Protein 3W9A (pdb70)

Nearest PDB structures (foldseek):
  3w9a-assembly3_C  TM=1.001E+00  e=2.080E-44  Coprinopsis cinerea okayama7#130
  4le3-assembly3_C  TM=9.738E-01  e=7.979E-29  Podospora anserina
  9k7m-assembly2_B  TM=8.113E-01  e=1.550E-16  Coprinopsis cinerea okayama7#130
  9k7o-assembly2_B  TM=8.093E-01  e=6.009E-16  Coprinopsis cinerea okayama7#130
  2gn3-assembly1_A  TM=4.034E-01  e=3.355E-04  Pterocarpus angolensis

Solvent-accessible surface area: 36393 Å² total

B-factor: mean 16.2, std 5.05, range [6.06, 44.18]

Foldseek 3Di:
DAFQAFPACQVPAAQCVQVQDDPVRHDDWKHFQQWFPDRSNQAWGWDQVLALVLQPVHNIWIKGKDAQRGAHPHSDGWIWTDDPDDLQAAKKKWKKKKAFAPPLADDLCFWKWQDFPVRQWTWIANDDPCRQWTFIDHQRDTDDTDRRDHPKIKIKIWTAGNPVQWTWIWIDIRFAFTDTPGDIDHTRRDDPRGGTIRTMDTDDHHDDMHIMMMRDTTMGDDPDDRGRHPSVVD/DAFQAFPACQQPDFQCSQVCDDPVRHDDWKNFQQFFPDRSVVAKGWDQVLALVLAPVHSIWIKGKDAQRGHHPHSDGWIWTRDPGDQQAFKKKWKKKKAFAPPLADDLCFWKWQDFQVRQWTWIANDDPCRQWTFIDHQHDTDDTDGRDHPKIKIKIWTAGNPQQWIFIWIDIRFFFTDTDGDIDHTNRDDPSGGTIRGMDTDDHDDDMHIMGMDPTTMDDDPDGRGDHPSPVVD/DAFQAFPFCQQPPFQCSQVQDDPVRHDDWKHFQQFFPDDSVVAKGWDQVLALVLAPVHSIWIKGKDACRGHHPHSDGWIWTRDPTDQQAFKKKWKKKKAFAPPQADDLCFWKWQDFQVRQWTWIANDDPCRQWTFIDHQHDTDDTDGRDHPKIKIKIWGAGNPQQWIFIWIDIRFFFTDTPGDIDHTRRDDPSGGDINTMDTDDHDDDMHIMGMRPTTMGDDPDGRGDHPSPD/DAFQAFPACQVVDAQCVQVVDDPVRHDDWKAFQQFFPDRSVQAWGWDQVLALVLQPVHNIWIKGKDACRGAHPHSDGWIWTDDPDDQQAFKKKWKKKKAFAPPQADDLCFWKWQDFQVPQWTWIANDDPCNQWTFIDHQNDTPDTDRRDHPKIKIKIWGAGNVQQWIFIWIDIRQAFTDTPGDTDHTRRDDPRGGTINTMDTDDHDDDMHIMGMRDTTMGDDPDDGGRHPSVPHD

Structure (mmCIF, N/CA/C/O backbone):
data_3W9A
#
_entry.id   3W9A
#
_cell.length_a   59.200
_cell.length_b   68.421
_cell.length_c   69.168
_cell.angle_alpha   89.99
_cell.angle_beta   72.87
_cell.angle_gamma   85.81
#
_symmetry.space_group_name_H-M   'P 1'
#
loop_
_entity.id
_entity.type
_entity.pdbx_description
1 polymer 'Putative uncharacterized protein'
2 non-polymer GLYCEROL
3 water water
#
loop_
_atom_site.group_PDB
_atom_site.id
_atom_site.type_symbol
_atom_site.label_atom_id
_atom_site.label_alt_id
_atom_site.label_comp_id
_atom_site.label_asym_id
_atom_site.label_entity_id
_atom_site.label_seq_id
_atom_site.pdbx_PDB_ins_code
_atom_site.Cartn_x
_atom_site.Cartn_y
_atom_site.Cartn_z
_atom_site.occupancy
_atom_site.B_iso_or_equiv
_atom_site.auth_seq_id
_atom_site.auth_comp_id
_atom_site.auth_asym_id
_atom_site.auth_atom_id
_atom_site.pdbx_PDB_model_num
ATOM 1 N N . GLY A 1 1 ? 10.850 16.434 2.763 1.00 18.70 19 GLY A N 1
ATOM 2 C CA . GLY A 1 1 ? 10.307 17.793 2.459 1.00 18.89 19 GLY A CA 1
ATOM 3 C C . GLY A 1 1 ? 8.848 17.919 2.845 1.00 18.83 19 GLY A C 1
ATOM 4 O O . GLY A 1 1 ? 8.315 17.071 3.560 1.00 17.85 19 GLY A O 1
ATOM 5 N N . ARG A 1 2 ? 8.182 18.966 2.376 1.00 19.41 20 ARG A N 1
ATOM 6 C CA . ARG A 1 2 ? 6.824 19.207 2.862 1.00 20.88 20 ARG A CA 1
ATOM 7 C C . ARG A 1 2 ? 5.851 18.124 2.414 1.00 19.62 20 ARG A C 1
ATOM 8 O O . ARG A 1 2 ? 5.942 17.560 1.301 1.00 17.32 20 ARG A O 1
ATOM 16 N N . ILE A 1 3 ? 4.932 17.825 3.318 1.00 19.15 21 ILE A N 1
ATOM 17 C CA . ILE A 1 3 ? 4.013 16.753 3.115 1.00 18.87 21 ILE A CA 1
ATOM 18 C C . ILE A 1 3 ? 2.921 17.296 2.227 1.00 18.14 21 ILE A C 1
ATOM 19 O O . ILE A 1 3 ? 2.305 18.313 2.530 1.00 19.16 21 ILE A O 1
ATOM 24 N N . VAL A 1 4 ? 2.717 16.618 1.107 1.00 16.41 22 VAL A N 1
ATOM 25 C CA . VAL A 1 4 ? 1.722 17.026 0.138 1.00 15.58 22 VAL A CA 1
ATOM 26 C C . VAL A 1 4 ? 0.370 16.430 0.519 1.00 13.89 22 VAL A C 1
ATOM 27 O O . VAL A 1 4 ? -0.643 17.109 0.424 1.00 12.54 22 VAL A O 1
ATOM 31 N N . TRP A 1 5 ? 0.377 15.168 0.970 1.00 12.36 23 TRP A N 1
ATOM 32 C CA . TRP A 1 5 ? -0.832 14.492 1.446 1.00 11.23 23 TRP A CA 1
ATOM 33 C C . TRP A 1 5 ? -0.432 13.579 2.601 1.00 11.46 23 TRP A C 1
ATOM 34 O O . TRP A 1 5 ? 0.597 12.844 2.545 1.00 10.32 23 TRP A O 1
ATOM 45 N N . ASP A 1 6 ? -1.227 13.668 3.657 1.00 11.59 24 ASP A N 1
ATOM 46 C CA . ASP A 1 6 ? -0.970 12.938 4.891 1.00 12.32 24 ASP A CA 1
ATOM 47 C C . ASP A 1 6 ? -2.020 11.837 5.080 1.00 11.97 24 ASP A C 1
ATOM 48 O O . ASP A 1 6 ? -3.208 12.114 5.313 1.00 12.44 24 ASP A O 1
ATOM 53 N N . GLY A 1 7 ? -1.565 10.595 4.933 1.00 11.75 25 GLY A N 1
ATOM 54 C CA . GLY A 1 7 ? -2.394 9.403 5.135 1.00 11.29 25 GLY A CA 1
ATOM 55 C C . GLY A 1 7 ? -2.369 8.851 6.548 1.00 11.28 25 GLY A C 1
ATOM 56 O O . GLY A 1 7 ? -2.711 7.676 6.769 1.00 11.33 25 GLY A O 1
ATOM 57 N N . SER A 1 8 ? -1.966 9.680 7.512 1.00 11.43 26 SER A N 1
ATOM 58 C CA . SER A 1 8 ? -2.011 9.305 8.922 1.00 11.50 26 SER A CA 1
ATOM 59 C C . SER A 1 8 ? -3.373 8.712 9.227 1.00 11.26 26 SER A C 1
ATOM 60 O O . SER A 1 8 ? -4.375 9.188 8.710 1.00 11.29 26 SER A O 1
ATOM 63 N N . PHE A 1 9 ? -3.412 7.668 10.051 1.00 11.62 27 PHE A N 1
ATOM 64 C CA . PHE A 1 9 ? -4.673 7.099 10.485 1.00 11.81 27 PHE A CA 1
ATOM 65 C C . PHE A 1 9 ? -5.096 7.669 11.848 1.00 12.45 27 PHE A C 1
ATOM 66 O O . PHE A 1 9 ? -6.044 7.158 12.467 1.00 12.44 27 PHE A O 1
ATOM 74 N N . ASN A 1 10 ? -4.433 8.739 12.317 1.00 12.42 28 ASN A N 1
ATOM 75 C CA . ASN A 1 10 ? -4.733 9.236 13.672 1.00 12.69 28 ASN A CA 1
ATOM 76 C C . ASN A 1 10 ? -6.214 9.623 13.851 1.00 12.63 28 ASN A C 1
ATOM 77 O O . ASN A 1 10 ? -6.730 9.532 14.944 1.00 12.67 28 ASN A O 1
ATOM 82 N N . ASN A 1 11 ? -6.883 10.055 12.788 1.00 13.01 29 ASN A N 1
ATOM 83 C CA . ASN A 1 11 ? -8.286 10.468 12.888 1.00 13.18 29 ASN A CA 1
ATOM 84 C C . ASN A 1 11 ? -9.234 9.339 12.551 1.00 13.24 29 ASN A C 1
ATOM 85 O O . ASN A 1 11 ? -10.444 9.513 12.605 1.00 13.78 29 ASN A O 1
ATOM 90 N N . TYR A 1 12 ? -8.682 8.178 12.212 1.00 13.02 30 TYR A N 1
ATOM 91 C CA . TYR A 1 12 ? -9.506 7.027 11.871 1.00 13.26 30 TYR A CA 1
ATOM 92 C C . TYR A 1 12 ? -9.458 6.069 13.040 1.00 13.93 30 TYR A C 1
ATOM 93 O O . TYR A 1 12 ? -8.502 5.319 13.189 1.00 13.21 30 TYR A O 1
ATOM 102 N N . THR A 1 13 ? -10.506 6.114 13.863 1.00 15.56 31 THR A N 1
ATOM 103 C CA . THR A 1 13 ? -10.535 5.404 15.154 1.00 18.51 31 THR A CA 1
ATOM 104 C C . THR A 1 13 ? -11.320 4.097 15.118 1.00 19.36 31 THR A C 1
ATOM 105 O O . THR A 1 13 ? -11.024 3.195 15.891 1.00 21.29 31 THR A O 1
ATOM 109 N N . THR A 1 14 ? -12.327 4.008 14.250 1.00 19.90 32 THR A N 1
ATOM 110 C CA . THR A 1 14 ? -13.111 2.774 14.079 1.00 19.93 32 THR A CA 1
ATOM 111 C C . THR A 1 14 ? -13.408 2.578 12.604 1.00 19.60 32 THR A C 1
ATOM 112 O O . THR A 1 14 ? -13.276 3.527 11.821 1.00 20.39 32 THR A O 1
ATOM 116 N N . PRO A 1 15 ? -13.850 1.365 12.209 1.00 19.23 33 PRO A N 1
ATOM 117 C CA . PRO A 1 15 ? -14.114 1.149 10.785 1.00 18.92 33 PRO A CA 1
ATOM 118 C C . PRO A 1 15 ? -15.111 2.142 10.177 1.00 18.46 33 PRO A C 1
ATOM 119 O O . PRO A 1 15 ? -14.887 2.643 9.056 1.00 18.20 33 PRO A O 1
ATOM 123 N N . ALA A 1 16 ? -16.165 2.459 10.929 1.00 18.58 34 ALA A N 1
ATOM 124 C CA . ALA A 1 16 ? -17.176 3.412 10.481 1.00 18.19 34 ALA A CA 1
ATOM 125 C C . ALA A 1 16 ? -16.609 4.783 10.107 1.00 18.41 34 ALA A C 1
ATOM 126 O O . ALA A 1 16 ? -17.225 5.500 9.317 1.00 19.39 34 ALA A O 1
ATOM 128 N N . ASP A 1 17 ? -15.445 5.148 10.648 1.00 17.16 35 ASP A N 1
ATOM 129 C CA . ASP A 1 17 ? -14.812 6.406 10.263 1.00 16.78 35 ASP A CA 1
ATOM 130 C C . ASP A 1 17 ? -14.536 6.465 8.757 1.00 15.64 35 ASP A C 1
ATOM 131 O O . ASP A 1 17 ? -14.680 7.514 8.145 1.00 15.63 35 ASP A O 1
ATOM 136 N N . PHE A 1 18 ? -14.201 5.339 8.141 1.00 14.71 36 PHE A N 1
ATOM 137 C CA . PHE A 1 18 ? -14.002 5.316 6.691 1.00 14.08 36 PHE A CA 1
ATOM 138 C C . PHE A 1 18 ? -15.331 5.511 5.910 1.00 14.50 36 PHE A C 1
ATOM 139 O O . PHE A 1 18 ? -15.327 6.018 4.787 1.00 14.44 36 PHE A O 1
ATOM 147 N N . ASP A 1 19 ? -16.452 5.141 6.524 1.00 14.98 37 ASP A N 1
ATOM 148 C CA . ASP A 1 19 ? -17.783 5.275 5.905 1.00 15.58 37 ASP A CA 1
ATOM 149 C C . ASP A 1 19 ? -18.292 6.719 5.805 1.00 15.97 37 ASP A C 1
ATOM 150 O O . ASP A 1 19 ? -19.286 6.972 5.145 1.00 16.13 37 ASP A O 1
ATOM 155 N N . ARG A 1 20 ? -17.648 7.665 6.472 1.00 17.32 38 ARG A N 1
ATOM 156 C CA . ARG A 1 20 ? -18.073 9.067 6.361 1.00 18.22 38 ARG A CA 1
ATOM 157 C C . ARG A 1 20 ? -17.896 9.586 4.944 1.00 16.17 38 ARG A C 1
ATOM 158 O O . ARG A 1 20 ? -18.657 10.410 4.486 1.00 14.59 38 ARG A O 1
ATOM 166 N N . TRP A 1 21 ? -16.881 9.086 4.252 1.00 14.63 39 TRP A N 1
ATOM 167 C CA . TRP A 1 21 ? -16.602 9.509 2.894 1.00 13.89 39 TRP A CA 1
ATOM 168 C C . TRP A 1 21 ? -17.674 9.000 1.912 1.00 13.64 39 TRP A C 1
ATOM 169 O O . TRP A 1 21 ? -18.168 7.877 2.041 1.00 13.66 39 TRP A O 1
ATOM 180 N N . SER A 1 22 ? -17.981 9.822 0.916 1.00 12.93 40 SER A N 1
ATOM 181 C CA . SER A 1 22 ? -18.771 9.408 -0.232 1.00 13.02 40 SER A CA 1
ATOM 182 C C . SER A 1 22 ? -18.416 10.293 -1.423 1.00 13.33 40 SER A C 1
ATOM 183 O O . SER A 1 22 ? -17.724 11.307 -1.258 1.00 12.47 40 SER A O 1
ATOM 186 N N . TRP A 1 23 ? -18.899 9.919 -2.614 1.00 13.52 41 TRP A N 1
ATOM 187 C CA . TRP A 1 23 ? -18.661 10.718 -3.817 1.00 13.67 41 TRP A CA 1
ATOM 188 C C . TRP A 1 23 ? -19.292 12.093 -3.702 1.00 14.33 41 TRP A C 1
ATOM 189 O O . TRP A 1 23 ? -18.743 13.059 -4.206 1.00 13.98 41 TRP A O 1
ATOM 200 N N . ALA A 1 24 ? -20.434 12.167 -3.019 1.00 15.43 42 ALA A N 1
ATOM 201 C CA . ALA A 1 24 ? -21.114 13.443 -2.763 1.00 16.09 42 ALA A CA 1
ATOM 202 C C . ALA A 1 24 ? -20.495 14.234 -1.604 1.00 16.88 42 ALA A C 1
ATOM 203 O O . ALA A 1 24 ? -20.705 15.447 -1.500 1.00 18.39 42 ALA A O 1
ATOM 205 N N . ASN A 1 25 ? -19.750 13.551 -0.734 1.00 16.83 43 ASN A N 1
ATOM 206 C CA . ASN A 1 25 ? -19.208 14.137 0.498 1.00 16.50 43 ASN A CA 1
ATOM 207 C C . ASN A 1 25 ? -17.792 13.618 0.726 1.00 15.54 43 ASN A C 1
ATOM 208 O O . ASN A 1 25 ? -17.550 12.678 1.508 1.00 14.79 43 ASN A O 1
ATOM 213 N N . GLN A 1 26 ? -16.854 14.236 0.022 1.00 14.65 44 GLN A N 1
ATOM 214 C CA . GLN A 1 26 ? -15.525 13.679 -0.097 1.00 15.05 44 GLN A CA 1
ATOM 215 C C . GLN A 1 26 ? -14.648 14.211 1.031 1.00 14.71 44 GLN A C 1
ATOM 216 O O . GLN A 1 26 ? -13.674 14.943 0.800 1.00 14.82 44 GLN A O 1
ATOM 222 N N . VAL A 1 27 ? -14.994 13.778 2.239 1.00 13.88 45 VAL A N 1
ATOM 223 C CA . VAL A 1 27 ? -14.333 14.210 3.467 1.00 13.78 45 VAL A CA 1
ATOM 224 C C . VAL A 1 27 ? -13.161 13.306 3.826 1.00 12.92 45 VAL A C 1
ATOM 225 O O . VAL A 1 27 ? -13.036 12.186 3.322 1.00 12.37 45 VAL A O 1
ATOM 229 N N . GLY A 1 28 ? -12.302 13.829 4.688 1.00 12.28 46 GLY A N 1
ATOM 230 C CA . GLY A 1 28 ? -11.163 13.088 5.201 1.00 11.80 46 GLY A CA 1
ATOM 231 C C . GLY A 1 28 ? -10.067 12.955 4.165 1.00 11.48 46 GLY A C 1
ATOM 232 O O . GLY A 1 28 ? -10.013 13.703 3.186 1.00 10.92 46 GLY A O 1
ATOM 233 N N . THR A 1 29 ? -9.187 11.989 4.382 1.00 11.07 47 THR A N 1
ATOM 234 C CA . THR A 1 29 ? -8.022 11.829 3.525 1.00 10.94 47 THR A CA 1
ATOM 235 C C . THR A 1 29 ? -8.031 10.592 2.625 1.00 10.41 47 THR A C 1
ATOM 236 O O . THR A 1 29 ? -7.112 10.397 1.860 1.00 10.89 47 THR A O 1
ATOM 240 N N . TYR A 1 30 ? -9.054 9.764 2.726 1.00 10.25 48 TYR A N 1
ATOM 241 C CA . TYR A 1 30 ? -9.114 8.495 1.988 1.00 10.11 48 TYR A CA 1
ATOM 242 C C . TYR A 1 30 ? -10.472 8.256 1.343 1.00 10.10 48 TYR A C 1
ATOM 243 O O . TYR A 1 30 ? -11.504 8.361 2.006 1.00 10.39 48 TYR A O 1
ATOM 252 N N . GLN A 1 31 ? -10.450 7.892 0.062 1.00 9.92 49 GLN A N 1
ATOM 253 C CA . GLN A 1 31 ? -11.649 7.457 -0.653 1.00 9.68 49 GLN A CA 1
ATOM 254 C C . GLN A 1 31 ? -11.853 5.975 -0.378 1.00 9.71 49 GLN A C 1
ATOM 255 O O . GLN A 1 31 ? -10.912 5.191 -0.418 1.00 9.53 49 GLN A O 1
ATOM 261 N N . TRP A 1 32 ? -13.091 5.599 -0.112 1.00 9.47 50 TRP A N 1
ATOM 262 C CA . TRP A 1 32 ? -13.368 4.231 0.287 1.00 9.57 50 TRP A CA 1
ATOM 263 C C . TRP A 1 32 ? -14.580 3.764 -0.529 1.00 9.45 50 TRP A C 1
ATOM 264 O O . TRP A 1 32 ? -15.730 4.062 -0.188 1.00 9.26 50 TRP A O 1
ATOM 275 N N . TYR A 1 33 ? -14.281 3.128 -1.655 1.00 9.37 51 TYR A N 1
ATOM 276 C CA . TYR A 1 33 ? -15.309 2.569 -2.556 1.00 9.22 51 TYR A CA 1
ATOM 277 C C . TYR A 1 33 ? -14.897 1.247 -3.219 1.00 9.43 51 TYR A C 1
ATOM 278 O O . TYR A 1 33 ? -15.753 0.541 -3.702 1.00 9.28 51 TYR A O 1
ATOM 287 N N . ILE A 1 34 ? -13.594 0.936 -3.283 1.00 9.47 52 ILE A N 1
ATOM 288 C CA . ILE A 1 34 ? -13.137 -0.312 -3.875 1.00 9.82 52 ILE A CA 1
ATOM 289 C C . ILE A 1 34 ? -13.225 -1.384 -2.781 1.00 10.46 52 ILE A C 1
ATOM 290 O O . ILE A 1 34 ? -12.276 -1.636 -2.064 1.00 10.37 52 ILE A O 1
ATOM 295 N N . LYS A 1 35 ? -14.393 -1.996 -2.648 1.00 11.03 53 LYS A N 1
ATOM 296 C CA . LYS A 1 35 ? -14.658 -2.896 -1.547 1.00 11.88 53 LYS A CA 1
ATOM 297 C C . LYS A 1 35 ? -15.806 -3.836 -1.862 1.00 12.33 53 LYS A C 1
ATOM 298 O O . LYS A 1 35 ? -16.569 -3.593 -2.805 1.00 11.48 53 LYS A O 1
ATOM 304 N N . GLY A 1 36 ? -15.977 -4.845 -1.006 1.00 12.96 54 GLY A N 1
ATOM 305 C CA . GLY A 1 36 ? -17.098 -5.765 -1.105 1.00 13.67 54 GLY A CA 1
ATOM 306 C C . GLY A 1 36 ? -18.349 -5.162 -0.493 1.00 15.09 54 GLY A C 1
ATOM 307 O O . GLY A 1 36 ? -18.327 -4.030 0.036 1.00 14.99 54 GLY A O 1
ATOM 308 N N . SER A 1 37 ? -19.427 -5.938 -0.534 1.00 16.59 55 SER A N 1
ATOM 309 C CA . SER A 1 37 ? -20.724 -5.546 0.036 1.00 18.14 55 SER A CA 1
ATOM 310 C C . SER A 1 37 ? -20.792 -5.610 1.552 1.00 18.13 55 SER A C 1
ATOM 311 O O . SER A 1 37 ? -21.742 -5.093 2.146 1.00 18.99 55 SER A O 1
ATOM 314 N N . GLY A 1 38 ? -19.811 -6.254 2.180 1.00 17.54 56 GLY A N 1
ATOM 315 C CA . GLY A 1 38 ? -19.811 -6.415 3.618 1.00 17.29 56 GLY A CA 1
ATOM 316 C C . GLY A 1 38 ? -19.711 -5.099 4.375 1.00 16.81 56 GLY A C 1
ATOM 317 O O . GLY A 1 38 ? -19.444 -4.052 3.781 1.00 16.02 56 GLY A O 1
ATOM 318 N N . PRO A 1 39 ? -19.914 -5.149 5.701 1.00 16.42 57 PRO A N 1
ATOM 319 C CA . PRO A 1 39 ? -19.624 -3.962 6.520 1.00 16.08 57 PRO A CA 1
ATOM 320 C C . PRO A 1 39 ? -18.143 -3.620 6.431 1.00 15.50 57 PRO A C 1
ATOM 321 O O . PRO A 1 39 ? -17.320 -4.511 6.177 1.00 15.33 57 PRO A O 1
ATOM 325 N N . THR A 1 40 ? -17.805 -2.345 6.614 1.00 14.32 58 THR A N 1
ATOM 326 C CA . THR A 1 40 ? -16.419 -1.922 6.478 1.00 13.67 58 THR A CA 1
ATOM 327 C C . THR A 1 40 ? -15.496 -2.684 7.445 1.00 13.18 58 THR A C 1
ATOM 328 O O . THR A 1 40 ? -14.358 -3.052 7.094 1.00 11.61 58 THR A O 1
ATOM 332 N N . SER A 1 41 ? -16.012 -2.989 8.631 1.00 13.07 59 SER A N 1
ATOM 333 C CA . SER A 1 41 ? -15.237 -3.744 9.621 1.00 13.05 59 SER A CA 1
ATOM 334 C C . SER A 1 41 ? -14.840 -5.182 9.191 1.00 13.02 59 SER A C 1
ATOM 335 O O . SER A 1 41 ? -14.011 -5.788 9.839 1.00 12.60 59 SER A O 1
ATOM 338 N N . ARG A 1 42 ? -15.439 -5.721 8.130 1.00 13.31 60 ARG A N 1
ATOM 339 C CA . ARG A 1 42 ? -14.961 -6.976 7.533 1.00 14.16 60 ARG A CA 1
ATOM 340 C C . ARG A 1 42 ? -13.624 -6.775 6.770 1.00 13.34 60 ARG A C 1
ATOM 341 O O . ARG A 1 42 ? -12.844 -7.722 6.606 1.00 12.80 60 ARG A O 1
ATOM 349 N N . TYR A 1 43 ? -13.359 -5.541 6.330 1.00 12.02 61 TYR A N 1
ATOM 350 C CA . TYR A 1 43 ? -12.228 -5.254 5.436 1.00 11.49 61 TYR A CA 1
ATOM 351 C C . TYR A 1 43 ? -11.161 -4.311 5.998 1.00 10.80 61 TYR A C 1
ATOM 352 O O . TYR A 1 43 ? -9.982 -4.417 5.648 1.00 10.08 61 TYR A O 1
ATOM 361 N N . LEU A 1 44 ? -11.578 -3.383 6.847 1.00 10.53 62 LEU A N 1
ATOM 362 C CA . LEU A 1 44 ? -10.673 -2.380 7.401 1.00 10.69 62 LEU A CA 1
ATOM 363 C C . LEU A 1 44 ? -10.799 -2.306 8.908 1.00 10.70 62 LEU A C 1
ATOM 364 O O . LEU A 1 44 ? -11.883 -2.089 9.435 1.00 10.42 62 LEU A O 1
ATOM 369 N N . ASN A 1 45 ? -9.682 -2.506 9.600 1.00 11.04 63 ASN A N 1
ATOM 370 C CA . ASN A 1 45 ? -9.647 -2.395 11.045 1.00 11.61 63 ASN A CA 1
ATOM 371 C C . ASN A 1 45 ? -8.415 -1.644 11.512 1.00 12.49 63 ASN A C 1
ATOM 372 O O . ASN A 1 45 ? -7.365 -1.678 10.870 1.00 13.24 63 ASN A O 1
ATOM 377 N N . LEU A 1 46 ? -8.557 -0.986 12.656 1.00 13.64 64 LEU A N 1
ATOM 378 C CA . LEU A 1 46 ? -7.567 -0.065 13.188 1.00 14.36 64 LEU A CA 1
ATOM 379 C C . LEU A 1 46 ? -7.205 -0.444 14.619 1.00 15.19 64 LEU A C 1
ATOM 380 O O . LEU A 1 46 ? -8.084 -0.811 15.400 1.00 15.92 64 LEU A O 1
ATOM 385 N N . ASP A 1 47 ? -5.909 -0.358 14.959 1.00 15.32 65 ASP A N 1
ATOM 386 C CA . ASP A 1 47 ? -5.410 -0.792 16.268 1.00 15.24 65 ASP A CA 1
ATOM 387 C C . ASP A 1 47 ? -3.970 -0.331 16.477 1.00 15.61 65 ASP A C 1
ATOM 388 O O . ASP A 1 47 ? -3.181 -0.293 15.526 1.00 15.58 65 ASP A O 1
ATOM 393 N N . PRO A 1 48 ? -3.606 -0.003 17.724 1.00 15.72 66 PRO A N 1
ATOM 394 C CA . PRO A 1 48 ? -2.235 0.372 17.994 1.00 15.73 66 PRO A CA 1
ATOM 395 C C . PRO A 1 48 ? -1.216 -0.708 17.631 1.00 16.04 66 PRO A C 1
ATOM 396 O O . PRO A 1 48 ? -0.105 -0.373 17.232 1.00 15.99 66 PRO A O 1
ATOM 400 N N . SER A 1 49 ? -1.592 -1.983 17.738 1.00 15.82 67 SER A N 1
ATOM 401 C CA . SER A 1 49 ? -0.677 -3.066 17.385 1.00 15.71 67 SER A CA 1
ATOM 402 C C . SER A 1 49 ? -0.545 -3.256 15.873 1.00 15.31 67 SER A C 1
ATOM 403 O O . SER A 1 49 ? 0.247 -4.083 15.402 1.00 14.63 67 SER A O 1
ATOM 406 N N . TYR A 1 50 ? -1.320 -2.502 15.102 1.00 14.86 68 TYR A N 1
ATOM 407 C CA . TYR A 1 50 ? -1.299 -2.667 13.642 1.00 14.53 68 TYR A CA 1
ATOM 408 C C . TYR A 1 50 ? -0.267 -1.755 12.971 1.00 14.58 68 TYR A C 1
ATOM 409 O O . TYR A 1 50 ? -0.161 -1.731 11.739 1.00 13.95 68 TYR A O 1
ATOM 418 N N . LYS A 1 51 ? 0.473 -0.989 13.767 1.00 14.74 69 LYS A N 1
ATOM 419 C CA . LYS A 1 51 ? 1.436 -0.064 13.192 1.00 15.07 69 LYS A CA 1
ATOM 420 C C . LYS A 1 51 ? 2.858 -0.522 13.413 1.00 14.60 69 LYS A C 1
ATOM 421 O O . LYS A 1 51 ? 3.158 -1.378 14.260 1.00 14.33 69 LYS A O 1
ATOM 427 N N . ASN A 1 52 ? 3.740 0.053 12.615 1.00 14.16 70 ASN A N 1
ATOM 428 C CA . ASN A 1 52 ? 5.150 -0.075 12.865 1.00 13.65 70 ASN A CA 1
ATOM 429 C C . ASN A 1 52 ? 5.443 0.687 14.154 1.00 13.76 70 ASN A C 1
ATOM 430 O O . ASN A 1 52 ? 5.341 1.901 14.171 1.00 13.41 70 ASN A O 1
ATOM 435 N N . PRO A 1 53 ? 5.819 -0.026 15.235 1.00 14.55 71 PRO A N 1
ATOM 436 C CA . PRO A 1 53 ? 6.042 0.668 16.508 1.00 14.59 71 PRO A CA 1
ATOM 437 C C . PRO A 1 53 ? 7.099 1.788 16.454 1.00 14.16 71 PRO A C 1
ATOM 438 O O . PRO A 1 53 ? 7.036 2.709 17.251 1.00 13.85 71 PRO A O 1
ATOM 442 N N . ALA A 1 54 ? 8.044 1.726 15.519 1.00 13.89 72 ALA A N 1
ATOM 443 C CA . ALA A 1 54 ? 9.017 2.822 15.357 1.00 13.82 72 ALA A CA 1
ATOM 444 C C . ALA A 1 54 ? 8.419 4.137 14.829 1.00 14.00 72 ALA A C 1
ATOM 445 O O . ALA A 1 54 ? 9.094 5.163 14.864 1.00 13.45 72 ALA A O 1
ATOM 447 N N . ILE A 1 55 ? 7.185 4.104 14.311 1.00 14.51 73 ILE A N 1
ATOM 448 C CA . ILE A 1 55 ? 6.538 5.295 13.738 1.00 14.66 73 ILE A CA 1
ATOM 449 C C . ILE A 1 55 ? 5.795 5.979 14.859 1.00 15.25 73 ILE A C 1
ATOM 450 O O . ILE A 1 55 ? 4.581 5.801 15.034 1.00 15.28 73 ILE A O 1
ATOM 455 N N . THR A 1 56 ? 6.554 6.757 15.623 1.00 15.88 74 THR A N 1
ATOM 456 C CA . THR A 1 56 ? 6.079 7.306 16.881 1.00 16.25 74 THR A CA 1
ATOM 457 C C . THR A 1 56 ? 4.975 8.360 16.719 1.00 15.56 74 THR A C 1
ATOM 458 O O . THR A 1 56 ? 4.160 8.537 17.620 1.00 14.77 74 THR A O 1
ATOM 462 N N . SER A 1 57 ? 4.934 9.037 15.571 1.00 14.93 75 SER A N 1
ATOM 463 C CA . SER A 1 57 ? 3.927 10.090 15.324 1.00 14.84 75 SER A CA 1
ATOM 464 C C . SER A 1 57 ? 2.529 9.545 14.996 1.00 14.12 75 SER A C 1
ATOM 465 O O . SER A 1 57 ? 1.580 10.308 14.862 1.00 14.12 75 SER A O 1
ATOM 468 N N . GLU A 1 58 ? 2.418 8.227 14.859 1.00 13.81 76 GLU A N 1
ATOM 469 C CA . GLU A 1 58 ? 1.156 7.554 14.544 1.00 13.39 76 GLU A CA 1
ATOM 470 C C . GLU A 1 58 ? 0.569 6.815 15.762 1.00 13.17 76 GLU A C 1
ATOM 471 O O . GLU A 1 58 ? 1.278 6.115 16.463 1.00 12.84 76 GLU A O 1
ATOM 477 N N . LEU A 1 59 ? -0.730 6.962 16.002 1.00 13.17 77 LEU A N 1
ATOM 478 C CA . LEU A 1 59 ? -1.372 6.304 17.117 1.00 13.38 77 LEU A CA 1
ATOM 479 C C . LEU A 1 59 ? -1.671 4.849 16.773 1.00 13.69 77 LEU A C 1
ATOM 480 O O . LEU A 1 59 ? -1.625 3.982 17.637 1.00 13.35 77 LEU A O 1
ATOM 485 N N . ARG A 1 60 ? -2.013 4.582 15.513 1.00 13.93 78 ARG A N 1
ATOM 486 C CA . ARG A 1 60 ? -2.426 3.233 15.129 1.00 14.41 78 ARG A CA 1
ATOM 487 C C . ARG A 1 60 ? -2.030 2.868 13.702 1.00 13.75 78 ARG A C 1
ATOM 488 O O . ARG A 1 60 ? -1.522 3.701 12.962 1.00 14.79 78 ARG A O 1
ATOM 496 N N . GLY A 1 61 ? -2.214 1.598 13.350 1.00 13.30 79 GLY A N 1
ATOM 497 C CA . GLY A 1 61 ? -2.076 1.131 11.961 1.00 12.35 79 GLY A CA 1
ATOM 498 C C . GLY A 1 61 ? -3.367 0.518 11.407 1.00 11.58 79 GLY A C 1
ATOM 499 O O . GLY A 1 61 ? -4.365 0.360 12.112 1.00 11.36 79 GLY A O 1
ATOM 500 N N . LEU A 1 62 ? -3.337 0.173 10.125 1.00 10.79 80 LEU A N 1
ATOM 501 C CA . LEU A 1 62 ? -4.493 -0.367 9.437 1.00 10.35 80 LEU A CA 1
ATOM 502 C C . LEU A 1 62 ? -4.280 -1.826 9.108 1.00 10.58 80 LEU A C 1
ATOM 503 O O . LEU A 1 62 ? -3.272 -2.180 8.489 1.00 10.70 80 LEU A O 1
ATOM 508 N N . LYS A 1 63 ? -5.207 -2.674 9.539 1.00 10.94 81 LYS A N 1
ATOM 509 C CA . LYS A 1 63 ? -5.262 -4.059 9.054 1.00 11.16 81 LYS A CA 1
ATOM 510 C C . LYS A 1 63 ? -6.176 -4.094 7.851 1.00 10.90 81 LYS A C 1
ATOM 511 O O . LYS A 1 63 ? -7.353 -3.777 7.958 1.00 10.89 81 LYS A O 1
ATOM 517 N N . VAL A 1 64 ? -5.643 -4.490 6.705 1.00 11.11 82 VAL A N 1
ATOM 518 C CA . VAL A 1 64 ? -6.431 -4.579 5.476 1.00 11.19 82 VAL A CA 1
ATOM 519 C C . VAL A 1 64 ? -6.775 -6.037 5.307 1.00 11.11 82 VAL A C 1
ATOM 520 O O . VAL A 1 64 ? -5.884 -6.848 5.219 1.00 10.84 82 VAL A O 1
ATOM 524 N N . THR A 1 65 ? -8.063 -6.372 5.259 1.00 11.56 83 THR A N 1
ATOM 525 C CA . THR A 1 65 ? -8.476 -7.761 5.081 1.00 11.92 83 THR A CA 1
ATOM 526 C C . THR A 1 65 ? -9.213 -7.988 3.758 1.00 12.27 83 THR A C 1
ATOM 527 O O . THR A 1 65 ? -10.188 -7.298 3.442 1.00 12.29 83 THR A O 1
ATOM 531 N N . ILE A 1 66 ? -8.765 -8.995 3.012 1.00 12.58 84 ILE A N 1
ATOM 532 C CA . ILE A 1 66 ? -9.504 -9.501 1.863 1.00 13.27 84 ILE A CA 1
ATOM 533 C C . ILE A 1 66 ? -10.072 -10.886 2.160 1.00 13.47 84 ILE A C 1
ATOM 534 O O . ILE A 1 66 ? -9.400 -11.743 2.735 1.00 13.19 84 ILE A O 1
ATOM 539 N N . ASP A 1 67 ? -11.345 -11.082 1.844 1.00 13.67 85 ASP A N 1
ATOM 540 C CA . ASP A 1 67 ? -11.931 -12.417 1.908 1.00 13.58 85 ASP A CA 1
ATOM 541 C C . ASP A 1 67 ? -12.742 -12.635 0.653 1.00 12.84 85 ASP A C 1
ATOM 542 O O . ASP A 1 67 ? -12.709 -11.787 -0.255 1.00 12.40 85 ASP A O 1
ATOM 547 N N . THR A 1 68 ? -13.462 -13.758 0.595 1.00 12.42 86 THR A N 1
ATOM 548 C CA . THR A 1 68 ? -14.205 -14.127 -0.593 1.00 12.17 86 THR A CA 1
ATOM 549 C C . THR A 1 68 ? -15.326 -13.148 -0.922 1.00 12.03 86 THR A C 1
ATOM 550 O O . THR A 1 68 ? -15.751 -13.092 -2.057 1.00 12.11 86 THR A O 1
ATOM 554 N N . THR A 1 69 ? -15.776 -12.358 0.052 1.00 11.79 87 THR A N 1
ATOM 555 C CA . THR A 1 69 ? -16.797 -11.339 -0.214 1.00 11.87 87 THR A CA 1
ATOM 556 C C . THR A 1 69 ? -16.238 -9.985 -0.655 1.00 11.47 87 THR A C 1
ATOM 557 O O . THR A 1 69 ? -17.013 -9.060 -0.887 1.00 11.29 87 THR A O 1
ATOM 561 N N . ALA A 1 70 ? -14.915 -9.862 -0.759 1.00 10.95 88 ALA A N 1
ATOM 562 C CA . ALA A 1 70 ? -14.273 -8.573 -1.055 1.00 10.84 88 ALA A CA 1
ATOM 563 C C . ALA A 1 70 ? -14.216 -8.330 -2.557 1.00 10.87 88 ALA A C 1
ATOM 564 O O . ALA A 1 70 ? -13.150 -8.281 -3.159 1.00 11.36 88 ALA A O 1
ATOM 566 N N . THR A 1 71 ? -15.376 -8.192 -3.166 1.00 10.94 89 THR A N 1
ATOM 567 C CA . THR A 1 71 ? -15.490 -8.241 -4.600 1.00 11.13 89 THR A CA 1
ATOM 568 C C . THR A 1 71 ? -16.145 -6.937 -5.024 1.00 11.79 89 THR A C 1
ATOM 569 O O . THR A 1 71 ? -17.235 -6.618 -4.556 1.00 11.53 89 THR A O 1
ATOM 573 N N . TRP A 1 72 ? -15.470 -6.164 -5.872 1.00 11.92 90 TRP A N 1
ATOM 574 C CA . TRP A 1 72 ? -15.984 -4.848 -6.247 1.00 12.10 90 TRP A CA 1
ATOM 575 C C . TRP A 1 72 ? -16.436 -4.819 -7.707 1.00 12.66 90 TRP A C 1
ATOM 576 O O . TRP A 1 72 ? -17.650 -4.773 -8.001 1.00 12.98 90 TRP A O 1
ATOM 587 N N . ASN A 1 73 ? -15.465 -4.857 -8.612 1.00 12.72 91 ASN A N 1
ATOM 588 C CA . ASN A 1 73 ? -15.726 -4.817 -10.048 1.00 13.14 91 ASN A CA 1
ATOM 589 C C . ASN A 1 73 ? -15.511 -6.168 -10.722 1.00 13.11 91 ASN A C 1
ATOM 590 O O . ASN A 1 73 ? -15.538 -6.256 -11.945 1.00 12.87 91 ASN A O 1
ATOM 595 N N . SER A 1 74 ? -15.292 -7.206 -9.922 1.00 13.51 92 SER A N 1
ATOM 596 C CA . SER A 1 74 ? -14.985 -8.537 -10.417 1.00 13.91 92 SER A CA 1
ATOM 597 C C . SER A 1 74 ? -15.037 -9.526 -9.246 1.00 15.06 92 SER A C 1
ATOM 598 O O . SER A 1 74 ? -15.313 -9.144 -8.109 1.00 15.30 92 SER A O 1
ATOM 601 N N . GLN A 1 75 ? -14.759 -10.790 -9.527 1.00 16.31 93 GLN A N 1
ATOM 602 C CA . GLN A 1 75 ? -14.548 -11.776 -8.473 1.00 17.63 93 GLN A CA 1
ATOM 603 C C . GLN A 1 75 ? -13.179 -11.684 -7.773 1.00 16.46 93 GLN A C 1
ATOM 604 O O . GLN A 1 75 ? -12.943 -12.386 -6.785 1.00 14.73 93 GLN A O 1
ATOM 626 N N . ARG A 1 78 ? -10.412 -7.680 -3.398 1.00 12.44 96 ARG A N 1
ATOM 627 C CA . ARG A 1 78 ? -9.911 -6.299 -3.395 1.00 11.36 96 ARG A CA 1
ATOM 628 C C . ARG A 1 78 ? -10.379 -5.536 -2.172 1.00 10.96 96 ARG A C 1
ATOM 629 O O . ARG A 1 78 ? -11.581 -5.522 -1.876 1.00 11.02 96 ARG A O 1
ATOM 637 N N . THR A 1 79 ? -9.432 -4.911 -1.473 1.00 10.25 97 THR A N 1
ATOM 638 C CA . THR A 1 79 ? -9.738 -3.983 -0.381 1.00 10.38 97 THR A CA 1
ATOM 639 C C . THR A 1 79 ? -8.735 -2.876 -0.506 1.00 10.37 97 THR A C 1
ATOM 640 O O . THR A 1 79 ? -7.571 -3.079 -0.188 1.00 10.12 97 THR A O 1
ATOM 644 N N . GLU A 1 80 ? -9.164 -1.727 -1.019 1.00 10.58 98 GLU A N 1
ATOM 645 C CA . GLU A 1 80 ? -8.229 -0.668 -1.409 1.00 10.83 98 GLU A CA 1
ATOM 646 C C . GLU A 1 80 ? -8.814 0.703 -1.088 1.00 10.62 98 GLU A C 1
ATOM 647 O O . GLU A 1 80 ? -9.962 0.986 -1.417 1.00 10.83 98 GLU A O 1
ATOM 653 N N . LEU A 1 81 ? -8.021 1.541 -0.446 1.00 10.23 99 LEU A N 1
ATOM 654 C CA . LEU A 1 81 ? -8.356 2.960 -0.295 1.00 10.12 99 LEU A CA 1
ATOM 655 C C . LEU A 1 81 ? -7.570 3.757 -1.307 1.00 9.93 99 LEU A C 1
ATOM 656 O O . LEU A 1 81 ? -6.568 3.271 -1.834 1.00 9.27 99 LEU A O 1
ATOM 661 N N . ILE A 1 82 ? -8.015 4.979 -1.567 1.00 9.80 100 ILE A N 1
ATOM 662 C CA . ILE A 1 82 ? -7.337 5.889 -2.480 1.00 9.79 100 ILE A CA 1
ATOM 663 C C . ILE A 1 82 ? -7.168 7.231 -1.779 1.00 9.70 100 ILE A C 1
ATOM 664 O O . ILE A 1 82 ? -8.043 7.648 -1.028 1.00 9.29 100 ILE A O 1
ATOM 669 N N . PRO A 1 83 ? -6.023 7.888 -1.975 1.00 9.71 101 PRO A N 1
ATOM 670 C CA . PRO A 1 83 ? -5.892 9.200 -1.360 1.00 9.77 101 PRO A CA 1
ATOM 671 C C . PRO A 1 83 ? -6.975 10.151 -1.823 1.00 9.71 101 PRO A C 1
ATOM 672 O O . PRO A 1 83 ? -7.297 10.182 -3.008 1.00 9.60 101 PRO A O 1
ATOM 676 N N . GLN A 1 84 ? -7.536 10.893 -0.878 1.00 9.84 1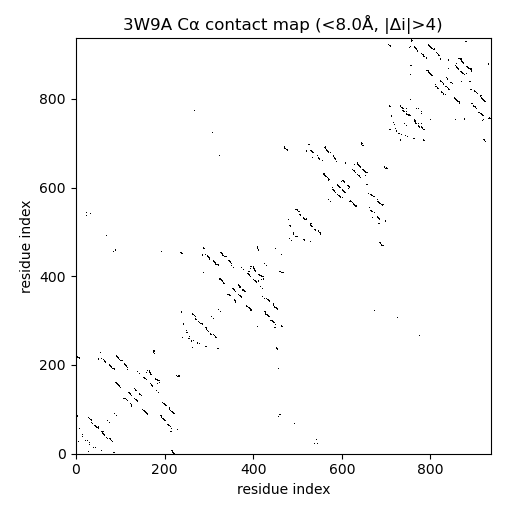02 GLN A N 1
ATOM 677 C CA . GLN A 1 84 ? -8.430 12.003 -1.174 1.00 10.00 102 GLN A CA 1
ATOM 678 C C . GLN A 1 84 ? -7.648 13.289 -0.967 1.00 10.07 102 GLN A C 1
ATOM 679 O O . GLN A 1 84 ? -7.214 13.568 0.152 1.00 10.08 102 GLN A O 1
ATOM 685 N N . THR A 1 85 ? -7.466 14.059 -2.043 1.00 10.20 103 THR A N 1
ATOM 686 C CA . THR A 1 85 ? -6.756 15.342 -1.994 1.00 10.24 103 THR A CA 1
ATOM 687 C C . THR A 1 85 ? -7.114 16.182 -3.194 1.00 10.55 103 THR A C 1
ATOM 688 O O . THR A 1 85 ? -7.499 15.644 -4.223 1.00 10.25 103 THR A O 1
ATOM 692 N N . ASN A 1 86 ? -6.979 17.503 -3.061 1.00 11.23 104 ASN A N 1
ATOM 693 C CA . ASN A 1 86 ? -7.063 18.416 -4.202 1.00 11.54 104 ASN A CA 1
ATOM 694 C C . ASN A 1 86 ? -5.701 18.745 -4.774 1.00 11.28 104 ASN A C 1
ATOM 695 O O . ASN A 1 86 ? -5.615 19.417 -5.790 1.00 11.49 104 ASN A O 1
ATOM 700 N N . ALA A 1 87 ? -4.649 18.294 -4.105 1.00 11.04 105 ALA A N 1
ATOM 701 C CA . ALA A 1 87 ? -3.274 18.534 -4.551 1.00 11.08 105 ALA A CA 1
ATOM 702 C C . ALA A 1 87 ? -2.890 17.751 -5.789 1.00 10.99 105 ALA A C 1
ATOM 703 O O . ALA A 1 87 ? -3.520 16.759 -6.134 1.00 11.34 105 ALA A O 1
ATOM 705 N N . ASN A 1 88 ? -1.788 18.146 -6.412 1.00 11.29 106 ASN A N 1
ATOM 706 C CA . ASN A 1 88 ? -1.225 17.393 -7.516 1.00 11.54 106 ASN A CA 1
ATOM 707 C C . ASN A 1 88 ? -0.227 16.380 -6.976 1.00 11.73 106 ASN A C 1
ATOM 708 O O . ASN A 1 88 ? 0.867 16.744 -6.539 1.00 11.82 106 ASN A O 1
ATOM 713 N N . LEU A 1 89 ? -0.608 15.105 -7.007 1.00 11.62 107 LEU A N 1
ATOM 714 C CA . LEU A 1 89 ? 0.272 14.041 -6.543 1.00 11.96 107 LEU A CA 1
ATOM 715 C C . LEU A 1 89 ? 1.133 13.450 -7.673 1.00 11.88 107 LEU A C 1
ATOM 716 O O . LEU A 1 89 ? 1.716 12.367 -7.518 1.00 11.43 107 LEU A O 1
ATOM 721 N N . GLY A 1 90 ? 1.208 14.161 -8.799 1.00 11.36 108 GLY A N 1
ATOM 722 C CA . GLY A 1 90 ? 1.849 13.640 -9.977 1.00 12.05 108 GLY A CA 1
ATOM 723 C C . GLY A 1 90 ? 2.658 14.656 -10.764 1.00 12.20 108 GLY A C 1
ATOM 724 O O . GLY A 1 90 ? 2.811 14.522 -11.977 1.00 11.93 108 GLY A O 1
ATOM 725 N N . GLN A 1 91 ? 3.185 15.660 -10.073 1.00 12.86 109 GLN A N 1
ATOM 726 C CA . GLN A 1 91 ? 4.176 16.560 -10.659 1.00 13.16 109 GLN A CA 1
ATOM 727 C C . GLN A 1 91 ? 5.435 16.618 -9.804 1.00 13.18 109 GLN A C 1
ATOM 728 O O . GLN A 1 91 ? 5.385 16.425 -8.589 1.00 13.31 109 GLN A O 1
ATOM 734 N N . GLY A 1 92 ? 6.561 16.914 -10.445 1.00 13.36 110 GLY A N 1
ATOM 735 C CA . GLY A 1 92 ? 7.828 17.035 -9.759 1.00 13.22 110 GLY A CA 1
ATOM 736 C C . GLY A 1 92 ? 8.332 15.697 -9.281 1.00 13.26 110 GLY A C 1
ATOM 737 O O . GLY A 1 92 ? 7.988 14.662 -9.846 1.00 13.84 110 GLY A O 1
ATOM 738 N N . ASN A 1 93 ? 9.145 15.730 -8.236 1.00 13.13 111 ASN A N 1
ATOM 739 C CA . ASN A 1 93 ? 9.682 14.533 -7.612 1.00 13.63 111 ASN A CA 1
ATOM 740 C C . ASN A 1 93 ? 9.016 14.346 -6.253 1.00 12.80 111 ASN A C 1
ATOM 741 O O . ASN A 1 93 ? 9.162 15.169 -5.361 1.00 13.37 111 ASN A O 1
ATOM 746 N N . LEU A 1 94 ? 8.244 13.274 -6.112 1.00 12.30 112 LEU A N 1
ATOM 747 C CA . LEU A 1 94 ? 7.493 13.018 -4.880 1.00 11.54 112 LEU A CA 1
ATOM 748 C C . LEU A 1 94 ? 7.819 11.647 -4.350 1.00 10.78 112 LEU A C 1
ATOM 749 O O . LEU A 1 94 ? 8.197 10.753 -5.091 1.00 10.70 112 LEU A O 1
ATOM 754 N N . PHE A 1 95 ? 7.623 11.493 -3.055 1.00 10.30 113 PHE A N 1
ATOM 755 C CA . PHE A 1 95 ? 7.999 10.281 -2.356 1.00 10.25 113 PHE A CA 1
ATOM 756 C C . PHE A 1 95 ? 6.770 9.726 -1.691 1.00 9.69 113 PHE A C 1
ATOM 757 O O . PHE A 1 95 ? 6.153 10.381 -0.844 1.00 9.01 113 PHE A O 1
ATOM 765 N N . TYR A 1 96 ? 6.402 8.524 -2.108 1.00 9.66 114 TYR A N 1
ATOM 766 C CA . TYR A 1 96 ? 5.187 7.905 -1.616 1.00 9.76 114 TYR A CA 1
ATOM 767 C C . TYR A 1 96 ? 5.603 6.923 -0.534 1.00 10.14 114 TYR A C 1
ATOM 768 O O . TYR A 1 96 ? 6.159 5.855 -0.847 1.00 10.17 114 TYR A O 1
ATOM 777 N N . HIS A 1 97 ? 5.347 7.282 0.717 1.00 10.12 115 HIS A N 1
ATOM 778 C CA . HIS A 1 97 ? 5.798 6.467 1.853 1.00 10.44 115 HIS A CA 1
ATOM 779 C C . HIS A 1 97 ? 4.718 5.529 2.356 1.00 10.58 115 HIS A C 1
ATOM 780 O O . HIS A 1 97 ? 3.522 5.880 2.396 1.00 10.72 115 HIS A O 1
ATOM 787 N N . PHE A 1 98 ? 5.147 4.354 2.782 1.00 10.46 116 PHE A N 1
ATOM 788 C CA . PHE A 1 98 ? 4.300 3.451 3.544 1.00 11.04 116 PHE A CA 1
ATOM 789 C C . PHE A 1 98 ? 5.163 2.373 4.166 1.00 11.27 116 PHE A C 1
ATOM 790 O O . PHE A 1 98 ? 6.315 2.150 3.742 1.00 10.52 116 PHE A O 1
ATOM 798 N N . SER A 1 99 ? 4.583 1.699 5.155 1.00 12.05 117 SER A N 1
ATOM 799 C CA . SER A 1 99 ? 5.164 0.520 5.782 1.00 12.66 117 SER A CA 1
ATOM 800 C C . SER A 1 99 ? 4.137 -0.589 5.783 1.00 12.71 117 SER A C 1
ATOM 801 O O . SER A 1 99 ? 2.969 -0.360 6.092 1.00 12.26 117 SER A O 1
ATOM 804 N N . ILE A 1 100 ? 4.595 -1.797 5.500 1.00 12.44 118 ILE A N 1
ATOM 805 C CA . ILE A 1 100 ? 3.726 -2.929 5.366 1.00 12.26 118 ILE A CA 1
ATOM 806 C C . ILE A 1 100 ? 4.295 -4.165 6.092 1.00 12.06 118 ILE A C 1
ATOM 807 O O . ILE A 1 100 ? 5.518 -4.335 6.240 1.00 11.12 118 ILE A O 1
ATOM 812 N N . LYS A 1 101 ? 3.398 -5.002 6.595 1.00 12.12 119 LYS A N 1
ATOM 813 C CA . LYS A 1 101 ? 3.798 -6.301 7.126 1.00 12.10 119 LYS A CA 1
ATOM 814 C C . LYS A 1 101 ? 2.677 -7.306 7.066 1.00 12.31 119 LYS A C 1
ATOM 815 O O . LYS A 1 101 ? 1.505 -6.961 6.826 1.00 11.73 119 LYS A O 1
ATOM 821 N N . ARG A 1 102 ? 3.061 -8.554 7.320 1.00 12.33 120 ARG A N 1
ATOM 822 C CA . ARG A 1 102 ? 2.117 -9.643 7.539 1.00 12.71 120 ARG A CA 1
ATOM 823 C C . ARG A 1 102 ? 2.416 -10.286 8.880 1.00 12.44 120 ARG A C 1
ATOM 824 O O . ARG A 1 102 ? 3.459 -10.017 9.477 1.00 12.56 120 ARG A O 1
ATOM 832 N N . THR A 1 103 ? 1.499 -11.121 9.357 1.00 12.46 121 THR A N 1
ATOM 833 C CA . THR A 1 103 ? 1.767 -11.980 10.518 1.00 12.10 121 THR A CA 1
ATOM 834 C C . THR A 1 103 ? 1.623 -13.425 10.079 1.00 11.86 121 THR A C 1
ATOM 835 O O . THR A 1 103 ? 1.528 -13.721 8.883 1.00 10.99 121 THR A O 1
ATOM 839 N N . ASN A 1 104 ? 1.623 -14.330 11.046 1.00 11.94 122 ASN A N 1
ATOM 840 C CA . ASN A 1 104 ? 1.308 -15.719 10.783 1.00 12.31 122 ASN A CA 1
ATOM 841 C C . ASN A 1 104 ? -0.192 -15.980 10.711 1.00 12.22 122 ASN A C 1
ATOM 842 O O . ASN A 1 104 ? -0.625 -16.979 10.142 1.00 11.85 122 ASN A O 1
ATOM 847 N N . THR A 1 105 ? -0.988 -15.074 11.274 1.00 12.47 123 THR A N 1
ATOM 848 C CA . THR A 1 105 ? -2.462 -15.177 11.197 1.00 13.06 123 THR A CA 1
ATOM 849 C C . THR A 1 105 ? -2.973 -14.622 9.872 1.00 13.09 123 THR A C 1
ATOM 850 O O . THR A 1 105 ? -2.541 -13.551 9.445 1.00 13.36 123 THR A O 1
ATOM 854 N N . ASN A 1 106 ? -3.899 -15.347 9.233 1.00 13.07 124 ASN A N 1
ATOM 855 C CA . ASN A 1 106 ? -4.437 -14.980 7.934 1.00 13.04 124 ASN A CA 1
ATOM 856 C C . ASN A 1 106 ? -3.313 -14.549 6.986 1.00 12.95 124 ASN A C 1
ATOM 857 O O . ASN A 1 106 ? -3.397 -13.513 6.334 1.00 12.76 124 ASN A O 1
ATOM 862 N N . ALA A 1 107 ? -2.256 -15.359 6.942 1.00 12.79 125 ALA A N 1
ATOM 863 C CA . ALA A 1 107 ? -1.057 -15.029 6.195 1.00 12.52 125 ALA A CA 1
ATOM 864 C C . ALA A 1 107 ? -1.390 -15.028 4.718 1.00 12.52 125 ALA A C 1
ATOM 865 O O . ALA A 1 107 ? -2.066 -15.925 4.254 1.00 13.12 125 ALA A O 1
ATOM 867 N N . PRO A 1 108 ? -0.954 -14.009 3.974 1.00 12.58 126 PRO A N 1
ATOM 868 C CA . PRO A 1 108 ? -1.174 -14.071 2.539 1.00 12.65 126 PRO A CA 1
ATOM 869 C C . PRO A 1 108 ? -0.666 -15.387 1.916 1.00 13.18 126 PRO A C 1
ATOM 870 O O . PRO A 1 108 ? 0.355 -15.915 2.348 1.00 13.12 126 PRO A O 1
ATOM 874 N N . ASP A 1 109 ? -1.387 -15.881 0.911 1.00 13.39 127 ASP A N 1
ATOM 875 C CA . ASP A 1 109 ? -1.089 -17.139 0.224 1.00 13.67 127 ASP A CA 1
ATOM 876 C C . ASP A 1 109 ? 0.025 -16.966 -0.811 1.00 14.46 127 ASP A C 1
ATOM 877 O O . ASP A 1 109 ? -0.208 -16.384 -1.872 1.00 14.13 127 ASP A O 1
ATOM 882 N N . PRO A 1 110 ? 1.227 -17.508 -0.528 1.00 15.29 128 PRO A N 1
ATOM 883 C CA . PRO A 1 110 ? 2.350 -17.351 -1.465 1.00 16.17 128 PRO A CA 1
ATOM 884 C C . PRO A 1 110 ? 2.226 -18.109 -2.796 1.00 16.95 128 PRO A C 1
ATOM 885 O O . PRO A 1 110 ? 3.088 -17.962 -3.668 1.00 19.95 128 PRO A O 1
ATOM 889 N N . THR A 1 111 ? 1.181 -18.917 -2.964 1.00 16.99 129 THR A N 1
ATOM 890 C CA . THR A 1 111 ? 0.937 -19.606 -4.235 1.00 16.21 129 THR A CA 1
ATOM 891 C C . THR A 1 111 ? 0.083 -18.771 -5.217 1.00 15.78 129 THR A C 1
ATOM 892 O O . THR A 1 111 ? -0.136 -19.196 -6.338 1.00 14.82 129 THR A O 1
ATOM 896 N N . LEU A 1 112 ? -0.392 -17.599 -4.789 1.00 14.59 130 LEU A N 1
ATOM 897 C CA . LEU A 1 112 ? -1.333 -16.793 -5.567 1.00 14.11 130 LEU A CA 1
ATOM 898 C C . LEU A 1 112 ? -0.819 -15.380 -5.781 1.00 13.90 130 LEU A C 1
ATOM 899 O O . LEU A 1 112 ? -0.160 -14.817 -4.904 1.00 13.63 130 LEU A O 1
ATOM 904 N N . GLU A 1 113 ? -1.138 -14.801 -6.942 1.00 13.93 131 GLU A N 1
ATOM 905 C CA . GLU A 1 113 ? -0.643 -13.465 -7.278 1.00 13.89 131 GLU A CA 1
ATOM 906 C C . GLU A 1 113 ? -1.401 -12.383 -6.514 1.00 13.60 131 GLU A C 1
ATOM 907 O O . GLU A 1 113 ? -2.633 -12.421 -6.465 1.00 13.58 131 GLU A O 1
ATOM 913 N N . HIS A 1 114 ? -0.646 -11.427 -5.949 1.00 13.44 132 HIS A N 1
ATOM 914 C CA . HIS A 1 114 ? -1.164 -10.238 -5.260 1.00 13.12 132 HIS A CA 1
ATOM 915 C C . HIS A 1 114 ? -0.522 -9.013 -5.841 1.00 13.01 132 HIS A C 1
ATOM 916 O O . HIS A 1 114 ? 0.658 -9.040 -6.177 1.00 12.98 132 HIS A O 1
ATOM 923 N N . GLN A 1 115 ? -1.287 -7.935 -5.918 1.00 12.57 133 GLN A N 1
ATOM 924 C CA . GLN A 1 115 ? -0.756 -6.622 -6.264 1.00 12.69 133 GLN A CA 1
ATOM 925 C C . GLN A 1 115 ? -1.102 -5.694 -5.115 1.00 13.09 133 GLN A C 1
ATOM 926 O O . GLN A 1 115 ? -2.261 -5.629 -4.673 1.00 12.62 133 GLN A O 1
ATOM 932 N N . VAL A 1 116 ? -0.096 -5.004 -4.605 1.00 13.36 134 VAL A N 1
ATOM 933 C CA . VAL A 1 116 ? -0.250 -4.239 -3.389 1.00 14.15 134 VAL A CA 1
ATOM 934 C C . VAL A 1 116 ? 0.407 -2.891 -3.542 1.00 14.30 134 VAL A C 1
ATOM 935 O O . VAL A 1 116 ? 1.475 -2.791 -4.135 1.00 14.12 134 VAL A O 1
ATOM 947 N N . PHE A 1 118 ? -0.378 -0.184 -5.326 1.00 13.67 136 PHE A N 1
ATOM 948 C CA . PHE A 1 118 ? -0.206 -0.039 -6.767 1.00 12.97 136 PHE A CA 1
ATOM 949 C C . PHE A 1 118 ? -0.951 1.157 -7.317 1.00 12.96 136 PHE A C 1
ATOM 950 O O . PHE A 1 118 ? -2.041 1.491 -6.845 1.00 12.45 136 PHE A O 1
ATOM 958 N N . PHE A 1 119 ? -0.362 1.778 -8.335 1.00 12.54 137 PHE A N 1
ATOM 959 C CA . PHE A 1 119 ? -1.091 2.732 -9.157 1.00 12.72 137 PHE A CA 1
ATOM 960 C C . PHE A 1 119 ? -1.981 1.962 -10.108 1.00 12.83 137 PHE A C 1
ATOM 961 O O . PHE A 1 119 ? -1.679 0.813 -10.437 1.00 12.46 137 PHE A O 1
ATOM 969 N N . GLU A 1 120 ? -3.060 2.605 -10.568 1.00 13.16 138 GLU A N 1
ATOM 970 C CA . GLU A 1 120 ? -4.009 1.989 -11.515 1.00 13.60 138 GLU A CA 1
ATOM 971 C C . GLU A 1 120 ? -3.301 1.359 -12.718 1.00 14.22 138 GLU A C 1
ATOM 972 O O . GLU A 1 120 ? -3.619 0.227 -13.116 1.00 14.93 138 GLU A O 1
ATOM 978 N N . SER A 1 121 ? -2.327 2.078 -13.268 1.00 14.12 139 SER A N 1
ATOM 979 C CA . SER A 1 121 ? -1.574 1.621 -14.442 1.00 14.34 139 SER A CA 1
ATOM 980 C C . SER A 1 121 ? -0.480 0.594 -14.112 1.00 13.92 139 SER A C 1
ATOM 981 O O . SER A 1 121 ? 0.191 0.083 -15.007 1.00 13.57 139 SER A O 1
ATOM 984 N N . HIS A 1 122 ? -0.282 0.330 -12.823 1.00 13.86 140 HIS A N 1
ATOM 985 C CA . HIS A 1 122 ? 0.742 -0.593 -12.331 1.00 13.24 140 HIS A CA 1
ATOM 986 C C . HIS A 1 122 ? 2.152 -0.185 -12.749 1.00 13.07 140 HIS A C 1
ATOM 987 O O . HIS A 1 122 ? 3.044 -1.035 -12.851 1.00 12.30 140 HIS A O 1
ATOM 994 N N . PHE A 1 123 ? 2.369 1.115 -12.959 1.00 12.34 141 PHE A N 1
ATOM 995 C CA . PHE A 1 123 ? 3.683 1.563 -13.386 1.00 12.01 141 PHE A CA 1
ATOM 996 C C . PHE A 1 123 ? 4.688 1.319 -12.258 1.00 12.06 141 PHE A C 1
ATOM 997 O O . PHE A 1 123 ? 5.877 1.165 -12.517 1.00 12.24 141 PHE A O 1
ATOM 1005 N N . THR A 1 124 ? 4.208 1.304 -11.014 1.00 12.06 142 THR A N 1
ATOM 1006 C CA . THR A 1 124 ? 4.976 0.753 -9.891 1.00 11.80 142 THR A CA 1
ATOM 1007 C C . THR A 1 124 ? 4.013 0.145 -8.893 1.00 12.38 142 THR A C 1
ATOM 1008 O O . THR A 1 124 ? 2.867 0.591 -8.772 1.00 11.72 142 THR A O 1
ATOM 1012 N N . GLU A 1 125 ? 4.493 -0.877 -8.186 1.00 12.49 143 GLU A N 1
ATOM 1013 C CA . GLU A 1 125 ? 3.700 -1.623 -7.233 1.00 12.93 143 GLU A CA 1
ATOM 1014 C C . GLU A 1 125 ? 4.558 -2.677 -6.565 1.00 12.98 143 GLU A C 1
ATOM 1015 O O . GLU A 1 125 ? 5.702 -2.945 -6.974 1.00 12.14 143 GLU A O 1
ATOM 1021 N N . LEU A 1 126 ? 3.977 -3.298 -5.554 1.00 12.81 144 LEU A N 1
ATOM 1022 C CA . LEU A 1 126 ? 4.570 -4.456 -4.934 1.00 12.96 144 LEU A CA 1
ATOM 1023 C C . LEU A 1 126 ? 3.725 -5.628 -5.349 1.00 13.01 144 LEU A C 1
ATOM 1024 O O . LEU A 1 126 ? 2.505 -5.488 -5.527 1.00 13.19 144 LEU A O 1
ATOM 1029 N N . LYS A 1 127 ? 4.354 -6.774 -5.520 1.00 13.26 145 LYS A N 1
ATOM 1030 C CA . LYS A 1 127 ? 3.607 -8.032 -5.647 1.00 13.95 145 LYS A CA 1
ATOM 1031 C C . LYS A 1 127 ? 4.091 -9.096 -4.678 1.00 13.84 145 LYS A C 1
ATOM 1032 O O . LYS A 1 127 ? 5.158 -8.965 -4.082 1.00 13.27 145 LYS A O 1
ATOM 1038 N N . TYR A 1 128 ? 3.272 -10.134 -4.536 1.00 14.22 146 TYR A N 1
ATOM 1039 C CA . TYR A 1 128 ? 3.581 -11.302 -3.741 1.00 15.20 146 TYR A CA 1
ATOM 1040 C C . TYR A 1 128 ? 2.936 -12.525 -4.399 1.00 16.20 146 TYR A C 1
ATOM 1041 O O . TYR A 1 128 ? 1.855 -12.424 -5.013 1.00 16.01 146 TYR A O 1
ATOM 1050 N N . GLY A 1 129 ? 3.606 -13.666 -4.267 1.00 17.37 147 GLY A N 1
ATOM 1051 C CA . GLY A 1 129 ? 3.097 -14.968 -4.705 1.00 18.56 147 GLY A CA 1
ATOM 1052 C C . GLY A 1 129 ? 3.337 -15.281 -6.166 1.00 20.33 147 GLY A C 1
ATOM 1053 O O . GLY A 1 129 ? 2.618 -16.086 -6.741 1.00 21.43 147 GLY A O 1
ATOM 1054 N N . VAL A 1 130 ? 4.376 -14.681 -6.750 1.00 22.03 148 VAL A N 1
ATOM 1055 C CA . VAL A 1 130 ? 4.617 -14.724 -8.202 1.00 23.92 148 VAL A CA 1
ATOM 1056 C C . VAL A 1 130 ? 6.123 -14.779 -8.479 1.00 24.85 148 VAL A C 1
ATOM 1057 O O . VAL A 1 130 ? 6.932 -14.426 -7.623 1.00 23.44 148 VAL A O 1
ATOM 1061 N N . GLY A 1 131 ? 6.480 -15.248 -9.671 1.00 26.52 149 GLY A N 1
ATOM 1062 C CA . GLY A 1 131 ? 7.863 -15.254 -10.123 1.00 28.53 149 GLY A CA 1
ATOM 1063 C C . GLY A 1 131 ? 8.699 -16.388 -9.548 1.00 30.47 149 GLY A C 1
ATOM 1064 O O . GLY A 1 131 ? 8.178 -17.384 -9.025 1.00 29.70 149 GLY A O 1
ATOM 1065 N N . SER A 1 132 ? 10.008 -16.217 -9.669 1.00 33.75 150 SER A N 1
ATOM 1066 C CA . SER A 1 132 ? 11.003 -17.161 -9.159 1.00 36.46 150 SER A CA 1
ATOM 1067 C C . SER A 1 132 ? 10.849 -17.454 -7.658 1.00 33.98 150 SER A C 1
ATOM 1068 O O . SER A 1 132 ? 10.905 -18.614 -7.224 1.00 33.99 150 SER A O 1
ATOM 1071 N N . ASN A 1 133 ? 10.653 -16.387 -6.883 1.00 30.98 151 ASN A N 1
ATOM 1072 C CA . ASN A 1 133 ? 10.578 -16.445 -5.423 1.00 28.69 151 ASN A CA 1
ATOM 1073 C C . ASN A 1 133 ? 9.188 -15.993 -4.962 1.00 25.95 151 ASN A C 1
ATOM 1074 O O . ASN A 1 133 ? 8.990 -14.844 -4.580 1.00 24.27 151 ASN A O 1
ATOM 1079 N N . PRO A 1 134 ? 8.211 -16.894 -5.014 1.00 23.96 152 PRO A N 1
ATOM 1080 C CA . PRO A 1 134 ? 6.862 -16.421 -4.722 1.00 23.39 152 PRO A CA 1
ATOM 1081 C C . PRO A 1 134 ? 6.637 -16.010 -3.255 1.00 21.54 152 PRO A C 1
ATOM 1082 O O . PRO A 1 134 ? 5.714 -15.243 -2.985 1.00 19.52 152 PRO A O 1
ATOM 1086 N N . SER A 1 135 ? 7.484 -16.484 -2.335 1.00 19.88 153 SER A N 1
ATOM 1087 C CA . SER A 1 135 ? 7.414 -16.063 -0.926 1.00 19.20 153 SER A CA 1
ATOM 1088 C C . SER A 1 135 ? 8.155 -14.760 -0.654 1.00 17.63 153 SER A C 1
ATOM 1089 O O . SER A 1 135 ? 8.258 -14.332 0.497 1.00 17.12 153 SER A O 1
ATOM 1092 N N . ASN A 1 136 ? 8.691 -14.144 -1.702 1.00 17.32 154 ASN A N 1
ATOM 1093 C CA . ASN A 1 136 ? 9.254 -12.814 -1.583 1.00 17.00 154 ASN A CA 1
ATOM 1094 C C . ASN A 1 136 ? 8.233 -11.737 -1.879 1.00 16.79 154 ASN A C 1
ATOM 1095 O O . ASN A 1 136 ? 7.345 -11.888 -2.716 1.00 16.86 154 ASN A O 1
ATOM 1100 N N . LEU A 1 137 ? 8.396 -10.630 -1.182 1.00 16.82 155 LEU A N 1
ATOM 1101 C CA . LEU A 1 137 ? 7.724 -9.397 -1.503 1.00 16.44 155 LEU A CA 1
ATOM 1102 C C . LEU A 1 137 ? 8.596 -8.698 -2.554 1.00 15.72 155 LEU A C 1
ATOM 1103 O O . LEU A 1 137 ? 9.690 -8.257 -2.241 1.00 15.70 155 LEU A O 1
ATOM 1108 N N . GLY A 1 138 ? 8.119 -8.622 -3.794 1.00 14.86 156 GLY A N 1
ATOM 1109 C CA . GLY A 1 138 ? 8.838 -7.934 -4.858 1.00 14.33 156 GLY A CA 1
ATOM 1110 C C . GLY A 1 138 ? 8.285 -6.564 -5.190 1.00 13.95 156 GLY A C 1
ATOM 1111 O O . GLY A 1 138 ? 7.072 -6.362 -5.183 1.00 14.09 156 GLY A O 1
ATOM 1112 N N . TRP A 1 139 ? 9.186 -5.631 -5.491 1.00 13.90 157 TRP A N 1
ATOM 1113 C CA . TRP A 1 139 ? 8.838 -4.312 -6.028 1.00 13.91 157 TRP A CA 1
ATOM 1114 C C . TRP A 1 139 ? 9.069 -4.297 -7.508 1.00 14.09 157 TRP A C 1
ATOM 1115 O O . TRP A 1 139 ? 10.107 -4.783 -7.995 1.00 14.33 157 TRP A O 1
ATOM 1126 N N . TYR A 1 140 ? 8.107 -3.722 -8.220 1.00 13.57 158 TYR A N 1
ATOM 1127 C CA . TYR A 1 140 ? 8.140 -3.635 -9.660 1.00 13.73 158 TYR A CA 1
ATOM 1128 C C . TYR A 1 140 ? 8.131 -2.185 -10.126 1.00 14.22 158 TYR A C 1
ATOM 1129 O O . TYR A 1 140 ? 7.549 -1.300 -9.478 1.00 13.90 158 TYR A O 1
ATOM 1138 N N . ALA A 1 141 ? 8.761 -1.954 -11.270 1.00 14.76 159 ALA A N 1
ATOM 1139 C CA . ALA A 1 141 ? 8.703 -0.654 -11.939 1.00 15.90 159 ALA A CA 1
ATOM 1140 C C . ALA A 1 141 ? 8.682 -0.874 -13.447 1.00 17.43 159 ALA A C 1
ATOM 1141 O O . ALA A 1 141 ? 9.544 -1.579 -13.991 1.00 17.62 159 ALA A O 1
ATOM 1143 N N . GLY A 1 142 ? 7.681 -0.302 -14.119 1.00 18.35 160 GLY A N 1
ATOM 1144 C CA . GLY A 1 142 ? 7.557 -0.445 -15.571 1.00 19.35 160 GLY A CA 1
ATOM 1145 C C . GLY A 1 142 ? 7.190 -1.846 -16.037 1.00 19.76 160 GLY A C 1
ATOM 1146 O O . GLY A 1 142 ? 7.295 -2.142 -17.210 1.00 20.77 160 GLY A O 1
ATOM 1147 N N . GLY A 1 143 ? 6.728 -2.696 -15.128 1.00 20.71 161 GLY A N 1
ATOM 1148 C CA . GLY A 1 143 ? 6.338 -4.070 -15.452 1.00 21.54 161 GLY A CA 1
ATOM 1149 C C . GLY A 1 143 ? 7.372 -5.123 -15.063 1.00 21.87 161 GLY A C 1
ATOM 1150 O O . GLY A 1 143 ? 7.132 -6.314 -15.238 1.00 22.47 161 GLY A O 1
ATOM 1151 N N . THR A 1 144 ? 8.512 -4.684 -14.526 1.00 22.32 162 THR A N 1
ATOM 1152 C CA . THR A 1 144 ? 9.650 -5.554 -14.255 1.00 22.49 162 THR A CA 1
ATOM 1153 C C . THR A 1 144 ? 10.048 -5.498 -12.778 1.00 21.20 162 THR A C 1
ATOM 1154 O O . THR A 1 144 ? 10.266 -4.402 -12.232 1.00 18.81 162 THR A O 1
ATOM 1158 N N . GLU A 1 145 ? 10.178 -6.671 -12.148 1.00 20.24 163 GLU A N 1
ATOM 1159 C CA . GLU A 1 145 ? 10.696 -6.755 -10.773 1.00 20.28 163 GLU A CA 1
ATOM 1160 C C . GLU A 1 145 ? 12.106 -6.196 -10.703 1.00 19.78 163 GLU A C 1
ATOM 1161 O O . GLU A 1 145 ? 12.974 -6.616 -11.470 1.00 20.96 163 GLU A O 1
ATOM 1167 N N . ARG A 1 146 ? 12.334 -5.263 -9.788 1.00 18.98 164 ARG A N 1
ATOM 1168 C CA . ARG A 1 146 ? 13.656 -4.680 -9.581 1.00 19.25 164 ARG A CA 1
ATOM 1169 C C . ARG A 1 146 ? 14.250 -5.042 -8.223 1.00 18.87 164 ARG A C 1
ATOM 1170 O O . ARG A 1 146 ? 15.430 -4.812 -7.980 1.00 17.93 164 ARG A O 1
ATOM 1178 N N . TRP A 1 147 ? 13.443 -5.602 -7.330 1.00 18.30 165 TRP A N 1
ATOM 1179 C CA . TRP A 1 147 ? 13.871 -5.797 -5.955 1.00 17.71 165 TRP A CA 1
ATOM 1180 C C . TRP A 1 147 ? 12.905 -6.744 -5.277 1.00 17.63 165 TRP A C 1
ATOM 1181 O O . TRP A 1 147 ? 11.717 -6.757 -5.599 1.00 16.95 165 TRP A O 1
ATOM 1192 N N . SER A 1 148 ? 13.399 -7.530 -4.331 1.00 17.42 166 SER A N 1
ATOM 1193 C CA . SER A 1 148 ? 12.533 -8.421 -3.588 1.00 17.37 166 SER A CA 1
ATOM 1194 C C . SER A 1 148 ? 13.224 -8.868 -2.327 1.00 17.50 166 SER A C 1
ATOM 1195 O O . SER A 1 148 ? 14.445 -8.743 -2.190 1.00 18.00 166 SER A O 1
ATOM 1198 N N . THR A 1 149 ? 12.439 -9.352 -1.382 1.00 16.90 167 THR A N 1
ATOM 1199 C CA . THR A 1 149 ? 12.970 -9.733 -0.091 1.00 17.13 167 THR A CA 1
ATOM 1200 C C . THR A 1 149 ? 12.012 -10.754 0.500 1.00 17.60 167 THR A C 1
ATOM 1201 O O . THR A 1 149 ? 10.794 -10.657 0.289 1.00 17.75 167 THR A O 1
ATOM 1205 N N . PRO A 1 150 ? 12.549 -11.781 1.182 1.00 17.33 168 PRO A N 1
ATOM 1206 C CA . PRO A 1 150 ? 11.639 -12.692 1.847 1.00 16.74 168 PRO A CA 1
ATOM 1207 C C . PRO A 1 150 ? 10.609 -11.956 2.708 1.00 15.95 168 PRO A C 1
ATOM 1208 O O . PRO A 1 150 ? 10.969 -11.111 3.510 1.00 14.92 168 PRO A O 1
ATOM 1212 N N . PHE A 1 151 ? 9.329 -12.261 2.517 1.00 16.30 169 PHE A N 1
ATOM 1213 C CA . PHE A 1 151 ? 8.269 -11.569 3.256 1.00 16.09 169 PHE A CA 1
ATOM 1214 C C . PHE A 1 151 ? 8.135 -12.208 4.656 1.00 17.04 169 PHE A C 1
ATOM 1215 O O . PHE A 1 151 ? 7.201 -12.960 4.940 1.00 18.53 169 PHE A O 1
ATOM 1223 N N . THR A 1 152 ? 9.093 -11.886 5.525 1.00 17.63 170 THR A N 1
ATOM 1224 C CA . THR A 1 152 ? 9.180 -12.454 6.859 1.00 17.77 170 THR A CA 1
ATOM 1225 C C . THR A 1 152 ? 8.013 -11.992 7.725 1.00 17.80 170 THR A C 1
ATOM 1226 O O . THR A 1 152 ? 7.720 -10.793 7.782 1.00 16.92 170 THR A O 1
ATOM 1230 N N . ALA A 1 153 ? 7.373 -12.941 8.411 1.00 16.29 171 ALA A N 1
ATOM 1231 C CA . ALA A 1 153 ? 6.290 -12.634 9.329 1.00 16.08 171 ALA A CA 1
ATOM 1232 C C . ALA A 1 153 ? 6.761 -11.675 10.419 1.00 16.04 171 ALA A C 1
ATOM 1233 O O . ALA A 1 153 ? 7.864 -11.802 10.943 1.00 15.79 171 ALA A O 1
ATOM 1235 N N . ASP A 1 154 ? 5.917 -10.690 10.715 1.00 16.07 172 ASP A N 1
ATOM 1236 C CA . ASP A 1 154 ? 6.152 -9.679 11.759 1.00 16.71 172 ASP A CA 1
ATOM 1237 C C . ASP A 1 154 ? 7.270 -8.662 11.545 1.00 15.70 172 ASP A C 1
ATOM 1238 O O . ASP A 1 154 ? 7.468 -7.785 12.369 1.00 16.01 172 ASP A O 1
ATOM 1243 N N . THR A 1 155 ? 7.964 -8.744 10.425 1.00 15.00 173 THR A N 1
ATOM 1244 C CA . THR A 1 155 ? 8.930 -7.729 10.066 1.00 14.77 173 THR A CA 1
ATOM 1245 C C . THR A 1 155 ? 8.219 -6.558 9.382 1.00 13.67 173 THR A C 1
ATOM 1246 O O . THR A 1 155 ? 7.358 -6.763 8.530 1.00 13.88 173 THR A O 1
ATOM 1250 N N . TRP A 1 156 ? 8.542 -5.331 9.778 1.00 12.94 174 TRP A N 1
ATOM 1251 C CA . TRP A 1 156 ? 7.884 -4.165 9.188 1.00 12.47 174 TRP A CA 1
ATOM 1252 C C . TRP A 1 156 ? 8.755 -3.704 8.052 1.00 12.80 174 TRP A C 1
ATOM 1253 O O . TRP A 1 156 ? 9.904 -3.375 8.258 1.00 13.79 174 TRP A O 1
ATOM 1264 N N . PHE A 1 157 ? 8.203 -3.732 6.846 1.00 13.13 175 PHE A N 1
ATOM 1265 C CA . PHE A 1 157 ? 8.908 -3.332 5.649 1.00 12.88 175 PHE A CA 1
ATOM 1266 C C . PHE A 1 157 ? 8.512 -1.923 5.274 1.00 12.81 175 PHE A C 1
ATOM 1267 O O . PHE A 1 157 ? 7.336 -1.638 4.974 1.00 13.46 175 PHE A O 1
ATOM 1275 N N . ASN A 1 158 ? 9.502 -1.044 5.341 1.00 12.36 176 ASN A N 1
ATOM 1276 C CA . ASN A 1 158 ? 9.330 0.371 5.057 1.00 12.34 176 ASN A CA 1
ATOM 1277 C C . ASN A 1 158 ? 9.682 0.598 3.627 1.00 11.66 176 ASN A C 1
ATOM 1278 O O . ASN A 1 158 ? 10.685 0.068 3.149 1.00 11.79 176 ASN A O 1
ATOM 1283 N N . PHE A 1 159 ? 8.877 1.397 2.942 1.00 11.31 177 PHE A N 1
ATOM 1284 C CA . PHE A 1 159 ? 9.161 1.773 1.568 1.00 10.97 177 PHE A CA 1
ATOM 1285 C C . PHE A 1 159 ? 8.886 3.227 1.308 1.00 11.09 177 PHE A C 1
ATOM 1286 O O . PHE A 1 159 ? 8.021 3.856 1.955 1.00 11.09 177 PHE A O 1
ATOM 1294 N N . ALA A 1 160 ? 9.614 3.752 0.334 1.00 10.72 178 ALA A N 1
ATOM 1295 C CA . ALA A 1 160 ? 9.163 4.918 -0.393 1.00 10.79 178 ALA A CA 1
ATOM 1296 C C . ALA A 1 160 ? 9.431 4.761 -1.891 1.00 11.20 178 ALA A C 1
ATOM 1297 O O . ALA A 1 160 ? 10.532 4.361 -2.327 1.00 10.71 178 ALA A O 1
ATOM 1299 N N . TYR A 1 161 ? 8.393 5.044 -2.683 1.00 11.54 179 TYR A N 1
ATOM 1300 C CA . TYR A 1 161 ? 8.529 5.178 -4.112 1.00 11.54 179 TYR A CA 1
ATOM 1301 C C . TYR A 1 161 ? 9.040 6.598 -4.398 1.00 11.94 179 TYR A C 1
ATOM 1302 O O . TYR A 1 161 ? 8.411 7.585 -4.053 1.00 12.19 179 TYR A O 1
ATOM 1311 N N . ASP A 1 162 ? 10.207 6.677 -5.016 1.00 12.43 180 ASP A N 1
ATOM 1312 C CA . ASP A 1 162 ? 10.856 7.929 -5.374 1.00 13.02 180 ASP A CA 1
ATOM 1313 C C . ASP A 1 162 ? 10.458 8.167 -6.811 1.00 12.98 180 ASP A C 1
ATOM 1314 O O . ASP A 1 162 ? 11.071 7.595 -7.717 1.00 12.77 180 ASP A O 1
ATOM 1319 N N . ILE A 1 163 ? 9.404 8.960 -7.020 1.00 13.06 181 ILE A N 1
ATOM 1320 C CA . ILE A 1 163 ? 8.812 9.114 -8.344 1.00 13.31 181 ILE A CA 1
ATOM 1321 C C . ILE A 1 163 ? 9.179 10.487 -8.905 1.00 13.73 181 ILE A C 1
ATOM 1322 O O . ILE A 1 163 ? 8.917 11.520 -8.275 1.00 13.68 181 ILE A O 1
ATOM 1327 N N . ASP A 1 164 ? 9.843 10.476 -10.059 1.00 14.03 182 ASP A N 1
ATOM 1328 C CA . ASP A 1 164 ? 10.138 11.698 -10.812 1.00 14.33 182 ASP A CA 1
ATOM 1329 C C . ASP A 1 164 ? 9.111 11.762 -11.927 1.00 13.87 182 ASP A C 1
ATOM 1330 O O . ASP A 1 164 ? 9.223 11.051 -12.929 1.00 13.72 182 ASP A O 1
ATOM 1335 N N . PHE A 1 165 ? 8.086 12.591 -11.734 1.00 13.61 183 PHE A N 1
ATOM 1336 C CA . PHE A 1 165 ? 6.981 12.687 -12.681 1.00 13.36 183 PHE A CA 1
ATOM 1337 C C . PHE A 1 165 ? 7.359 13.482 -13.950 1.00 13.52 183 PHE A C 1
ATOM 1338 O O . PHE A 1 165 ? 6.673 13.401 -14.945 1.00 12.81 183 PHE A O 1
ATOM 1346 N N . THR A 1 166 ? 8.458 14.229 -13.898 1.00 14.57 184 THR A N 1
ATOM 1347 C CA . THR A 1 166 ? 8.941 15.012 -15.037 1.00 15.51 184 THR A CA 1
ATOM 1348 C C . THR A 1 166 ? 9.780 14.126 -15.985 1.00 16.06 184 THR A C 1
ATOM 1349 O O . THR A 1 166 ? 9.496 14.028 -17.174 1.00 16.69 184 THR A O 1
ATOM 1353 N N . ALA A 1 167 ? 10.794 13.464 -15.451 1.00 16.24 185 ALA A N 1
ATOM 1354 C CA . ALA A 1 167 ? 11.606 12.539 -16.246 1.00 16.54 185 ALA A CA 1
ATOM 1355 C C . ALA A 1 167 ? 10.883 11.223 -16.521 1.00 17.41 185 ALA A C 1
ATOM 1356 O O . ALA A 1 167 ? 11.300 10.445 -17.375 1.00 17.23 185 ALA A O 1
ATOM 1358 N N . LYS A 1 168 ? 9.789 10.970 -15.805 1.00 18.93 186 LYS A N 1
ATOM 1359 C CA . LYS A 1 168 ? 9.015 9.726 -15.948 1.00 18.87 186 LYS A CA 1
ATOM 1360 C C . LYS A 1 168 ? 9.840 8.511 -15.519 1.00 17.21 186 LYS A C 1
ATOM 1361 O O . LYS A 1 168 ? 9.964 7.518 -16.235 1.00 16.84 186 LYS A O 1
ATOM 1367 N N . THR A 1 169 ? 10.405 8.612 -14.320 1.00 16.61 187 THR A N 1
ATOM 1368 C CA . THR A 1 169 ? 11.132 7.511 -13.701 1.00 15.92 187 THR A CA 1
ATOM 1369 C C . THR A 1 169 ? 10.706 7.293 -12.246 1.00 15.22 187 THR A C 1
ATOM 1370 O O . THR A 1 169 ? 10.208 8.204 -11.575 1.00 13.82 187 THR A O 1
ATOM 1374 N N . VAL A 1 170 ? 10.964 6.079 -11.771 1.00 15.10 188 VAL A N 1
ATOM 1375 C CA . VAL A 1 170 ? 10.702 5.689 -10.390 1.00 15.23 188 VAL A CA 1
ATOM 1376 C C . VAL A 1 170 ? 11.845 4.823 -9.801 1.00 15.11 188 VAL A C 1
ATOM 1377 O O . VAL A 1 170 ? 12.325 3.873 -10.426 1.00 15.12 188 VAL A O 1
ATOM 1381 N N . GLY A 1 171 ? 12.291 5.196 -8.611 1.00 15.14 189 GLY A N 1
ATOM 1382 C CA . GLY A 1 171 ? 13.223 4.399 -7.826 1.00 15.18 189 GLY A CA 1
ATOM 1383 C C . GLY A 1 171 ? 12.562 3.928 -6.553 1.00 15.26 189 GLY A C 1
ATOM 1384 O O . GLY A 1 171 ? 11.368 4.200 -6.313 1.00 15.36 189 GLY A O 1
ATOM 1385 N N . LEU A 1 172 ? 13.327 3.222 -5.723 1.00 14.78 190 LEU A N 1
ATOM 1386 C CA . LEU A 1 172 ? 12.794 2.647 -4.497 1.00 14.30 190 LEU A CA 1
ATOM 1387 C C . LEU A 1 172 ? 13.718 2.893 -3.298 1.00 14.21 190 LEU A C 1
ATOM 1388 O O . LEU A 1 172 ? 14.941 2.640 -3.371 1.00 13.94 190 LEU A O 1
ATOM 1393 N N . TRP A 1 173 ? 13.138 3.398 -2.210 1.00 13.31 191 TRP A N 1
ATOM 1394 C CA . TRP A 1 173 ? 13.820 3.450 -0.921 1.00 13.43 191 TRP A CA 1
ATOM 1395 C C . TRP A 1 173 ? 13.220 2.342 -0.040 1.00 13.41 191 TRP A C 1
ATOM 1396 O O . TRP A 1 173 ? 12.017 2.084 -0.089 1.00 13.21 191 TRP A O 1
ATOM 1407 N N . ALA A 1 174 ? 14.049 1.681 0.752 1.00 13.34 192 ALA A N 1
ATOM 1408 C CA . ALA A 1 174 ? 13.582 0.582 1.601 1.00 13.85 192 ALA A CA 1
ATOM 1409 C C . ALA A 1 174 ? 14.425 0.402 2.860 1.00 14.11 192 ALA A C 1
ATOM 1410 O O . ALA A 1 174 ? 15.594 0.795 2.922 1.00 14.08 192 ALA A O 1
ATOM 1412 N N . SER A 1 175 ? 13.780 -0.146 3.878 1.00 14.24 193 SER A N 1
ATOM 1413 C CA . SER A 1 175 ? 14.425 -0.577 5.107 1.00 14.40 193 SER A CA 1
ATOM 1414 C C . SER A 1 175 ? 13.412 -1.414 5.878 1.00 14.73 193 SER A C 1
ATOM 1415 O O . SER A 1 175 ? 12.242 -1.512 5.460 1.00 14.32 193 SER A O 1
ATOM 1418 N N . THR A 1 176 ? 13.855 -2.012 6.988 1.00 14.94 194 THR A N 1
ATOM 1419 C CA . THR A 1 176 ? 12.956 -2.727 7.897 1.00 15.61 194 THR A CA 1
ATOM 1420 C C . THR A 1 176 ? 12.843 -2.029 9.261 1.00 15.93 194 THR A C 1
ATOM 1421 O O . THR A 1 176 ? 13.723 -1.279 9.681 1.00 16.28 194 THR A O 1
ATOM 1425 N N . ASN A 1 177 ? 11.727 -2.283 9.923 1.00 16.49 195 ASN A N 1
ATOM 1426 C CA . ASN A 1 177 ? 11.468 -1.842 11.289 1.00 16.99 195 ASN A CA 1
ATOM 1427 C C . ASN A 1 177 ? 11.805 -0.377 11.525 1.00 16.41 195 ASN A C 1
ATOM 1428 O O . ASN A 1 177 ? 11.189 0.466 10.890 1.00 15.94 195 ASN A O 1
ATOM 1433 N N . GLY A 1 178 ? 12.740 -0.070 12.431 1.00 16.27 196 GLY A N 1
ATOM 1434 C CA . GLY A 1 178 ? 13.090 1.319 12.766 1.00 15.65 196 GLY A CA 1
ATOM 1435 C C . GLY A 1 178 ? 14.304 1.879 12.038 1.00 15.95 196 GLY A C 1
ATOM 1436 O O . GLY A 1 178 ? 14.748 2.988 12.340 1.00 15.53 196 GLY A O 1
ATOM 1437 N N . ASN A 1 179 ? 14.849 1.133 11.074 1.00 16.43 197 ASN A N 1
ATOM 1438 C CA . ASN A 1 179 ? 16.059 1.560 10.363 1.00 16.82 197 ASN A CA 1
ATOM 1439 C C . ASN A 1 179 ? 15.712 2.576 9.289 1.00 16.34 197 ASN A C 1
ATOM 1440 O O . ASN A 1 179 ? 14.631 2.512 8.709 1.00 15.97 197 ASN A O 1
ATOM 1445 N N . PRO A 1 180 ? 16.624 3.521 9.017 1.00 16.44 198 PRO A N 1
ATOM 1446 C CA . PRO A 1 180 ? 16.265 4.556 8.040 1.00 16.25 198 PRO A CA 1
ATOM 1447 C C . PRO A 1 180 ? 16.229 4.027 6.618 1.00 16.02 198 PRO A C 1
ATOM 1448 O O . PRO A 1 180 ? 16.959 3.084 6.283 1.00 15.69 198 PRO A O 1
ATOM 1452 N N . LEU A 1 181 ? 15.391 4.637 5.786 1.00 15.24 199 LEU A N 1
ATOM 1453 C CA . LEU A 1 181 ? 15.307 4.280 4.386 1.00 15.09 199 LEU A CA 1
ATOM 1454 C C . LEU A 1 181 ? 16.646 4.504 3.671 1.00 15.16 199 LEU A C 1
ATOM 1455 O O . LEU A 1 181 ? 17.318 5.517 3.875 1.00 14.51 199 LEU A O 1
ATOM 1460 N N . VAL A 1 182 ? 17.011 3.530 2.847 1.00 15.95 200 VAL A N 1
ATOM 1461 C CA . VAL A 1 182 ? 18.156 3.627 1.954 1.00 16.76 200 VAL A CA 1
ATOM 1462 C C . VAL A 1 182 ? 17.597 3.414 0.557 1.00 16.99 200 VAL A C 1
ATOM 1463 O O . VAL A 1 182 ? 16.628 2.651 0.383 1.00 16.97 200 VAL A O 1
ATOM 1467 N N . LYS A 1 183 ? 18.177 4.100 -0.428 1.00 16.91 201 LYS A N 1
ATOM 1468 C CA . LYS A 1 183 ? 17.768 3.940 -1.819 1.00 17.12 201 LYS A CA 1
ATOM 1469 C C . LYS A 1 183 ? 18.351 2.639 -2.396 1.00 17.76 201 LYS A C 1
ATOM 1470 O O . LYS A 1 183 ? 19.542 2.548 -2.676 1.00 17.89 201 LYS A O 1
ATOM 1476 N N . VAL A 1 184 ? 17.497 1.637 -2.567 1.00 17.68 202 VAL A N 1
ATOM 1477 C CA . VAL A 1 184 ? 17.927 0.290 -2.984 1.00 17.87 202 VAL A CA 1
ATOM 1478 C C . VAL A 1 184 ? 17.775 0.067 -4.486 1.00 18.02 202 VAL A C 1
ATOM 1479 O O . VAL A 1 184 ? 18.426 -0.809 -5.068 1.00 18.90 202 VAL A O 1
ATOM 1483 N N . VAL A 1 185 ? 16.923 0.857 -5.130 1.00 17.84 203 VAL A N 1
ATOM 1484 C CA . VAL A 1 185 ? 16.826 0.822 -6.585 1.00 17.72 203 VAL A CA 1
ATOM 1485 C C . VAL A 1 185 ? 16.855 2.245 -7.146 1.00 18.11 203 VAL A C 1
ATOM 1486 O O . VAL A 1 185 ? 15.983 3.069 -6.849 1.00 16.77 203 VAL A O 1
ATOM 1490 N N . GLN A 1 186 ? 17.872 2.508 -7.966 1.00 18.35 204 GLN A N 1
ATOM 1491 C CA . GLN A 1 186 ? 17.988 3.764 -8.691 1.00 18.95 204 GLN A CA 1
ATOM 1492 C C . GLN A 1 186 ? 16.840 3.863 -9.655 1.00 19.00 204 GLN A C 1
ATOM 1493 O O . GLN A 1 186 ? 16.300 2.842 -10.078 1.00 17.98 204 GLN A O 1
ATOM 1499 N N . ASN A 1 187 ? 16.497 5.090 -10.038 1.00 19.55 205 ASN A N 1
ATOM 1500 C CA . ASN A 1 187 ? 15.289 5.329 -10.839 1.00 19.37 205 ASN A CA 1
ATOM 1501 C C . ASN A 1 187 ? 15.369 4.654 -12.201 1.00 19.52 205 ASN A C 1
ATOM 1502 O O . ASN A 1 187 ? 16.420 4.659 -12.837 1.00 19.87 205 ASN A O 1
ATOM 1507 N N . VAL A 1 188 ? 14.256 4.055 -12.620 1.00 19.66 206 VAL A N 1
ATOM 1508 C CA . VAL A 1 188 ? 14.150 3.354 -13.903 1.00 19.69 206 VAL A CA 1
ATOM 1509 C C . VAL A 1 188 ? 12.945 3.902 -14.662 1.00 19.75 206 VAL A C 1
ATOM 1510 O O . VAL A 1 188 ? 12.000 4.390 -14.036 1.00 19.47 206 VAL A O 1
ATOM 1514 N N . PRO A 1 189 ? 12.965 3.831 -16.004 1.00 20.14 207 PRO A N 1
ATOM 1515 C CA . PRO A 1 189 ? 11.833 4.398 -16.739 1.00 20.10 207 PRO A CA 1
ATOM 1516 C C . PRO A 1 189 ? 10.499 3.704 -16.490 1.00 19.30 207 PRO A C 1
ATOM 1517 O O . PRO A 1 189 ? 10.434 2.487 -16.367 1.00 18.85 207 PRO A O 1
ATOM 1521 N N . ALA A 1 190 ? 9.442 4.501 -16.401 1.00 19.32 208 ALA A N 1
ATOM 1522 C CA . ALA A 1 190 ? 8.089 3.974 -16.348 1.00 18.56 208 ALA A CA 1
ATOM 1523 C C . ALA A 1 190 ? 7.134 5.069 -16.744 1.00 18.36 208 ALA A C 1
ATOM 1524 O O . ALA A 1 190 ? 7.465 6.256 -16.650 1.00 18.22 208 ALA A O 1
ATOM 1526 N N . ASN A 1 191 ? 5.938 4.678 -17.170 1.00 18.42 209 ASN A N 1
ATOM 1527 C CA . ASN A 1 191 ? 4.898 5.652 -17.462 1.00 18.19 209 ASN A CA 1
ATOM 1528 C C . ASN A 1 191 ? 4.250 6.080 -16.143 1.00 16.57 209 ASN A C 1
ATOM 1529 O O . ASN A 1 191 ? 3.336 5.431 -15.644 1.00 15.14 209 ASN A O 1
ATOM 1534 N N . THR A 1 192 ? 4.755 7.177 -15.585 1.00 15.73 210 THR A N 1
ATOM 1535 C CA . THR A 1 192 ? 4.416 7.598 -14.228 1.00 15.27 210 THR A CA 1
ATOM 1536 C C . THR A 1 192 ? 3.144 8.435 -14.121 1.00 14.78 210 THR A C 1
ATOM 1537 O O . THR A 1 192 ? 2.931 9.090 -13.103 1.00 14.24 210 THR A O 1
ATOM 1541 N N . PHE A 1 193 ? 2.301 8.432 -15.151 1.00 14.34 211 PHE A N 1
ATOM 1542 C CA . PHE A 1 193 ? 1.116 9.249 -15.101 1.00 14.03 211 PHE A CA 1
ATOM 1543 C C . PHE A 1 193 ? 0.228 8.812 -13.946 1.00 13.29 211 PHE A C 1
ATOM 1544 O O . PHE A 1 193 ? -0.084 7.634 -13.790 1.00 12.70 211 PHE A O 1
ATOM 1552 N N . THR A 1 194 ? -0.165 9.781 -13.135 1.00 12.89 212 THR A N 1
ATOM 1553 C CA . THR A 1 194 ? -1.239 9.577 -12.177 1.00 12.79 212 THR A CA 1
ATOM 1554 C C . THR A 1 194 ? -2.223 10.732 -12.272 1.00 12.31 212 THR A C 1
ATOM 1555 O O . THR A 1 194 ? -1.822 11.867 -12.540 1.00 12.65 212 THR A O 1
ATOM 1559 N N . ASP A 1 195 ? -3.499 10.442 -12.045 1.00 12.30 213 ASP A N 1
ATOM 1560 C CA . ASP A 1 195 ? -4.542 11.475 -11.996 1.00 11.71 213 ASP A CA 1
ATOM 1561 C C . ASP A 1 195 ? -4.790 11.972 -10.563 1.00 11.72 213 ASP A C 1
ATOM 1562 O O . ASP A 1 195 ? -5.780 12.648 -10.286 1.00 11.95 213 ASP A O 1
ATOM 1567 N N . SER A 1 196 ? -3.892 11.594 -9.653 1.00 11.59 214 SER A N 1
ATOM 1568 C CA . SER A 1 196 ? -3.961 11.929 -8.232 1.00 11.88 214 SER A CA 1
ATOM 1569 C C . SER A 1 196 ? -5.170 11.348 -7.467 1.00 11.95 214 SER A C 1
ATOM 1570 O O . SER A 1 196 ? -5.369 11.689 -6.317 1.00 11.59 214 SER A O 1
ATOM 1573 N N . ARG A 1 197 ? -5.926 10.446 -8.089 1.00 12.24 215 ARG A N 1
ATOM 1574 C CA . ARG A 1 197 ? -6.924 9.655 -7.381 1.00 13.36 215 ARG A CA 1
ATOM 1575 C C . ARG A 1 197 ? -6.893 8.218 -7.878 1.00 12.45 215 ARG A C 1
ATOM 1576 O O . ARG A 1 197 ? -7.937 7.585 -8.086 1.00 11.92 215 ARG A O 1
ATOM 1584 N N . ASP A 1 198 ? -5.678 7.705 -8.067 1.00 11.85 216 ASP A N 1
ATOM 1585 C CA . ASP A 1 198 ? -5.492 6.364 -8.617 1.00 11.59 216 ASP A CA 1
ATOM 1586 C C . ASP A 1 198 ? -4.337 5.571 -7.970 1.00 11.12 216 ASP A C 1
ATOM 1587 O O . ASP A 1 198 ? -3.860 4.607 -8.547 1.00 10.54 216 ASP A O 1
ATOM 1592 N N . PHE A 1 199 ? -3.926 5.963 -6.766 1.00 10.78 217 PHE A N 1
ATOM 1593 C CA . PHE A 1 199 ? -2.998 5.172 -5.999 1.00 10.83 217 PHE A CA 1
ATOM 1594 C C . PHE A 1 199 ? -3.749 4.318 -4.969 1.00 10.95 217 PHE A C 1
ATOM 1595 O O . PHE A 1 199 ? -4.506 4.838 -4.134 1.00 11.48 217 PHE A O 1
ATOM 1603 N N . HIS A 1 200 ? -3.535 3.010 -5.031 1.00 11.01 218 HIS A N 1
ATOM 1604 C CA . HIS A 1 200 ? -4.351 2.049 -4.301 1.00 10.94 218 HIS A CA 1
ATOM 1605 C C . HIS A 1 200 ? -3.653 1.618 -3.039 1.00 11.30 218 HIS A C 1
ATOM 1606 O O . HIS A 1 200 ? -2.726 0.809 -3.075 1.00 10.99 218 HIS A O 1
ATOM 1613 N N . VAL A 1 201 ? -4.090 2.195 -1.923 1.00 11.06 219 VAL A N 1
ATOM 1614 C CA . VAL A 1 201 ? -3.548 1.834 -0.633 1.00 11.27 219 VAL A CA 1
ATOM 1615 C C . VAL A 1 201 ? -4.308 0.595 -0.163 1.00 11.00 219 VAL A C 1
ATOM 1616 O O . VAL A 1 201 ? -5.374 0.697 0.431 1.00 10.98 219 VAL A O 1
ATOM 1620 N N . GLY A 1 202 ? -3.753 -0.570 -0.443 1.00 10.97 220 GLY A N 1
ATOM 1621 C CA . GLY A 1 202 ? -4.430 -1.826 -0.155 1.00 10.87 220 GLY A CA 1
ATOM 1622 C C . GLY A 1 202 ? -3.964 -2.984 -1.010 1.00 11.00 220 GLY A C 1
ATOM 1623 O O . GLY A 1 202 ? -2.826 -2.995 -1.493 1.00 11.02 220 GLY A O 1
ATOM 1624 N N . VAL A 1 203 ? -4.858 -3.957 -1.194 1.00 10.99 221 VAL A N 1
ATOM 1625 C CA . VAL A 1 203 ? -4.482 -5.269 -1.725 1.00 11.30 221 VAL A CA 1
ATOM 1626 C C . VAL A 1 203 ? -5.492 -5.788 -2.705 1.00 10.95 221 VAL A C 1
ATOM 1627 O O . VAL A 1 203 ? -6.697 -5.750 -2.437 1.00 11.03 221 VAL A O 1
ATOM 1631 N N . LEU A 1 204 ? -4.981 -6.277 -3.830 1.00 11.17 222 LEU A N 1
ATOM 1632 C CA . LEU A 1 204 ? -5.748 -7.029 -4.791 1.00 11.27 222 LEU A CA 1
ATOM 1633 C C . LEU A 1 204 ? -5.147 -8.405 -4.856 1.00 11.61 222 LEU A C 1
ATOM 1634 O O . LEU A 1 204 ? -3.913 -8.543 -4.946 1.00 11.57 222 LEU A O 1
ATOM 1639 N N . ARG A 1 205 ? -6.004 -9.422 -4.789 1.00 11.60 223 ARG A N 1
ATOM 1640 C CA . ARG A 1 205 ? -5.613 -10.792 -5.163 1.00 12.06 223 ARG A CA 1
ATOM 1641 C C . ARG A 1 205 ? -6.521 -11.314 -6.284 1.00 12.11 223 ARG A C 1
ATOM 1642 O O . ARG A 1 205 ? -7.752 -11.206 -6.194 1.00 11.61 223 ARG A O 1
ATOM 1650 N N . ILE A 1 206 ? -5.921 -11.903 -7.316 1.00 12.36 224 ILE A N 1
ATOM 1651 C CA . ILE A 1 206 ? -6.687 -12.330 -8.490 1.00 12.90 224 ILE A CA 1
ATOM 1652 C C . ILE A 1 206 ? -7.596 -13.513 -8.158 1.00 12.84 224 ILE A C 1
ATOM 1653 O O . ILE A 1 206 ? -8.790 -13.446 -8.419 1.00 12.34 224 ILE A O 1
ATOM 1658 N N . VAL A 1 207 ? -7.043 -14.577 -7.587 1.00 13.05 225 VAL A N 1
ATOM 1659 C CA . VAL A 1 207 ? -7.826 -15.792 -7.294 1.00 13.07 225 VAL A CA 1
ATOM 1660 C C . VAL A 1 207 ? -8.659 -15.621 -6.028 1.00 13.45 225 VAL A C 1
ATOM 1661 O O . VAL A 1 207 ? -8.128 -15.274 -4.980 1.00 13.69 225 VAL A O 1
ATOM 1665 N N . ASN A 1 208 ? -9.965 -15.869 -6.134 1.00 13.04 226 ASN A N 1
ATOM 1666 C CA . ASN A 1 208 ? -10.885 -15.704 -5.020 1.00 13.00 226 ASN A CA 1
ATOM 1667 C C . ASN A 1 208 ? -11.149 -17.032 -4.306 1.00 13.12 226 ASN A C 1
ATOM 1668 O O . ASN A 1 208 ? -11.716 -17.971 -4.888 1.00 13.24 226 ASN A O 1
ATOM 1673 N N . ARG A 1 209 ? -10.725 -17.110 -3.057 1.00 13.24 227 ARG A N 1
ATOM 1674 C CA . ARG A 1 209 ? -11.131 -18.201 -2.170 1.00 13.64 227 ARG A CA 1
ATOM 1675 C C . ARG A 1 209 ? -10.726 -17.923 -0.729 1.00 14.24 227 ARG A C 1
ATOM 1676 O O . ARG A 1 209 ? -9.909 -17.035 -0.454 1.00 15.01 227 ARG A O 1
ATOM 1684 N N . ASN A 1 210 ? -11.348 -18.669 0.179 1.00 14.66 228 ASN A N 1
ATOM 1685 C CA . ASN A 1 210 ? -10.935 -18.725 1.565 1.00 14.99 228 ASN A CA 1
ATOM 1686 C C . ASN A 1 210 ? -9.617 -19.454 1.706 1.00 14.42 228 ASN A C 1
ATOM 1687 O O . ASN A 1 210 ? -9.234 -20.230 0.821 1.00 14.23 228 ASN A O 1
ATOM 1692 N N . PRO A 1 211 ? -8.923 -19.237 2.832 1.00 13.84 229 PRO A N 1
ATOM 1693 C CA . PRO A 1 211 ? -9.263 -18.378 3.952 1.00 13.40 229 PRO A CA 1
ATOM 1694 C C . PRO A 1 211 ? -8.878 -16.924 3.704 1.00 12.84 229 PRO A C 1
ATOM 1695 O O . PRO A 1 211 ? -8.246 -16.626 2.672 1.00 12.66 229 PRO A O 1
ATOM 1699 N N . PRO A 1 212 ? -9.219 -16.023 4.644 1.00 12.86 230 PRO A N 1
ATOM 1700 C CA . PRO A 1 212 ? -8.915 -14.605 4.426 1.00 12.57 230 PRO A CA 1
ATOM 1701 C C . PRO A 1 212 ? -7.441 -14.292 4.572 1.00 12.54 230 PRO A C 1
ATOM 1702 O O . PRO A 1 212 ? -6.688 -15.093 5.126 1.00 12.48 230 PRO A O 1
ATOM 1706 N N . GLU A 1 213 ? -7.034 -13.135 4.045 1.00 12.73 231 GLU A N 1
ATOM 1707 C CA . GLU A 1 213 ? -5.694 -12.595 4.229 1.00 12.48 231 GLU A CA 1
ATOM 1708 C C . GLU A 1 213 ? -5.739 -11.274 4.997 1.00 12.26 231 GLU A C 1
ATOM 1709 O O . GLU A 1 213 ? -6.626 -10.452 4.760 1.00 12.28 231 GLU A O 1
ATOM 1715 N N . ASP A 1 214 ? -4.785 -11.075 5.909 1.00 12.05 232 ASP A N 1
ATOM 1716 C CA . ASP A 1 214 ? -4.569 -9.780 6.554 1.00 11.71 232 ASP A CA 1
ATOM 1717 C C . ASP A 1 214 ? -3.244 -9.214 6.077 1.00 11.79 232 ASP A C 1
ATOM 1718 O O . ASP A 1 214 ? -2.230 -9.918 6.022 1.00 11.78 232 ASP A O 1
ATOM 1723 N N . TRP A 1 215 ? -3.266 -7.937 5.724 1.00 11.30 233 TRP A N 1
ATOM 1724 C CA . TRP A 1 215 ? -2.068 -7.162 5.468 1.00 11.26 233 TRP A CA 1
ATOM 1725 C C . TRP A 1 215 ? -2.142 -5.981 6.425 1.00 11.47 233 TRP A C 1
ATOM 1726 O O . TRP A 1 215 ? -3.240 -5.486 6.711 1.00 11.50 233 TRP A O 1
ATOM 1737 N N . TYR A 1 216 ? -1.003 -5.548 6.949 1.00 11.65 234 TYR A N 1
ATOM 1738 C CA . TYR A 1 216 ? -0.971 -4.391 7.830 1.00 11.85 234 TYR A CA 1
ATOM 1739 C C . TYR A 1 216 ? -0.213 -3.251 7.177 1.00 11.96 234 TYR A C 1
ATOM 1740 O O . TYR A 1 216 ? 0.837 -3.450 6.554 1.00 10.81 234 TYR A O 1
ATOM 1749 N N . VAL A 1 217 ? -0.759 -2.050 7.310 1.00 12.28 235 VAL A N 1
ATOM 1750 C CA . VAL A 1 217 ? -0.215 -0.870 6.625 1.00 12.91 235 VAL A CA 1
ATOM 1751 C C . VAL A 1 217 ? -0.125 0.263 7.628 1.00 12.96 235 VAL A C 1
ATOM 1752 O O . VAL A 1 217 ? -1.082 0.499 8.366 1.00 13.56 235 VAL A O 1
ATOM 1756 N N . SER A 1 218 ? 1.005 0.962 7.678 1.00 12.98 236 SER A N 1
ATOM 1757 C CA . SER A 1 218 ? 1.098 2.161 8.512 1.00 12.58 236 SER A CA 1
ATOM 1758 C C . SER A 1 218 ? 2.068 3.185 7.945 1.00 12.16 236 SER A C 1
ATOM 1759 O O . SER A 1 218 ? 2.839 2.891 7.036 1.00 12.21 236 SER A O 1
ATOM 1762 N N . GLY A 1 219 ? 2.008 4.395 8.491 1.00 11.33 237 GLY A N 1
ATOM 1763 C CA . GLY A 1 219 ? 2.927 5.459 8.106 1.00 10.76 237 GLY A CA 1
ATOM 1764 C C . GLY A 1 219 ? 2.822 5.842 6.638 1.00 10.17 237 GLY A C 1
ATOM 1765 O O . GLY A 1 219 ? 3.832 5.927 5.932 1.00 9.28 237 GLY A O 1
ATOM 1766 N N . VAL A 1 220 ? 1.591 6.071 6.184 1.00 9.69 238 VAL A N 1
ATOM 1767 C CA . VAL A 1 220 ? 1.341 6.369 4.780 1.00 9.57 238 VAL A CA 1
ATOM 1768 C C . VAL A 1 220 ? 1.310 7.876 4.565 1.00 9.61 238 VAL A C 1
ATOM 1769 O O . VAL A 1 220 ? 0.541 8.573 5.222 1.00 9.38 238 VAL A O 1
ATOM 1773 N N . TYR A 1 221 ? 2.139 8.370 3.648 1.00 9.99 239 TYR A N 1
ATOM 1774 C CA . TYR A 1 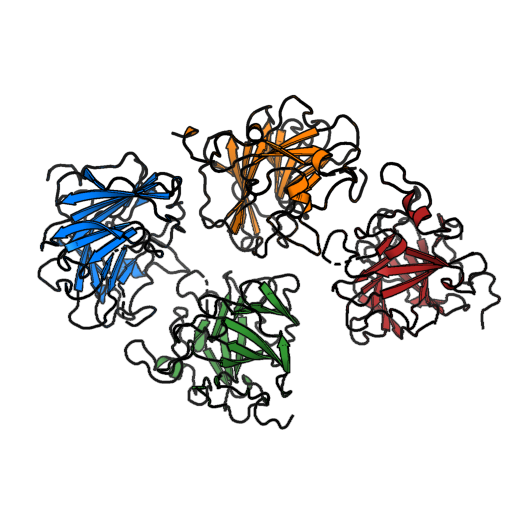221 ? 2.109 9.794 3.250 1.00 10.36 239 TYR A CA 1
ATOM 1775 C C . TYR A 1 221 ? 2.898 10.033 1.971 1.00 10.70 239 TYR A C 1
ATOM 1776 O O . TYR A 1 221 ? 3.615 9.144 1.488 1.00 10.93 239 TYR A O 1
ATOM 1785 N N . ILE A 1 222 ? 2.773 11.244 1.444 1.00 10.59 240 ILE A N 1
ATOM 1786 C CA . ILE A 1 222 ? 3.428 11.647 0.213 1.00 10.80 240 ILE A CA 1
ATOM 1787 C C . ILE A 1 222 ? 4.064 13.002 0.472 1.00 10.64 240 ILE A C 1
ATOM 1788 O O . ILE A 1 222 ? 3.396 13.933 0.916 1.00 10.08 240 ILE A O 1
ATOM 1793 N N . GLU A 1 223 ? 5.366 13.091 0.253 1.00 10.57 241 GLU A N 1
ATOM 1794 C CA . GLU A 1 223 ? 6.096 14.314 0.540 1.00 10.73 241 GLU A CA 1
ATOM 1795 C C . GLU A 1 223 ? 6.891 14.760 -0.681 1.00 11.07 241 GLU A C 1
ATOM 1796 O O . GLU A 1 223 ? 7.180 13.984 -1.581 1.00 10.98 241 GLU A O 1
ATOM 1802 N N . GLU A 1 224 ? 7.259 16.027 -0.697 1.00 12.02 242 GLU A N 1
ATOM 1803 C CA . GLU A 1 224 ? 8.263 16.491 -1.635 1.00 12.73 242 GLU A CA 1
ATOM 1804 C C . GLU A 1 224 ? 9.634 16.088 -1.115 1.00 12.72 242 GLU A C 1
ATOM 1805 O O . GLU A 1 224 ? 9.782 15.599 0.003 1.00 12.01 242 GLU A O 1
ATOM 1811 N N . GLY A 1 225 ? 10.647 16.284 -1.949 1.00 14.27 243 GLY A N 1
ATOM 1812 C CA . GLY A 1 225 ? 12.026 16.101 -1.520 1.00 14.59 243 GLY A CA 1
ATOM 1813 C C . GLY A 1 225 ? 12.493 17.260 -0.645 1.00 15.70 243 GLY A C 1
ATOM 1814 O O . GLY A 1 225 ? 11.822 18.293 -0.571 1.00 16.27 243 GLY A O 1
ATOM 1815 N N . PRO A 1 226 ? 13.644 17.094 0.033 1.00 16.04 244 PRO A N 1
ATOM 1816 C CA . PRO A 1 226 ? 14.376 15.843 0.012 1.00 16.14 244 PRO A CA 1
ATOM 1817 C C . PRO A 1 226 ? 13.705 14.790 0.912 1.00 15.43 244 PRO A C 1
ATOM 1818 O O . PRO A 1 226 ? 13.009 15.124 1.870 1.00 13.18 244 PRO A O 1
ATOM 1822 N N . ILE A 1 227 ? 13.909 13.527 0.569 1.00 15.96 245 ILE A N 1
ATOM 1823 C CA . ILE A 1 227 ? 13.234 12.424 1.265 1.00 16.20 245 ILE A CA 1
ATOM 1824 C C . ILE A 1 227 ? 13.522 12.436 2.771 1.00 16.23 245 ILE A C 1
ATOM 1825 O O . ILE A 1 227 ? 14.633 12.731 3.202 1.00 16.52 245 ILE A O 1
ATOM 1830 N N . THR A 1 228 ? 12.501 12.136 3.567 1.00 16.17 246 THR A N 1
ATOM 1831 C CA . THR A 1 228 ? 12.673 11.860 4.984 1.00 16.37 246 THR A CA 1
ATOM 1832 C C . THR A 1 228 ? 13.050 10.384 5.113 1.00 16.59 246 THR A C 1
ATOM 1833 O O . THR A 1 228 ? 12.264 9.508 4.762 1.00 15.54 246 THR A O 1
ATOM 1837 N N . THR A 1 229 ? 14.267 10.105 5.570 1.00 16.93 247 THR A N 1
ATOM 1838 C CA . THR A 1 229 ? 14.756 8.724 5.604 1.00 16.91 247 THR A CA 1
ATOM 1839 C C . THR A 1 229 ? 14.482 8.106 6.968 1.00 17.08 247 THR A C 1
ATOM 1840 O O . THR A 1 229 ? 14.359 6.888 7.088 1.00 16.03 247 THR A O 1
ATOM 1844 N N . GLN A 1 230 ? 14.378 8.965 7.986 1.00 18.00 248 GLN A N 1
ATOM 1845 C CA . GLN A 1 230 ? 14.245 8.528 9.372 1.00 18.56 248 GLN A CA 1
ATOM 1846 C C . GLN A 1 230 ? 12.832 8.019 9.628 1.00 18.90 248 GLN A C 1
ATOM 1847 O O . GLN A 1 230 ? 11.850 8.691 9.266 1.00 18.53 248 GLN A O 1
ATOM 1853 N N . ILE A 1 231 ? 12.756 6.846 10.250 1.00 18.57 249 ILE A N 1
ATOM 1854 C CA . ILE A 1 231 ? 11.490 6.262 10.667 1.00 19.72 249 ILE A CA 1
ATOM 1855 C C . ILE A 1 231 ? 11.159 6.770 12.052 1.00 19.85 249 ILE A C 1
ATOM 1856 O O . ILE A 1 231 ? 11.952 6.608 12.971 1.00 20.66 249 ILE A O 1
ATOM 1861 N N . GLY A 1 232 ? 9.981 7.372 12.191 1.00 21.01 250 GLY A N 1
ATOM 1862 C CA . GLY A 1 232 ? 9.515 7.912 13.461 1.00 21.45 250 GLY A CA 1
ATOM 1863 C C . GLY A 1 232 ? 10.460 8.957 14.013 1.00 22.46 250 GLY A C 1
ATOM 1864 O O . GLY A 1 232 ? 10.978 9.794 13.263 1.00 22.73 250 GLY A O 1
ATOM 1865 N N . ASP A 1 233 ? 10.700 8.900 15.324 1.00 22.88 251 ASP A N 1
ATOM 1866 C CA . ASP A 1 233 ? 11.659 9.798 15.981 1.00 22.95 251 ASP A CA 1
ATOM 1867 C C . ASP A 1 233 ? 13.111 9.290 15.932 1.00 23.68 251 ASP A C 1
ATOM 1868 O O . ASP A 1 233 ? 13.991 9.896 16.539 1.00 24.69 251 ASP A O 1
ATOM 1873 N N . GLY A 1 234 ? 13.356 8.185 15.220 1.00 23.24 252 GLY A N 1
ATOM 1874 C CA . GLY A 1 234 ? 14.713 7.651 15.024 1.00 23.36 252 GLY A CA 1
ATOM 1875 C C . GLY A 1 234 ? 15.192 6.711 16.120 1.00 24.28 252 GLY A C 1
ATOM 1876 O O . GLY A 1 234 ? 16.246 6.083 15.976 1.00 24.57 252 GLY A O 1
ATOM 1877 N N . ALA A 1 235 ? 14.409 6.590 17.196 1.00 24.32 253 ALA A N 1
ATOM 1878 C CA . ALA A 1 235 ? 14.808 5.847 18.398 1.00 25.38 253 ALA A CA 1
ATOM 1879 C C . ALA A 1 235 ? 15.030 4.347 18.152 1.00 25.86 253 ALA A C 1
ATOM 1880 O O . ALA A 1 235 ? 15.932 3.758 18.740 1.00 27.03 253 ALA A O 1
ATOM 1882 N N . ALA A 1 236 ? 14.212 3.732 17.299 1.00 25.69 254 ALA A N 1
ATOM 1883 C CA . ALA A 1 236 ? 14.326 2.287 17.028 1.00 26.00 254 ALA A CA 1
ATOM 1884 C C . ALA A 1 236 ? 15.479 1.913 16.084 1.00 26.04 254 ALA A C 1
ATOM 1885 O O . ALA A 1 236 ? 15.760 0.723 15.901 1.00 26.49 254 ALA A O 1
ATOM 1887 N N . ALA A 1 237 ? 16.123 2.912 15.477 1.00 26.04 255 ALA A N 1
ATOM 1888 C CA . ALA A 1 237 ? 17.290 2.688 14.611 1.00 26.71 255 ALA A CA 1
ATOM 1889 C C . ALA A 1 237 ? 18.508 2.364 15.458 1.00 27.00 255 ALA A C 1
ATOM 1890 O O . ALA A 1 237 ? 18.716 1.213 15.805 1.00 29.17 255 ALA A O 1
ATOM 1892 N N . GLY B 1 1 ? -3.340 17.400 -14.291 1.00 16.23 19 GLY B N 1
ATOM 1893 C CA . GLY B 1 1 ? -3.884 16.043 -14.569 1.00 16.70 19 GLY B CA 1
ATOM 1894 C C . GLY B 1 1 ? -3.682 15.662 -16.026 1.00 16.96 19 GLY B C 1
ATOM 1895 O O . GLY B 1 1 ? -2.761 16.163 -16.687 1.00 17.74 19 GLY B O 1
ATOM 1896 N N . ARG B 1 2 ? -4.540 14.778 -16.524 1.00 16.98 20 ARG B N 1
ATOM 1897 C CA . ARG B 1 2 ? -4.446 14.306 -17.904 1.00 18.10 20 ARG B CA 1
ATOM 1898 C C . ARG B 1 2 ? -4.434 15.494 -18.880 1.00 16.89 20 ARG B C 1
ATOM 1899 O O . ARG B 1 2 ? -5.233 16.423 -18.740 1.00 15.59 20 ARG B O 1
ATOM 1907 N N . ILE B 1 3 ? -3.516 15.465 -19.837 1.00 16.37 21 ILE B N 1
ATOM 1908 C CA . ILE B 1 3 ? -3.513 16.454 -20.911 1.00 16.23 21 ILE B CA 1
ATOM 1909 C C . ILE B 1 3 ? -4.550 15.984 -21.923 1.00 16.37 21 ILE B C 1
ATOM 1910 O O . ILE B 1 3 ? -4.470 14.869 -22.436 1.00 15.93 21 ILE B O 1
ATOM 1915 N N . VAL B 1 4 ? -5.541 16.842 -22.154 1.00 15.53 22 VAL B N 1
ATOM 1916 C CA . VAL B 1 4 ? -6.652 16.588 -23.056 1.00 15.33 22 VAL B CA 1
ATOM 1917 C C . VAL B 1 4 ? -6.249 16.982 -24.499 1.00 14.74 22 VAL B C 1
ATOM 1918 O O . VAL B 1 4 ? -6.582 16.300 -25.465 1.00 14.90 22 VAL B O 1
ATOM 1922 N N . TRP B 1 5 ? -5.506 18.075 -24.629 1.00 13.66 23 TRP B N 1
ATOM 1923 C CA . TRP B 1 5 ? -4.982 18.506 -25.911 1.00 13.20 23 TRP B CA 1
ATOM 1924 C C . TRP B 1 5 ? -3.639 19.202 -25.671 1.00 13.35 23 TRP B C 1
ATOM 1925 O O . TRP B 1 5 ? -3.530 20.048 -24.788 1.00 11.99 23 TRP B O 1
ATOM 1936 N N . ASP B 1 6 ? -2.632 18.815 -26.452 1.00 13.01 24 ASP B N 1
ATOM 1937 C CA . ASP B 1 6 ? -1.308 19.386 -26.359 1.00 13.52 24 ASP B CA 1
ATOM 1938 C C . ASP B 1 6 ? -1.058 20.326 -27.543 1.00 13.22 24 ASP B C 1
ATOM 1939 O O . ASP B 1 6 ? -1.215 19.920 -28.681 1.00 13.16 24 ASP B O 1
ATOM 1944 N N . GLY B 1 7 ? -0.663 21.561 -27.256 1.00 12.97 25 GLY B N 1
ATOM 1945 C CA . GLY B 1 7 ? -0.340 22.571 -28.276 1.00 13.52 25 GLY B CA 1
ATOM 1946 C C . GLY B 1 7 ? 1.152 22.772 -28.453 1.00 13.58 25 GLY B C 1
ATOM 1947 O O . GLY B 1 7 ? 1.604 23.824 -28.928 1.00 14.39 25 GLY B O 1
ATOM 1948 N N . SER B 1 8 ? 1.910 21.761 -28.065 1.00 13.83 26 SER B N 1
ATOM 1949 C CA . SER B 1 8 ? 3.352 21.661 -28.367 1.00 15.26 26 SER B CA 1
ATOM 1950 C C . SER B 1 8 ? 3.654 21.884 -29.843 1.00 15.38 26 SER B C 1
ATOM 1951 O O . SER B 1 8 ? 2.954 21.386 -30.707 1.00 16.32 26 SER B O 1
ATOM 1954 N N . PHE B 1 9 ? 4.709 22.631 -30.132 1.00 16.70 27 PHE B N 1
ATOM 1955 C CA . PHE B 1 9 ? 5.163 22.813 -31.509 1.00 17.06 27 PHE B CA 1
ATOM 1956 C C . PHE B 1 9 ? 6.220 21.788 -31.965 1.00 18.45 27 PHE B C 1
ATOM 1957 O O . PHE B 1 9 ? 6.823 21.963 -33.026 1.00 19.07 27 PHE B O 1
ATOM 1965 N N . ASN B 1 10 ? 6.407 20.708 -31.202 1.00 19.07 28 ASN B N 1
ATOM 1966 C CA . ASN B 1 10 ? 7.388 19.668 -31.565 1.00 21.02 28 ASN B CA 1
ATOM 1967 C C . ASN B 1 10 ? 7.170 19.030 -32.935 1.00 21.61 28 ASN B C 1
ATOM 1968 O O . ASN B 1 10 ? 8.139 18.700 -33.604 1.00 22.18 28 ASN B O 1
ATOM 1973 N N . ASN B 1 11 ? 5.913 18.839 -33.337 1.00 22.75 29 ASN B N 1
ATOM 1974 C CA . ASN B 1 11 ? 5.586 18.293 -34.664 1.00 22.37 29 ASN B CA 1
ATOM 1975 C C . ASN B 1 11 ? 5.625 19.336 -35.784 1.00 22.51 29 ASN B C 1
ATOM 1976 O O . ASN B 1 11 ? 5.535 18.986 -36.962 1.00 22.85 29 ASN B O 1
ATOM 1981 N N . TYR B 1 12 ? 5.725 20.610 -35.430 1.00 21.01 30 TYR B N 1
ATOM 1982 C CA . TYR B 1 12 ? 5.805 21.669 -36.419 1.00 20.96 30 TYR B CA 1
ATOM 1983 C C . TYR B 1 12 ? 7.244 22.169 -36.462 1.00 21.58 30 TYR B C 1
ATOM 1984 O O . TYR B 1 12 ? 7.673 22.916 -35.589 1.00 21.41 30 TYR B O 1
ATOM 1993 N N . THR B 1 13 ? 7.982 21.708 -37.472 1.00 22.52 31 THR B N 1
ATOM 1994 C CA . THR B 1 13 ? 9.410 22.007 -37.614 1.00 24.64 31 THR B CA 1
ATOM 1995 C C . THR B 1 13 ? 9.660 23.293 -38.397 1.00 25.49 31 THR B C 1
ATOM 1996 O O . THR B 1 13 ? 10.577 24.043 -38.059 1.00 27.08 31 THR B O 1
ATOM 2000 N N . THR B 1 14 ? 8.862 23.529 -39.444 1.00 25.80 32 THR B N 1
ATOM 2001 C CA . THR B 1 14 ? 8.970 24.740 -40.275 1.00 25.34 32 THR B CA 1
ATOM 2002 C C . THR B 1 14 ? 7.570 25.302 -40.550 1.00 24.16 32 THR B C 1
ATOM 2003 O O . THR B 1 14 ? 6.575 24.602 -40.354 1.00 22.92 32 THR B O 1
ATOM 2007 N N . PRO B 1 15 ? 7.483 26.569 -40.995 1.00 23.71 33 PRO B N 1
ATOM 2008 C CA . PRO B 1 15 ? 6.177 27.203 -41.257 1.00 23.38 33 PRO B CA 1
ATOM 2009 C C . PRO B 1 15 ? 5.243 26.399 -42.161 1.00 22.42 33 PRO B C 1
ATOM 2010 O O . PRO B 1 15 ? 4.015 26.437 -41.982 1.00 21.34 33 PRO B O 1
ATOM 2014 N N . ALA B 1 16 ? 5.830 25.686 -43.120 1.00 20.98 34 ALA B N 1
ATOM 2015 C CA . ALA B 1 16 ? 5.079 24.872 -44.063 1.00 20.47 34 ALA B CA 1
ATOM 2016 C C . ALA B 1 16 ? 4.401 23.695 -43.369 1.00 19.82 34 ALA B C 1
ATOM 2017 O O . ALA B 1 16 ? 3.425 23.156 -43.870 1.00 19.81 34 ALA B O 1
ATOM 2019 N N . ASP B 1 17 ? 4.906 23.291 -42.206 1.00 19.49 35 ASP B N 1
ATOM 2020 C CA . ASP B 1 17 ? 4.235 22.243 -41.457 1.00 19.42 35 ASP B CA 1
ATOM 2021 C C . ASP B 1 17 ? 2.824 22.657 -41.050 1.00 19.06 35 ASP B C 1
ATOM 2022 O O . ASP B 1 17 ? 1.958 21.801 -40.904 1.00 18.26 35 ASP B O 1
ATOM 2027 N N . PHE B 1 18 ? 2.585 23.960 -40.895 1.00 18.82 36 PHE B N 1
ATOM 2028 C CA . PHE B 1 18 ? 1.232 24.440 -40.558 1.00 18.60 36 PHE B CA 1
ATOM 2029 C C . PHE B 1 18 ? 0.263 24.338 -41.751 1.00 18.92 36 PHE B C 1
ATOM 2030 O O . PHE B 1 18 ? -0.962 24.333 -41.567 1.00 18.89 36 PHE B O 1
ATOM 2038 N N . ASP B 1 19 ? 0.819 24.236 -42.958 1.00 18.55 37 ASP B N 1
ATOM 2039 C CA . ASP B 1 19 ? 0.036 24.207 -44.195 1.00 19.05 37 ASP B CA 1
ATOM 2040 C C . ASP B 1 19 ? -0.487 22.805 -44.549 1.00 19.54 37 ASP B C 1
ATOM 2041 O O . ASP B 1 19 ? -1.323 22.673 -45.448 1.00 19.69 37 ASP B O 1
ATOM 2046 N N . ARG B 1 20 ? -0.017 21.759 -43.863 1.00 19.40 38 ARG B N 1
ATOM 2047 C CA . ARG B 1 20 ? -0.587 20.420 -44.099 1.00 20.43 38 ARG B CA 1
ATOM 2048 C C . ARG B 1 20 ? -2.070 20.352 -43.708 1.00 18.19 38 ARG B C 1
ATOM 2049 O O . ARG B 1 20 ? -2.858 19.697 -44.367 1.00 18.20 38 ARG B O 1
ATOM 2057 N N . TRP B 1 21 ? -2.450 21.062 -42.659 1.00 16.99 39 TRP B N 1
ATOM 2058 C CA . TRP B 1 21 ? -3.864 21.132 -42.258 1.00 16.13 39 TRP B CA 1
ATOM 2059 C C . TRP B 1 21 ? -4.714 21.866 -43.299 1.00 16.34 39 TRP B C 1
ATOM 2060 O O . TRP B 1 21 ? -4.276 22.848 -43.903 1.00 17.17 39 TRP B O 1
ATOM 2071 N N . SER B 1 22 ? -5.932 21.379 -43.498 1.00 16.83 40 SER B N 1
ATOM 2072 C CA . SER B 1 22 ? -6.961 22.082 -44.275 1.00 16.50 40 SER B CA 1
ATOM 2073 C C . SER B 1 22 ? -8.292 21.642 -43.705 1.00 16.19 40 SER B C 1
ATOM 2074 O O . SER B 1 22 ? -8.333 20.690 -42.925 1.00 16.13 40 SER B O 1
ATOM 2077 N N . TRP B 1 23 ? -9.378 22.279 -44.122 1.00 15.55 41 TRP B N 1
ATOM 2078 C CA . TRP B 1 23 ? -10.706 21.862 -43.658 1.00 16.44 41 TRP B CA 1
ATOM 2079 C C . TRP B 1 23 ? -11.095 20.443 -44.118 1.00 17.38 41 TRP B C 1
ATOM 2080 O O . TRP B 1 23 ? -11.843 19.761 -43.439 1.00 18.64 41 TRP B O 1
ATOM 2091 N N . ALA B 1 24 ? -10.571 20.002 -45.254 1.00 18.87 42 ALA B N 1
ATOM 2092 C CA . ALA B 1 24 ? -10.824 18.640 -45.743 1.00 20.12 42 ALA B CA 1
ATOM 2093 C C . ALA B 1 24 ? -9.770 17.652 -45.226 1.00 20.73 42 ALA B C 1
ATOM 2094 O O . ALA B 1 24 ? -9.939 16.436 -45.325 1.00 21.28 42 ALA B O 1
ATOM 2096 N N . ASN B 1 25 ? -8.685 18.182 -44.669 1.00 20.87 43 ASN B N 1
ATOM 2097 C CA . ASN B 1 25 ? -7.597 17.368 -44.160 1.00 20.77 43 ASN B CA 1
ATOM 2098 C C . ASN B 1 25 ? -7.159 17.869 -42.777 1.00 19.20 43 ASN B C 1
ATOM 2099 O O . ASN B 1 25 ? -6.133 18.544 -42.631 1.00 17.76 43 ASN B O 1
ATOM 2104 N N . GLN B 1 26 ? -7.947 17.529 -41.761 1.00 17.81 44 GLN B N 1
ATOM 2105 C CA . GLN B 1 26 ? -7.801 18.145 -40.442 1.00 17.70 44 GLN B CA 1
ATOM 2106 C C . GLN B 1 26 ? -6.752 17.447 -39.603 1.00 17.53 44 GLN B C 1
ATOM 2107 O O . GLN B 1 26 ? -7.016 16.980 -38.509 1.00 18.78 44 GLN B O 1
ATOM 2113 N N . VAL B 1 27 ? -5.539 17.400 -40.136 1.00 18.07 45 VAL B N 1
ATOM 2114 C CA . VAL B 1 27 ? -4.451 16.683 -39.511 1.00 18.80 45 VAL B CA 1
ATOM 2115 C C . VAL B 1 27 ? -3.828 17.553 -38.442 1.00 18.99 45 VAL B C 1
ATOM 2116 O O . VAL B 1 27 ? -3.963 18.797 -38.475 1.00 18.81 45 VAL B O 1
ATOM 2120 N N . GLY B 1 28 ? -3.162 16.889 -37.499 1.00 17.38 46 GLY B N 1
ATOM 2121 C CA . GLY B 1 28 ? -2.341 17.547 -36.490 1.00 16.82 46 GLY B CA 1
ATOM 2122 C C . GLY B 1 28 ? -3.145 18.150 -35.362 1.00 15.73 46 GLY B C 1
ATOM 2123 O O . GLY B 1 28 ? -4.292 17.764 -35.122 1.00 15.73 46 GLY B O 1
ATOM 2124 N N . THR B 1 29 ? -2.547 19.133 -34.700 1.00 14.68 47 THR B N 1
ATOM 2125 C CA . THR B 1 29 ? -3.082 19.677 -33.451 1.00 13.88 47 THR B CA 1
ATOM 2126 C C . THR B 1 29 ? -3.474 21.162 -33.530 1.00 13.45 47 THR B C 1
ATOM 2127 O O . THR B 1 29 ? -4.008 21.709 -32.566 1.00 12.43 47 THR B O 1
ATOM 2131 N N . TYR B 1 30 ? -3.230 21.809 -34.676 1.00 12.53 48 TYR B N 1
ATOM 2132 C CA . TYR B 1 30 ? -3.692 23.176 -34.872 1.00 11.94 48 TYR B CA 1
ATOM 2133 C C . TYR B 1 30 ? -4.399 23.412 -36.208 1.00 12.14 48 TYR B C 1
ATOM 2134 O O . TYR B 1 30 ? -3.896 23.022 -37.267 1.00 11.92 48 TYR B O 1
ATOM 2143 N N . GLN B 1 31 ? -5.539 24.101 -36.149 1.00 12.08 49 GLN B N 1
ATOM 2144 C CA . GLN B 1 31 ? -6.216 24.587 -37.336 1.00 12.33 49 GLN B CA 1
ATOM 2145 C C . GLN B 1 31 ? -5.580 25.915 -37.737 1.00 12.71 49 GLN B C 1
ATOM 2146 O O . GLN B 1 31 ? -5.357 26.749 -36.866 1.00 13.27 49 GLN B O 1
ATOM 2152 N N . TRP B 1 32 ? -5.294 26.104 -39.032 1.00 12.90 50 TRP B N 1
ATOM 2153 C CA . TRP B 1 32 ? -4.594 27.303 -39.535 1.00 13.19 50 TRP B CA 1
ATOM 2154 C C . TRP B 1 32 ? -5.355 27.926 -40.688 1.00 12.77 50 TRP B C 1
ATOM 2155 O O . TRP B 1 32 ? -5.214 27.533 -41.853 1.00 12.67 50 TRP B O 1
ATOM 2166 N N . TYR B 1 33 ? -6.208 28.880 -40.343 1.00 13.12 51 TYR B N 1
ATOM 2167 C CA . TYR B 1 33 ? -7.026 29.581 -41.331 1.00 12.61 51 TYR B CA 1
ATOM 2168 C C . TYR B 1 33 ? -7.264 31.073 -41.058 1.00 12.80 51 TYR B C 1
ATOM 2169 O O . TYR B 1 33 ? -7.584 31.811 -41.993 1.00 13.01 51 TYR B O 1
ATOM 2178 N N . ILE B 1 34 ? -7.100 31.517 -39.809 1.00 12.39 52 ILE B N 1
ATOM 2179 C CA . ILE B 1 34 ? -7.329 32.919 -39.469 1.00 12.46 52 ILE B CA 1
ATOM 2180 C C . ILE B 1 34 ? -6.043 33.669 -39.747 1.00 12.12 52 ILE B C 1
ATOM 2181 O O . ILE B 1 34 ? -5.171 33.815 -38.867 1.00 11.13 52 ILE B O 1
ATOM 2186 N N . LYS B 1 35 ? -5.936 34.139 -40.983 1.00 11.98 53 LYS B N 1
ATOM 2187 C CA . LYS B 1 35 ? -4.687 34.714 -41.468 1.00 12.49 53 LYS B CA 1
ATOM 2188 C C . LYS B 1 35 ? -4.878 35.588 -42.696 1.00 12.48 53 LYS B C 1
ATOM 2189 O O . LYS B 1 35 ? -5.944 35.582 -43.332 1.00 12.24 53 LYS B O 1
ATOM 2195 N N . GLY B 1 36 ? -3.824 36.325 -43.026 1.00 12.86 54 GLY B N 1
ATOM 2196 C CA . GLY B 1 36 ? -3.764 37.123 -44.236 1.00 13.56 54 GLY B CA 1
ATOM 2197 C C . GLY B 1 36 ? -3.515 36.257 -45.453 1.00 14.48 54 GLY B C 1
ATOM 2198 O O . GLY B 1 36 ? -3.497 35.019 -45.356 1.00 14.15 54 GLY B O 1
ATOM 2199 N N . SER B 1 37 ? -3.311 36.912 -46.594 1.00 14.97 55 SER B N 1
ATOM 2200 C CA . SER B 1 37 ? -3.019 36.222 -47.849 1.00 16.57 55 SER B CA 1
ATOM 2201 C C . SER B 1 37 ? -1.552 35.872 -48.064 1.00 15.73 55 SER B C 1
ATOM 2202 O O . SER B 1 37 ? -1.236 35.162 -48.995 1.00 17.30 55 SER B O 1
ATOM 2205 N N . GLY B 1 38 ? -0.655 36.357 -47.228 1.00 15.25 56 GLY B N 1
ATOM 2206 C CA . GLY B 1 38 ? 0.767 36.093 -47.432 1.00 15.33 56 GLY B CA 1
ATOM 2207 C C . GLY B 1 38 ? 1.131 34.635 -47.197 1.00 15.65 56 GLY B C 1
ATOM 2208 O O . GLY B 1 38 ? 0.284 33.842 -46.761 1.00 14.53 56 GLY B O 1
ATOM 2209 N N . PRO B 1 39 ? 2.401 34.266 -47.466 1.00 15.57 57 PRO B N 1
ATOM 2210 C CA . PRO B 1 39 ? 2.834 32.914 -47.103 1.00 15.56 57 PRO B CA 1
ATOM 2211 C C . PRO B 1 39 ? 2.771 32.707 -45.604 1.00 14.89 57 PRO B C 1
ATOM 2212 O O . PRO B 1 39 ? 2.884 33.661 -44.854 1.00 14.92 57 PRO B O 1
ATOM 2216 N N . THR B 1 40 ? 2.637 31.461 -45.173 1.00 14.72 58 THR B N 1
ATOM 2217 C CA . THR B 1 40 ? 2.567 31.144 -43.755 1.00 14.63 58 THR B CA 1
ATOM 2218 C C . THR B 1 40 ? 3.772 31.687 -42.990 1.00 15.09 58 THR B C 1
ATOM 2219 O O . THR B 1 40 ? 3.637 32.186 -41.873 1.00 15.60 58 THR B O 1
ATOM 2223 N N . SER B 1 41 ? 4.946 31.619 -43.600 1.00 15.63 59 SER B N 1
ATOM 2224 C CA . SER B 1 41 ? 6.164 32.124 -42.973 1.00 16.00 59 SER B CA 1
ATOM 2225 C C . SER B 1 41 ? 6.144 33.64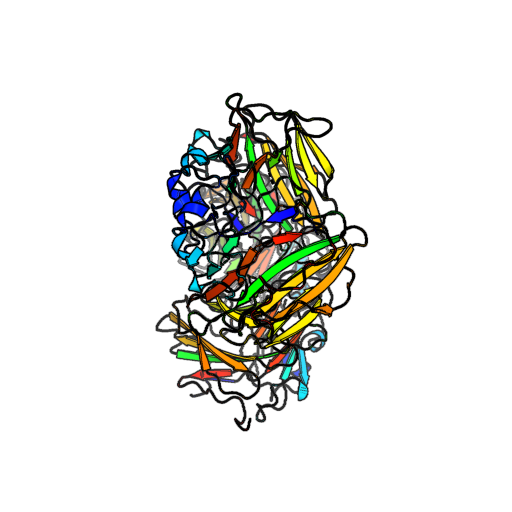2 -42.755 1.00 15.98 59 SER B C 1
ATOM 2226 O O . SER B 1 41 ? 6.978 34.167 -42.046 1.00 15.22 59 SER B O 1
ATOM 2229 N N . ARG B 1 42 ? 5.207 34.356 -43.365 1.00 16.90 60 ARG B N 1
ATOM 2230 C CA . ARG B 1 42 ? 5.055 35.772 -43.018 1.00 17.35 60 ARG B CA 1
ATOM 2231 C C . ARG B 1 42 ? 4.531 35.925 -41.597 1.00 16.53 60 ARG B C 1
ATOM 2232 O O . ARG B 1 42 ? 4.782 36.930 -40.933 1.00 15.29 60 ARG B O 1
ATOM 2240 N N . TYR B 1 43 ? 3.789 34.932 -41.133 1.00 15.50 61 TYR B N 1
ATOM 2241 C CA . TYR B 1 43 ? 3.009 35.100 -39.909 1.00 15.55 61 TYR B CA 1
ATOM 2242 C C . TYR B 1 43 ? 3.471 34.201 -38.778 1.00 15.04 61 TYR B C 1
ATOM 2243 O O . TYR B 1 43 ? 3.392 34.598 -37.621 1.00 14.70 61 TYR B O 1
ATOM 2252 N N . LEU B 1 44 ? 3.913 32.991 -39.109 1.00 14.55 62 LEU B N 1
ATOM 2253 C CA . LEU B 1 44 ? 4.274 31.987 -38.094 1.00 14.64 62 LEU B CA 1
ATOM 2254 C C . LEU B 1 44 ? 5.702 31.509 -38.340 1.00 15.37 62 LEU B C 1
ATOM 2255 O O . LEU B 1 44 ? 6.004 31.039 -39.433 1.00 15.28 62 LEU B O 1
ATOM 2260 N N . ASN B 1 45 ? 6.550 31.589 -37.317 1.00 16.62 63 ASN B N 1
ATOM 2261 C CA . ASN B 1 45 ? 7.955 31.173 -37.423 1.00 17.78 63 ASN B CA 1
ATOM 2262 C C . ASN B 1 45 ? 8.388 30.451 -36.180 1.00 18.87 63 ASN B C 1
ATOM 2263 O O . ASN B 1 45 ? 7.871 30.717 -35.097 1.00 18.64 63 ASN B O 1
ATOM 2268 N N . LEU B 1 46 ? 9.351 29.549 -36.338 1.00 20.04 64 LEU B N 1
ATOM 2269 C CA . LEU B 1 46 ? 9.640 28.535 -35.315 1.00 21.07 64 LEU B CA 1
ATOM 2270 C C . LEU B 1 46 ? 11.129 28.422 -35.049 1.00 21.97 64 LEU B C 1
ATOM 2271 O O . LEU B 1 46 ? 11.908 28.327 -35.977 1.00 22.30 64 LEU B O 1
ATOM 2276 N N . ASP B 1 47 ? 11.511 28.402 -33.780 1.00 22.44 65 ASP B N 1
ATOM 2277 C CA . ASP B 1 47 ? 12.915 28.367 -33.398 1.00 22.12 65 ASP B CA 1
ATOM 2278 C C . ASP B 1 47 ? 13.030 27.915 -31.937 1.00 22.60 65 ASP B C 1
ATOM 2279 O O . ASP B 1 47 ? 12.171 28.263 -31.124 1.00 21.55 65 ASP B O 1
ATOM 2284 N N . PRO B 1 48 ? 14.105 27.178 -31.586 1.00 23.37 66 PRO B N 1
ATOM 2285 C CA . PRO B 1 48 ? 14.345 26.858 -30.174 1.00 23.56 66 PRO B CA 1
ATOM 2286 C C . PRO B 1 48 ? 14.398 28.076 -29.253 1.00 22.76 66 PRO B C 1
ATOM 2287 O O . PRO B 1 48 ? 14.045 27.977 -28.086 1.00 23.05 66 PRO B O 1
ATOM 2291 N N . SER B 1 49 ? 14.831 29.220 -29.769 1.00 22.68 67 SER B N 1
ATOM 2292 C CA . SER B 1 49 ? 14.942 30.418 -28.945 1.00 22.69 67 SER B CA 1
ATOM 2293 C C . SER B 1 49 ? 13.598 31.104 -28.717 1.00 22.10 67 SER B C 1
ATOM 2294 O O . SER B 1 49 ? 13.524 32.057 -27.954 1.00 23.27 67 SER B O 1
ATOM 2297 N N . TYR B 1 50 ? 12.541 30.640 -29.375 1.00 21.36 68 TYR B N 1
ATOM 2298 C CA . TYR B 1 50 ? 11.245 31.289 -29.249 1.00 20.96 68 TYR B CA 1
ATOM 2299 C C . TYR B 1 50 ? 10.407 30.681 -28.116 1.00 20.77 68 TYR B C 1
ATOM 2300 O O . TYR B 1 50 ? 9.254 31.069 -27.942 1.00 21.04 68 TYR B O 1
ATOM 2309 N N . LYS B 1 51 ? 10.960 29.728 -27.368 1.00 19.80 69 LYS B N 1
ATOM 2310 C CA . LYS B 1 51 ? 10.207 29.082 -26.283 1.00 20.14 69 LYS B CA 1
ATOM 2311 C C . LYS B 1 51 ? 10.715 29.496 -24.915 1.00 19.12 69 LYS B C 1
ATOM 2312 O O . LYS B 1 51 ? 11.849 29.939 -24.760 1.00 18.73 69 LYS B O 1
ATOM 2318 N N . ASN B 1 52 ? 9.854 29.363 -23.920 1.00 18.31 70 ASN B N 1
ATOM 2319 C CA . ASN B 1 52 ? 10.271 29.502 -22.547 1.00 17.59 70 ASN B CA 1
ATOM 2320 C C . ASN B 1 52 ? 11.376 28.470 -22.317 1.00 17.11 70 ASN B C 1
ATOM 2321 O O . ASN B 1 52 ? 11.119 27.266 -22.448 1.00 15.73 70 ASN B O 1
ATOM 2326 N N . PRO B 1 53 ? 12.613 28.933 -22.011 1.00 17.13 71 PRO B N 1
ATOM 2327 C CA . PRO B 1 53 ? 13.733 27.976 -21.944 1.00 17.52 71 PRO B CA 1
ATOM 2328 C C . PRO B 1 53 ? 13.619 26.916 -20.819 1.00 17.41 71 PRO B C 1
ATOM 2329 O O . PRO B 1 53 ? 14.254 25.875 -20.885 1.00 17.71 71 PRO B O 1
ATOM 2333 N N . ALA B 1 54 ? 12.803 27.170 -19.812 1.00 17.93 72 ALA B N 1
ATOM 2334 C CA . ALA B 1 54 ? 12.471 26.153 -18.801 1.00 17.93 72 ALA B CA 1
ATOM 2335 C C . ALA B 1 54 ? 11.789 24.908 -19.377 1.00 18.86 72 ALA B C 1
ATOM 2336 O O . ALA B 1 54 ? 11.876 23.821 -18.788 1.00 19.02 72 ALA B O 1
ATOM 2338 N N . ILE B 1 55 ? 11.068 25.079 -20.492 1.00 18.96 73 ILE B N 1
ATOM 2339 C CA . ILE B 1 55 ? 10.305 23.992 -21.097 1.00 19.43 73 ILE B CA 1
ATOM 2340 C C . ILE B 1 55 ? 11.197 23.200 -22.054 1.00 20.58 73 ILE B C 1
ATOM 2341 O O . ILE B 1 55 ? 11.116 23.324 -23.272 1.00 20.48 73 ILE B O 1
ATOM 2346 N N . THR B 1 56 ? 12.052 22.376 -21.466 1.00 21.32 74 THR B N 1
ATOM 2347 C CA . THR B 1 56 ? 13.012 21.569 -22.214 1.00 22.92 74 THR B CA 1
ATOM 2348 C C . THR B 1 56 ? 12.352 20.443 -23.023 1.00 23.36 74 THR B C 1
ATOM 2349 O O . THR B 1 56 ? 12.946 19.956 -23.977 1.00 25.66 74 THR B O 1
ATOM 2353 N N . SER B 1 57 ? 11.139 20.027 -22.652 1.00 23.03 75 SER B N 1
ATOM 2354 C CA . SER B 1 57 ? 10.378 19.069 -23.464 1.00 22.92 75 SER B CA 1
ATOM 2355 C C . SER B 1 57 ? 9.918 19.634 -24.827 1.00 22.65 75 SER B C 1
ATOM 2356 O O . SER B 1 57 ? 9.619 18.869 -25.739 1.00 21.71 75 SER B O 1
ATOM 2359 N N . GLU B 1 58 ? 9.844 20.956 -24.946 1.00 22.73 76 GLU B N 1
ATOM 2360 C CA . GLU B 1 58 ? 9.485 21.629 -26.200 1.00 24.99 76 GLU B CA 1
ATOM 2361 C C . GLU B 1 58 ? 10.727 21.900 -27.037 1.00 24.49 76 GLU B C 1
ATOM 2362 O O . GLU B 1 58 ? 11.629 22.586 -26.577 1.00 24.78 76 GLU B O 1
ATOM 2368 N N . LEU B 1 59 ? 10.773 21.402 -28.266 1.00 24.46 77 LEU B N 1
ATOM 2369 C CA . LEU B 1 59 ? 11.925 21.663 -29.139 1.00 25.25 77 LEU B CA 1
ATOM 2370 C C . LEU B 1 59 ? 12.018 23.142 -29.538 1.00 24.34 77 LEU B C 1
ATOM 2371 O O . LEU B 1 59 ? 13.108 23.699 -29.659 1.00 23.72 77 LEU B O 1
ATOM 2376 N N . ARG B 1 60 ? 10.871 23.781 -29.729 1.00 23.22 78 ARG B N 1
ATOM 2377 C CA . ARG B 1 60 ? 10.843 25.158 -30.200 1.00 22.88 78 ARG B CA 1
ATOM 2378 C C . ARG B 1 60 ? 9.554 25.874 -29.802 1.00 22.31 78 ARG B C 1
ATOM 2379 O O . ARG B 1 60 ? 8.565 25.250 -29.394 1.00 21.60 78 ARG B O 1
ATOM 2387 N N . GLY B 1 61 ? 9.582 27.194 -29.914 1.00 20.21 79 GLY B N 1
ATOM 2388 C CA . GLY B 1 61 ? 8.409 27.999 -29.661 1.00 18.60 79 GLY B CA 1
ATOM 2389 C C . GLY B 1 61 ? 8.021 28.659 -30.963 1.00 17.13 79 GLY B C 1
ATOM 2390 O O . GLY B 1 61 ? 8.682 28.475 -31.985 1.00 16.75 79 GLY B O 1
ATOM 2391 N N . LEU B 1 62 ? 6.977 29.465 -30.886 1.00 15.18 80 LEU B N 1
ATOM 2392 C CA . LEU B 1 62 ? 6.343 30.055 -32.020 1.00 15.38 80 LEU B CA 1
ATOM 2393 C C . LEU B 1 62 ? 6.433 31.571 -31.977 1.00 15.13 80 LEU B C 1
ATOM 2394 O O . LEU B 1 62 ? 6.022 32.183 -30.998 1.00 16.21 80 LEU B O 1
ATOM 2399 N N . LYS B 1 63 ? 6.945 32.173 -33.041 1.00 14.67 81 LYS B N 1
ATOM 2400 C CA . LYS B 1 63 ? 6.810 33.612 -33.253 1.00 14.38 81 LYS B CA 1
ATOM 2401 C C . LYS B 1 63 ? 5.541 33.862 -34.065 1.00 13.73 81 LYS B C 1
ATOM 2402 O O . LYS B 1 63 ? 5.383 33.320 -35.160 1.00 13.70 81 LYS B O 1
ATOM 2408 N N . VAL B 1 64 ? 4.642 34.666 -33.513 1.00 13.28 82 VAL B N 1
ATOM 2409 C CA . VAL B 1 64 ? 3.414 35.077 -34.201 1.00 12.95 82 VAL B CA 1
ATOM 2410 C C . VAL B 1 64 ? 3.597 36.521 -34.676 1.00 12.72 82 VAL B C 1
ATOM 2411 O O . VAL B 1 64 ? 3.700 37.432 -33.853 1.00 12.84 82 VAL B O 1
ATOM 2415 N N . THR B 1 65 ? 3.642 36.742 -35.985 1.00 12.20 83 THR B N 1
ATOM 2416 C CA . THR B 1 65 ? 3.715 38.116 -36.497 1.00 11.61 83 THR B CA 1
ATOM 2417 C C . THR B 1 65 ? 2.373 38.596 -37.060 1.00 11.73 83 THR B C 1
ATOM 2418 O O . THR B 1 65 ? 1.722 37.877 -37.807 1.00 11.31 83 THR B O 1
ATOM 2422 N N . ILE B 1 66 ? 1.950 39.799 -36.665 1.00 12.00 84 ILE B N 1
ATOM 2423 C CA . ILE B 1 66 ? 0.890 40.498 -37.380 1.00 12.80 84 ILE B CA 1
ATOM 2424 C C . ILE B 1 66 ? 1.504 41.718 -38.095 1.00 13.38 84 ILE B C 1
ATOM 2425 O O . ILE B 1 66 ? 2.311 42.444 -37.528 1.00 13.53 84 ILE B O 1
ATOM 2430 N N . ASP B 1 67 ? 1.134 41.898 -39.352 1.00 14.22 85 ASP B N 1
ATOM 2431 C CA . ASP B 1 67 ? 1.436 43.115 -40.090 1.00 14.63 85 ASP B CA 1
ATOM 2432 C C . ASP B 1 67 ? 0.174 43.540 -40.854 1.00 14.50 85 ASP B C 1
ATOM 2433 O O . ASP B 1 67 ? -0.890 42.930 -40.682 1.00 14.40 85 ASP B O 1
ATOM 2438 N N . THR B 1 68 ? 0.277 44.573 -41.691 1.00 14.32 86 THR B N 1
ATOM 2439 C CA . THR B 1 68 ? -0.903 45.165 -42.327 1.00 14.27 86 THR B CA 1
ATOM 2440 C C . THR B 1 68 ? -1.648 44.210 -43.263 1.00 13.47 86 THR B C 1
ATOM 2441 O O . THR B 1 68 ? -2.834 44.426 -43.539 1.00 13.65 86 THR B O 1
ATOM 2445 N N . THR B 1 69 ? -0.954 43.161 -43.709 1.00 13.28 87 THR B N 1
ATOM 2446 C CA . THR B 1 69 ? -1.481 42.119 -44.606 1.00 13.06 87 THR B CA 1
ATOM 2447 C C . THR B 1 69 ? -2.132 40.929 -43.849 1.00 13.60 87 THR B C 1
ATOM 2448 O O . THR B 1 69 ? -2.690 40.033 -44.469 1.00 13.11 87 THR B O 1
ATOM 2452 N N . ALA B 1 70 ? -2.064 40.924 -42.517 1.00 14.06 88 ALA B N 1
ATOM 2453 C CA . ALA B 1 70 ? -2.708 39.871 -41.702 1.00 14.04 88 ALA B CA 1
ATOM 2454 C C . ALA B 1 70 ? -4.210 40.147 -41.545 1.00 13.88 88 ALA B C 1
ATOM 2455 O O . ALA B 1 70 ? -4.729 40.309 -40.434 1.00 14.11 88 ALA B O 1
ATOM 2457 N N . THR B 1 71 ? -4.902 40.198 -42.677 1.00 13.76 89 THR B N 1
ATOM 2458 C CA . THR B 1 71 ? -6.326 40.536 -42.731 1.00 13.19 89 THR B CA 1
ATOM 2459 C C . THR B 1 71 ? -7.107 39.338 -43.235 1.00 12.95 89 THR B C 1
ATOM 2460 O O . THR B 1 71 ? -6.910 38.896 -44.360 1.00 13.09 89 THR B O 1
ATOM 2464 N N . TRP B 1 72 ? -7.995 38.805 -42.400 1.00 12.76 90 TRP B N 1
ATOM 2465 C CA . TRP B 1 72 ? -8.751 37.601 -42.736 1.00 12.69 90 TRP B CA 1
ATOM 2466 C C . TRP B 1 72 ? -10.229 37.922 -43.000 1.00 12.67 90 TRP B C 1
ATOM 2467 O O . TRP B 1 72 ? -10.718 37.805 -44.126 1.00 12.55 90 TRP B O 1
ATOM 2478 N N . ASN B 1 73 ? -10.931 38.367 -41.973 1.00 13.12 91 ASN B N 1
ATOM 2479 C CA . ASN B 1 73 ? -12.373 38.649 -42.098 1.00 13.89 91 ASN B CA 1
ATOM 2480 C C . ASN B 1 73 ? -12.693 40.139 -42.035 1.00 13.68 91 ASN B C 1
ATOM 2481 O O . ASN B 1 73 ? -13.863 40.533 -42.016 1.00 13.91 91 ASN B O 1
ATOM 2486 N N . SER B 1 74 ? -11.654 40.952 -41.985 1.00 13.58 92 SER B N 1
ATOM 2487 C CA . SER B 1 74 ? -11.768 42.393 -41.743 1.00 13.76 92 SER B CA 1
ATOM 2488 C C . SER B 1 74 ? -10.394 43.024 -41.948 1.00 14.23 92 SER B C 1
ATOM 2489 O O . SER B 1 74 ? -9.456 42.320 -42.302 1.00 13.30 92 SER B O 1
ATOM 2492 N N . GLN B 1 75 ? -10.268 44.331 -41.711 1.00 15.95 93 GLN B N 1
ATOM 2493 C CA . GLN B 1 75 ? -8.958 45.002 -41.778 1.00 17.50 93 GLN B CA 1
ATOM 2494 C C . GLN B 1 75 ? -8.155 44.819 -40.500 1.00 17.66 93 GLN B C 1
ATOM 2495 O O . GLN B 1 75 ? -6.959 45.125 -40.468 1.00 17.31 93 GLN B O 1
ATOM 2517 N N . ARG B 1 78 ? -4.740 40.014 -37.706 1.00 14.78 96 ARG B N 1
ATOM 2518 C CA . ARG B 1 78 ? -5.043 38.768 -37.036 1.00 13.63 96 ARG B CA 1
ATOM 2519 C C . ARG B 1 78 ? -4.087 37.682 -37.504 1.00 13.22 96 ARG B C 1
ATOM 2520 O O . ARG B 1 78 ? -3.916 37.455 -38.708 1.00 13.07 96 ARG B O 1
ATOM 2528 N N . THR B 1 79 ? -3.468 37.019 -36.540 1.00 12.49 97 THR B N 1
ATOM 2529 C CA . THR B 1 79 ? -2.764 35.788 -36.776 1.00 12.06 97 THR B CA 1
ATOM 2530 C C . THR B 1 79 ? -3.088 34.857 -35.634 1.00 11.37 97 THR B C 1
ATOM 2531 O O . THR B 1 79 ? -2.545 35.010 -34.542 1.00 11.23 97 THR B O 1
ATOM 2535 N N . GLU B 1 80 ? -3.979 33.905 -35.877 1.00 11.12 98 GLU B N 1
ATOM 2536 C CA . GLU B 1 80 ? -4.482 33.047 -34.813 1.00 11.18 98 GLU B CA 1
ATOM 2537 C C . GLU B 1 80 ? -4.537 31.592 -35.265 1.00 11.07 98 GLU B C 1
ATOM 2538 O O . GLU B 1 80 ? -4.944 31.294 -36.377 1.00 11.67 98 GLU B O 1
ATOM 2544 N N . LEU B 1 81 ? -4.099 30.699 -34.386 1.00 11.40 99 LEU B N 1
ATOM 2545 C CA . LEU B 1 81 ? -4.305 29.249 -34.527 1.00 11.18 99 LEU B CA 1
ATOM 2546 C C . LEU B 1 81 ? -5.448 28.847 -33.622 1.00 10.79 99 LEU B C 1
ATOM 2547 O O . LEU B 1 81 ? -5.771 29.571 -32.697 1.00 10.81 99 LEU B O 1
ATOM 2552 N N . ILE B 1 82 ? -6.041 27.690 -33.894 1.00 10.88 100 ILE B N 1
ATOM 2553 C CA . ILE B 1 82 ? -7.140 27.145 -33.092 1.00 11.09 100 ILE B CA 1
ATOM 2554 C C . ILE B 1 82 ? -6.815 25.687 -32.840 1.00 10.88 100 ILE B C 1
ATOM 2555 O O . ILE B 1 82 ? -6.370 25.012 -33.768 1.00 11.06 100 ILE B O 1
ATOM 2560 N N . PRO B 1 83 ? -7.026 25.186 -31.603 1.00 11.02 101 PRO B N 1
ATOM 2561 C CA . PRO B 1 83 ? -6.815 23.752 -31.392 1.00 11.28 101 PRO B CA 1
ATOM 2562 C C . PRO B 1 83 ? -7.551 22.877 -32.386 1.00 11.59 101 PRO B C 1
ATOM 2563 O O . PRO B 1 83 ? -8.731 23.129 -32.667 1.00 11.30 101 PRO B O 1
ATOM 2567 N N . GLN B 1 84 ? -6.836 21.879 -32.920 1.00 12.21 102 GLN B N 1
ATOM 2568 C CA . GLN B 1 84 ? -7.420 20.816 -33.720 1.00 12.88 102 GLN B CA 1
ATOM 2569 C C . GLN B 1 84 ? -7.466 19.570 -32.853 1.00 13.57 102 GLN B C 1
ATOM 2570 O O . GLN B 1 84 ? -6.433 19.000 -32.536 1.00 13.01 102 GLN B O 1
ATOM 2576 N N . THR B 1 85 ? -8.666 19.149 -32.491 1.00 14.19 103 THR B N 1
ATOM 2577 C CA . THR B 1 85 ? -8.848 17.995 -31.610 1.00 16.27 103 THR B CA 1
ATOM 2578 C C . THR B 1 85 ? -10.276 17.478 -31.711 1.00 16.43 103 THR B C 1
ATOM 2579 O O . THR B 1 85 ? -11.153 18.203 -32.135 1.00 15.44 103 THR B O 1
ATOM 2583 N N . ASN B 1 86 ? -10.481 16.219 -31.322 1.00 18.78 104 ASN B N 1
ATOM 2584 C CA . ASN B 1 86 ? -11.821 15.632 -31.147 1.00 19.99 104 ASN B CA 1
ATOM 2585 C C . ASN B 1 86 ? -12.244 15.656 -29.703 1.00 20.46 104 ASN B C 1
ATOM 2586 O O . ASN B 1 86 ? -13.377 15.284 -29.376 1.00 20.74 104 ASN B O 1
ATOM 2591 N N . ALA B 1 87 ? -11.337 16.065 -28.823 1.00 19.99 105 ALA B N 1
ATOM 2592 C CA . ALA B 1 87 ? -11.628 16.014 -27.404 1.00 20.05 105 ALA B CA 1
ATOM 2593 C C . ALA B 1 87 ? -12.640 17.089 -27.064 1.00 18.90 105 ALA B C 1
ATOM 2594 O O . ALA B 1 87 ? -12.833 18.062 -27.810 1.00 19.12 105 ALA B O 1
ATOM 2596 N N . ASN B 1 88 ? -13.289 16.902 -25.936 1.00 18.07 106 ASN B N 1
ATOM 2597 C CA . ASN B 1 88 ? -14.203 17.885 -25.412 1.00 17.10 106 ASN B CA 1
ATOM 2598 C C . ASN B 1 88 ? -13.470 18.924 -24.525 1.00 15.74 106 ASN B C 1
ATOM 2599 O O . ASN B 1 88 ? -13.069 18.622 -23.406 1.00 15.59 106 ASN B O 1
ATOM 2604 N N . LEU B 1 89 ? -13.307 20.149 -25.031 1.00 14.28 107 LEU B N 1
ATOM 2605 C CA . LEU B 1 89 ? -12.550 21.191 -24.334 1.00 13.68 107 LEU B CA 1
ATOM 2606 C C . LEU B 1 89 ? -13.427 22.145 -23.527 1.00 13.51 107 LEU B C 1
ATOM 2607 O O . LEU B 1 89 ? -12.951 23.168 -23.027 1.00 13.44 107 LEU B O 1
ATOM 2612 N N . GLY B 1 90 ? -14.692 21.794 -23.367 1.00 13.71 108 GLY B N 1
ATOM 2613 C CA . GLY B 1 90 ? -15.674 22.676 -22.741 1.00 13.97 108 GLY B CA 1
ATOM 2614 C C . GLY B 1 90 ? -16.447 22.006 -21.630 1.00 14.38 108 GLY B C 1
ATOM 2615 O O . GLY B 1 90 ? -17.512 22.455 -21.280 1.00 15.94 108 GLY B O 1
ATOM 2616 N N . GLN B 1 91 ? -15.934 20.923 -21.070 1.00 15.13 109 GLN B N 1
ATOM 2617 C CA . GLN B 1 91 ? -16.617 20.259 -19.934 1.00 15.05 109 GLN B CA 1
ATOM 2618 C C . GLN B 1 91 ? -15.756 20.223 -18.661 1.00 15.03 109 GLN B C 1
ATOM 2619 O O . GLN B 1 91 ? -14.516 19.992 -18.700 1.00 13.99 109 GLN B O 1
ATOM 2625 N N . GLY B 1 92 ? -16.420 20.434 -17.535 1.00 14.86 110 GLY B N 1
ATOM 2626 C CA . GLY B 1 92 ? -15.787 20.263 -16.222 1.00 15.39 110 GLY B CA 1
ATOM 2627 C C . GLY B 1 92 ? -14.758 21.335 -15.933 1.00 14.50 110 GLY B C 1
ATOM 2628 O O . GLY B 1 92 ? -14.854 22.454 -16.436 1.00 15.08 110 GLY B O 1
ATOM 2629 N N . ASN B 1 93 ? -13.761 20.974 -15.137 1.00 13.67 111 ASN B N 1
ATOM 2630 C CA . ASN B 1 93 ? -12.692 21.877 -14.783 1.00 13.32 111 ASN B CA 1
ATOM 2631 C C . ASN B 1 93 ? -11.499 21.611 -15.693 1.00 13.04 111 ASN B C 1
ATOM 2632 O O . ASN B 1 93 ? -10.894 20.544 -15.655 1.00 12.74 111 ASN B O 1
ATOM 2637 N N . LEU B 1 94 ? -11.181 22.583 -16.532 1.00 13.16 112 LEU B N 1
ATOM 2638 C CA . LEU B 1 94 ? -10.018 22.478 -17.417 1.00 12.83 112 LEU B CA 1
ATOM 2639 C C . LEU B 1 94 ? -9.116 23.677 -17.275 1.00 12.42 112 LEU B C 1
ATOM 2640 O O . LEU B 1 94 ? -9.567 24.778 -16.964 1.00 11.85 112 LEU B O 1
ATOM 2645 N N . PHE B 1 95 ? -7.832 23.442 -17.515 1.00 12.30 113 PHE B N 1
ATOM 2646 C CA . PHE B 1 95 ? -6.825 24.461 -17.374 1.00 12.60 113 PHE B CA 1
ATOM 2647 C C . PHE B 1 95 ? -6.155 24.669 -18.716 1.00 12.38 113 PHE B C 1
ATOM 2648 O O . PHE B 1 95 ? -5.568 23.738 -19.277 1.00 12.21 113 PHE B O 1
ATOM 2656 N N . TYR B 1 96 ? -6.268 25.891 -19.223 1.00 12.28 114 TYR B N 1
ATOM 2657 C CA . TYR B 1 96 ? -5.717 26.257 -20.509 1.00 11.99 114 TYR B CA 1
ATOM 2658 C C . TYR B 1 96 ? -4.418 26.961 -20.235 1.00 11.88 114 TYR B C 1
ATOM 2659 O O . TYR B 1 96 ? -4.412 28.078 -19.728 1.00 11.67 114 TYR B O 1
ATOM 2668 N N . HIS B 1 97 ? -3.321 26.275 -20.537 1.00 11.93 115 HIS B N 1
ATOM 2669 C CA . HIS B 1 97 ? -1.987 26.774 -20.294 1.00 12.04 115 HIS B CA 1
ATOM 2670 C C . HIS B 1 97 ? -1.385 27.415 -21.552 1.00 12.03 115 HIS B C 1
ATOM 2671 O O . HIS B 1 97 ? -1.606 26.932 -22.667 1.00 11.22 115 HIS B O 1
ATOM 2678 N N . PHE B 1 98 ? -0.608 28.473 -21.335 1.00 12.04 116 PHE B N 1
ATOM 2679 C CA . PHE B 1 98 ? 0.241 29.064 -22.361 1.00 12.57 116 PHE B CA 1
ATOM 2680 C C . PHE B 1 98 ? 1.230 30.014 -21.711 1.00 13.33 116 PHE B C 1
ATOM 2681 O O . PHE B 1 98 ? 0.958 30.574 -20.662 1.00 13.41 116 PHE B O 1
ATOM 2689 N N . SER B 1 99 ? 2.404 30.137 -22.327 1.00 14.80 117 SER B N 1
ATOM 2690 C CA . SER B 1 99 ? 3.397 31.117 -21.928 1.00 15.61 117 SER B CA 1
ATOM 2691 C C . SER B 1 99 ? 3.597 32.093 -23.097 1.00 15.77 117 SER B C 1
ATOM 2692 O O . SER B 1 99 ? 3.568 31.689 -24.264 1.00 16.32 117 SER B O 1
ATOM 2695 N N . ILE B 1 100 ? 3.759 33.377 -22.785 1.00 16.09 118 ILE B N 1
ATOM 2696 C CA . ILE B 1 100 ? 3.995 34.379 -23.812 1.00 16.11 118 ILE B CA 1
ATOM 2697 C C . ILE B 1 100 ? 5.069 35.385 -23.438 1.00 15.83 118 ILE B C 1
ATOM 2698 O O . ILE B 1 100 ? 5.351 35.631 -22.263 1.00 15.59 118 ILE B O 1
ATOM 2703 N N . LYS B 1 101 ? 5.645 35.982 -24.464 1.00 15.74 119 LYS B N 1
ATOM 2704 C CA . LYS B 1 101 ? 6.758 36.913 -24.307 1.00 16.88 119 LYS B CA 1
ATOM 2705 C C . LYS B 1 101 ? 6.744 37.880 -25.472 1.00 16.59 119 LYS B C 1
ATOM 2706 O O . LYS B 1 101 ? 6.184 37.580 -26.526 1.00 15.84 119 LYS B O 1
ATOM 2712 N N . ARG B 1 102 ? 7.327 39.047 -25.246 1.00 17.38 120 ARG B N 1
ATOM 2713 C CA . ARG B 1 102 ? 7.687 39.973 -26.317 1.00 17.93 120 ARG B CA 1
ATOM 2714 C C . ARG B 1 102 ? 9.150 40.325 -26.148 1.00 18.56 120 ARG B C 1
ATOM 2715 O O . ARG B 1 102 ? 9.696 40.129 -25.085 1.00 18.21 120 ARG B O 1
ATOM 2723 N N . THR B 1 103 ? 9.770 40.867 -27.190 1.00 20.58 121 THR B N 1
ATOM 2724 C CA . THR B 1 103 ? 11.103 41.477 -27.075 1.00 21.38 121 THR B CA 1
ATOM 2725 C C . THR B 1 103 ? 10.991 42.989 -27.342 1.00 21.77 121 THR B C 1
ATOM 2726 O O . THR B 1 103 ? 9.886 43.534 -27.376 1.00 22.04 121 THR B O 1
ATOM 2730 N N . ASN B 1 104 ? 12.129 43.664 -27.504 1.00 22.56 122 ASN B N 1
ATOM 2731 C CA . ASN B 1 104 ? 12.139 45.074 -27.914 1.00 23.43 122 ASN B CA 1
ATOM 2732 C C . ASN B 1 104 ? 12.163 45.253 -29.426 1.00 22.04 122 ASN B C 1
ATOM 2733 O O . ASN B 1 104 ? 12.151 46.377 -29.910 1.00 23.41 122 ASN B O 1
ATOM 2738 N N . THR B 1 105 ? 12.176 44.144 -30.162 1.00 20.15 123 THR B N 1
ATOM 2739 C CA . THR B 1 105 ? 12.064 44.168 -31.605 1.00 19.99 123 THR B CA 1
ATOM 2740 C C . THR B 1 105 ? 10.608 43.940 -32.010 1.00 19.32 123 THR B C 1
ATOM 2741 O O . THR B 1 105 ? 9.969 43.001 -31.534 1.00 18.33 123 THR B O 1
ATOM 2745 N N . ASN B 1 106 ? 10.086 44.799 -32.886 1.00 18.15 124 ASN B N 1
ATOM 2746 C CA . ASN B 1 106 ? 8.675 44.712 -33.286 1.00 18.49 124 ASN B CA 1
ATOM 2747 C C . ASN B 1 106 ? 7.780 44.498 -32.056 1.00 17.90 124 ASN B C 1
ATOM 2748 O O . ASN B 1 106 ? 6.879 43.645 -32.057 1.00 17.44 124 ASN B O 1
ATOM 2753 N N . ALA B 1 107 ? 8.073 45.259 -31.002 1.00 17.34 125 ALA B N 1
ATOM 2754 C CA . ALA B 1 107 ? 7.287 45.229 -29.773 1.00 17.68 125 ALA B CA 1
ATOM 2755 C C . ALA B 1 107 ? 5.856 45.637 -30.074 1.00 17.00 125 ALA B C 1
ATOM 2756 O O . ALA B 1 107 ? 5.622 46.578 -30.826 1.00 16.69 125 ALA B O 1
ATOM 2758 N N . PRO B 1 108 ? 4.889 44.935 -29.478 1.00 17.28 126 PRO B N 1
ATOM 2759 C CA . PRO B 1 108 ? 3.502 45.342 -29.683 1.00 16.92 126 PRO B CA 1
ATOM 2760 C C . PRO B 1 108 ? 3.237 46.764 -29.240 1.00 16.64 126 PRO B C 1
ATOM 2761 O O . PRO B 1 108 ? 3.742 47.196 -28.217 1.00 16.89 126 PRO B O 1
ATOM 2765 N N . ASP B 1 109 ? 2.412 47.471 -29.989 1.00 16.96 127 ASP B N 1
ATOM 2766 C CA . ASP B 1 109 ? 2.131 48.873 -29.716 1.00 17.09 127 ASP B CA 1
ATOM 2767 C C . ASP B 1 109 ? 1.197 49.001 -28.509 1.00 17.23 127 ASP B C 1
ATOM 2768 O O . ASP B 1 109 ? 0.045 48.604 -28.593 1.00 17.31 127 ASP B O 1
ATOM 2773 N N . PRO B 1 110 ? 1.680 49.586 -27.396 1.00 17.58 128 PRO B N 1
ATOM 2774 C CA . PRO B 1 110 ? 0.839 49.722 -26.220 1.00 17.49 128 PRO B CA 1
ATOM 2775 C C . PRO B 1 110 ? -0.183 50.872 -26.261 1.00 18.08 128 PRO B C 1
ATOM 2776 O O . PRO B 1 110 ? -0.836 51.139 -25.252 1.00 17.78 128 PRO B O 1
ATOM 2780 N N . THR B 1 111 ? -0.330 51.556 -27.393 1.00 17.78 129 THR B N 1
ATOM 2781 C CA . THR B 1 111 ? -1.413 52.540 -27.545 1.00 17.70 129 THR B CA 1
ATOM 2782 C C . THR B 1 111 ? -2.616 51.928 -28.264 1.00 17.27 129 THR B C 1
ATOM 2783 O O . THR B 1 111 ? -3.643 52.565 -28.397 1.00 18.43 129 THR B O 1
ATOM 2787 N N . LEU B 1 112 ? -2.480 50.690 -28.730 1.00 16.83 130 LEU B N 1
ATOM 2788 C CA . LEU B 1 112 ? -3.492 50.050 -29.547 1.00 16.02 130 LEU B CA 1
ATOM 2789 C C . LEU B 1 112 ? -4.000 48.783 -28.875 1.00 15.39 130 LEU B C 1
ATOM 2790 O O . LEU B 1 112 ? -3.227 47.999 -28.324 1.00 15.01 130 LEU B O 1
ATOM 2795 N N . GLU B 1 113 ? -5.307 48.598 -28.920 1.00 15.00 131 GLU B N 1
ATOM 2796 C CA . GLU B 1 113 ? -5.930 47.448 -28.312 1.00 15.56 131 GLU B CA 1
ATOM 2797 C C . GLU B 1 113 ? -5.549 46.164 -29.024 1.00 14.73 131 GLU B C 1
ATOM 2798 O O . GLU B 1 113 ? -5.647 46.082 -30.247 1.00 13.47 131 GLU B O 1
ATOM 2804 N N . HIS B 1 114 ? -5.143 45.169 -28.239 1.00 14.37 132 HIS B N 1
ATOM 2805 C CA . HIS B 1 114 ? -5.014 43.796 -28.719 1.00 13.85 132 HIS B CA 1
ATOM 2806 C C . HIS B 1 114 ? -5.857 42.853 -27.874 1.00 13.78 132 HIS B C 1
ATOM 2807 O O . HIS B 1 114 ? -6.083 43.099 -26.688 1.00 12.87 132 HIS B O 1
ATOM 2814 N N . GLN B 1 115 ? -6.245 41.744 -28.487 1.00 13.70 133 GLN B N 1
ATOM 2815 C CA . GLN B 1 115 ? -6.855 40.615 -27.782 1.00 14.18 133 GLN B CA 1
ATOM 2816 C C . GLN B 1 115 ? -6.006 39.412 -28.088 1.00 14.42 133 GLN B C 1
ATOM 2817 O O . GLN B 1 115 ? -5.659 39.186 -29.246 1.00 14.31 133 GLN B O 1
ATOM 2823 N N . VAL B 1 116 ? -5.664 38.658 -27.045 1.00 14.79 134 VAL B N 1
ATOM 2824 C CA . VAL B 1 116 ? -4.679 37.597 -27.129 1.00 15.61 134 VAL B CA 1
ATOM 2825 C C . VAL B 1 116 ? -5.185 36.391 -26.333 1.00 15.84 134 VAL B C 1
ATOM 2826 O O . VAL B 1 116 ? -5.827 36.567 -25.310 1.00 15.58 134 VAL B O 1
ATOM 2838 N N . PHE B 1 118 ? -7.669 34.236 -26.631 1.00 14.52 136 PHE B N 1
ATOM 2839 C CA . PHE B 1 118 ? -9.059 34.567 -26.343 1.00 13.59 136 PHE B CA 1
ATOM 2840 C C . PHE B 1 118 ? -10.031 33.544 -26.892 1.00 13.06 136 PHE B C 1
ATOM 2841 O O . PHE B 1 118 ? -9.774 32.914 -27.922 1.00 12.84 136 PHE B O 1
ATOM 2849 N N . PHE B 1 119 ? -11.134 33.350 -26.178 1.00 12.46 137 PHE B N 1
ATOM 2850 C CA . PHE B 1 119 ? -12.216 32.548 -26.706 1.00 12.81 137 PHE B CA 1
ATOM 2851 C C . PHE B 1 119 ? -13.034 33.433 -27.615 1.00 13.70 137 PHE B C 1
ATOM 2852 O O . PHE B 1 119 ? -13.102 34.660 -27.400 1.00 14.40 137 PHE B O 1
ATOM 2860 N N . GLU B 1 120 ? -13.676 32.807 -28.601 1.00 14.08 138 GLU B N 1
ATOM 2861 C CA . GLU B 1 120 ? -14.521 33.510 -29.550 1.00 14.85 138 GLU B CA 1
ATOM 2862 C C . GLU B 1 120 ? -15.519 34.432 -28.854 1.00 14.62 138 GLU B C 1
ATOM 2863 O O . GLU B 1 120 ? -15.721 35.556 -29.283 1.00 14.31 138 GLU B O 1
ATOM 2869 N N . SER B 1 121 ? -16.119 33.955 -27.775 1.00 14.20 139 SER B N 1
ATOM 2870 C CA . SER B 1 121 ? -17.099 34.739 -27.018 1.00 14.37 139 SER B CA 1
ATOM 2871 C C . SER B 1 121 ? -16.448 35.777 -26.080 1.00 14.54 139 SER B C 1
ATOM 2872 O O . SER B 1 121 ? -17.138 36.578 -25.440 1.00 14.48 139 SER B O 1
ATOM 2875 N N . HIS B 1 122 ? -15.122 35.736 -25.980 1.00 14.12 140 HIS B N 1
ATOM 2876 C CA . HIS B 1 122 ? -14.358 36.618 -25.121 1.00 14.59 140 HIS B CA 1
ATOM 2877 C C . HIS B 1 122 ? -14.733 36.517 -23.633 1.00 14.69 140 HIS B C 1
ATOM 2878 O O . HIS B 1 122 ? -14.497 37.464 -22.872 1.00 14.42 140 HIS B O 1
ATOM 2885 N N . PHE B 1 123 ? -15.260 35.366 -23.200 1.00 14.26 141 PHE B N 1
ATOM 2886 C CA . PHE B 1 123 ? -15.634 35.213 -21.783 1.00 13.97 141 PHE B CA 1
ATOM 2887 C C . PHE B 1 123 ? -14.401 35.325 -20.905 1.00 13.67 141 PHE B C 1
ATOM 2888 O O . PHE B 1 123 ? -14.490 35.780 -19.776 1.00 13.97 141 PHE B O 1
ATOM 2896 N N . THR B 1 124 ? -13.255 34.945 -21.453 1.00 13.12 142 THR B N 1
ATOM 2897 C CA . THR B 1 124 ? -11.975 35.234 -20.854 1.00 13.38 142 THR B CA 1
ATOM 2898 C C . THR B 1 124 ? -10.923 35.409 -21.956 1.00 13.92 142 THR B C 1
ATOM 2899 O O . THR B 1 124 ? -11.033 34.804 -23.032 1.00 14.20 142 THR B O 1
ATOM 2903 N N . GLU B 1 125 ? -9.915 36.234 -21.680 1.00 14.36 143 GLU B N 1
ATOM 2904 C CA . GLU B 1 125 ? -8.880 36.572 -22.663 1.00 15.16 143 GLU B CA 1
ATOM 2905 C C . GLU B 1 125 ? -7.767 37.422 -22.053 1.00 15.05 143 GLU B C 1
ATOM 2906 O O . GLU B 1 125 ? -7.898 37.922 -20.940 1.00 14.92 143 GLU B O 1
ATOM 2912 N N . LEU B 1 126 ? -6.659 37.572 -22.772 1.00 15.70 144 LEU B N 1
ATOM 2913 C CA . LEU B 1 126 ? -5.698 38.605 -22.424 1.00 15.61 144 LEU B CA 1
ATOM 2914 C C . LEU B 1 126 ? -5.856 39.784 -23.366 1.00 15.61 144 LEU B C 1
ATOM 2915 O O . LEU B 1 126 ? -6.253 39.625 -24.516 1.00 14.99 144 LEU B O 1
ATOM 2920 N N . LYS B 1 127 ? -5.570 40.975 -22.851 1.00 15.70 145 LYS B N 1
ATOM 2921 C CA . LYS B 1 127 ? -5.436 42.150 -23.694 1.00 15.41 145 LYS B CA 1
ATOM 2922 C C . LYS B 1 127 ? -4.160 42.900 -23.423 1.00 15.33 145 LYS B C 1
ATOM 2923 O O . LYS B 1 127 ? -3.454 42.674 -22.424 1.00 14.67 145 LYS B O 1
ATOM 2929 N N . TYR B 1 128 ? -3.896 43.827 -24.330 1.00 15.31 146 TYR B N 1
ATOM 2930 C CA . TYR B 1 128 ? -2.767 44.704 -24.236 1.00 16.00 146 TYR B CA 1
ATOM 2931 C C . TYR B 1 128 ? -3.091 45.975 -24.989 1.00 15.80 146 TYR B C 1
ATOM 2932 O O . TYR B 1 128 ? -3.832 45.947 -25.983 1.00 15.69 146 TYR B O 1
ATOM 2941 N N . GLY B 1 129 ? -2.564 47.078 -24.472 1.00 15.91 147 GLY B N 1
ATOM 2942 C CA . GLY B 1 129 ? -2.682 48.373 -25.104 1.00 16.57 147 GLY B CA 1
ATOM 2943 C C . GLY B 1 129 ? -3.957 49.087 -24.721 1.00 17.30 147 GLY B C 1
ATOM 2944 O O . GLY B 1 129 ? -4.302 50.081 -25.352 1.00 18.26 147 GLY B O 1
ATOM 2945 N N . VAL B 1 130 ? -4.632 48.611 -23.672 1.00 17.88 148 VAL B N 1
ATOM 2946 C CA . VAL B 1 130 ? -5.901 49.180 -23.237 1.00 18.37 148 VAL B CA 1
ATOM 2947 C C . VAL B 1 130 ? -6.003 49.393 -21.738 1.00 19.46 148 VAL B C 1
ATOM 2948 O O . VAL B 1 130 ? -5.185 48.894 -20.963 1.00 19.36 148 VAL B O 1
ATOM 2952 N N . GLY B 1 131 ? -7.055 50.113 -21.345 1.00 19.33 149 GLY B N 1
ATOM 2953 C CA . GLY B 1 131 ? -7.410 50.272 -19.950 1.00 19.68 149 GLY B CA 1
ATOM 2954 C C . GLY B 1 131 ? -6.532 51.244 -19.176 1.00 20.17 149 GLY B C 1
ATOM 2955 O O . GLY B 1 131 ? -5.845 52.115 -19.740 1.00 18.47 149 GLY B O 1
ATOM 2956 N N . SER B 1 132 ? -6.562 51.082 -17.861 1.00 20.87 150 SER B N 1
ATOM 2957 C CA . SER B 1 132 ? -5.838 51.963 -16.972 1.00 22.21 150 SER B CA 1
ATOM 2958 C C . SER B 1 132 ? -4.339 51.757 -17.074 1.00 21.57 150 SER B C 1
ATOM 2959 O O . SER B 1 132 ? -3.591 52.685 -16.821 1.00 22.82 150 SER B O 1
ATOM 2962 N N . ASN B 1 133 ? -3.901 50.554 -17.458 1.00 20.72 151 ASN B N 1
ATOM 2963 C CA . ASN B 1 133 ? -2.473 50.274 -17.624 1.00 19.73 151 ASN B CA 1
ATOM 2964 C C . ASN B 1 133 ? -2.194 49.667 -19.002 1.00 18.01 151 ASN B C 1
ATOM 2965 O O . ASN B 1 133 ? -2.040 48.455 -19.130 1.00 16.79 151 ASN B O 1
ATOM 2970 N N . PRO B 1 134 ? -2.148 50.519 -20.043 1.00 16.82 152 PRO B N 1
ATOM 2971 C CA . PRO B 1 134 ? -2.056 50.034 -21.410 1.00 15.90 152 PRO B CA 1
ATOM 2972 C C . PRO B 1 134 ? -0.743 49.295 -21.685 1.00 15.16 152 PRO B C 1
ATOM 2973 O O . PRO B 1 134 ? -0.685 48.487 -22.603 1.00 14.58 152 PRO B O 1
ATOM 2977 N N . SER B 1 135 ? 0.286 49.559 -20.887 1.00 14.94 153 SER B N 1
ATOM 2978 C CA . SER B 1 135 ? 1.556 48.859 -21.031 1.00 15.20 153 SER B CA 1
ATOM 2979 C C . SER B 1 135 ? 1.596 47.573 -20.230 1.00 14.52 153 SER B C 1
ATOM 2980 O O . SER B 1 135 ? 2.640 46.934 -20.165 1.00 14.60 153 SER B O 1
ATOM 2983 N N . ASN B 1 136 ? 0.479 47.209 -19.597 1.00 14.26 154 ASN B N 1
ATOM 2984 C CA . ASN B 1 136 ? 0.371 45.914 -18.907 1.00 14.11 154 ASN B CA 1
ATOM 2985 C C . ASN B 1 136 ? -0.393 44.892 -19.733 1.00 13.73 154 ASN B C 1
ATOM 2986 O O . ASN B 1 136 ? -1.346 45.211 -20.456 1.00 13.53 154 ASN B O 1
ATOM 2991 N N . LEU B 1 137 ? 0.035 43.650 -19.595 1.00 13.62 155 LEU B N 1
ATOM 2992 C CA . LEU B 1 137 ? -0.733 42.516 -20.026 1.00 14.11 155 LEU B CA 1
ATOM 2993 C C . LEU B 1 137 ? -1.906 42.411 -19.059 1.00 13.68 155 LEU B C 1
ATOM 2994 O O . LEU B 1 137 ? -1.690 42.271 -17.856 1.00 14.28 155 LEU B O 1
ATOM 2999 N N . GLY B 1 138 ? -3.126 42.541 -19.561 1.00 13.17 156 GLY B N 1
ATOM 3000 C CA . GLY B 1 138 ? -4.335 42.497 -18.717 1.00 12.48 156 GLY B CA 1
ATOM 3001 C C . GLY B 1 138 ? -5.178 41.244 -18.944 1.00 12.38 156 GLY B C 1
ATOM 3002 O O . GLY B 1 138 ? -5.417 40.851 -20.091 1.00 12.38 156 GLY B O 1
ATOM 3003 N N . TRP B 1 139 ? -5.618 40.612 -17.846 1.00 11.44 157 TRP B N 1
ATOM 3004 C CA . TRP B 1 139 ? -6.454 39.430 -17.916 1.00 10.93 157 TRP B CA 1
ATOM 3005 C C . TRP B 1 139 ? -7.906 39.788 -17.604 1.00 10.64 157 TRP B C 1
ATOM 3006 O O . TRP B 1 139 ? -8.167 40.432 -16.603 1.00 11.39 157 TRP B O 1
ATOM 3017 N N . TYR B 1 140 ? -8.829 39.319 -18.434 1.00 10.42 158 TYR B N 1
ATOM 3018 C CA . TYR B 1 140 ? -10.241 39.682 -18.380 1.00 10.52 158 TYR B CA 1
ATOM 3019 C C . TYR B 1 140 ? -11.094 38.447 -18.158 1.00 11.00 158 TYR B C 1
ATOM 3020 O O . TYR B 1 140 ? -10.800 37.377 -18.691 1.00 10.75 158 TYR B O 1
ATOM 3029 N N . ALA B 1 141 ? -12.177 38.614 -17.399 1.00 12.09 159 ALA B N 1
ATOM 3030 C CA . ALA B 1 141 ? -13.202 37.602 -17.279 1.00 13.10 159 ALA B CA 1
ATOM 3031 C C . ALA B 1 141 ? -14.563 38.299 -17.232 1.00 14.17 159 ALA B C 1
ATOM 3032 O O . ALA B 1 141 ? -14.737 39.297 -16.532 1.00 14.32 159 ALA B O 1
ATOM 3034 N N . GLY B 1 142 ? -15.503 37.815 -18.024 1.00 15.23 160 GLY B N 1
ATOM 3035 C CA . GLY B 1 142 ? -16.839 38.401 -18.055 1.00 17.13 160 GLY B CA 1
ATOM 3036 C C . GLY B 1 142 ? -16.829 39.841 -18.523 1.00 18.50 160 GLY B C 1
ATOM 3037 O O . GLY B 1 142 ? -17.717 40.598 -18.168 1.00 19.62 160 GLY B O 1
ATOM 3038 N N . GLY B 1 143 ? -15.819 40.208 -19.316 1.00 19.14 161 GLY B N 1
ATOM 3039 C CA . GLY B 1 143 ? -15.720 41.538 -19.918 1.00 19.69 161 GLY B CA 1
ATOM 3040 C C . GLY B 1 143 ? -14.882 42.568 -19.178 1.00 19.38 161 GLY B C 1
ATOM 3041 O O . GLY B 1 143 ? -14.650 43.662 -19.699 1.00 19.65 161 GLY B O 1
ATOM 3042 N N . THR B 1 144 ? -14.416 42.238 -17.971 1.00 18.89 162 THR B N 1
ATOM 3043 C CA . THR B 1 144 ? -13.708 43.206 -17.129 1.00 17.82 162 THR B CA 1
ATOM 3044 C C . THR B 1 144 ? -12.326 42.704 -16.687 1.00 16.96 162 THR B C 1
ATOM 3045 O O . THR B 1 144 ? -12.145 41.518 -16.353 1.00 15.74 162 THR B O 1
ATOM 3049 N N . GLU B 1 145 ? -11.363 43.623 -16.691 1.00 16.02 163 GLU B N 1
ATOM 3050 C CA . GLU B 1 145 ? -9.983 43.331 -16.291 1.00 16.47 163 GLU B CA 1
ATOM 3051 C C . GLU B 1 145 ? -9.915 43.023 -14.803 1.00 16.24 163 GLU B C 1
ATOM 3052 O O . GLU B 1 145 ? -10.325 43.847 -14.003 1.00 16.91 163 GLU B O 1
ATOM 3058 N N . ARG B 1 146 ? -9.433 41.831 -14.447 1.00 15.67 164 ARG B N 1
ATOM 3059 C CA . ARG B 1 146 ? -9.333 41.381 -13.045 1.00 15.08 164 ARG B CA 1
ATOM 3060 C C . ARG B 1 146 ? -7.904 41.389 -12.520 1.00 14.95 164 ARG B C 1
ATOM 3061 O O . ARG B 1 146 ? -7.686 41.232 -11.328 1.00 16.28 164 ARG B O 1
ATOM 3069 N N . TRP B 1 147 ? -6.934 41.541 -13.403 1.00 14.40 165 TRP B N 1
ATOM 3070 C CA . TRP B 1 147 ? -5.540 41.393 -13.052 1.00 14.16 165 TRP B CA 1
ATOM 3071 C C . TRP B 1 147 ? -4.705 41.981 -14.173 1.00 14.26 165 TRP B C 1
ATOM 3072 O O . TRP B 1 147 ? -5.111 41.933 -15.333 1.00 14.03 165 TRP B O 1
ATOM 3083 N N . SER B 1 148 ? -3.537 42.530 -13.855 1.00 14.37 166 SER B N 1
ATOM 3084 C CA . SER B 1 148 ? -2.597 42.922 -14.911 1.00 14.44 166 SER B CA 1
ATOM 3085 C C . SER B 1 148 ? -1.175 42.959 -14.395 1.00 15.16 166 SER B C 1
ATOM 3086 O O . SER B 1 148 ? -0.947 43.006 -13.193 1.00 15.36 166 SER B O 1
ATOM 3089 N N . THR B 1 149 ? -0.210 42.913 -15.303 1.00 16.47 167 THR B N 1
ATOM 3090 C CA . THR B 1 149 ? 1.190 43.055 -14.928 1.00 16.75 167 THR B CA 1
ATOM 3091 C C . THR B 1 149 ? 1.953 43.743 -16.097 1.00 17.22 167 THR B C 1
ATOM 3092 O O . THR B 1 149 ? 1.612 43.524 -17.250 1.00 17.98 167 THR B O 1
ATOM 3096 N N . PRO B 1 150 ? 2.981 44.559 -15.806 1.00 17.29 168 PRO B N 1
ATOM 3097 C CA . PRO B 1 150 ? 3.749 45.166 -16.905 1.00 17.51 168 PRO B CA 1
ATOM 3098 C C . PRO B 1 150 ? 4.355 44.143 -17.879 1.00 17.44 168 PRO B C 1
ATOM 3099 O O . PRO B 1 150 ? 4.823 43.080 -17.464 1.00 16.90 168 PRO B O 1
ATOM 3103 N N . PHE B 1 151 ? 4.299 44.455 -19.168 1.00 17.38 169 PHE B N 1
ATOM 3104 C CA . PHE B 1 151 ? 4.648 43.489 -20.183 1.00 17.58 169 PHE B CA 1
ATOM 3105 C C . PHE B 1 151 ? 6.120 43.713 -20.509 1.00 17.49 169 PHE B C 1
ATOM 3106 O O . PHE B 1 151 ? 6.481 44.260 -21.554 1.00 16.91 169 PHE B O 1
ATOM 3114 N N . THR B 1 152 ? 6.943 43.284 -19.571 1.00 17.25 170 THR B N 1
ATOM 3115 C CA . THR B 1 152 ? 8.387 43.473 -19.613 1.00 18.07 170 THR B CA 1
ATOM 3116 C C . THR B 1 152 ? 9.018 42.659 -20.735 1.00 17.84 170 THR B C 1
ATOM 3117 O O . THR B 1 152 ? 8.789 41.456 -20.843 1.00 17.62 170 THR B O 1
ATOM 3121 N N . ALA B 1 153 ? 9.781 43.328 -21.598 1.00 18.17 171 ALA B N 1
ATOM 3122 C CA . ALA B 1 153 ? 10.529 42.647 -22.652 1.00 18.68 171 ALA B CA 1
ATOM 3123 C C . ALA B 1 153 ? 11.317 41.472 -22.115 1.00 18.79 171 ALA B C 1
ATOM 3124 O O . ALA B 1 153 ? 11.836 41.527 -21.026 1.00 18.17 171 ALA B O 1
ATOM 3126 N N . ASP B 1 154 ? 11.395 40.417 -22.915 1.00 20.74 172 ASP B N 1
ATOM 3127 C CA . ASP B 1 154 ? 12.267 39.251 -22.684 1.00 21.98 172 ASP B CA 1
ATOM 3128 C C . ASP B 1 154 ? 11.939 38.357 -21.489 1.00 21.77 172 ASP B C 1
ATOM 3129 O O . ASP B 1 154 ? 12.657 37.394 -21.237 1.00 23.07 172 ASP B O 1
ATOM 3134 N N . THR B 1 155 ? 10.842 38.656 -20.794 1.00 20.57 173 THR B N 1
ATOM 3135 C CA . THR B 1 155 ? 10.344 37.849 -19.696 1.00 19.22 173 THR B CA 1
ATOM 3136 C C . THR B 1 155 ? 9.232 36.937 -20.206 1.00 18.37 173 THR B C 1
ATOM 3137 O O . THR B 1 155 ? 8.261 37.413 -20.786 1.00 18.52 173 THR B O 1
ATOM 3141 N N . TRP B 1 156 ? 9.347 35.632 -19.973 1.00 17.40 174 TRP B N 1
ATOM 3142 C CA . TRP B 1 156 ? 8.256 34.717 -20.292 1.00 15.81 174 TRP B CA 1
ATOM 3143 C C . TRP B 1 156 ? 7.178 34.836 -19.237 1.00 14.84 174 TRP B C 1
ATOM 3144 O O . TRP B 1 156 ? 7.460 34.718 -18.042 1.00 14.55 174 TRP B O 1
ATOM 3155 N N . PHE B 1 157 ? 5.951 35.095 -19.682 1.00 14.10 175 PHE B N 1
ATOM 3156 C CA . PHE B 1 157 ? 4.789 35.184 -18.787 1.00 13.63 175 PHE B CA 1
ATOM 3157 C C . PHE B 1 157 ? 3.934 33.940 -18.916 1.00 13.55 175 PHE B C 1
ATOM 3158 O O . PHE B 1 157 ? 3.276 33.751 -19.923 1.00 14.36 175 PHE B O 1
ATOM 3166 N N . ASN B 1 158 ? 3.945 33.114 -17.880 1.00 13.03 176 ASN B N 1
ATOM 3167 C CA . ASN B 1 158 ? 3.218 31.849 -17.851 1.00 12.39 176 ASN B CA 1
ATOM 3168 C C . ASN B 1 158 ? 1.806 32.044 -17.316 1.00 12.05 176 ASN B C 1
ATOM 3169 O O . ASN B 1 158 ? 1.597 32.731 -16.315 1.00 12.02 176 ASN B O 1
ATOM 3174 N N . PHE B 1 159 ? 0.842 31.435 -17.980 1.00 11.41 177 PHE B N 1
ATOM 3175 C CA . PHE B 1 159 ? -0.558 31.529 -17.553 1.00 11.36 177 PHE B CA 1
ATOM 3176 C C . PHE B 1 159 ? -1.256 30.184 -17.617 1.00 11.66 177 PHE B C 1
ATOM 3177 O O . PHE B 1 159 ? -0.834 29.286 -18.337 1.00 11.92 177 PHE B O 1
ATOM 3185 N N . ALA B 1 160 ? -2.337 30.057 -16.853 1.00 11.80 178 ALA B N 1
ATOM 3186 C CA . ALA B 1 160 ? -3.322 29.039 -17.084 1.00 11.71 178 ALA B CA 1
ATOM 3187 C C . ALA B 1 160 ? -4.675 29.606 -16.688 1.00 11.34 178 ALA B C 1
ATOM 3188 O O . ALA B 1 160 ? -4.815 30.140 -15.596 1.00 11.77 178 ALA B O 1
ATOM 3190 N N . TYR B 1 161 ? -5.652 29.516 -17.581 1.00 11.05 179 TYR B N 1
ATOM 3191 C CA . TYR B 1 161 ? -7.015 29.826 -17.235 1.00 10.99 179 TYR B CA 1
ATOM 3192 C C . TYR B 1 161 ? -7.575 28.596 -16.513 1.00 11.32 179 TYR B C 1
ATOM 3193 O O . TYR B 1 161 ? -7.495 27.483 -17.015 1.00 11.26 179 TYR B O 1
ATOM 3202 N N . ASP B 1 162 ? -8.123 28.817 -15.331 1.00 12.04 180 ASP B N 1
ATOM 3203 C CA . ASP B 1 162 ? -8.658 27.771 -14.481 1.00 12.30 180 ASP B CA 1
ATOM 3204 C C . ASP B 1 162 ? -10.143 27.867 -14.696 1.00 12.59 180 ASP B C 1
ATOM 3205 O O . ASP B 1 162 ? -10.792 28.732 -14.114 1.00 11.68 180 ASP B O 1
ATOM 3210 N N . ILE B 1 163 ? -10.669 27.026 -15.587 1.00 12.42 181 ILE B N 1
ATOM 3211 C CA . ILE B 1 163 ? -12.047 27.196 -16.029 1.00 12.78 181 ILE B CA 1
ATOM 3212 C C . ILE B 1 163 ? -12.932 26.078 -15.534 1.00 12.63 181 ILE B C 1
ATOM 3213 O O . ILE B 1 163 ? -12.629 24.915 -15.745 1.00 12.57 181 ILE B O 1
ATOM 3218 N N . ASP B 1 164 ? -14.055 26.445 -14.931 1.00 13.27 182 ASP B N 1
ATOM 3219 C CA . ASP B 1 164 ? -15.037 25.470 -14.483 1.00 13.77 182 ASP B CA 1
ATOM 3220 C C . ASP B 1 164 ? -16.322 25.649 -15.265 1.00 13.61 182 ASP B C 1
ATOM 3221 O O . ASP B 1 164 ? -17.110 26.538 -14.968 1.00 13.73 182 ASP B O 1
ATOM 3226 N N . PHE B 1 165 ? -16.524 24.773 -16.249 1.00 13.50 183 PHE B N 1
ATOM 3227 C CA . PHE B 1 165 ? -17.621 24.890 -17.190 1.00 13.73 183 PHE B CA 1
ATOM 3228 C C . PHE B 1 165 ? -18.932 24.409 -16.564 1.00 14.39 183 PHE B C 1
ATOM 3229 O O . PHE B 1 165 ? -19.986 24.703 -17.089 1.00 14.32 183 PHE B O 1
ATOM 3237 N N . THR B 1 166 ? -18.844 23.651 -15.471 1.00 14.74 184 THR B N 1
ATOM 3238 C CA . THR B 1 166 ? -20.013 23.239 -14.709 1.00 15.44 184 THR B CA 1
ATOM 3239 C C . THR B 1 166 ? -20.418 24.384 -13.789 1.00 15.16 184 THR B C 1
ATOM 3240 O O . THR B 1 166 ? -21.549 24.802 -13.809 1.00 14.67 184 THR B O 1
ATOM 3244 N N . ALA B 1 167 ? -19.485 24.906 -13.004 1.00 15.38 185 ALA B N 1
ATOM 3245 C CA . ALA B 1 167 ? -19.784 26.033 -12.147 1.00 15.91 185 ALA B CA 1
ATOM 3246 C C . ALA B 1 167 ? -19.866 27.370 -12.910 1.00 16.37 185 ALA B C 1
ATOM 3247 O O . ALA B 1 167 ? -20.311 28.379 -12.354 1.00 16.30 185 ALA B O 1
ATOM 3249 N N . LYS B 1 168 ? -19.448 27.389 -14.171 1.00 16.85 186 LYS B N 1
ATOM 3250 C CA . LYS B 1 168 ? -19.424 28.629 -14.959 1.00 17.34 186 LYS B CA 1
ATOM 3251 C C . LYS B 1 168 ? -18.637 29.723 -14.249 1.00 16.52 186 LYS B C 1
ATOM 3252 O O . LYS B 1 168 ? -19.153 30.792 -13.924 1.00 15.87 186 LYS B O 1
ATOM 3258 N N . THR B 1 169 ? -17.368 29.404 -13.994 1.00 16.30 187 THR B N 1
ATOM 3259 C CA . THR B 1 169 ? -16.430 30.310 -13.349 1.00 15.75 187 THR B CA 1
ATOM 3260 C C . THR B 1 169 ? -15.063 30.202 -14.008 1.00 14.67 187 THR B C 1
ATOM 3261 O O . THR B 1 169 ? -14.698 29.175 -14.611 1.00 13.98 187 THR B O 1
ATOM 3265 N N . VAL B 1 170 ? -14.296 31.265 -13.884 1.00 13.71 188 VAL B N 1
ATOM 3266 C CA . VAL B 1 170 ? -12.954 31.248 -14.419 1.00 13.88 188 VAL B CA 1
ATOM 3267 C C . VAL B 1 170 ? -12.047 32.059 -13.505 1.00 13.48 188 VAL B C 1
ATOM 3268 O O . VAL B 1 170 ? -12.441 33.128 -13.011 1.00 14.45 188 VAL B O 1
ATOM 3272 N N . GLY B 1 171 ? -10.864 31.527 -13.231 1.00 12.57 189 GLY B N 1
ATOM 3273 C CA . GLY B 1 171 ? -9.859 32.217 -12.446 1.00 12.04 189 GLY B CA 1
ATOM 3274 C C . GLY B 1 171 ? -8.532 32.131 -13.179 1.00 11.83 189 GLY B C 1
ATOM 3275 O O . GLY B 1 171 ? -8.461 31.570 -14.273 1.00 12.44 189 GLY B O 1
ATOM 3276 N N . LEU B 1 172 ? -7.470 32.638 -12.573 1.00 11.28 190 LEU B N 1
ATOM 3277 C CA . LEU B 1 172 ? -6.193 32.705 -13.257 1.00 11.04 190 LEU B CA 1
ATOM 3278 C C . LEU B 1 172 ? -5.034 32.308 -12.389 1.00 10.92 190 LEU B C 1
ATOM 3279 O O . LEU B 1 172 ? -4.920 32.741 -11.247 1.00 11.09 190 LEU B O 1
ATOM 3284 N N . TRP B 1 173 ? -4.143 31.529 -12.973 1.00 11.05 191 TRP B N 1
ATOM 3285 C CA . TRP B 1 173 ? -2.856 31.235 -12.400 1.00 11.09 191 TRP B CA 1
ATOM 3286 C C . TRP B 1 173 ? -1.802 31.913 -13.260 1.00 11.04 191 TRP B C 1
ATOM 3287 O O . TRP B 1 173 ? -1.997 32.079 -14.469 1.00 10.58 191 TRP B O 1
ATOM 3298 N N . ALA B 1 174 ? -0.697 32.312 -12.627 1.00 11.45 192 ALA B N 1
ATOM 3299 C CA . ALA B 1 174 ? 0.393 32.983 -13.332 1.00 11.65 192 ALA B CA 1
ATOM 3300 C C . ALA B 1 174 ? 1.757 32.790 -12.662 1.00 12.20 192 ALA B C 1
ATOM 3301 O O . ALA B 1 174 ? 1.866 32.443 -11.485 1.00 12.12 192 ALA B O 1
ATOM 3303 N N . SER B 1 175 ? 2.796 32.996 -13.453 1.00 12.78 193 SER B N 1
ATOM 3304 C CA . SER B 1 175 ? 4.153 33.156 -12.934 1.00 13.27 193 SER B CA 1
ATOM 3305 C C . SER B 1 175 ? 5.039 33.609 -14.096 1.00 13.46 193 SER B C 1
ATOM 3306 O O . SER B 1 175 ? 4.566 33.747 -15.227 1.00 12.50 193 SER B O 1
ATOM 3309 N N . THR B 1 176 ? 6.317 33.853 -13.817 1.00 14.16 194 THR B N 1
ATOM 3310 C CA . THR B 1 176 ? 7.233 34.218 -14.873 1.00 14.77 194 THR B CA 1
ATOM 3311 C C . THR B 1 176 ? 8.318 33.170 -14.979 1.00 15.67 194 THR B C 1
ATOM 3312 O O . THR B 1 176 ? 8.560 32.407 -14.030 1.00 16.30 194 THR B O 1
ATOM 3316 N N . ASN B 1 177 ? 8.923 33.125 -16.159 1.00 15.59 195 ASN B N 1
ATOM 3317 C CA . ASN B 1 177 ? 10.103 32.338 -16.438 1.00 16.64 195 ASN B CA 1
ATOM 3318 C C . ASN B 1 177 ? 9.978 30.879 -15.964 1.00 16.46 195 ASN B C 1
ATOM 3319 O O . ASN B 1 177 ? 9.112 30.164 -16.470 1.00 16.12 195 ASN B O 1
ATOM 3324 N N . GLY B 1 178 ? 10.786 30.453 -15.004 1.00 16.58 196 GLY B N 1
ATOM 3325 C CA . GLY B 1 178 ? 10.786 29.055 -14.548 1.00 17.20 196 GLY B CA 1
ATOM 3326 C C . GLY B 1 178 ? 9.955 28.806 -13.296 1.00 17.09 196 GLY B C 1
ATOM 3327 O O . GLY B 1 178 ? 9.855 27.674 -12.837 1.00 17.62 196 GLY B O 1
ATOM 3328 N N . ASN B 1 179 ? 9.356 29.867 -12.759 1.00 16.77 197 ASN B N 1
ATOM 3329 C CA . ASN B 1 179 ? 8.648 29.813 -11.500 1.00 16.74 197 ASN B CA 1
ATOM 3330 C C . ASN B 1 179 ? 7.328 29.093 -11.643 1.00 16.31 197 ASN B C 1
ATOM 3331 O O . ASN B 1 179 ? 6.631 29.280 -12.650 1.00 15.67 197 ASN B O 1
ATOM 3336 N N . PRO B 1 180 ? 6.942 28.317 -10.611 1.00 16.77 198 PRO B N 1
ATOM 3337 C CA . PRO B 1 180 ? 5.690 27.574 -10.715 1.00 16.05 198 PRO B CA 1
ATOM 3338 C C . PRO B 1 180 ? 4.468 28.481 -10.703 1.00 15.43 198 PRO B C 1
ATOM 3339 O O . PRO B 1 180 ? 4.482 29.556 -10.134 1.00 14.78 198 PRO B O 1
ATOM 3343 N N . LEU B 1 181 ? 3.422 28.034 -11.370 1.00 14.84 199 LEU B N 1
ATOM 3344 C CA . LEU B 1 181 ? 2.187 28.790 -11.425 1.00 14.36 199 LEU B CA 1
ATOM 3345 C C . LEU B 1 181 ? 1.615 28.957 -10.054 1.00 14.33 199 LEU B C 1
ATOM 3346 O O . LEU B 1 181 ? 1.591 28.008 -9.272 1.00 14.77 199 LEU B O 1
ATOM 3351 N N . VAL B 1 182 ? 1.166 30.170 -9.757 1.00 13.98 200 VAL B N 1
ATOM 3352 C CA . VAL B 1 182 ? 0.465 30.430 -8.511 1.00 14.53 200 VAL B CA 1
ATOM 3353 C C . VAL B 1 182 ? -0.858 31.078 -8.885 1.00 14.43 200 VAL B C 1
ATOM 3354 O O . VAL B 1 182 ? -0.939 31.827 -9.876 1.00 14.71 200 VAL B O 1
ATOM 3358 N N . LYS B 1 183 ? -1.890 30.809 -8.105 1.00 13.97 201 LYS B N 1
ATOM 3359 C CA . LYS B 1 183 ? -3.194 31.381 -8.410 1.00 14.53 201 LYS B CA 1
ATOM 3360 C C . LYS B 1 183 ? -3.183 32.867 -8.090 1.00 14.21 201 LYS B C 1
ATOM 3361 O O . LYS B 1 183 ? -2.956 33.235 -6.934 1.00 14.77 201 LYS B O 1
ATOM 3367 N N . VAL B 1 184 ? -3.417 33.712 -9.093 1.00 13.19 202 VAL B N 1
ATOM 3368 C CA . VAL B 1 184 ? -3.454 35.166 -8.856 1.00 12.83 202 VAL B CA 1
ATOM 3369 C C . VAL B 1 184 ? -4.846 35.786 -8.871 1.00 12.63 202 VAL B C 1
ATOM 3370 O O . VAL B 1 184 ? -5.004 36.902 -8.384 1.00 12.31 202 VAL B O 1
ATOM 3374 N N . VAL B 1 185 ? -5.845 35.084 -9.406 1.00 12.44 203 VAL B N 1
ATOM 3375 C CA . VAL B 1 185 ? -7.247 35.534 -9.330 1.00 12.99 203 VAL B CA 1
ATOM 3376 C C . VAL B 1 185 ? -8.131 34.338 -9.008 1.00 13.75 203 VAL B C 1
ATOM 3377 O O . VAL B 1 185 ? -8.191 33.385 -9.775 1.00 13.55 203 VAL B O 1
ATOM 3381 N N . GLN B 1 186 ? -8.804 34.378 -7.863 1.00 14.74 204 GLN B N 1
ATOM 3382 C CA . GLN B 1 186 ? -9.768 33.343 -7.530 1.00 15.03 204 GLN B CA 1
ATOM 3383 C C . GLN B 1 186 ? -10.908 33.373 -8.558 1.00 15.06 204 GLN B C 1
ATOM 3384 O O . GLN B 1 186 ? -11.277 34.442 -9.065 1.00 14.21 204 GLN B O 1
ATOM 3390 N N . ASN B 1 187 ? -11.438 32.187 -8.865 1.00 14.31 205 ASN B N 1
ATOM 3391 C CA . ASN B 1 187 ? -12.450 32.009 -9.893 1.00 14.57 205 ASN B CA 1
ATOM 3392 C C . ASN B 1 187 ? -13.604 32.970 -9.674 1.00 14.20 205 ASN B C 1
ATOM 3393 O O . ASN B 1 187 ? -14.039 33.141 -8.562 1.00 14.71 205 ASN B O 1
ATOM 3398 N N . VAL B 1 188 ? -14.053 33.610 -10.752 1.00 13.86 206 VAL B N 1
ATOM 3399 C CA . VAL B 1 188 ? -15.189 34.518 -10.732 1.00 14.07 206 VAL B CA 1
ATOM 3400 C C . VAL B 1 188 ? -16.213 34.030 -11.744 1.00 14.07 206 VAL B C 1
ATOM 3401 O O . VAL B 1 188 ? -15.831 33.351 -12.689 1.00 13.47 206 VAL B O 1
ATOM 3405 N N . PRO B 1 189 ? -17.506 34.400 -11.580 1.00 14.75 207 PRO B N 1
ATOM 3406 C CA . PRO B 1 189 ? -18.531 34.011 -12.555 1.00 14.78 207 PRO B CA 1
ATOM 3407 C C . PRO B 1 189 ? -18.275 34.563 -13.946 1.00 15.34 207 PRO B C 1
ATOM 3408 O O . PRO B 1 189 ? -17.912 35.734 -14.090 1.00 14.85 207 PRO B O 1
ATOM 3412 N N . ALA B 1 190 ? -18.449 33.715 -14.961 1.00 15.74 208 ALA B N 1
ATOM 3413 C CA . ALA B 1 190 ? -18.464 34.161 -16.340 1.00 16.28 208 ALA B CA 1
ATOM 3414 C C . ALA B 1 190 ? -19.360 33.244 -17.139 1.00 17.24 208 ALA B C 1
ATOM 3415 O O . ALA B 1 190 ? -19.648 32.109 -16.722 1.00 17.85 208 ALA B O 1
ATOM 3417 N N . ASN B 1 191 ? -19.774 33.711 -18.306 1.00 17.68 209 ASN B N 1
ATOM 3418 C CA . ASN B 1 191 ? -20.445 32.830 -19.251 1.00 19.16 209 ASN B CA 1
ATOM 3419 C C . ASN B 1 191 ? -19.459 31.909 -19.977 1.00 18.94 209 ASN B C 1
ATOM 3420 O O . ASN B 1 191 ? -19.139 32.139 -21.140 1.00 18.80 209 ASN B O 1
ATOM 3425 N N . THR B 1 192 ? -18.982 30.872 -19.289 1.00 19.41 210 THR B N 1
ATOM 3426 C CA . THR B 1 192 ? -17.990 29.949 -19.852 1.00 19.93 210 THR B CA 1
ATOM 3427 C C . THR B 1 192 ? -18.609 29.086 -20.957 1.00 20.66 210 THR B C 1
ATOM 3428 O O . THR B 1 192 ? -19.492 28.279 -20.700 1.00 21.75 210 THR B O 1
ATOM 3432 N N . PHE B 1 193 ? -18.148 29.272 -22.185 1.00 21.39 211 PHE B N 1
ATOM 3433 C CA . PHE B 1 193 ? -18.631 28.491 -23.319 1.00 21.11 211 PHE B CA 1
ATOM 3434 C C . PHE B 1 193 ? -17.556 28.354 -24.387 1.00 19.16 211 PHE B C 1
ATOM 3435 O O . PHE B 1 193 ? -16.877 29.313 -24.731 1.00 18.72 211 PHE B O 1
ATOM 3443 N N . THR B 1 194 ? -17.430 27.147 -24.915 1.00 17.63 212 THR B N 1
ATOM 3444 C CA . THR B 1 194 ? -16.553 26.873 -26.046 1.00 16.08 212 THR B CA 1
ATOM 3445 C C . THR B 1 194 ? -17.126 25.686 -26.791 1.00 15.40 212 THR B C 1
ATOM 3446 O O . THR B 1 194 ? -17.714 24.781 -26.166 1.00 15.27 212 THR B O 1
ATOM 3450 N N . ASP B 1 195 ? -16.949 25.697 -28.111 1.00 14.24 213 ASP B N 1
ATOM 3451 C CA . ASP B 1 195 ? -17.328 24.578 -28.971 1.00 13.82 213 ASP B CA 1
ATOM 3452 C C . ASP B 1 195 ? -16.111 23.692 -29.290 1.00 13.54 213 ASP B C 1
ATOM 3453 O O . ASP B 1 195 ? -16.198 22.808 -30.141 1.00 13.10 213 ASP B O 1
ATOM 3458 N N . SER B 1 196 ? -15.000 23.931 -28.578 1.00 12.75 214 SER B N 1
ATOM 3459 C CA . SER B 1 196 ? -13.752 23.196 -28.737 1.00 12.90 214 SER B CA 1
ATOM 3460 C C . SER B 1 196 ? -13.012 23.526 -30.023 1.00 13.42 214 SER B C 1
ATOM 3461 O O . SER B 1 196 ? -11.994 22.909 -30.320 1.00 13.30 214 SER B O 1
ATOM 3464 N N . ARG B 1 197 ? -13.522 24.511 -30.765 1.00 14.43 215 ARG B N 1
ATOM 3465 C CA . ARG B 1 197 ? -12.965 24.931 -32.047 1.00 15.56 215 ARG B CA 1
ATOM 3466 C C . ARG B 1 197 ? -12.969 26.463 -32.113 1.00 14.32 215 ARG B C 1
ATOM 3467 O O . ARG B 1 197 ? -13.196 27.037 -33.174 1.00 14.04 215 ARG B O 1
ATOM 3475 N N . ASP B 1 198 ? -12.740 27.114 -30.973 1.00 13.57 216 ASP B N 1
ATOM 3476 C CA . ASP B 1 198 ? -12.923 28.569 -30.870 1.00 13.23 216 ASP B CA 1
ATOM 3477 C C . ASP B 1 198 ? -12.019 29.259 -29.846 1.00 12.63 216 ASP B C 1
ATOM 3478 O O . ASP B 1 198 ? -12.328 30.366 -29.406 1.00 12.82 216 ASP B O 1
ATOM 3483 N N . PHE B 1 199 ? -10.930 28.594 -29.458 1.00 12.27 217 PHE B N 1
ATOM 3484 C CA . PHE B 1 199 ? -9.918 29.177 -28.600 1.00 12.09 217 PHE B CA 1
ATOM 3485 C C . PHE B 1 199 ? -8.813 29.664 -29.513 1.00 12.17 217 PHE B C 1
ATOM 3486 O O . PHE B 1 199 ? -8.188 28.857 -30.217 1.00 12.44 217 PHE B O 1
ATOM 3494 N N . HIS B 1 200 ? -8.568 30.970 -29.502 1.00 11.90 218 HIS B N 1
ATOM 3495 C CA . HIS B 1 200 ? -7.623 31.586 -30.425 1.00 11.91 218 HIS B CA 1
ATOM 3496 C C . HIS B 1 200 ? -6.227 31.706 -29.845 1.00 11.33 218 HIS B C 1
ATOM 3497 O O . HIS B 1 200 ? -5.953 32.581 -29.031 1.00 11.54 218 HIS B O 1
ATOM 3504 N N . VAL B 1 201 ? -5.359 30.807 -30.291 1.00 11.07 219 VAL B N 1
ATOM 3505 C CA . VAL B 1 201 ? -3.965 30.770 -29.908 1.00 10.74 219 VAL B CA 1
ATOM 3506 C C . VAL B 1 201 ? -3.219 31.735 -30.831 1.00 10.95 219 VAL B C 1
ATOM 3507 O O . VAL B 1 201 ? -2.711 31.343 -31.892 1.00 11.06 219 VAL B O 1
ATOM 3511 N N . GLY B 1 202 ? -3.181 33.000 -30.438 1.00 10.96 220 GLY B N 1
ATOM 3512 C CA . GLY B 1 202 ? -2.535 34.012 -31.241 1.00 11.13 220 GLY B CA 1
ATOM 3513 C C . GLY B 1 202 ? -2.974 35.400 -30.845 1.00 11.41 220 GLY B C 1
ATOM 3514 O O . GLY B 1 202 ? -3.365 35.618 -29.694 1.00 10.92 220 GLY B O 1
ATOM 3515 N N . VAL B 1 203 ? -2.912 36.318 -31.816 1.00 11.61 221 VAL B N 1
ATOM 3516 C CA . VAL B 1 203 ? -3.124 37.747 -31.587 1.00 11.95 221 VAL B CA 1
ATOM 3517 C C . VAL B 1 203 ? -4.082 38.380 -32.589 1.00 12.12 221 VAL B C 1
ATOM 3518 O O . VAL B 1 203 ? -3.945 38.195 -33.806 1.00 12.26 221 VAL B O 1
ATOM 3522 N N . LEU B 1 204 ? -4.988 39.188 -32.058 1.00 12.49 222 LEU B N 1
ATOM 3523 C CA . LEU B 1 204 ? -5.813 40.099 -32.833 1.00 12.60 222 LEU B CA 1
ATOM 3524 C C . LEU B 1 204 ? -5.494 41.538 -32.400 1.00 12.93 222 LEU B C 1
ATOM 3525 O O . LEU B 1 204 ? -5.402 41.809 -31.202 1.00 12.95 222 LEU B O 1
ATOM 3530 N N . ARG B 1 205 ? -5.304 42.437 -33.372 1.00 12.88 223 ARG B N 1
ATOM 3531 C CA . ARG B 1 205 ? -5.174 43.876 -33.106 1.00 12.78 223 ARG B CA 1
ATOM 3532 C C . ARG B 1 205 ? -6.140 44.648 -33.982 1.00 12.88 223 ARG B C 1
ATOM 3533 O O . ARG B 1 205 ? -6.117 44.535 -35.186 1.00 13.00 223 ARG B O 1
ATOM 3541 N N . ILE B 1 206 ? -6.975 45.459 -33.368 1.00 13.02 224 ILE B N 1
ATOM 3542 C CA . ILE B 1 206 ? -8.065 46.094 -34.064 1.00 13.29 224 ILE B CA 1
ATOM 3543 C C . ILE B 1 206 ? -7.602 47.068 -35.161 1.00 13.22 224 ILE B C 1
ATOM 3544 O O . ILE B 1 206 ? -8.071 47.003 -36.291 1.00 13.37 224 ILE B O 1
ATOM 3549 N N . VAL B 1 207 ? -6.685 47.963 -34.824 1.00 13.39 225 VAL B N 1
ATOM 3550 C CA . VAL B 1 207 ? -6.242 48.992 -35.763 1.00 13.94 225 VAL B CA 1
ATOM 3551 C C . VAL B 1 207 ? -5.100 48.476 -36.655 1.00 14.28 225 VAL B C 1
ATOM 3552 O O . VAL B 1 207 ? -4.098 47.964 -36.158 1.00 14.13 225 VAL B O 1
ATOM 3556 N N . ASN B 1 208 ? -5.262 48.669 -37.961 1.00 15.03 226 ASN B N 1
ATOM 3557 C CA . ASN B 1 208 ? -4.302 48.237 -38.979 1.00 15.53 226 ASN B CA 1
ATOM 3558 C C . ASN B 1 208 ? -3.311 49.341 -39.423 1.00 15.76 226 ASN B C 1
ATOM 3559 O O . ASN B 1 208 ? -3.692 50.283 -40.108 1.00 14.57 226 ASN B O 1
ATOM 3564 N N . ARG B 1 209 ? -2.040 49.178 -39.058 1.00 15.82 227 ARG B N 1
ATOM 3565 C CA . ARG B 1 209 ? -0.957 50.068 -39.494 1.00 16.42 227 ARG B CA 1
ATOM 3566 C C . ARG B 1 209 ? 0.392 49.471 -39.131 1.00 16.54 227 ARG B C 1
ATOM 3567 O O . ARG B 1 209 ? 0.491 48.554 -38.303 1.00 15.67 227 ARG B O 1
ATOM 3575 N N . ASN B 1 210 ? 1.431 50.020 -39.744 1.00 16.95 228 ASN B N 1
ATOM 3576 C CA . ASN B 1 210 ? 2.807 49.610 -39.484 1.00 17.25 228 ASN B CA 1
ATOM 3577 C C . ASN B 1 210 ? 3.309 50.227 -38.194 1.00 16.72 228 ASN B C 1
ATOM 3578 O O . ASN B 1 210 ? 2.700 51.175 -37.693 1.00 16.37 228 ASN B O 1
ATOM 3583 N N . PRO B 1 211 ? 4.412 49.695 -37.640 1.00 16.10 229 PRO B N 1
ATOM 3584 C CA . PRO B 1 211 ? 5.168 48.502 -38.042 1.00 15.97 229 PRO B CA 1
ATOM 3585 C C . PRO B 1 211 ? 4.546 47.185 -37.556 1.00 16.05 229 PRO B C 1
ATOM 3586 O O . PRO B 1 211 ? 3.569 47.189 -36.777 1.00 14.51 229 PRO B O 1
ATOM 3590 N N . PRO B 1 212 ? 5.069 46.051 -38.048 1.00 16.16 230 PRO B N 1
ATOM 3591 C CA . PRO B 1 212 ? 4.589 44.742 -37.590 1.00 16.13 230 PRO B CA 1
ATOM 3592 C C . PRO B 1 212 ? 4.778 44.567 -36.094 1.00 15.99 230 PRO B C 1
ATOM 3593 O O . PRO B 1 212 ? 5.506 45.343 -35.482 1.00 16.26 230 PRO B O 1
ATOM 3597 N N . GLU B 1 213 ? 4.151 43.539 -35.523 1.00 15.96 231 GLU B N 1
ATOM 3598 C CA . GLU B 1 213 ? 4.445 43.098 -34.156 1.00 15.87 231 GLU B CA 1
ATOM 3599 C C . GLU B 1 213 ? 4.855 41.648 -34.175 1.00 16.04 231 GLU B C 1
ATOM 3600 O O . GLU B 1 213 ? 4.277 40.866 -34.944 1.00 15.40 231 GLU B O 1
ATOM 3606 N N . ASP B 1 214 ? 5.811 41.288 -33.315 1.00 16.06 232 ASP B N 1
ATOM 3607 C CA . ASP B 1 214 ? 6.120 39.885 -33.022 1.00 16.45 232 ASP B CA 1
ATOM 3608 C C . ASP B 1 214 ? 5.704 39.568 -31.602 1.00 15.60 232 ASP B C 1
ATOM 3609 O O . ASP B 1 214 ? 6.055 40.302 -30.678 1.00 15.20 232 ASP B O 1
ATOM 3614 N N . TRP B 1 215 ? 4.982 38.466 -31.433 1.00 14.74 233 TRP B N 1
ATOM 3615 C CA . TRP B 1 215 ? 4.691 37.913 -30.122 1.00 14.97 233 TRP B CA 1
ATOM 3616 C C . TRP B 1 215 ? 5.271 36.514 -30.098 1.00 15.33 233 TRP B C 1
ATOM 3617 O O . TRP B 1 215 ? 5.343 35.867 -31.138 1.00 16.21 233 TRP B O 1
ATOM 3628 N N . TYR B 1 216 ? 5.638 36.034 -28.919 1.00 15.76 234 TYR B N 1
ATOM 3629 C CA . TYR B 1 216 ? 6.225 34.696 -28.766 1.00 16.12 234 TYR B CA 1
ATOM 3630 C C . TYR B 1 216 ? 5.344 33.811 -27.866 1.00 15.76 234 TYR B C 1
ATOM 3631 O O . TYR B 1 216 ? 4.841 34.265 -26.845 1.00 15.07 234 TYR B O 1
ATOM 3640 N N . VAL B 1 217 ? 5.151 32.558 -28.286 1.00 15.97 235 VAL B N 1
ATOM 3641 C CA . VAL B 1 217 ? 4.242 31.620 -27.636 1.00 15.98 235 VAL B CA 1
ATOM 3642 C C . VAL B 1 217 ? 4.890 30.257 -27.450 1.00 15.42 235 VAL B C 1
ATOM 3643 O O . VAL B 1 217 ? 5.483 29.715 -28.374 1.00 15.50 235 VAL B O 1
ATOM 3647 N N . SER B 1 218 ? 4.775 29.714 -26.247 1.00 15.66 236 SER B N 1
ATOM 3648 C CA . SER B 1 218 ? 5.174 28.335 -25.993 1.00 15.36 236 SER B CA 1
ATOM 3649 C C . SER B 1 218 ? 4.420 27.734 -24.804 1.00 14.51 236 SER B C 1
ATOM 3650 O O . SER B 1 218 ? 3.631 28.414 -24.135 1.00 14.21 236 SER B O 1
ATOM 3653 N N . GLY B 1 219 ? 4.667 26.447 -24.568 1.00 13.66 237 GLY B N 1
ATOM 3654 C CA . GLY B 1 219 ? 4.058 25.717 -23.464 1.00 13.22 237 GLY B CA 1
ATOM 3655 C C . GLY B 1 219 ? 2.546 25.764 -23.461 1.00 12.80 237 GLY B C 1
ATOM 3656 O O . GLY B 1 219 ? 1.929 25.916 -22.412 1.00 13.34 237 GLY B O 1
ATOM 3657 N N . VAL B 1 220 ? 1.942 25.630 -24.637 1.00 12.26 238 VAL B N 1
ATOM 3658 C CA . VAL B 1 220 ? 0.486 25.689 -24.769 1.00 11.50 238 VAL B CA 1
ATOM 3659 C C . VAL B 1 220 ? -0.135 24.286 -24.639 1.00 11.22 238 VAL B C 1
ATOM 3660 O O . VAL B 1 220 ? 0.231 23.365 -25.383 1.00 10.38 238 VAL B O 1
ATOM 3664 N N . TYR B 1 221 ? -1.074 24.126 -23.711 1.00 11.02 239 TYR B N 1
ATOM 3665 C CA . TYR B 1 221 ? -1.775 22.851 -23.557 1.00 10.98 239 TYR B CA 1
ATOM 3666 C C . TYR B 1 221 ? -3.055 22.981 -22.716 1.00 10.43 239 TYR B C 1
ATOM 3667 O O . TYR B 1 221 ? -3.272 23.989 -22.042 1.00 9.95 239 TYR B O 1
ATOM 3676 N N . ILE B 1 222 ? -3.921 21.982 -22.812 1.00 10.04 240 ILE B N 1
ATOM 3677 C CA . ILE B 1 222 ? -5.137 21.967 -22.008 1.00 9.90 240 ILE B CA 1
ATOM 3678 C C . ILE B 1 222 ? -5.148 20.687 -21.182 1.00 10.31 240 ILE B C 1
ATOM 3679 O O . ILE B 1 222 ? -4.907 19.597 -21.705 1.00 10.15 240 ILE B O 1
ATOM 3684 N N . GLU B 1 223 ? -5.395 20.822 -19.882 1.00 10.63 241 GLU B N 1
ATOM 3685 C CA . GLU B 1 223 ? -5.400 19.655 -19.006 1.00 10.77 241 GLU B CA 1
ATOM 3686 C C . GLU B 1 223 ? -6.565 19.659 -18.050 1.00 10.83 241 GLU B C 1
ATOM 3687 O O . GLU B 1 223 ? -7.137 20.704 -17.733 1.00 10.38 241 GLU B O 1
ATOM 3693 N N . GLU B 1 224 ? -6.888 18.460 -17.585 1.00 11.60 242 GLU B N 1
ATOM 3694 C CA . GLU B 1 224 ? -7.757 18.259 -16.438 1.00 12.28 242 GLU B CA 1
ATOM 3695 C C . GLU B 1 224 ? -7.005 18.648 -15.165 1.00 12.33 242 GLU B C 1
ATOM 3696 O O . GLU B 1 224 ? -5.765 18.733 -15.159 1.00 11.68 242 GLU B O 1
ATOM 3702 N N . GLY B 1 225 ? -7.760 18.864 -14.092 1.00 12.16 243 GLY B N 1
ATOM 3703 C CA . GLY B 1 225 ? -7.194 19.034 -12.771 1.00 12.08 243 GLY B CA 1
ATOM 3704 C C . GLY B 1 225 ? -6.619 17.720 -12.239 1.00 11.81 243 GLY B C 1
ATOM 3705 O O . GLY B 1 225 ? -6.943 16.651 -12.750 1.00 12.28 243 GLY B O 1
ATOM 3706 N N . PRO B 1 226 ? -5.769 17.783 -11.206 1.00 11.10 244 PRO B N 1
ATOM 3707 C CA . PRO B 1 226 ? -5.305 18.981 -10.559 1.00 10.60 244 PRO B CA 1
ATOM 3708 C C . PRO B 1 226 ? -4.285 19.700 -11.417 1.00 10.14 244 PRO B C 1
ATOM 3709 O O . PRO B 1 226 ? -3.510 19.069 -12.150 1.00 9.37 244 PRO B O 1
ATOM 3713 N N . ILE B 1 227 ? -4.287 21.017 -11.315 1.00 9.84 245 ILE B N 1
ATOM 3714 C CA . ILE B 1 227 ? -3.450 21.801 -12.180 1.00 10.24 245 ILE B CA 1
ATOM 3715 C C . ILE B 1 227 ? -1.973 21.382 -12.014 1.00 10.40 245 ILE B C 1
ATOM 3716 O O . ILE B 1 227 ? -1.532 21.007 -10.937 1.00 11.00 245 ILE B O 1
ATOM 3721 N N . THR B 1 228 ? -1.258 21.362 -13.120 1.00 10.63 246 THR B N 1
ATOM 3722 C CA . THR B 1 228 ? 0.193 21.295 -13.108 1.00 10.70 246 THR B CA 1
ATOM 3723 C C . THR B 1 228 ? 0.686 22.727 -12.890 1.00 10.65 246 THR B C 1
ATOM 3724 O O . THR B 1 228 ? 0.467 23.592 -13.744 1.00 10.67 246 THR B O 1
ATOM 3728 N N . THR B 1 229 ? 1.266 22.992 -11.724 1.00 10.36 247 THR B N 1
ATOM 3729 C CA . THR B 1 229 ? 1.897 24.280 -11.457 1.00 10.76 247 THR B CA 1
ATOM 3730 C C . THR B 1 229 ? 3.306 24.376 -12.048 1.00 11.18 247 THR B C 1
ATOM 3731 O O . THR B 1 229 ? 3.759 25.460 -12.405 1.00 11.64 247 THR B O 1
ATOM 3735 N N . GLN B 1 230 ? 3.973 23.245 -12.173 1.00 11.38 248 GLN B N 1
ATOM 3736 C CA . GLN B 1 230 ? 5.359 23.223 -12.618 1.00 12.08 248 GLN B CA 1
ATOM 3737 C C . GLN B 1 230 ? 5.447 23.711 -14.063 1.00 12.64 248 GLN B C 1
ATOM 3738 O O . GLN B 1 230 ? 4.640 23.301 -14.918 1.00 12.34 248 GLN B O 1
ATOM 3744 N N . ILE B 1 231 ? 6.387 24.620 -14.328 1.00 13.15 249 ILE B N 1
ATOM 3745 C CA . ILE B 1 231 ? 6.644 25.076 -15.692 1.00 13.87 249 ILE B CA 1
ATOM 3746 C C . ILE B 1 231 ? 7.829 24.293 -16.213 1.00 15.09 249 ILE B C 1
ATOM 3747 O O . ILE B 1 231 ? 8.912 24.303 -15.606 1.00 14.70 249 ILE B O 1
ATOM 3752 N N . GLY B 1 232 ? 7.637 23.605 -17.327 1.00 15.91 250 GLY B N 1
ATOM 3753 C CA . GLY B 1 232 ? 8.749 22.892 -17.937 1.00 17.72 250 GLY B CA 1
ATOM 3754 C C . GLY B 1 232 ? 9.317 21.852 -16.999 1.00 18.52 250 GLY B C 1
ATOM 3755 O O . GLY B 1 232 ? 8.580 21.165 -16.322 1.00 17.52 250 GLY B O 1
ATOM 3756 N N . ASP B 1 233 ? 10.637 21.749 -16.936 1.00 21.04 251 ASP B N 1
ATOM 3757 C CA . ASP B 1 233 ? 11.249 20.685 -16.167 1.00 22.47 251 ASP B CA 1
ATOM 3758 C C . ASP B 1 233 ? 11.383 21.044 -14.688 1.00 23.25 251 ASP B C 1
ATOM 3759 O O . ASP B 1 233 ? 11.896 20.250 -13.909 1.00 24.29 251 ASP B O 1
ATOM 3764 N N . GLY B 1 234 ? 10.951 22.243 -14.308 1.00 23.72 252 GLY B N 1
ATOM 3765 C CA . GLY B 1 234 ? 10.959 22.657 -12.910 1.00 24.08 252 GLY B CA 1
ATOM 3766 C C . GLY B 1 234 ? 12.318 23.015 -12.316 1.00 25.47 252 GLY B C 1
ATOM 3767 O O . GLY B 1 234 ? 12.382 23.501 -11.197 1.00 24.96 252 GLY B O 1
ATOM 3768 N N . ALA B 1 235 ? 13.403 22.795 -13.057 1.00 28.01 253 ALA B N 1
ATOM 3769 C CA . ALA B 1 235 ? 14.763 22.945 -12.513 1.00 30.08 253 ALA B CA 1
ATOM 3770 C C . ALA B 1 235 ? 15.051 24.351 -11.966 1.00 31.34 253 ALA B C 1
ATOM 3771 O O . ALA B 1 235 ? 15.718 24.500 -10.937 1.00 32.28 253 ALA B O 1
ATOM 3773 N N . ALA B 1 236 ? 14.529 25.370 -12.644 1.00 32.80 254 ALA B N 1
ATOM 3774 C CA . ALA B 1 236 ? 14.715 26.761 -12.222 1.00 34.07 254 ALA B CA 1
ATOM 3775 C C . ALA B 1 236 ? 14.093 27.064 -10.851 1.00 35.90 254 ALA B C 1
ATOM 3776 O O . ALA B 1 236 ? 14.612 27.899 -10.104 1.00 36.55 254 ALA B O 1
ATOM 3778 N N . ALA B 1 237 ? 12.986 26.399 -10.522 1.00 36.44 255 ALA B N 1
ATOM 3779 C CA . ALA B 1 237 ? 12.330 26.607 -9.230 1.00 38.38 255 ALA B CA 1
ATOM 3780 C C . ALA B 1 237 ? 12.997 25.832 -8.081 1.00 40.32 255 ALA B C 1
ATOM 3781 O O . ALA B 1 237 ? 12.595 25.992 -6.926 1.00 40.38 255 ALA B O 1
ATOM 3783 N N . LEU B 1 238 ? 13.983 24.984 -8.399 1.00 41.21 256 LEU B N 1
ATOM 3784 C CA . LEU B 1 238 ? 14.789 24.297 -7.384 1.00 42.23 256 LEU B CA 1
ATOM 3785 C C . LEU B 1 238 ? 16.012 25.137 -7.037 1.00 42.36 256 LEU B C 1
ATOM 3786 O O . LEU B 1 238 ? 16.046 25.789 -5.996 1.00 43.21 256 LEU B O 1
ATOM 3791 N N . GLY C 1 1 ? -28.373 -14.966 -37.132 1.00 16.43 19 GLY C N 1
ATOM 3792 C CA . GLY C 1 1 ? -27.891 -16.339 -36.854 1.00 16.82 19 GLY C CA 1
ATOM 3793 C C . GLY C 1 1 ? -28.173 -16.765 -35.430 1.00 17.22 19 GLY C C 1
ATOM 3794 O O . GLY C 1 1 ? -29.087 -16.250 -34.767 1.00 16.96 19 GLY C O 1
ATOM 3795 N N . ARG C 1 2 ? -27.390 -17.723 -34.957 1.00 17.74 20 ARG C N 1
ATOM 3796 C CA . ARG C 1 2 ? -27.589 -18.250 -33.616 1.00 19.12 20 ARG C CA 1
ATOM 3797 C C . ARG C 1 2 ? -27.348 -17.121 -32.627 1.00 17.99 20 ARG C C 1
ATOM 3798 O O . ARG C 1 2 ? -26.323 -16.408 -32.719 1.00 16.88 20 ARG C O 1
ATOM 3806 N N . ILE C 1 3 ? -28.302 -16.967 -31.709 1.00 16.15 21 ILE C N 1
ATOM 3807 C CA . ILE C 1 3 ? -28.191 -16.015 -30.634 1.00 15.95 21 ILE C CA 1
ATOM 3808 C C . ILE C 1 3 ? -27.249 -16.617 -29.597 1.00 15.39 21 ILE C C 1
ATOM 3809 O O . ILE C 1 3 ? -27.505 -17.694 -29.047 1.00 13.72 21 ILE C O 1
ATOM 3814 N N . VAL C 1 4 ? -26.153 -15.897 -29.378 1.00 14.77 22 VAL C N 1
ATOM 3815 C CA . VAL C 1 4 ? -25.079 -16.311 -28.504 1.00 14.65 22 VAL C CA 1
ATOM 3816 C C . VAL C 1 4 ? -25.353 -15.879 -27.052 1.00 13.84 22 VAL C C 1
ATOM 3817 O O . VAL C 1 4 ? -25.070 -16.619 -26.112 1.00 13.35 22 VAL C O 1
ATOM 3821 N N . TRP C 1 5 ? -25.896 -14.684 -26.879 1.00 12.76 23 TRP C N 1
ATOM 3822 C CA . TRP C 1 5 ? -26.343 -14.226 -25.571 1.00 12.11 23 TRP C CA 1
ATOM 3823 C C . TRP C 1 5 ? -27.582 -13.365 -25.791 1.00 11.89 23 TRP C C 1
ATOM 3824 O O . TRP C 1 5 ? -27.622 -12.552 -26.724 1.00 11.12 23 TRP C O 1
ATOM 3835 N N . ASP C 1 6 ? -28.591 -13.557 -24.945 1.00 12.01 24 ASP C N 1
ATOM 3836 C CA . ASP C 1 6 ? -29.851 -12.844 -25.081 1.00 12.24 24 ASP C CA 1
ATOM 3837 C C . ASP C 1 6 ? -30.076 -11.845 -23.926 1.00 12.13 24 ASP C C 1
ATOM 3838 O O . ASP C 1 6 ? -30.145 -12.230 -22.762 1.00 11.93 24 ASP C O 1
ATOM 3843 N N . GLY C 1 7 ? -30.201 -10.566 -24.268 1.00 11.61 25 GLY C N 1
ATOM 3844 C CA . GLY C 1 7 ? -30.381 -9.513 -23.286 1.00 11.94 25 GLY C CA 1
ATOM 3845 C C . GLY C 1 7 ? -31.830 -9.135 -23.090 1.00 11.80 25 GLY C C 1
ATOM 3846 O O . GLY C 1 7 ? -32.124 -8.061 -22.590 1.00 11.76 25 GLY C O 1
ATOM 3847 N N . SER C 1 8 ? -32.728 -10.018 -23.493 1.00 12.20 26 SER C N 1
ATOM 3848 C CA . SER C 1 8 ? -34.159 -9.871 -23.187 1.00 13.45 26 SER C CA 1
ATOM 3849 C C . SER C 1 8 ? -34.406 -9.619 -21.704 1.00 14.11 26 SER C C 1
ATOM 3850 O O . SER C 1 8 ? -33.742 -10.198 -20.846 1.00 14.25 26 SER C O 1
ATOM 3853 N N . PHE C 1 9 ? -35.388 -8.776 -21.403 1.00 15.54 27 PHE C N 1
ATOM 3854 C CA . PHE C 1 9 ? -35.766 -8.522 -20.015 1.00 16.54 27 PHE C CA 1
ATOM 3855 C C . PHE C 1 9 ? -36.964 -9.358 -19.585 1.00 17.94 27 PHE C C 1
ATOM 3856 O O . PHE C 1 9 ? -37.602 -9.055 -18.575 1.00 17.93 27 PHE C O 1
ATOM 3864 N N . ASN C 1 10 ? -37.256 -10.423 -20.333 1.00 19.03 28 ASN C N 1
ATOM 3865 C CA . ASN C 1 10 ? -38.373 -11.306 -20.003 1.00 20.09 28 ASN C CA 1
ATOM 3866 C C . ASN C 1 10 ? -38.226 -11.977 -18.650 1.00 20.79 28 ASN C C 1
ATOM 3867 O O . ASN C 1 10 ? -39.217 -12.235 -17.985 1.00 21.34 28 ASN C O 1
ATOM 3872 N N . ASN C 1 11 ? -37.001 -12.287 -18.246 1.00 21.40 29 ASN C N 1
ATOM 3873 C CA . ASN C 1 11 ? -36.788 -12.883 -16.923 1.00 22.82 29 ASN C CA 1
ATOM 3874 C C . ASN C 1 11 ? -36.627 -11.881 -15.781 1.00 22.26 29 ASN C C 1
ATOM 3875 O O . ASN C 1 11 ? -36.490 -12.287 -14.628 1.00 23.48 29 ASN C O 1
ATOM 3880 N N . TYR C 1 12 ? -36.650 -10.588 -16.096 1.00 21.08 30 TYR C N 1
ATOM 3881 C CA . TYR C 1 12 ? -36.581 -9.540 -15.086 1.00 20.50 30 TYR C CA 1
ATOM 3882 C C . TYR C 1 12 ? -37.925 -8.850 -15.070 1.00 20.46 30 TYR C C 1
ATOM 3883 O O . TYR C 1 12 ? -38.228 -8.054 -15.942 1.00 20.38 30 TYR C O 1
ATOM 3892 N N . THR C 1 13 ? -38.733 -9.200 -14.080 1.00 20.69 31 THR C N 1
ATOM 3893 C CA . THR C 1 13 ? -40.093 -8.697 -13.978 1.00 22.08 31 THR C CA 1
ATOM 3894 C C . THR C 1 13 ? -40.099 -7.370 -13.242 1.00 22.14 31 THR C C 1
ATOM 3895 O O . THR C 1 13 ? -40.781 -6.442 -13.652 1.00 22.32 31 THR C O 1
ATOM 3899 N N . THR C 1 14 ? -39.339 -7.293 -12.152 1.00 21.82 32 THR C N 1
ATOM 3900 C CA . THR C 1 14 ? -39.282 -6.082 -11.331 1.00 21.99 32 THR C CA 1
ATOM 3901 C C . THR C 1 14 ? -37.823 -5.745 -11.067 1.00 21.08 32 THR C C 1
ATOM 3902 O O . THR C 1 14 ? -36.957 -6.602 -11.235 1.00 21.24 32 THR C O 1
ATOM 3906 N N . PRO C 1 15 ? -37.539 -4.496 -10.663 1.00 20.21 33 PRO C N 1
ATOM 3907 C CA . PRO C 1 15 ? -36.144 -4.086 -10.458 1.00 19.39 33 PRO C CA 1
ATOM 3908 C C . PRO C 1 15 ? -35.357 -4.965 -9.481 1.00 19.84 33 PRO C C 1
ATOM 3909 O O . PRO C 1 15 ? -34.134 -5.149 -9.660 1.00 19.17 33 PRO C O 1
ATOM 3913 N N . ALA C 1 16 ? -36.053 -5.513 -8.482 1.00 18.89 34 ALA C N 1
ATOM 3914 C CA . ALA C 1 16 ? -35.444 -6.413 -7.512 1.00 18.42 34 ALA C CA 1
ATOM 3915 C C . ALA C 1 16 ? -34.859 -7.678 -8.151 1.00 17.16 34 ALA C C 1
ATOM 3916 O O . ALA C 1 16 ? -33.941 -8.281 -7.616 1.00 17.05 34 ALA C O 1
ATOM 3918 N N . ASP C 1 17 ? -35.385 -8.081 -9.300 1.00 16.92 35 ASP C N 1
ATOM 3919 C CA . ASP C 1 17 ? -34.827 -9.228 -10.013 1.00 16.53 35 ASP C CA 1
ATOM 3920 C C . ASP C 1 17 ? -33.361 -9.031 -10.470 1.00 15.61 35 ASP C C 1
ATOM 3921 O O . ASP C 1 17 ? -32.623 -10.008 -10.629 1.00 14.60 35 ASP C O 1
ATOM 3926 N N . PHE C 1 18 ? -32.940 -7.779 -10.644 1.00 15.20 36 PHE C N 1
ATOM 3927 C CA . PHE C 1 18 ? -31.531 -7.472 -10.959 1.00 15.31 36 PHE C CA 1
ATOM 3928 C C . PHE C 1 18 ? -30.620 -7.671 -9.745 1.00 16.16 36 PHE C C 1
ATOM 3929 O O . PHE C 1 18 ? -29.399 -7.816 -9.881 1.00 16.39 36 PHE C O 1
ATOM 3937 N N . ASP C 1 19 ? -31.233 -7.663 -8.560 1.00 17.42 37 ASP C N 1
ATOM 3938 C CA . ASP C 1 19 ? -30.535 -7.799 -7.282 1.00 17.81 37 ASP C CA 1
ATOM 3939 C C . ASP C 1 19 ? -30.237 -9.241 -6.919 1.00 18.41 37 ASP C C 1
ATOM 3940 O O . ASP C 1 19 ? -29.531 -9.498 -5.945 1.00 18.97 37 ASP C O 1
ATOM 3945 N N . ARG C 1 20 ? -30.749 -10.182 -7.697 1.00 18.65 38 ARG C N 1
ATOM 3946 C CA . ARG C 1 20 ? -30.446 -11.585 -7.438 1.00 19.54 38 ARG C CA 1
ATOM 3947 C C . ARG C 1 20 ? -29.005 -11.920 -7.819 1.00 17.51 38 ARG C C 1
ATOM 3948 O O . ARG C 1 20 ? -28.384 -12.773 -7.206 1.00 17.60 38 ARG C O 1
ATOM 3956 N N . TRP C 1 21 ? -28.468 -11.212 -8.809 1.00 16.28 39 TRP C N 1
ATOM 3957 C CA . TRP C 1 21 ? -27.078 -11.395 -9.231 1.00 14.98 39 TRP C CA 1
ATOM 3958 C C . TRP C 1 21 ? -26.074 -10.826 -8.210 1.00 14.68 39 TRP C C 1
ATOM 3959 O O . TRP C 1 21 ? -26.329 -9.807 -7.566 1.00 13.87 39 TRP C O 1
ATOM 3970 N N . SER C 1 22 ? -24.925 -11.486 -8.090 1.00 14.37 40 SER C N 1
ATOM 3971 C CA . SER C 1 22 ? -23.810 -10.969 -7.316 1.00 14.41 40 SER C CA 1
ATOM 3972 C C . SER C 1 22 ? -22.539 -11.614 -7.835 1.00 14.51 40 SER C C 1
ATOM 3973 O O . SER C 1 22 ? -22.596 -12.532 -8.652 1.00 14.97 40 SER C O 1
ATOM 3976 N N . TRP C 1 23 ? -21.391 -11.155 -7.365 1.00 14.22 41 TRP C N 1
ATOM 3977 C CA . TRP C 1 23 ? -20.136 -11.731 -7.823 1.00 15.01 41 TRP C CA 1
ATOM 3978 C C . TRP C 1 23 ? -19.989 -13.184 -7.363 1.00 16.08 41 TRP C C 1
ATOM 3979 O O . TRP C 1 23 ? -19.300 -13.974 -8.013 1.00 17.85 41 TRP C O 1
ATOM 3990 N N . ALA C 1 24 ? -20.669 -13.521 -6.273 1.00 17.13 42 ALA C N 1
ATOM 3991 C CA . ALA C 1 24 ? -20.662 -14.875 -5.702 1.00 18.69 42 ALA C CA 1
ATOM 3992 C C . ALA C 1 24 ? -21.838 -15.728 -6.209 1.00 19.39 42 ALA C C 1
ATOM 3993 O O . ALA C 1 24 ? -21.845 -16.948 -6.046 1.00 20.11 42 ALA C O 1
ATOM 3995 N N . ASN C 1 25 ? -22.847 -15.083 -6.790 1.00 18.26 43 ASN C N 1
ATOM 3996 C CA . ASN C 1 25 ? -23.968 -15.804 -7.356 1.00 17.96 43 ASN C CA 1
ATOM 3997 C C . ASN C 1 25 ? -24.349 -15.216 -8.719 1.00 17.01 43 ASN C C 1
ATOM 3998 O O . ASN C 1 25 ? -25.322 -14.471 -8.855 1.00 15.20 43 ASN C O 1
ATOM 4003 N N . GLN C 1 26 ? -23.555 -15.562 -9.728 1.00 16.66 44 GLN C N 1
ATOM 4004 C CA . GLN C 1 26 ? -23.639 -14.913 -11.044 1.00 16.80 44 GLN C CA 1
ATOM 4005 C C . GLN C 1 26 ? -24.719 -15.531 -11.917 1.00 17.06 44 GLN C C 1
ATOM 4006 O O . GLN C 1 26 ? -24.429 -16.136 -12.946 1.00 17.69 44 GLN C O 1
ATOM 4012 N N . VAL C 1 27 ? -25.968 -15.338 -11.498 1.00 17.34 45 VAL C N 1
ATOM 4013 C CA . VAL C 1 27 ? -27.129 -15.918 -12.162 1.00 17.78 45 VAL C CA 1
ATOM 4014 C C . VAL C 1 27 ? -27.693 -14.962 -13.200 1.00 17.73 45 VAL C C 1
ATOM 4015 O O . VAL C 1 27 ? -27.406 -13.755 -13.180 1.00 17.70 45 VAL C O 1
ATOM 4019 N N . GLY C 1 28 ? -28.508 -15.510 -14.095 1.00 16.24 46 GLY C N 1
ATOM 4020 C CA . GLY C 1 28 ? -29.215 -14.703 -15.071 1.00 15.51 46 GLY C CA 1
ATOM 4021 C C . GLY C 1 28 ? -28.302 -14.243 -16.186 1.00 14.43 46 GLY C C 1
ATOM 4022 O O . GLY C 1 28 ? -27.247 -14.844 -16.439 1.00 14.80 46 GLY C O 1
ATOM 4023 N N . THR C 1 29 ? -28.698 -13.159 -16.834 1.00 12.92 47 THR C N 1
ATOM 4024 C CA . THR C 1 29 ? -28.091 -12.749 -18.090 1.00 12.40 47 THR C CA 1
ATOM 4025 C C . THR C 1 29 ? -27.484 -11.345 -17.992 1.00 12.26 47 THR C C 1
ATOM 4026 O O . THR C 1 29 ? -26.979 -10.814 -18.968 1.00 12.09 47 THR C O 1
ATOM 4030 N N . TYR C 1 30 ? -27.538 -10.733 -16.813 1.00 11.87 48 TYR C N 1
ATOM 4031 C CA . TYR C 1 30 ? -26.953 -9.407 -16.645 1.00 11.65 48 TYR C CA 1
ATOM 4032 C C . TYR C 1 30 ? -26.229 -9.277 -15.334 1.00 11.48 48 TYR C C 1
ATOM 4033 O O . TYR C 1 30 ? -26.759 -9.654 -14.302 1.00 11.67 48 TYR C O 1
ATOM 4042 N N . GLN C 1 31 ? -25.027 -8.715 -15.374 1.00 11.01 49 GLN C N 1
ATOM 4043 C CA . GLN C 1 31 ? -24.332 -8.338 -14.163 1.00 10.81 49 GLN C CA 1
ATOM 4044 C C . GLN C 1 31 ? -24.825 -6.943 -13.765 1.00 10.87 49 GLN C C 1
ATOM 4045 O O . GLN C 1 31 ? -25.053 -6.089 -14.632 1.00 10.91 49 GLN C O 1
ATOM 4051 N N . TRP C 1 32 ? -25.004 -6.722 -12.470 1.00 10.57 50 TRP C N 1
ATOM 4052 C CA . TRP C 1 32 ? -25.539 -5.455 -11.960 1.00 10.52 50 TRP C CA 1
ATOM 4053 C C . TRP C 1 32 ? -24.669 -4.954 -10.814 1.00 10.72 50 TRP C C 1
ATOM 4054 O O . TRP C 1 32 ? -24.840 -5.355 -9.664 1.00 11.44 50 TRP C O 1
ATOM 4065 N N . TYR C 1 33 ? -23.687 -4.117 -11.151 1.00 10.75 51 TYR C N 1
ATOM 4066 C CA . TYR C 1 33 ? -22.772 -3.552 -10.149 1.00 10.56 51 TYR C CA 1
ATOM 4067 C C . TYR C 1 33 ? -22.300 -2.128 -10.423 1.00 10.39 51 TYR C C 1
ATOM 4068 O O . TYR C 1 33 ? -21.833 -1.484 -9.501 1.00 10.10 51 TYR C O 1
ATOM 4077 N N . ILE C 1 34 ? -22.415 -1.641 -11.666 1.00 10.59 52 ILE C N 1
ATOM 4078 C CA . ILE C 1 34 ? -21.990 -0.284 -12.016 1.00 10.87 52 ILE C CA 1
ATOM 4079 C C . ILE C 1 34 ? -23.161 0.681 -11.753 1.00 11.59 52 ILE C C 1
ATOM 4080 O O . ILE C 1 34 ? -24.005 0.934 -12.624 1.00 11.28 52 ILE C O 1
ATOM 4085 N N . LYS C 1 35 ? -23.198 1.196 -10.531 1.00 12.48 53 LYS C N 1
ATOM 4086 C CA . LYS C 1 35 ? -24.376 1.881 -10.018 1.00 13.32 53 LYS C CA 1
ATOM 4087 C C . LYS C 1 35 ? -24.058 2.706 -8.783 1.00 13.86 53 LYS C C 1
ATOM 4088 O O . LYS C 1 35 ? -23.021 2.509 -8.133 1.00 13.52 53 LYS C O 1
ATOM 4094 N N . GLY C 1 36 ? -24.994 3.583 -8.432 1.00 14.48 54 GLY C N 1
ATOM 4095 C CA . GLY C 1 36 ? -24.910 4.364 -7.214 1.00 14.96 54 GLY C CA 1
ATOM 4096 C C . GLY C 1 36 ? -25.349 3.565 -6.008 1.00 15.71 54 GLY C C 1
ATOM 4097 O O . GLY C 1 36 ? -25.629 2.356 -6.105 1.00 15.50 54 GLY C O 1
ATOM 4098 N N . SER C 1 37 ? -25.398 4.250 -4.870 1.00 16.79 55 SER C N 1
ATOM 4099 C CA . SER C 1 37 ? -25.738 3.645 -3.576 1.00 17.70 55 SER C CA 1
ATOM 4100 C C . SER C 1 37 ? -27.230 3.418 -3.401 1.00 16.93 55 SER C C 1
ATOM 4101 O O . SER C 1 37 ? -27.646 2.634 -2.552 1.00 17.63 55 SER C O 1
ATOM 4104 N N . GLY C 1 38 ? -28.038 4.113 -4.184 1.00 15.94 56 GLY C N 1
ATOM 4105 C CA . GLY C 1 38 ? -29.476 4.019 -4.048 1.00 15.07 56 GLY C CA 1
ATOM 4106 C C . GLY C 1 38 ? -30.014 2.630 -4.331 1.00 15.13 56 GLY C C 1
ATOM 4107 O O . GLY C 1 38 ? -29.302 1.790 -4.915 1.00 14.27 56 GLY C O 1
ATOM 4108 N N . PRO C 1 39 ? -31.292 2.384 -3.951 1.00 14.30 57 PRO C N 1
ATOM 4109 C CA . PRO C 1 39 ? -31.951 1.132 -4.315 1.00 14.09 57 PRO C CA 1
ATOM 4110 C C . PRO C 1 39 ? -31.973 0.946 -5.830 1.00 13.16 57 PRO C C 1
ATOM 4111 O O . PRO C 1 39 ? -31.969 1.909 -6.571 1.00 13.00 57 PRO C O 1
ATOM 4115 N N . THR C 1 40 ? -32.018 -0.294 -6.280 1.00 13.03 58 THR C N 1
ATOM 4116 C CA . THR C 1 40 ? -31.948 -0.585 -7.707 1.00 12.91 58 THR C CA 1
ATOM 4117 C C . THR C 1 40 ? -33.031 0.162 -8.494 1.00 13.49 58 THR C C 1
ATOM 4118 O O . THR C 1 40 ? -32.764 0.713 -9.576 1.00 13.35 58 THR C O 1
ATOM 4122 N N . SER C 1 41 ? -34.214 0.249 -7.900 1.00 13.38 59 SER C N 1
ATOM 4123 C CA . SER C 1 41 ? -35.347 0.924 -8.501 1.00 13.59 59 SER C CA 1
ATOM 4124 C C . SER C 1 41 ? -35.164 2.424 -8.717 1.00 13.84 59 SER C C 1
ATOM 4125 O O . SER C 1 41 ? -35.928 3.018 -9.430 1.00 13.90 59 SER C O 1
ATOM 4128 N N . ARG C 1 42 ? -34.160 3.042 -8.111 1.00 14.43 60 ARG C N 1
ATOM 4129 C CA . ARG C 1 42 ? -33.804 4.405 -8.487 1.00 14.72 60 ARG C CA 1
ATOM 4130 C C . ARG C 1 42 ? -33.259 4.468 -9.920 1.00 14.44 60 ARG C C 1
ATOM 4131 O O . ARG C 1 42 ? -33.366 5.503 -10.600 1.00 14.57 60 ARG C O 1
ATOM 4139 N N . TYR C 1 43 ? -32.641 3.378 -10.373 1.00 13.39 61 TYR C N 1
ATOM 4140 C CA . TYR C 1 43 ? -31.828 3.403 -11.585 1.00 12.61 61 TYR C CA 1
ATOM 4141 C C . TYR C 1 43 ? -32.408 2.560 -12.734 1.00 12.62 61 TYR C C 1
ATOM 4142 O O . TYR C 1 43 ? -32.302 2.953 -13.900 1.00 11.60 61 TYR C O 1
ATOM 4151 N N . LEU C 1 44 ? -33.009 1.412 -12.393 1.00 12.30 62 LEU C N 1
ATOM 4152 C CA . LEU C 1 44 ? -33.565 0.490 -13.376 1.00 12.69 62 LEU C CA 1
ATOM 4153 C C . LEU C 1 44 ? -35.057 0.239 -13.127 1.00 13.48 62 LEU C C 1
ATOM 4154 O O . LEU C 1 44 ? -35.439 -0.166 -12.037 1.00 14.33 62 LEU C O 1
ATOM 4159 N N . ASN C 1 45 ? -35.878 0.446 -14.143 1.00 14.15 63 ASN C N 1
ATOM 4160 C CA . ASN C 1 45 ? -37.306 0.149 -14.050 1.00 14.86 63 ASN C CA 1
ATOM 4161 C C . ASN C 1 45 ? -37.812 -0.490 -15.336 1.00 14.71 63 ASN C C 1
ATOM 4162 O O . ASN C 1 45 ? -37.209 -0.313 -16.411 1.00 13.62 63 ASN C O 1
ATOM 4167 N N . LEU C 1 46 ? -38.886 -1.269 -15.192 1.00 14.52 64 LEU C N 1
ATOM 4168 C CA . LEU C 1 46 ? -39.371 -2.185 -16.228 1.00 15.25 64 LEU C CA 1
ATOM 4169 C C . LEU C 1 46 ? -40.869 -2.047 -16.481 1.00 16.24 64 LEU C C 1
ATOM 4170 O O . LEU C 1 46 ? -41.641 -1.927 -15.549 1.00 16.01 64 LEU C O 1
ATOM 4175 N N . ASP C 1 47 ? -41.260 -2.070 -17.752 1.00 17.48 65 ASP C N 1
ATOM 4176 C CA . ASP C 1 47 ? -42.654 -1.881 -18.141 1.00 17.58 65 ASP C CA 1
ATOM 4177 C C . ASP C 1 47 ? -42.879 -2.269 -19.606 1.00 18.75 65 ASP C C 1
ATOM 4178 O O . ASP C 1 47 ? -42.018 -2.001 -20.458 1.00 18.96 65 ASP C O 1
ATOM 4183 N N . PRO C 1 48 ? -44.055 -2.860 -19.922 1.00 19.62 66 PRO C N 1
ATOM 4184 C CA . PRO C 1 48 ? -44.375 -3.126 -21.321 1.00 19.59 66 PRO C CA 1
ATOM 4185 C C . PRO C 1 48 ? -44.165 -1.932 -22.227 1.00 18.89 66 PRO C C 1
ATOM 4186 O O . PRO C 1 48 ? -43.763 -2.093 -23.360 1.00 20.31 66 PRO C O 1
ATOM 4190 N N . SER C 1 49 ? -44.419 -0.735 -21.719 1.00 19.53 67 SER C N 1
ATOM 4191 C CA . SER C 1 49 ? -44.354 0.476 -22.522 1.00 19.28 67 SER C CA 1
ATOM 4192 C C . SER C 1 49 ? -42.934 0.983 -22.765 1.00 18.58 67 SER C C 1
ATOM 4193 O O . SER C 1 49 ? -42.755 1.890 -23.573 1.00 18.34 67 SER C O 1
ATOM 4196 N N . TYR C 1 50 ? -41.937 0.415 -22.081 1.00 18.22 68 TYR C N 1
ATOM 4197 C CA . TYR C 1 50 ? -40.533 0.837 -22.245 1.00 18.00 68 TYR C CA 1
ATOM 4198 C C . TYR C 1 50 ? -39.756 0.086 -23.352 1.00 17.99 68 TYR C C 1
ATOM 4199 O O . TYR C 1 50 ? -38.547 0.330 -23.518 1.00 17.69 68 TYR C O 1
ATOM 4208 N N . LYS C 1 51 ? -40.418 -0.819 -24.084 1.00 17.17 69 LYS C N 1
ATOM 4209 C CA . LYS C 1 51 ? -39.782 -1.567 -25.178 1.00 17.12 69 LYS C CA 1
ATOM 4210 C C . LYS C 1 51 ? -40.223 -1.061 -26.540 1.00 17.04 69 LYS C C 1
ATOM 4211 O O . LYS C 1 51 ? -41.274 -0.432 -26.686 1.00 16.53 69 LYS C O 1
ATOM 4217 N N . ASN C 1 52 ? -39.413 -1.333 -27.556 1.00 16.44 70 ASN C N 1
ATOM 4218 C CA . ASN C 1 52 ? -39.856 -1.120 -28.917 1.00 15.92 70 ASN C CA 1
ATOM 4219 C C . ASN C 1 52 ? -41.116 -1.980 -29.170 1.00 15.54 70 ASN C C 1
ATOM 4220 O O . ASN C 1 52 ? -41.048 -3.214 -29.107 1.00 15.00 70 ASN C O 1
ATOM 4225 N N . PRO C 1 53 ? -42.274 -1.332 -29.443 1.00 15.72 71 PRO C N 1
ATOM 4226 C CA . PRO C 1 53 ? -43.530 -2.105 -29.555 1.00 15.68 71 PRO C CA 1
ATOM 4227 C C . PRO C 1 53 ? -43.526 -3.155 -30.682 1.00 15.43 71 PRO C C 1
ATOM 4228 O O . PRO C 1 53 ? -44.245 -4.133 -30.614 1.00 14.85 71 PRO C O 1
ATOM 4232 N N . ALA C 1 54 ? -42.688 -2.977 -31.690 1.00 15.85 72 ALA C N 1
ATOM 4233 C CA . ALA C 1 54 ? -42.480 -4.024 -32.699 1.00 15.93 72 ALA C CA 1
ATOM 4234 C C . ALA C 1 54 ? -42.052 -5.376 -32.104 1.00 15.97 72 ALA C C 1
ATOM 4235 O O . ALA C 1 54 ? -42.340 -6.432 -32.679 1.00 15.10 72 ALA C O 1
ATOM 4237 N N . ILE C 1 55 ? -41.361 -5.347 -30.962 1.00 16.15 73 ILE C N 1
ATOM 4238 C CA . ILE C 1 55 ? -40.779 -6.559 -30.387 1.00 16.13 73 ILE C CA 1
ATOM 4239 C C . ILE C 1 55 ? -41.778 -7.223 -29.447 1.00 17.46 73 ILE C C 1
ATOM 4240 O O . ILE C 1 55 ? -41.732 -7.049 -28.223 1.00 17.87 73 ILE C O 1
ATOM 4245 N N . THR C 1 56 ? -42.684 -7.990 -30.038 1.00 18.00 74 THR C N 1
ATOM 4246 C CA . THR C 1 56 ? -43.738 -8.639 -29.287 1.00 19.56 74 THR C CA 1
ATOM 4247 C C . THR C 1 56 ? -43.213 -9.818 -28.494 1.00 19.40 74 THR C C 1
ATOM 4248 O O . THR C 1 56 ? -43.828 -10.208 -27.511 1.00 20.22 74 THR C O 1
ATOM 4252 N N . SER C 1 57 ? -42.078 -10.383 -28.890 1.00 19.24 75 SER C N 1
ATOM 4253 C CA . SER C 1 57 ? -41.515 -11.477 -28.110 1.00 19.72 75 SER C CA 1
ATOM 4254 C C . SER C 1 57 ? -41.000 -11.004 -26.732 1.00 19.58 75 SER C C 1
ATOM 4255 O O . SER C 1 57 ? -40.835 -11.813 -25.818 1.00 19.35 75 SER C O 1
ATOM 4258 N N . GLU C 1 58 ? -40.758 -9.706 -26.576 1.00 19.33 76 GLU C N 1
ATOM 4259 C CA . GLU C 1 58 ? -40.296 -9.160 -25.296 1.00 20.04 76 GLU C CA 1
ATOM 4260 C C . GLU C 1 58 ? -41.464 -8.603 -24.492 1.00 19.72 76 GLU C C 1
ATOM 4261 O O . GLU C 1 58 ? -42.154 -7.720 -24.965 1.00 19.49 76 GLU C O 1
ATOM 4267 N N . LEU C 1 59 ? -41.658 -9.108 -23.275 1.00 19.56 77 LEU C N 1
ATOM 4268 C CA . LEU C 1 59 ? -42.751 -8.670 -22.397 1.00 19.43 77 LEU C CA 1
ATOM 4269 C C . LEU C 1 59 ? -42.588 -7.220 -21.952 1.00 19.53 77 LEU C C 1
ATOM 4270 O O . LEU C 1 59 ? -43.583 -6.522 -21.730 1.00 18.67 77 LEU C O 1
ATOM 4275 N N . ARG C 1 60 ? -41.341 -6.752 -21.828 1.00 18.81 78 ARG C N 1
ATOM 4276 C CA . ARG C 1 60 ? -41.097 -5.395 -21.340 1.00 18.50 78 ARG C CA 1
ATOM 4277 C C . ARG C 1 60 ? -39.755 -4.791 -21.781 1.00 17.83 78 ARG C C 1
ATOM 4278 O O . ARG C 1 60 ? -38.926 -5.446 -22.396 1.00 17.18 78 ARG C O 1
ATOM 4286 N N . GLY C 1 61 ? -39.564 -3.521 -21.467 1.00 16.96 79 GLY C N 1
ATOM 4287 C CA . GLY C 1 61 ? -38.328 -2.829 -21.780 1.00 16.32 79 GLY C CA 1
ATOM 4288 C C . GLY C 1 61 ? -37.780 -2.232 -20.503 1.00 15.96 79 GLY C C 1
ATOM 4289 O O . GLY C 1 61 ? -38.433 -2.288 -19.455 1.00 15.60 79 GLY C O 1
ATOM 4290 N N . LEU C 1 62 ? -36.601 -1.635 -20.609 1.00 14.78 80 LEU C N 1
ATOM 4291 C CA . LEU C 1 62 ? -35.832 -1.182 -19.469 1.00 14.51 80 LEU C CA 1
ATOM 4292 C C . LEU C 1 62 ? -35.730 0.306 -19.542 1.00 14.25 80 LEU C C 1
ATOM 4293 O O . LEU C 1 62 ? -35.289 0.831 -20.560 1.00 13.50 80 LEU C O 1
ATOM 4298 N N . LYS C 1 63 ? -36.144 0.970 -18.462 1.00 14.10 81 LYS C N 1
ATOM 4299 C CA . LYS C 1 63 ? -35.859 2.381 -18.258 1.00 14.08 81 LYS C CA 1
ATOM 4300 C C . LYS C 1 63 ? -34.592 2.512 -17.423 1.00 13.59 81 LYS C C 1
ATOM 4301 O O . LYS C 1 63 ? -34.554 2.102 -16.261 1.00 13.70 81 LYS C O 1
ATOM 4307 N N . VAL C 1 64 ? -33.576 3.109 -18.023 1.00 12.86 82 VAL C N 1
ATOM 4308 C CA . VAL C 1 64 ? -32.302 3.380 -17.358 1.00 12.64 82 VAL C CA 1
ATOM 4309 C C . VAL C 1 64 ? -32.293 4.820 -16.850 1.00 12.18 82 VAL C C 1
ATOM 4310 O O . VAL C 1 64 ? -32.399 5.745 -17.650 1.00 12.09 82 VAL C O 1
ATOM 4314 N N . THR C 1 65 ? -32.167 5.021 -15.547 1.00 11.88 83 THR C N 1
ATOM 4315 C CA . THR C 1 65 ? -32.060 6.386 -15.029 1.00 12.17 83 THR C CA 1
ATOM 4316 C C . THR C 1 65 ? -30.714 6.699 -14.406 1.00 12.48 83 THR C C 1
ATOM 4317 O O . THR C 1 65 ? -30.238 5.965 -13.548 1.00 12.20 83 THR C O 1
ATOM 4321 N N . ILE C 1 66 ? -30.130 7.825 -14.823 1.00 12.94 84 ILE C N 1
ATOM 4322 C CA . ILE C 1 66 ? -29.009 8.400 -14.104 1.00 13.84 84 ILE C CA 1
ATOM 4323 C C . ILE C 1 66 ? -29.452 9.667 -13.370 1.00 13.71 84 ILE C C 1
ATOM 4324 O O . ILE C 1 66 ? -30.216 10.488 -13.904 1.00 13.48 84 ILE C O 1
ATOM 4329 N N . ASP C 1 67 ? -29.009 9.784 -12.126 1.00 13.91 85 ASP C N 1
ATOM 4330 C CA . ASP C 1 67 ? -29.137 11.025 -11.366 1.00 14.11 85 ASP C CA 1
ATOM 4331 C C . ASP C 1 67 ? -27.827 11.325 -10.623 1.00 13.72 85 ASP C C 1
ATOM 4332 O O . ASP C 1 67 ? -26.796 10.686 -10.897 1.00 13.58 85 ASP C O 1
ATOM 4337 N N . THR C 1 68 ? -27.844 12.305 -9.721 1.00 13.56 86 THR C N 1
ATOM 4338 C CA . THR C 1 68 ? -26.595 12.799 -9.118 1.00 13.36 86 THR C CA 1
ATOM 4339 C C . THR C 1 68 ? -25.993 11.762 -8.188 1.00 12.55 86 THR C C 1
ATOM 4340 O O . THR C 1 68 ? -24.792 11.822 -7.900 1.00 12.22 86 THR C O 1
ATOM 4344 N N . THR C 1 69 ? -26.832 10.812 -7.770 1.00 11.99 87 THR C N 1
ATOM 4345 C CA . THR C 1 69 ? -26.457 9.709 -6.886 1.00 11.90 87 THR C CA 1
ATOM 4346 C C . THR C 1 69 ? -25.966 8.451 -7.625 1.00 12.06 87 THR C C 1
ATOM 4347 O O . THR C 1 69 ? -25.696 7.450 -6.987 1.00 11.76 87 THR C O 1
ATOM 4351 N N . ALA C 1 70 ? -25.899 8.492 -8.961 1.00 12.18 88 ALA C N 1
ATOM 4352 C CA . ALA C 1 70 ? -25.512 7.327 -9.777 1.00 12.09 88 ALA C CA 1
ATOM 4353 C C . ALA C 1 70 ? -24.008 7.338 -9.932 1.00 11.91 88 ALA C C 1
ATOM 4354 O O . ALA C 1 70 ? -23.498 7.445 -11.042 1.00 11.78 88 ALA C O 1
ATOM 4356 N N . THR C 1 71 ? -23.310 7.241 -8.798 1.00 12.19 89 THR C N 1
ATOM 4357 C CA . THR C 1 71 ? -21.858 7.351 -8.745 1.00 12.28 89 THR C CA 1
ATOM 4358 C C . THR C 1 71 ? -21.233 6.045 -8.255 1.00 12.29 89 THR C C 1
ATOM 4359 O O . THR C 1 71 ? -21.504 5.572 -7.140 1.00 12.45 89 THR C O 1
ATOM 4363 N N . TRP C 1 72 ? -20.390 5.455 -9.089 1.00 12.41 90 TRP C N 1
ATOM 4364 C CA . TRP C 1 72 ? -19.863 4.142 -8.797 1.00 12.44 90 TRP C CA 1
ATOM 4365 C C . TRP C 1 72 ? -18.394 4.239 -8.462 1.00 12.53 90 TRP C C 1
ATOM 4366 O O . TRP C 1 72 ? -17.986 4.040 -7.326 1.00 12.85 90 TRP C O 1
ATOM 4377 N N . ASN C 1 73 ? -17.607 4.606 -9.455 1.00 13.32 91 ASN C N 1
ATOM 4378 C CA . ASN C 1 73 ? -16.162 4.625 -9.321 1.00 13.77 91 ASN C CA 1
ATOM 4379 C C . ASN C 1 73 ? -15.647 6.049 -9.448 1.00 13.52 91 ASN C C 1
ATOM 4380 O O . ASN C 1 73 ? -14.442 6.274 -9.597 1.00 12.90 91 ASN C O 1
ATOM 4385 N N . SER C 1 74 ? -16.573 6.999 -9.435 1.00 13.53 92 SER C N 1
ATOM 4386 C CA . SER C 1 74 ? -16.262 8.399 -9.642 1.00 13.47 92 SER C CA 1
ATOM 4387 C C . SER C 1 74 ? -17.529 9.210 -9.483 1.00 14.20 92 SER C C 1
ATOM 4388 O O . SER C 1 74 ? -18.586 8.655 -9.200 1.00 13.30 92 SER C O 1
ATOM 4391 N N . GLN C 1 75 ? -17.419 10.516 -9.725 1.00 15.54 93 GLN C N 1
ATOM 4392 C CA . GLN C 1 75 ? -18.578 11.398 -9.732 1.00 16.73 93 GLN C CA 1
ATOM 4393 C C . GLN C 1 75 ? -19.411 11.305 -11.002 1.00 15.90 93 GLN C C 1
ATOM 4394 O O . GLN C 1 75 ? -20.537 11.791 -11.044 1.00 14.08 93 GLN C O 1
ATOM 4416 N N . ARG C 1 78 ? -23.330 7.103 -13.808 1.00 12.53 96 ARG C N 1
ATOM 4417 C CA . ARG C 1 78 ? -23.324 5.815 -14.458 1.00 11.45 96 ARG C CA 1
ATOM 4418 C C . ARG C 1 78 ? -24.442 4.893 -13.962 1.00 11.28 96 ARG C C 1
ATOM 4419 O O . ARG C 1 78 ? -24.590 4.659 -12.750 1.00 11.32 96 ARG C O 1
ATOM 4427 N N . THR C 1 79 ? -25.207 4.360 -14.913 1.00 10.47 97 THR C N 1
ATOM 4428 C CA . THR C 1 79 ? -26.073 3.232 -14.691 1.00 10.17 97 THR C CA 1
ATOM 4429 C C . THR C 1 79 ? -25.885 2.251 -15.847 1.00 9.94 97 THR C C 1
ATOM 4430 O O . THR C 1 79 ? -26.328 2.508 -16.965 1.00 10.01 97 THR C O 1
ATOM 4434 N N . GLU C 1 80 ? -25.217 1.134 -15.573 1.00 9.97 98 GLU C N 1
ATOM 4435 C CA . GLU C 1 80 ? -24.785 0.205 -16.616 1.00 9.85 98 GLU C CA 1
ATOM 4436 C C . GLU C 1 80 ? -24.906 -1.240 -16.169 1.00 9.44 98 GLU C C 1
ATOM 4437 O O . GLU C 1 80 ? -24.475 -1.581 -15.064 1.00 9.14 98 GLU C O 1
ATOM 4443 N N . LEU C 1 81 ? -25.495 -2.053 -17.053 1.00 9.46 99 LEU C N 1
ATOM 4444 C CA . LEU C 1 81 ? -25.530 -3.515 -16.957 1.00 9.37 99 LEU C CA 1
ATOM 4445 C C . LEU C 1 81 ? -24.461 -4.077 -17.881 1.00 9.12 99 LEU C C 1
ATOM 4446 O O . LEU C 1 81 ? -24.049 -3.409 -18.835 1.00 9.01 99 LEU C O 1
ATOM 4451 N N . ILE C 1 82 ? -24.020 -5.298 -17.589 1.00 9.03 100 ILE C N 1
ATOM 4452 C CA . ILE C 1 82 ? -22.979 -5.987 -18.356 1.00 9.19 100 ILE C CA 1
ATOM 4453 C C . ILE C 1 82 ? -23.466 -7.414 -18.600 1.00 9.34 100 ILE C C 1
ATOM 4454 O O . ILE C 1 82 ? -23.991 -8.032 -17.663 1.00 9.12 100 ILE C O 1
ATOM 4459 N N . PRO C 1 83 ? -23.321 -7.941 -19.837 1.00 9.70 101 PRO C N 1
ATOM 4460 C CA . PRO C 1 83 ? -23.794 -9.314 -20.064 1.00 10.24 101 PRO C CA 1
ATOM 4461 C C . PRO C 1 83 ? -23.219 -10.295 -19.068 1.00 10.62 101 PRO C C 1
ATOM 4462 O O . PRO C 1 83 ? -22.035 -10.178 -18.734 1.00 10.68 101 PRO C O 1
ATOM 4466 N N . GLN C 1 84 ? -24.063 -11.201 -18.573 1.00 11.34 102 GLN C N 1
ATOM 4467 C CA . GLN C 1 84 ? -23.618 -12.349 -17.768 1.00 12.12 102 GLN C CA 1
ATOM 4468 C C . GLN C 1 84 ? -23.720 -13.606 -18.614 1.00 12.51 102 GLN C C 1
ATOM 4469 O O . GLN C 1 84 ? -24.812 -14.015 -18.954 1.00 12.03 102 GLN C O 1
ATOM 4475 N N . THR C 1 85 ? -22.580 -14.216 -18.933 1.00 13.21 103 THR C N 1
ATOM 4476 C CA . THR C 1 85 ? -22.516 -15.363 -19.840 1.00 14.28 103 THR C CA 1
ATOM 4477 C C . THR C 1 85 ? -21.173 -16.082 -19.760 1.00 14.84 103 THR C C 1
ATOM 4478 O O . THR C 1 85 ? -20.188 -15.481 -19.388 1.00 15.06 103 THR C O 1
ATOM 4482 N N . ASN C 1 86 ? -21.167 -17.369 -20.109 1.00 16.22 104 ASN C N 1
ATOM 4483 C CA . ASN C 1 86 ? -19.944 -18.166 -20.358 1.00 17.22 104 ASN C CA 1
ATOM 4484 C C . ASN C 1 86 ? -19.556 -18.183 -21.812 1.00 16.72 104 ASN C C 1
ATOM 4485 O O . ASN C 1 86 ? -18.507 -18.724 -22.173 1.00 16.45 104 ASN C O 1
ATOM 4490 N N . ALA C 1 87 ? -20.409 -17.622 -22.656 1.00 16.47 105 ALA C N 1
ATOM 4491 C CA . ALA C 1 87 ? -20.169 -17.655 -24.096 1.00 17.07 105 ALA C CA 1
ATOM 4492 C C . ALA C 1 87 ? -19.012 -16.738 -24.460 1.00 16.02 105 ALA C C 1
ATOM 4493 O O . ALA C 1 87 ? -18.652 -15.835 -23.709 1.00 16.24 105 ALA C O 1
ATOM 4495 N N . ASN C 1 88 ? -18.446 -16.970 -25.624 1.00 15.75 106 ASN C N 1
ATOM 4496 C CA . ASN C 1 88 ? -17.345 -16.159 -26.103 1.00 15.94 106 ASN C CA 1
ATOM 4497 C C . ASN C 1 88 ? -17.880 -14.998 -26.971 1.00 14.87 106 ASN C C 1
ATOM 4498 O O . ASN C 1 88 ? -18.292 -15.210 -28.093 1.00 15.34 106 ASN C O 1
ATOM 4503 N N . LEU C 1 89 ? -17.878 -13.773 -26.454 1.00 13.79 107 LEU C N 1
ATOM 4504 C CA . LEU C 1 89 ? -18.477 -12.656 -27.175 1.00 13.57 107 LEU C CA 1
ATOM 4505 C C . LEU C 1 89 ? -17.493 -11.829 -27.973 1.00 13.72 107 LEU C C 1
ATOM 4506 O O . LEU C 1 89 ? -17.831 -10.737 -28.453 1.00 13.51 107 LEU C O 1
ATOM 4511 N N . GLY C 1 90 ? -16.287 -12.355 -28.141 1.00 14.05 108 GLY C N 1
ATOM 4512 C CA . GLY C 1 90 ? -15.217 -11.649 -28.808 1.00 14.46 108 GLY C CA 1
ATOM 4513 C C . GLY C 1 90 ? -14.546 -12.474 -29.884 1.00 15.19 108 GLY C C 1
ATOM 4514 O O . GLY C 1 90 ? -13.380 -12.252 -30.181 1.00 16.06 108 GLY C O 1
ATOM 4515 N N . GLN C 1 91 ? -15.272 -13.419 -30.476 1.00 16.01 109 GLN C N 1
ATOM 4516 C CA . GLN C 1 91 ? -14.722 -14.253 -31.567 1.00 16.07 109 GLN C CA 1
ATOM 4517 C C . GLN C 1 91 ? -15.565 -14.177 -32.844 1.00 15.57 109 GLN C C 1
ATOM 4518 O O . GLN C 1 91 ? -16.813 -14.060 -32.811 1.00 14.89 109 GLN C O 1
ATOM 4524 N N . GLY C 1 92 ? -14.881 -14.254 -33.976 1.00 15.74 110 GLY C N 1
ATOM 4525 C CA . GLY C 1 92 ? -15.552 -14.275 -35.278 1.00 15.42 110 GLY C CA 1
ATOM 4526 C C . GLY C 1 92 ? -16.301 -12.988 -35.561 1.00 15.13 110 GLY C C 1
ATOM 4527 O O . GLY C 1 92 ? -15.905 -11.903 -35.113 1.00 16.69 110 GLY C O 1
ATOM 4528 N N . ASN C 1 93 ? -17.403 -13.121 -36.284 1.00 14.44 111 ASN C N 1
ATOM 4529 C CA . ASN C 1 93 ? -18.241 -12.010 -36.665 1.00 14.59 111 ASN C CA 1
ATOM 4530 C C . ASN C 1 93 ? -19.521 -12.114 -35.844 1.00 14.12 111 ASN C C 1
ATOM 4531 O O . ASN C 1 93 ? -20.317 -13.028 -36.034 1.00 13.94 111 ASN C O 1
ATOM 4536 N N . LEU C 1 94 ? -19.683 -11.192 -34.907 1.00 13.57 112 LEU C N 1
ATOM 4537 C CA . LEU C 1 94 ? -20.857 -11.150 -34.038 1.00 13.08 112 LEU C CA 1
ATOM 4538 C C . LEU C 1 94 ? -21.601 -9.847 -34.204 1.00 12.97 112 LEU C C 1
ATOM 4539 O O . LEU C 1 94 ? -21.009 -8.816 -34.491 1.00 12.61 112 LEU C O 1
ATOM 4544 N N . PHE C 1 95 ? -22.917 -9.906 -34.021 1.00 13.32 113 PHE C N 1
ATOM 4545 C CA . PHE C 1 95 ? -23.742 -8.728 -34.127 1.00 13.59 113 PHE C CA 1
ATOM 4546 C C . PHE C 1 95 ? -24.321 -8.393 -32.760 1.00 13.36 113 PHE C C 1
ATOM 4547 O O . PHE C 1 95 ? -24.967 -9.226 -32.134 1.00 13.71 113 PHE C O 1
ATOM 4555 N N . TYR C 1 96 ? -24.086 -7.159 -32.319 1.00 13.38 114 TYR C N 1
ATOM 4556 C CA . TYR C 1 96 ? -24.544 -6.664 -31.028 1.00 13.14 114 TYR C CA 1
ATOM 4557 C C . TYR C 1 96 ? -25.722 -5.751 -31.281 1.00 13.15 114 TYR C C 1
ATOM 4558 O O . TYR C 1 96 ? -25.546 -4.604 -31.750 1.00 13.53 114 TYR C O 1
ATOM 4567 N N . HIS C 1 97 ? -26.904 -6.270 -30.990 1.00 12.98 115 HIS C N 1
ATOM 4568 C CA . HIS C 1 97 ? -28.162 -5.589 -31.211 1.00 13.04 115 HIS C CA 1
ATOM 4569 C C . HIS C 1 97 ? -28.648 -4.900 -29.946 1.00 13.11 115 HIS C C 1
ATOM 4570 O O . HIS C 1 97 ? -28.574 -5.470 -28.855 1.00 12.45 115 HIS C O 1
ATOM 4577 N N . PHE C 1 98 ? -29.175 -3.696 -30.129 1.00 12.77 116 PHE C N 1
ATOM 4578 C CA . PHE C 1 98 ? -29.965 -3.019 -29.121 1.00 13.14 116 PHE C CA 1
ATOM 4579 C C . PHE C 1 98 ? -30.842 -1.961 -29.782 1.00 13.42 116 PHE C C 1
ATOM 4580 O O . PHE C 1 98 ? -30.574 -1.528 -30.901 1.00 13.40 116 PHE C O 1
ATOM 4588 N N . SER C 1 99 ? -31.914 -1.581 -29.089 1.00 14.29 117 SER C N 1
ATOM 4589 C CA . SER C 1 99 ? -32.778 -0.490 -29.520 1.00 14.84 117 SER C CA 1
ATOM 4590 C C . SER C 1 99 ? -32.901 0.481 -28.368 1.00 14.36 117 SER C C 1
ATOM 4591 O O . SER C 1 99 ? -32.970 0.066 -27.216 1.00 13.55 117 SER C O 1
ATOM 4594 N N . ILE C 1 100 ? -32.882 1.772 -28.678 1.00 14.89 118 ILE C N 1
ATOM 4595 C CA . ILE C 1 100 ? -32.972 2.798 -27.642 1.00 15.54 118 ILE C CA 1
ATOM 4596 C C . ILE C 1 100 ? -33.895 3.946 -28.014 1.00 15.55 118 ILE C C 1
ATOM 4597 O O . ILE C 1 100 ? -34.054 4.280 -29.199 1.00 15.31 118 ILE C O 1
ATOM 4602 N N . LYS C 1 101 ? -34.506 4.548 -26.998 1.00 15.82 119 LYS C N 1
ATOM 4603 C CA . LYS C 1 101 ? -35.223 5.813 -27.181 1.00 16.49 119 LYS C CA 1
ATOM 4604 C C . LYS C 1 101 ? -35.146 6.710 -25.954 1.00 16.31 119 LYS C C 1
ATOM 4605 O O . LYS C 1 101 ? -34.738 6.281 -24.871 1.00 15.23 119 LYS C O 1
ATOM 4611 N N . ARG C 1 102 ? -35.537 7.961 -26.165 1.00 16.55 120 ARG C N 1
ATOM 4612 C CA . ARG C 1 102 ? -35.827 8.904 -25.090 1.00 17.08 120 ARG C CA 1
ATOM 4613 C C . ARG C 1 102 ? -37.252 9.409 -25.252 1.00 18.15 120 ARG C C 1
ATOM 4614 O O . ARG C 1 102 ? -37.885 9.192 -26.284 1.00 17.76 120 ARG C O 1
ATOM 4622 N N . THR C 1 103 ? -37.749 10.110 -24.242 1.00 19.57 121 THR C N 1
ATOM 4623 C CA . THR C 1 103 ? -39.008 10.840 -24.373 1.00 20.69 121 THR C CA 1
ATOM 4624 C C . THR C 1 103 ? -38.698 12.320 -24.122 1.00 20.60 121 THR C C 1
ATOM 4625 O O . THR C 1 103 ? -37.528 12.718 -24.098 1.00 19.61 121 THR C O 1
ATOM 4629 N N . ASN C 1 104 ? -39.738 13.127 -23.946 1.00 21.36 122 ASN C N 1
ATOM 4630 C CA . ASN C 1 104 ? -39.559 14.525 -23.551 1.00 21.82 122 ASN C CA 1
ATOM 4631 C C . ASN C 1 104 ? -39.522 14.712 -22.035 1.00 20.56 122 ASN C C 1
ATOM 4632 O O . ASN C 1 104 ? -39.377 15.822 -21.556 1.00 21.86 122 ASN C O 1
ATOM 4637 N N . THR C 1 105 ? -39.630 13.622 -21.289 1.00 19.21 123 THR C N 1
ATOM 4638 C CA . THR C 1 105 ? -39.502 13.649 -19.848 1.00 19.65 123 THR C CA 1
ATOM 4639 C C . THR C 1 105 ? -38.115 13.160 -19.427 1.00 19.48 123 THR C C 1
ATOM 4640 O O . THR C 1 105 ? -37.662 12.095 -19.864 1.00 18.26 123 THR C O 1
ATOM 4644 N N . ASN C 1 106 ? -37.443 13.956 -18.597 1.00 18.51 124 ASN C N 1
ATOM 4645 C CA . ASN C 1 106 ? -36.062 13.679 -18.197 1.00 18.56 124 ASN C CA 1
ATOM 4646 C C . ASN C 1 106 ? -35.215 13.340 -19.410 1.00 18.19 124 ASN C C 1
ATOM 4647 O O . ASN C 1 106 ? -34.473 12.354 -19.416 1.00 17.85 124 ASN C O 1
ATOM 4652 N N . ALA C 1 107 ? -35.364 14.164 -20.447 1.00 17.95 125 ALA C N 1
ATOM 4653 C CA . ALA C 1 107 ? -34.605 14.016 -21.680 1.00 17.59 125 ALA C CA 1
ATOM 4654 C C . ALA C 1 107 ? -33.133 14.195 -21.379 1.00 17.01 125 ALA C C 1
ATOM 4655 O O . ALA C 1 107 ? -32.768 15.079 -20.602 1.00 16.91 125 ALA C O 1
ATOM 4657 N N . PRO C 1 108 ? -32.281 13.357 -21.983 1.00 16.96 126 PRO C N 1
ATOM 4658 C CA . PRO C 1 108 ? -30.832 13.539 -21.838 1.00 16.65 126 PRO C CA 1
ATOM 4659 C C . PRO C 1 108 ? -30.373 14.919 -22.257 1.00 17.07 126 PRO C C 1
ATOM 4660 O O . PRO C 1 108 ? -30.879 15.464 -23.241 1.00 17.70 126 PRO C O 1
ATOM 4664 N N . ASP C 1 109 ? -29.406 15.472 -21.532 1.00 17.92 127 ASP C N 1
ATOM 4665 C CA . ASP C 1 109 ? -28.938 16.841 -21.776 1.00 18.45 127 ASP C CA 1
ATOM 4666 C C . ASP C 1 109 ? -28.025 16.882 -22.990 1.00 18.76 127 ASP C C 1
ATOM 4667 O O . ASP C 1 109 ? -26.877 16.427 -22.924 1.00 19.04 127 ASP C O 1
ATOM 4672 N N . PRO C 1 110 ? -28.494 17.501 -24.084 1.00 18.96 128 PRO C N 1
ATOM 4673 C CA . PRO C 1 110 ? -27.690 17.533 -25.294 1.00 18.72 128 PRO C CA 1
ATOM 4674 C C . PRO C 1 110 ? -26.491 18.488 -25.258 1.00 19.19 128 PRO C C 1
ATOM 4675 O O . PRO C 1 110 ? -25.863 18.704 -26.292 1.00 19.78 128 PRO C O 1
ATOM 4679 N N . THR C 1 111 ? -26.172 19.067 -24.101 1.00 18.20 129 THR C N 1
ATOM 4680 C CA . THR C 1 111 ? -24.980 19.897 -23.978 1.00 17.15 129 THR C CA 1
ATOM 4681 C C . THR C 1 111 ? -23.921 19.172 -23.156 1.00 16.95 129 THR C C 1
ATOM 4682 O O . THR C 1 111 ? -22.864 19.726 -22.904 1.00 15.93 129 THR C O 1
ATOM 4686 N N . LEU C 1 112 ? -24.214 17.939 -22.735 1.00 16.05 130 LEU C N 1
ATOM 4687 C CA . LEU C 1 112 ? -23.274 17.172 -21.936 1.00 15.65 130 LEU C CA 1
ATOM 4688 C C . LEU C 1 112 ? -22.930 15.865 -22.632 1.00 14.83 130 LEU C C 1
ATOM 4689 O O . LEU C 1 112 ? -23.799 15.221 -23.204 1.00 14.67 130 LEU C O 1
ATOM 4694 N N . GLU C 1 113 ? -21.658 15.494 -22.587 1.00 14.31 131 GLU C N 1
ATOM 4695 C CA . GLU C 1 113 ? -21.220 14.276 -23.215 1.00 14.78 131 GLU C CA 1
ATOM 4696 C C . GLU C 1 113 ? -21.791 13.062 -22.491 1.00 14.58 131 GLU C C 1
ATOM 4697 O O . GLU C 1 113 ? -21.748 12.982 -21.238 1.00 13.68 131 GLU C O 1
ATOM 4703 N N . HIS C 1 114 ? -22.310 12.125 -23.280 1.00 14.26 132 HIS C N 1
ATOM 4704 C CA . HIS C 1 114 ? -22.665 10.810 -22.774 1.00 14.15 132 HIS C CA 1
ATOM 4705 C C . HIS C 1 114 ? -21.949 9.734 -23.591 1.00 14.40 132 HIS C C 1
ATOM 4706 O O . HIS C 1 114 ? -21.630 9.935 -24.771 1.00 14.27 132 HIS C O 1
ATOM 4713 N N . GLN C 1 115 ? -21.748 8.575 -22.963 1.00 14.15 133 GLN C N 1
ATOM 4714 C CA . GLN C 1 115 ? -21.294 7.378 -23.663 1.00 14.18 133 GLN C CA 1
ATOM 4715 C C . GLN C 1 115 ? -22.277 6.259 -23.374 1.00 14.55 133 GLN C C 1
ATOM 4716 O O . GLN C 1 115 ? -22.641 6.020 -22.215 1.00 14.35 133 GLN C O 1
ATOM 4722 N N . VAL C 1 116 ? -22.704 5.593 -24.439 1.00 14.44 134 VAL C N 1
ATOM 4723 C CA . VAL C 1 116 ? -23.823 4.704 -24.398 1.00 15.19 134 VAL C CA 1
ATOM 4724 C C . VAL C 1 116 ? -23.547 3.430 -25.198 1.00 14.99 134 VAL C C 1
ATOM 4725 O O . VAL C 1 116 ? -23.028 3.483 -26.308 1.00 14.57 134 VAL C O 1
ATOM 4737 N N . PHE C 1 118 ? -21.393 1.020 -24.826 1.00 12.95 136 PHE C N 1
ATOM 4738 C CA . PHE C 1 118 ? -19.963 1.105 -25.136 1.00 12.23 136 PHE C CA 1
ATOM 4739 C C . PHE C 1 118 ? -19.185 -0.074 -24.612 1.00 11.85 136 PHE C C 1
ATOM 4740 O O . PHE C 1 118 ? -19.524 -0.639 -23.581 1.00 11.60 136 PHE C O 1
ATOM 4748 N N . PHE C 1 119 ? -18.120 -0.426 -25.328 1.00 12.11 137 PHE C N 1
ATOM 4749 C CA . PHE C 1 119 ? -17.148 -1.364 -24.808 1.00 12.47 137 PHE C CA 1
ATOM 4750 C C . PHE C 1 119 ? -16.200 -0.632 -23.874 1.00 13.04 137 PHE C C 1
ATOM 4751 O O . PHE C 1 119 ? -15.922 0.555 -24.057 1.00 13.19 137 PHE C O 1
ATOM 4759 N N . GLU C 1 120 ? -15.691 -1.341 -22.878 1.00 13.57 138 GLU C N 1
ATOM 4760 C CA . GLU C 1 120 ? -14.765 -0.754 -21.930 1.00 14.67 138 GLU C CA 1
ATOM 4761 C C . GLU C 1 120 ? -13.646 0.021 -22.619 1.00 14.82 138 GLU C C 1
ATOM 4762 O O . GLU C 1 120 ? -13.252 1.078 -22.155 1.00 13.98 138 GLU C O 1
ATOM 4768 N N . SER C 1 121 ? -13.143 -0.514 -23.722 1.00 14.78 139 SER C N 1
ATOM 4769 C CA . SER C 1 121 ? -12.075 0.137 -24.469 1.00 15.18 139 SER C CA 1
ATOM 4770 C C . SER C 1 121 ? -12.596 1.227 -25.418 1.00 15.27 139 SER C C 1
ATOM 4771 O O . SER C 1 121 ? -11.813 1.907 -26.070 1.00 15.71 139 SER C O 1
ATOM 4774 N N . HIS C 1 122 ? -13.916 1.392 -25.508 1.00 15.37 140 HIS C N 1
ATOM 4775 C CA . HIS C 1 122 ? -14.519 2.355 -26.420 1.00 15.60 140 HIS C CA 1
ATOM 4776 C C . HIS C 1 122 ? -14.129 2.174 -27.913 1.00 15.60 140 HIS C C 1
ATOM 4777 O O . HIS C 1 122 ? -14.205 3.135 -28.682 1.00 15.42 140 HIS C O 1
ATOM 4784 N N . PHE C 1 123 ? -13.737 0.966 -28.340 1.00 15.61 141 PHE C N 1
ATOM 4785 C CA . PHE C 1 123 ? -13.404 0.772 -29.768 1.00 15.06 141 PHE C CA 1
ATOM 4786 C C . PHE C 1 123 ? -14.631 1.006 -30.629 1.00 14.78 141 PHE C C 1
ATOM 4787 O O . PHE C 1 123 ? -14.511 1.351 -31.797 1.00 15.32 141 PHE C O 1
ATOM 4795 N N . THR C 1 124 ? -15.807 0.840 -30.035 1.00 13.86 142 THR C N 1
ATOM 4796 C CA . THR C 1 124 ? -17.034 1.284 -30.648 1.00 13.99 142 THR C CA 1
ATOM 4797 C C . THR C 1 124 ? -18.037 1.650 -29.564 1.00 14.27 142 THR C C 1
ATOM 4798 O O . THR C 1 124 ? -18.025 1.074 -28.457 1.00 14.32 142 THR C O 1
ATOM 4802 N N . GLU C 1 125 ? -18.906 2.604 -29.877 1.00 14.57 143 GLU C N 1
ATOM 4803 C CA . GLU C 1 125 ? -19.897 3.068 -28.910 1.00 14.57 143 GLU C CA 1
ATOM 4804 C C . GLU C 1 125 ? -20.821 4.071 -29.540 1.00 14.99 143 GLU C C 1
ATOM 4805 O O . GLU C 1 125 ? -20.580 4.525 -30.664 1.00 15.43 143 GLU C O 1
ATOM 4811 N N . LEU C 1 126 ? -21.874 4.421 -28.809 1.00 15.13 144 LEU C N 1
ATOM 4812 C CA . LEU C 1 126 ? -22.682 5.575 -29.141 1.00 15.64 144 LEU C CA 1
ATOM 4813 C C . LEU C 1 126 ? -22.352 6.725 -28.195 1.00 15.52 144 LEU C C 1
ATOM 4814 O O . LEU C 1 126 ? -21.943 6.501 -27.053 1.00 14.88 144 LEU C O 1
ATOM 4819 N N . LYS C 1 127 ? -22.495 7.951 -28.695 1.00 15.81 145 LYS C N 1
ATOM 4820 C CA . LYS C 1 127 ? -22.501 9.137 -27.832 1.00 15.99 145 LYS C CA 1
ATOM 4821 C C . LYS C 1 127 ? -23.651 10.090 -28.108 1.00 16.05 145 LYS C C 1
ATOM 4822 O O . LYS C 1 127 ? -24.328 10.014 -29.148 1.00 15.70 145 LYS C O 1
ATOM 4828 N N . TYR C 1 128 ? -23.845 10.999 -27.159 1.00 15.95 146 TYR C N 1
ATOM 4829 C CA . TYR C 1 128 ? -24.830 12.062 -27.274 1.00 16.95 146 TYR C CA 1
ATOM 4830 C C . TYR C 1 128 ? -24.291 13.287 -26.576 1.00 17.03 146 TYR C C 1
ATOM 4831 O O . TYR C 1 128 ? -23.479 13.173 -25.657 1.00 17.69 146 TYR C O 1
ATOM 4840 N N . GLY C 1 129 ? -24.723 14.452 -27.049 1.00 17.77 147 GLY C N 1
ATOM 4841 C CA . GLY C 1 129 ? -24.362 15.725 -26.436 1.00 18.18 147 GLY C CA 1
ATOM 4842 C C . GLY C 1 129 ? -22.958 16.186 -26.752 1.00 18.78 147 GLY C C 1
ATOM 4843 O O . GLY C 1 129 ? -22.413 17.054 -26.049 1.00 19.62 147 GLY C O 1
ATOM 4844 N N . VAL C 1 130 ? -22.380 15.652 -27.820 1.00 19.30 148 VAL C N 1
ATOM 4845 C CA . VAL C 1 130 ? -21.022 15.988 -28.173 1.00 20.66 148 VAL C CA 1
ATOM 4846 C C . VAL C 1 130 ? -20.877 16.126 -29.689 1.00 21.97 148 VAL C C 1
ATOM 4847 O O . VAL C 1 130 ? -21.789 15.758 -30.432 1.00 22.25 148 VAL C O 1
ATOM 4851 N N . GLY C 1 131 ? -19.739 16.677 -30.132 1.00 21.94 149 GLY C N 1
ATOM 4852 C CA . GLY C 1 131 ? -19.412 16.801 -31.553 1.00 22.02 149 GLY C CA 1
ATOM 4853 C C . GLY C 1 131 ? -20.151 17.897 -32.321 1.00 22.19 149 GLY C C 1
ATOM 4854 O O . GLY C 1 131 ? -20.734 18.821 -31.746 1.00 21.79 149 GLY C O 1
ATOM 4855 N N . SER C 1 132 ? -20.111 17.776 -33.644 1.00 22.21 150 SER C N 1
ATOM 4856 C CA . SER C 1 132 ? -20.700 18.754 -34.542 1.00 22.70 150 SER C CA 1
ATOM 4857 C C . SER C 1 132 ? -22.218 18.775 -34.433 1.00 22.64 150 SER C C 1
ATOM 4858 O O . SER C 1 132 ? -22.837 19.790 -34.732 1.00 23.27 150 SER C O 1
ATOM 4861 N N . ASN C 1 133 ? -22.810 17.663 -33.996 1.00 21.53 151 ASN C N 1
ATOM 4862 C CA . ASN C 1 133 ? -24.266 17.569 -33.831 1.00 21.17 151 ASN C CA 1
ATOM 4863 C C . ASN C 1 133 ? -24.624 17.004 -32.444 1.00 20.48 151 ASN C C 1
ATOM 4864 O O . ASN C 1 133 ? -24.850 15.795 -32.300 1.00 19.83 151 ASN C O 1
ATOM 4869 N N . PRO C 1 134 ? -24.632 17.876 -31.410 1.00 20.44 152 PRO C N 1
ATOM 4870 C CA . PRO C 1 134 ? -24.803 17.382 -30.040 1.00 19.84 152 PRO C CA 1
ATOM 4871 C C . PRO C 1 134 ? -26.202 16.849 -29.760 1.00 18.93 152 PRO C C 1
ATOM 4872 O O . PRO C 1 134 ? -26.363 15.998 -28.881 1.00 18.19 152 PRO C O 1
ATOM 4876 N N . SER C 1 135 ? -27.195 17.314 -30.514 1.00 18.40 153 SER C N 1
ATOM 4877 C CA . SER C 1 135 ? -28.562 16.781 -30.385 1.00 18.67 153 SER C CA 1
ATOM 4878 C C . SER C 1 135 ? -28.786 15.510 -31.207 1.00 17.15 153 SER C C 1
ATOM 4879 O O . SER C 1 135 ? -29.913 15.001 -31.283 1.00 16.38 153 SER C O 1
ATOM 4882 N N . ASN C 1 136 ? -27.714 15.007 -31.823 1.00 16.76 154 ASN C N 1
ATOM 4883 C CA . ASN C 1 136 ? -27.750 13.741 -32.569 1.00 16.35 154 ASN C CA 1
ATOM 4884 C C . ASN C 1 136 ? -27.145 12.618 -31.767 1.00 16.10 154 ASN C C 1
ATOM 4885 O O . ASN C 1 136 ? -26.178 12.804 -31.011 1.00 14.93 154 ASN C O 1
ATOM 4890 N N . LEU C 1 137 ? -27.675 11.433 -32.020 1.00 15.93 155 LEU C N 1
ATOM 4891 C CA . LEU C 1 137 ? -27.112 10.210 -31.525 1.00 15.98 155 LEU C CA 1
ATOM 4892 C C . LEU C 1 137 ? -25.960 9.882 -32.463 1.00 15.43 155 LEU C C 1
ATOM 4893 O O . LEU C 1 137 ? -26.182 9.699 -33.664 1.00 15.35 155 LEU C O 1
ATOM 4898 N N . GLY C 1 138 ? -24.739 9.839 -31.939 1.00 14.07 156 GLY C N 1
ATOM 4899 C CA . GLY C 1 138 ? -23.541 9.615 -32.770 1.00 13.57 156 GLY C CA 1
ATOM 4900 C C . GLY C 1 138 ? -22.877 8.255 -32.564 1.00 13.46 156 GLY C C 1
ATOM 4901 O O . GLY C 1 138 ? -22.663 7.822 -31.432 1.00 12.76 156 GLY C O 1
ATOM 4902 N N . TRP C 1 139 ? -22.544 7.577 -33.661 1.00 12.86 157 TRP C N 1
ATOM 4903 C CA . TRP C 1 139 ? -21.910 6.275 -33.566 1.00 13.00 157 TRP C CA 1
ATOM 4904 C C . TRP C 1 139 ? -20.427 6.402 -33.897 1.00 13.02 157 TRP C C 1
ATOM 4905 O O . TRP C 1 139 ? -20.068 7.026 -34.888 1.00 13.90 157 TRP C O 1
ATOM 4916 N N . TYR C 1 140 ? -19.588 5.785 -33.071 1.00 13.09 158 TYR C N 1
ATOM 4917 C CA . TYR C 1 140 ? -18.136 5.932 -33.120 1.00 13.04 158 TYR C CA 1
ATOM 4918 C C . TYR C 1 140 ? -17.486 4.583 -33.315 1.00 13.74 158 TYR C C 1
ATOM 4919 O O . TYR C 1 140 ? -17.897 3.592 -32.715 1.00 13.26 158 TYR C O 1
ATOM 4928 N N . ALA C 1 141 ? -16.453 4.570 -34.144 1.00 15.14 159 ALA C N 1
ATOM 4929 C CA . ALA C 1 141 ? -15.547 3.451 -34.271 1.00 16.71 159 ALA C CA 1
ATOM 4930 C C . ALA C 1 141 ? -14.119 3.986 -34.234 1.00 18.02 159 ALA C C 1
ATOM 4931 O O . ALA C 1 141 ? -13.781 4.958 -34.923 1.00 18.17 159 ALA C O 1
ATOM 4933 N N . GLY C 1 142 ? -13.288 3.364 -33.415 1.00 19.67 160 GLY C N 1
ATOM 4934 C CA . GLY C 1 142 ? -11.887 3.725 -33.319 1.00 20.86 160 GLY C CA 1
ATOM 4935 C C . GLY C 1 142 ? -11.656 5.161 -32.910 1.00 22.28 160 GLY C C 1
ATOM 4936 O O . GLY C 1 142 ? -10.680 5.770 -33.345 1.00 23.55 160 GLY C O 1
ATOM 4937 N N . GLY C 1 143 ? -12.553 5.699 -32.082 1.00 22.40 161 GLY C N 1
ATOM 4938 C CA . GLY C 1 143 ? -12.431 7.054 -31.563 1.00 22.94 161 GLY C CA 1
ATOM 4939 C C . GLY C 1 143 ? -13.103 8.173 -32.354 1.00 23.24 161 GLY C C 1
ATOM 4940 O O . GLY C 1 143 ? -13.236 9.291 -31.838 1.00 23.06 161 GLY C O 1
ATOM 4941 N N . THR C 1 144 ? -13.541 7.910 -33.588 1.00 22.53 162 THR C N 1
ATOM 4942 C CA . THR C 1 144 ? -14.142 8.975 -34.404 1.00 21.72 162 THR C CA 1
ATOM 4943 C C . THR C 1 144 ? -15.576 8.678 -34.833 1.00 19.99 162 THR C C 1
ATOM 4944 O O . THR C 1 144 ? -15.907 7.538 -35.167 1.00 19.11 162 THR C O 1
ATOM 4948 N N . GLU C 1 145 ? -16.417 9.713 -34.789 1.00 18.38 163 GLU C N 1
ATOM 4949 C CA . GLU C 1 145 ? -17.822 9.616 -35.181 1.00 18.26 163 GLU C CA 1
ATOM 4950 C C . GLU C 1 145 ? -17.914 9.276 -36.672 1.00 17.42 163 GLU C C 1
ATOM 4951 O O . GLU C 1 145 ? -17.343 9.994 -37.493 1.00 17.12 163 GLU C O 1
ATOM 4957 N N . ARG C 1 146 ? -18.592 8.173 -37.004 1.00 16.11 164 ARG C N 1
ATOM 4958 C CA . ARG C 1 146 ? -18.779 7.751 -38.394 1.00 15.20 164 ARG C CA 1
ATOM 4959 C C . ARG C 1 146 ? -20.186 8.004 -38.901 1.00 14.74 164 ARG C C 1
ATOM 4960 O O . ARG C 1 146 ? -20.408 7.981 -40.097 1.00 15.98 164 ARG C O 1
ATOM 4968 N N . TRP C 1 147 ? -21.138 8.232 -38.011 1.00 13.67 165 TRP C N 1
ATOM 4969 C CA . TRP C 1 147 ? -22.533 8.334 -38.398 1.00 13.51 165 TRP C CA 1
ATOM 4970 C C . TRP C 1 147 ? -23.279 9.035 -37.274 1.00 13.52 165 TRP C C 1
ATOM 4971 O O . TRP C 1 147 ? -22.877 8.941 -36.131 1.00 13.37 165 TRP C O 1
ATOM 4982 N N . SER C 1 148 ? -24.364 9.740 -37.579 1.00 13.43 166 SER C N 1
ATOM 4983 C CA . SER C 1 148 ? -25.203 10.289 -36.529 1.00 13.71 166 SER C CA 1
ATOM 4984 C C . SER C 1 148 ? -26.588 10.547 -37.073 1.00 14.20 166 SER C C 1
ATOM 4985 O O . SER C 1 148 ? -26.788 10.556 -38.285 1.00 14.28 166 SER C O 1
ATOM 4988 N N . THR C 1 149 ? -27.539 10.754 -36.176 1.00 14.80 167 THR C N 1
ATOM 4989 C CA . THR C 1 149 ? -28.917 11.055 -36.560 1.00 15.23 167 THR C CA 1
ATOM 4990 C C . THR C 1 149 ? -29.599 11.816 -35.393 1.00 15.79 167 THR C C 1
ATOM 4991 O O . THR C 1 149 ? -29.330 11.529 -34.227 1.00 16.02 167 THR C O 1
ATOM 4995 N N . PRO C 1 150 ? -30.465 12.796 -35.695 1.00 16.67 168 PRO C N 1
ATOM 4996 C CA . PRO C 1 150 ? -31.171 13.497 -34.604 1.00 16.98 168 PRO C CA 1
ATOM 4997 C C . PRO C 1 150 ? -31.890 12.567 -33.632 1.00 16.88 168 PRO C C 1
ATOM 4998 O O . PRO C 1 150 ? -32.554 11.613 -34.040 1.00 16.17 168 PRO C O 1
ATOM 5002 N N . PHE C 1 151 ? -31.753 12.851 -32.345 1.00 17.09 169 PHE C N 1
ATOM 5003 C CA . PHE C 1 151 ? -32.283 11.965 -31.337 1.00 17.72 169 PHE C CA 1
ATOM 5004 C C . PHE C 1 151 ? -33.714 12.403 -31.012 1.00 18.10 169 PHE C C 1
ATOM 5005 O O . PHE C 1 151 ? -33.984 13.021 -29.981 1.00 18.09 169 PHE C O 1
ATOM 5013 N N . THR C 1 152 ? -34.616 12.059 -31.925 1.00 18.22 170 THR C N 1
ATOM 5014 C CA . THR C 1 152 ? -36.026 12.457 -31.863 1.00 18.54 170 THR C CA 1
ATOM 5015 C C . THR C 1 152 ? -36.731 11.763 -30.708 1.00 18.45 170 THR C C 1
ATOM 5016 O O . THR C 1 152 ? -36.670 10.544 -30.571 1.00 18.19 170 THR C O 1
ATOM 5020 N N . ALA C 1 153 ? -37.405 12.543 -29.876 1.00 18.75 171 ALA C N 1
ATOM 5021 C CA . ALA C 1 153 ? -38.239 11.986 -28.827 1.00 19.58 171 ALA C CA 1
ATOM 5022 C C . ALA C 1 153 ? -39.186 10.875 -29.341 1.00 19.39 171 ALA C C 1
ATOM 5023 O O . ALA C 1 153 ? -39.684 10.939 -30.459 1.00 17.92 171 ALA C O 1
ATOM 5025 N N . ASP C 1 154 ? -39.376 9.843 -28.523 1.00 20.66 172 ASP C N 1
ATOM 5026 C CA . ASP C 1 154 ? -40.402 8.795 -28.726 1.00 22.03 172 ASP C CA 1
ATOM 5027 C C . ASP C 1 154 ? -40.192 7.865 -29.919 1.00 21.72 172 ASP C C 1
ATOM 5028 O O . ASP C 1 154 ? -41.007 6.977 -30.158 1.00 23.20 172 ASP C O 1
ATOM 5033 N N . THR C 1 155 ? -39.103 8.063 -30.651 1.00 20.42 173 THR C N 1
ATOM 5034 C CA . THR C 1 155 ? -38.743 7.216 -31.761 1.00 19.78 173 THR C CA 1
ATOM 5035 C C . THR C 1 155 ? -37.815 6.123 -31.262 1.00 18.05 173 THR C C 1
ATOM 5036 O O . THR C 1 155 ? -36.824 6.426 -30.631 1.00 18.08 173 THR C O 1
ATOM 5040 N N . TRP C 1 156 ? -38.101 4.858 -31.561 1.00 16.53 174 TRP C N 1
ATOM 5041 C CA . TRP C 1 156 ? -37.156 3.798 -31.237 1.00 14.91 174 TRP C CA 1
ATOM 5042 C C . TRP C 1 156 ? -36.060 3.781 -32.304 1.00 14.76 174 TRP C C 1
ATOM 5043 O O . TRP C 1 156 ? -36.353 3.782 -33.506 1.00 14.43 174 TRP C O 1
ATOM 5054 N N . PHE C 1 157 ? -34.809 3.815 -31.849 1.00 13.67 175 PHE C N 1
ATOM 5055 C CA . PHE C 1 157 ? -33.635 3.722 -32.734 1.00 13.84 175 PHE C CA 1
ATOM 5056 C C . PHE C 1 157 ? -32.971 2.359 -32.547 1.00 12.92 175 PHE C C 1
ATOM 5057 O O . PHE C 1 157 ? -32.445 2.084 -31.493 1.00 12.97 175 PHE C O 1
ATOM 5065 N N . ASN C 1 158 ? -33.029 1.528 -33.583 1.00 12.20 176 ASN C N 1
ATOM 5066 C CA . ASN C 1 158 ? -32.509 0.167 -33.578 1.00 11.73 176 ASN C CA 1
ATOM 5067 C C . ASN C 1 158 ? -31.102 0.185 -34.120 1.00 11.46 176 ASN C C 1
ATOM 5068 O O . ASN C 1 158 ? -30.829 0.867 -35.095 1.00 11.45 176 ASN C O 1
ATOM 5073 N N . PHE C 1 159 ? -30.234 -0.605 -33.527 1.00 10.87 177 PHE C N 1
ATOM 5074 C CA . PHE C 1 159 ? -28.840 -0.686 -33.960 1.00 10.67 177 PHE C CA 1
ATOM 5075 C C . PHE C 1 159 ? -28.369 -2.129 -33.927 1.00 10.73 177 PHE C C 1
ATOM 5076 O O . PHE C 1 159 ? -28.897 -2.946 -33.177 1.00 10.22 177 PHE C O 1
ATOM 5084 N N . ALA C 1 160 ? -27.343 -2.427 -34.723 1.00 11.07 178 ALA C N 1
ATOM 5085 C CA . ALA C 1 160 ? -26.477 -3.547 -34.445 1.00 11.20 178 ALA C CA 1
ATOM 5086 C C . ALA C 1 160 ? -25.055 -3.191 -34.834 1.00 11.15 178 ALA C C 1
ATOM 5087 O O . ALA C 1 160 ? -24.818 -2.672 -35.916 1.00 11.78 178 ALA C O 1
ATOM 5089 N N . TYR C 1 161 ? -24.119 -3.447 -33.938 1.00 11.04 179 TYR C N 1
ATOM 5090 C CA . TYR C 1 161 ? -22.719 -3.334 -34.249 1.00 11.12 179 TYR C CA 1
ATOM 5091 C C . TYR C 1 161 ? -22.332 -4.629 -35.009 1.00 11.19 179 TYR C C 1
ATOM 5092 O O . TYR C 1 161 ? -22.565 -5.736 -34.540 1.00 10.65 179 TYR C O 1
ATOM 5101 N N . ASP C 1 162 ? -21.801 -4.459 -36.206 1.00 11.90 180 ASP C N 1
ATOM 5102 C CA . ASP C 1 162 ? -21.377 -5.557 -37.072 1.00 12.32 180 ASP C CA 1
ATOM 5103 C C . ASP C 1 162 ? -19.902 -5.717 -36.785 1.00 12.23 180 ASP C C 1
ATOM 5104 O O . ASP C 1 162 ? -19.095 -4.998 -37.341 1.00 12.46 180 ASP C O 1
ATOM 5109 N N . ILE C 1 163 ? -19.545 -6.601 -35.867 1.00 12.05 181 ILE C N 1
ATOM 5110 C CA . ILE C 1 163 ? -18.151 -6.639 -35.434 1.00 12.41 181 ILE C CA 1
ATOM 5111 C C . ILE C 1 163 ? -17.466 -7.881 -35.923 1.00 12.80 181 ILE C C 1
ATOM 5112 O O . ILE C 1 163 ? -17.974 -8.981 -35.733 1.00 13.49 181 ILE C O 1
ATOM 5117 N N . ASP C 1 164 ? -16.286 -7.711 -36.496 1.00 13.42 182 ASP C N 1
ATOM 5118 C CA . ASP C 1 164 ? -15.494 -8.844 -36.956 1.00 13.80 182 ASP C CA 1
ATOM 5119 C C . ASP C 1 164 ? -14.199 -8.851 -36.173 1.00 13.51 182 ASP C C 1
ATOM 5120 O O . ASP C 1 164 ? -13.311 -8.044 -36.452 1.00 13.38 182 ASP C O 1
ATOM 5125 N N . PHE C 1 165 ? -14.116 -9.748 -35.182 1.00 13.30 183 PHE C N 1
ATOM 5126 C CA . PHE C 1 165 ? -13.010 -9.791 -34.245 1.00 13.61 183 PHE C CA 1
ATOM 5127 C C . PHE C 1 165 ? -11.789 -10.444 -34.911 1.00 14.76 183 PHE C C 1
ATOM 5128 O O . PHE C 1 165 ? -10.692 -10.290 -34.433 1.00 15.07 183 PHE C O 1
ATOM 5136 N N . THR C 1 166 ? -11.994 -11.189 -35.994 1.00 15.58 184 THR C N 1
ATOM 5137 C CA . THR C 1 166 ? -10.883 -11.760 -36.746 1.00 16.60 184 THR C CA 1
ATOM 5138 C C . THR C 1 166 ? -10.316 -10.703 -37.709 1.00 16.35 184 THR C C 1
ATOM 5139 O O . THR C 1 166 ? -9.142 -10.455 -37.704 1.00 16.51 184 THR C O 1
ATOM 5143 N N . ALA C 1 167 ? -11.153 -10.054 -38.505 1.00 16.72 185 ALA C N 1
ATOM 5144 C CA . ALA C 1 167 ? -10.677 -9.001 -39.398 1.00 17.38 185 ALA C CA 1
ATOM 5145 C C . ALA C 1 167 ? -10.368 -7.697 -38.656 1.00 18.13 185 ALA C C 1
ATOM 5146 O O . ALA C 1 167 ? -9.737 -6.800 -39.217 1.00 17.68 185 ALA C O 1
ATOM 5148 N N . LYS C 1 168 ? -10.825 -7.600 -37.404 1.00 19.17 186 LYS C N 1
ATOM 5149 C CA . LYS C 1 168 ? -10.685 -6.396 -36.572 1.00 19.33 186 LYS C CA 1
ATOM 5150 C C . LYS C 1 168 ? -11.270 -5.179 -37.274 1.00 18.66 186 LYS C C 1
ATOM 5151 O O . LYS C 1 168 ? -10.588 -4.181 -37.537 1.00 17.73 186 LYS C O 1
ATOM 5157 N N . THR C 1 169 ? -12.560 -5.298 -37.595 1.00 17.36 187 THR C N 1
ATOM 5158 C CA . THR C 1 169 ? -13.330 -4.215 -38.170 1.00 16.63 187 THR C CA 1
ATOM 5159 C C . THR C 1 169 ? -14.699 -4.129 -37.486 1.00 15.79 187 THR C C 1
ATOM 5160 O O . THR C 1 169 ? -15.175 -5.089 -36.858 1.00 15.11 187 THR C O 1
ATOM 5164 N N . VAL C 1 170 ? -15.347 -2.988 -37.626 1.00 14.50 188 VAL C N 1
ATOM 5165 C CA . VAL C 1 170 ? -16.698 -2.849 -37.098 1.00 14.29 188 VAL C CA 1
ATOM 5166 C C . VAL C 1 170 ? -17.512 -1.941 -37.990 1.00 13.74 188 VAL C C 1
ATOM 5167 O O . VAL C 1 170 ? -17.013 -0.902 -38.420 1.00 14.57 188 VAL C O 1
ATOM 5171 N N . GLY C 1 171 ? -18.751 -2.336 -38.280 1.00 12.24 189 GLY C N 1
ATOM 5172 C CA . GLY C 1 171 ? -19.661 -1.518 -39.063 1.00 11.24 189 GLY C CA 1
ATOM 5173 C C . GLY C 1 171 ? -20.940 -1.288 -38.278 1.00 10.63 189 GLY C C 1
ATOM 5174 O O . GLY C 1 171 ? -21.071 -1.749 -37.146 1.00 10.59 189 GLY C O 1
ATOM 5175 N N . LEU C 1 172 ? -21.901 -0.621 -38.893 1.00 9.96 190 LEU C N 1
ATOM 5176 C CA . LEU C 1 172 ? -23.156 -0.316 -38.221 1.00 9.75 190 LEU C CA 1
ATOM 5177 C C . LEU C 1 172 ? -24.332 -0.589 -39.110 1.00 9.61 190 LEU C C 1
ATOM 5178 O O . LEU C 1 172 ? -24.338 -0.205 -40.294 1.00 10.10 190 LEU C O 1
ATOM 5183 N N . TRP C 1 173 ? -25.349 -1.202 -38.521 1.00 9.25 191 TRP C N 1
ATOM 5184 C CA . TRP C 1 173 ? -26.647 -1.310 -39.125 1.00 9.20 191 TRP C CA 1
ATOM 5185 C C . TRP C 1 173 ? -27.591 -0.517 -38.255 1.00 9.45 191 TRP C C 1
ATOM 5186 O O . TRP C 1 173 ? -27.344 -0.361 -37.076 1.00 9.61 191 TRP C O 1
ATOM 5197 N N . ALA C 1 174 ? -28.695 -0.039 -38.826 1.00 10.25 192 ALA C N 1
ATOM 5198 C CA . ALA C 1 174 ? -29.614 0.820 -38.092 1.00 10.44 192 ALA C CA 1
ATOM 5199 C C . ALA C 1 174 ? -30.977 0.879 -38.762 1.00 11.05 192 ALA C C 1
ATOM 5200 O O . ALA C 1 174 ? -31.115 0.647 -39.966 1.00 11.79 192 ALA C O 1
ATOM 5202 N N . SER C 1 175 ? -31.982 1.208 -37.967 1.00 11.17 193 SER C N 1
ATOM 5203 C CA . SER C 1 175 ? -33.271 1.605 -38.499 1.00 11.32 193 SER C CA 1
ATOM 5204 C C . SER C 1 175 ? -34.066 2.229 -37.358 1.00 11.48 193 SER C C 1
ATOM 5205 O O . SER C 1 175 ? -33.578 2.346 -36.241 1.00 10.89 193 SER C O 1
ATOM 5208 N N . THR C 1 176 ? -35.289 2.639 -37.642 1.00 12.30 194 THR C N 1
ATOM 5209 C CA . THR C 1 176 ? -36.154 3.165 -36.605 1.00 13.04 194 THR C CA 1
ATOM 5210 C C . THR C 1 176 ? -37.409 2.317 -36.481 1.00 13.80 194 THR C C 1
ATOM 5211 O O . THR C 1 176 ? -37.845 1.680 -37.444 1.00 13.26 194 THR C O 1
ATOM 5215 N N . ASN C 1 177 ? -37.982 2.335 -35.284 1.00 14.78 195 ASN C N 1
ATOM 5216 C CA . ASN C 1 177 ? -39.263 1.718 -35.010 1.00 15.85 195 ASN C CA 1
ATOM 5217 C C . ASN C 1 177 ? -39.317 0.260 -35.492 1.00 16.09 195 ASN C C 1
ATOM 5218 O O . ASN C 1 177 ? -38.525 -0.548 -35.008 1.00 16.90 195 ASN C O 1
ATOM 5223 N N . GLY C 1 178 ? -40.185 -0.073 -36.448 1.00 16.44 196 GLY C N 1
ATOM 5224 C CA . GLY C 1 178 ? -40.363 -1.467 -36.904 1.00 16.33 196 GLY C CA 1
ATOM 5225 C C . GLY C 1 178 ? -39.655 -1.837 -38.193 1.00 16.05 196 GLY C C 1
ATOM 5226 O O . GLY C 1 178 ? -39.757 -2.976 -38.650 1.00 15.72 196 GLY C O 1
ATOM 5227 N N . ASN C 1 179 ? -38.914 -0.885 -38.761 1.00 16.24 197 ASN C N 1
ATOM 5228 C CA . ASN C 1 179 ? -38.278 -1.059 -40.059 1.00 16.50 197 ASN C CA 1
ATOM 5229 C C . ASN C 1 179 ? -37.065 -1.945 -39.892 1.00 15.67 197 ASN C C 1
ATOM 5230 O O . ASN C 1 179 ? -36.434 -1.910 -38.837 1.00 15.07 197 ASN C O 1
ATOM 5235 N N . PRO C 1 180 ? -36.731 -2.740 -40.922 1.00 15.61 198 PRO C N 1
ATOM 5236 C CA . PRO C 1 180 ? -35.583 -3.630 -40.814 1.00 15.21 198 PRO C CA 1
ATOM 5237 C C . PRO C 1 180 ? -34.261 -2.886 -40.768 1.00 14.83 198 PRO C C 1
ATOM 5238 O O . PRO C 1 180 ? -34.135 -1.795 -41.296 1.00 13.93 198 PRO C O 1
ATOM 5242 N N . LEU C 1 181 ? -33.274 -3.503 -40.141 1.00 14.84 199 LEU C N 1
ATOM 5243 C CA . LEU C 1 181 ? -31.953 -2.923 -40.082 1.00 14.56 199 LEU C CA 1
ATOM 5244 C C . LEU C 1 181 ? -31.420 -2.870 -41.473 1.00 14.58 199 LEU C C 1
ATOM 5245 O O . LEU C 1 181 ? -31.598 -3.821 -42.251 1.00 14.58 199 LEU C O 1
ATOM 5250 N N . VAL C 1 182 ? -30.783 -1.746 -41.786 1.00 14.45 200 VAL C N 1
ATOM 5251 C CA . VAL C 1 182 ? -30.028 -1.602 -43.021 1.00 14.73 200 VAL C CA 1
ATOM 5252 C C . VAL C 1 182 ? -28.639 -1.185 -42.590 1.00 13.92 200 VAL C C 1
ATOM 5253 O O . VAL C 1 182 ? -28.482 -0.509 -41.563 1.00 13.94 200 VAL C O 1
ATOM 5257 N N . LYS C 1 183 ? -27.634 -1.602 -43.344 1.00 12.90 201 LYS C N 1
ATOM 5258 C CA . LYS C 1 183 ? -26.283 -1.194 -43.048 1.00 12.98 201 LYS C CA 1
ATOM 5259 C C . LYS C 1 183 ? -26.117 0.274 -43.412 1.00 12.64 201 LYS C C 1
ATOM 5260 O O . LYS C 1 183 ? -26.355 0.660 -44.558 1.00 12.82 201 LYS C O 1
ATOM 5266 N N . VAL C 1 184 ? -25.738 1.087 -42.434 1.00 12.49 202 VAL C N 1
ATOM 5267 C CA . VAL C 1 184 ? -25.526 2.517 -42.664 1.00 12.54 202 VAL C CA 1
ATOM 5268 C C . VAL C 1 184 ? -24.060 2.931 -42.612 1.00 12.72 202 VAL C C 1
ATOM 5269 O O . VAL C 1 184 ? -23.730 4.032 -43.061 1.00 13.29 202 VAL C O 1
ATOM 5273 N N . VAL C 1 185 ? -23.192 2.094 -42.060 1.00 12.10 203 VAL C N 1
ATOM 5274 C CA . VAL C 1 185 ? -21.752 2.337 -42.140 1.00 12.78 203 VAL C CA 1
ATOM 5275 C C . VAL C 1 185 ? -21.049 1.042 -42.458 1.00 13.08 203 VAL C C 1
ATOM 5276 O O . VAL C 1 185 ? -21.169 0.104 -41.691 1.00 13.50 203 VAL C O 1
ATOM 5280 N N . GLN C 1 186 ? -20.337 0.990 -43.585 1.00 13.62 204 GLN C N 1
ATOM 5281 C CA . GLN C 1 186 ? -19.500 -0.173 -43.919 1.00 14.65 204 GLN C CA 1
ATOM 5282 C C . GLN C 1 186 ? -18.348 -0.335 -42.923 1.00 14.00 204 GLN C C 1
ATOM 5283 O O . GLN C 1 186 ? -17.771 0.645 -42.453 1.00 13.24 204 GLN C O 1
ATOM 5289 N N . ASN C 1 187 ? -18.027 -1.591 -42.616 1.00 14.13 205 ASN C N 1
ATOM 5290 C CA . ASN C 1 187 ? -17.021 -1.935 -41.620 1.00 13.90 205 ASN C CA 1
ATOM 5291 C C . ASN C 1 187 ? -15.761 -1.132 -41.852 1.00 14.28 205 ASN C C 1
ATOM 5292 O O . ASN C 1 187 ? -15.339 -0.949 -42.976 1.00 14.35 205 ASN C O 1
ATOM 5297 N N . VAL C 1 188 ? -15.217 -0.611 -40.766 1.00 14.71 206 VAL C N 1
ATOM 5298 C CA . VAL C 1 188 ? -13.980 0.132 -40.775 1.00 15.70 206 VAL C CA 1
ATOM 5299 C C . VAL C 1 188 ? -13.021 -0.529 -39.787 1.00 15.78 206 VAL C C 1
ATOM 5300 O O . VAL C 1 188 ? -13.458 -1.193 -38.851 1.00 15.37 206 VAL C O 1
ATOM 5304 N N . PRO C 1 189 ? -11.709 -0.336 -39.971 1.00 16.70 207 PRO C N 1
ATOM 5305 C CA . PRO C 1 189 ? -10.769 -0.978 -39.040 1.00 16.51 207 PRO C CA 1
ATOM 5306 C C . PRO C 1 189 ? -10.851 -0.382 -37.632 1.00 16.52 207 PRO C C 1
ATOM 5307 O O . PRO C 1 189 ? -10.950 0.833 -37.475 1.00 16.52 207 PRO C O 1
ATOM 5311 N N . ALA C 1 190 ? -10.835 -1.230 -36.611 1.00 16.33 208 ALA C N 1
ATOM 5312 C CA . ALA C 1 190 ? -10.792 -0.759 -35.233 1.00 16.11 208 ALA C CA 1
ATOM 5313 C C . ALA C 1 190 ? -10.065 -1.784 -34.414 1.00 16.01 208 ALA C C 1
ATOM 5314 O O . ALA C 1 190 ? -9.954 -2.940 -34.837 1.00 15.97 208 ALA C O 1
ATOM 5316 N N . ASN C 1 191 ? -9.579 -1.378 -33.246 1.00 16.27 209 ASN C N 1
ATOM 5317 C CA . ASN C 1 191 ? -9.004 -2.339 -32.309 1.00 17.39 209 ASN C CA 1
ATOM 5318 C C . ASN C 1 191 ? -10.110 -3.097 -31.578 1.00 17.23 209 ASN C C 1
ATOM 5319 O O . ASN C 1 191 ? -10.490 -2.742 -30.466 1.00 16.89 209 ASN C O 1
ATOM 5324 N N . THR C 1 192 ? -10.628 -4.137 -32.221 1.00 18.03 210 THR C N 1
ATOM 5325 C CA . THR C 1 192 ? -11.768 -4.884 -31.685 1.00 18.89 210 THR C CA 1
ATOM 5326 C C . THR C 1 192 ? -11.291 -5.803 -30.566 1.00 19.76 210 THR C C 1
ATOM 5327 O O . THR C 1 192 ? -10.512 -6.722 -30.805 1.00 20.42 210 THR C O 1
ATOM 5331 N N . PHE C 1 193 ? -11.731 -5.529 -29.347 1.00 20.58 211 PHE C N 1
ATOM 5332 C CA . PHE C 1 193 ? -11.378 -6.362 -28.201 1.00 20.69 211 PHE C CA 1
ATOM 5333 C C . PHE C 1 193 ? -12.455 -6.335 -27.126 1.00 18.66 211 PHE C C 1
ATOM 5334 O O . PHE C 1 193 ? -12.981 -5.284 -26.799 1.00 18.89 211 PHE C O 1
ATOM 5342 N N . THR C 1 194 ? -12.786 -7.510 -26.599 1.00 16.82 212 THR C N 1
ATOM 5343 C CA . THR C 1 194 ? -13.710 -7.633 -25.472 1.00 15.25 212 THR C CA 1
ATOM 5344 C C . THR C 1 194 ? -13.350 -8.885 -24.692 1.00 14.80 212 THR C C 1
ATOM 5345 O O . THR C 1 194 ? -12.935 -9.881 -25.298 1.00 15.22 212 THR C O 1
ATOM 5349 N N . ASP C 1 195 ? -13.490 -8.833 -23.365 1.00 13.41 213 ASP C N 1
ATOM 5350 C CA . ASP C 1 195 ? -13.308 -10.018 -22.512 1.00 12.94 213 ASP C CA 1
ATOM 5351 C C . ASP C 1 195 ? -14.638 -10.710 -22.181 1.00 12.70 213 ASP C C 1
ATOM 5352 O O . ASP C 1 195 ? -14.694 -11.541 -21.292 1.00 11.86 213 ASP C O 1
ATOM 5357 N N . SER C 1 196 ? -15.696 -10.352 -22.916 1.00 12.69 214 SER C N 1
ATOM 5358 C CA . SER C 1 196 ? -17.039 -10.883 -22.730 1.00 13.21 214 SER C CA 1
ATOM 5359 C C . SER C 1 196 ? -17.727 -10.425 -21.435 1.00 13.67 214 SER C C 1
ATOM 5360 O O . SER C 1 196 ? -18.850 -10.848 -21.129 1.00 13.60 214 SER C O 1
ATOM 5363 N N . ARG C 1 197 ? -17.062 -9.528 -20.712 1.00 14.31 215 ARG C N 1
ATOM 5364 C CA . ARG C 1 197 ? -17.541 -9.009 -19.453 1.00 15.46 215 ARG C CA 1
ATOM 5365 C C . ARG C 1 197 ? -17.252 -7.506 -19.417 1.00 14.29 215 ARG C C 1
ATOM 5366 O O . ARG C 1 197 ? -16.960 -6.977 -18.349 1.00 13.58 215 ARG C O 1
ATOM 5374 N N . ASP C 1 198 ? -17.337 -6.837 -20.578 1.00 13.15 216 ASP C N 1
ATOM 5375 C CA . ASP C 1 198 ? -16.991 -5.417 -20.706 1.00 13.00 216 ASP C CA 1
ATOM 5376 C C . ASP C 1 198 ? -17.815 -4.609 -21.729 1.00 12.48 216 ASP C C 1
ATOM 5377 O O . ASP C 1 198 ? -17.361 -3.548 -22.190 1.00 11.93 216 ASP C O 1
ATOM 5382 N N . PHE C 1 199 ? -19.004 -5.118 -22.073 1.00 12.40 217 PHE C N 1
ATOM 5383 C CA . PHE C 1 199 ? -19.992 -4.380 -22.848 1.00 12.12 217 PHE C CA 1
ATOM 5384 C C . PHE C 1 199 ? -21.034 -3.761 -21.923 1.00 11.59 217 PHE C C 1
ATOM 5385 O O . PHE C 1 199 ? -21.773 -4.463 -21.221 1.00 11.32 217 PHE C O 1
ATOM 5393 N N . HIS C 1 200 ? -21.101 -2.436 -21.958 1.00 11.23 218 HIS C N 1
ATOM 5394 C CA . HIS C 1 200 ? -21.920 -1.658 -21.043 1.00 10.83 218 HIS C CA 1
ATOM 5395 C C . HIS C 1 200 ? -23.270 -1.301 -21.616 1.00 10.78 218 HIS C C 1
ATOM 5396 O O . HIS C 1 200 ? -23.408 -0.350 -22.388 1.00 10.86 218 HIS C O 1
ATOM 5403 N N . VAL C 1 201 ? -24.257 -2.082 -21.210 1.00 10.66 219 VAL C N 1
ATOM 5404 C CA . VAL C 1 201 ? -25.643 -1.883 -21.580 1.00 10.63 219 VAL C CA 1
ATOM 5405 C C . VAL C 1 201 ? -26.187 -0.833 -20.628 1.00 10.57 219 VAL C C 1
ATOM 5406 O O . VAL C 1 201 ? -26.683 -1.143 -19.551 1.00 10.57 219 VAL C O 1
ATOM 5410 N N . GLY C 1 202 ? -26.035 0.420 -21.028 1.00 10.71 220 GLY C N 1
ATOM 5411 C CA . GLY C 1 202 ? -26.394 1.517 -20.173 1.00 11.05 220 GLY C CA 1
ATOM 5412 C C . GLY C 1 202 ? -25.795 2.822 -20.626 1.00 11.25 220 GLY C C 1
ATOM 5413 O O . GLY C 1 202 ? -25.368 2.956 -21.784 1.00 11.04 220 GLY C O 1
ATOM 5414 N N . VAL C 1 203 ? -25.774 3.770 -19.689 1.00 11.34 221 VAL C N 1
ATOM 5415 C CA . VAL C 1 203 ? -25.384 5.138 -19.956 1.00 11.59 221 VAL C CA 1
ATOM 5416 C C . VAL C 1 203 ? -24.343 5.586 -18.955 1.00 11.43 221 VAL C C 1
ATOM 5417 O O . VAL C 1 203 ? -24.469 5.329 -17.749 1.00 11.02 221 VAL C O 1
ATOM 5421 N N . LEU C 1 204 ? -23.342 6.296 -19.473 1.00 11.72 222 LEU C N 1
ATOM 5422 C CA . LEU C 1 204 ? -22.412 7.058 -18.670 1.00 11.90 222 LEU C CA 1
ATOM 5423 C C . LEU C 1 204 ? -22.533 8.518 -19.100 1.00 12.44 222 LEU C C 1
ATOM 5424 O O . LEU C 1 204 ? -22.670 8.798 -20.293 1.00 12.66 222 LEU C O 1
ATOM 5429 N N . ARG C 1 205 ? -22.536 9.431 -18.127 1.00 12.67 223 ARG C N 1
ATOM 5430 C CA . ARG C 1 205 ? -22.442 10.857 -18.401 1.00 12.93 223 ARG C CA 1
ATOM 5431 C C . ARG C 1 205 ? -21.375 11.457 -17.492 1.00 13.05 223 ARG C C 1
ATOM 5432 O O . ARG C 1 205 ? -21.369 11.238 -16.281 1.00 13.29 223 ARG C O 1
ATOM 5440 N N . ILE C 1 206 ? -20.476 12.226 -18.080 1.00 12.90 224 ILE C N 1
ATOM 5441 C CA . ILE C 1 206 ? -19.291 12.663 -17.383 1.00 13.37 224 ILE C CA 1
ATOM 5442 C C . ILE C 1 206 ? -19.630 13.680 -16.279 1.00 13.74 224 ILE C C 1
ATOM 5443 O O . ILE C 1 206 ? -19.204 13.515 -15.143 1.00 14.08 224 ILE C O 1
ATOM 5448 N N . VAL C 1 207 ? -20.407 14.704 -16.625 1.00 13.81 225 VAL C N 1
ATOM 5449 C CA . VAL C 1 207 ? -20.707 15.795 -15.710 1.00 14.30 225 VAL C CA 1
ATOM 5450 C C . VAL C 1 207 ? -21.867 15.435 -14.805 1.00 14.02 225 VAL C C 1
ATOM 5451 O O . VAL C 1 207 ? -22.930 15.041 -15.270 1.00 14.83 225 VAL C O 1
ATOM 5455 N N . ASN C 1 208 ? -21.671 15.625 -13.516 1.00 14.08 226 ASN C N 1
ATOM 5456 C CA . ASN C 1 208 ? -22.681 15.288 -12.546 1.00 14.20 226 ASN C CA 1
ATOM 5457 C C . ASN C 1 208 ? -23.511 16.507 -12.089 1.00 14.47 226 ASN C C 1
ATOM 5458 O O . ASN C 1 208 ? -23.006 17.384 -11.402 1.00 14.46 226 ASN C O 1
ATOM 5463 N N . ARG C 1 209 ? -24.787 16.520 -12.446 1.00 14.12 227 ARG C N 1
ATOM 5464 C CA . ARG C 1 209 ? -25.716 17.548 -11.987 1.00 14.63 227 ARG C CA 1
ATOM 5465 C C . ARG C 1 209 ? -27.133 17.158 -12.334 1.00 14.45 227 ARG C C 1
ATOM 5466 O O . ARG C 1 209 ? -27.378 16.281 -13.160 1.00 13.95 227 ARG C O 1
ATOM 5474 N N . ASN C 1 210 ? -28.061 17.856 -11.706 1.00 15.06 228 ASN C N 1
ATOM 5475 C CA . ASN C 1 210 ? -29.480 17.686 -11.955 1.00 15.31 228 ASN C CA 1
ATOM 5476 C C . ASN C 1 210 ? -29.919 18.418 -13.221 1.00 15.49 228 ASN C C 1
ATOM 5477 O O . ASN C 1 210 ? -29.224 19.328 -13.683 1.00 14.56 228 ASN C O 1
ATOM 5482 N N . PRO C 1 211 ? -31.066 18.022 -13.798 1.00 15.34 229 PRO C N 1
ATOM 5483 C CA . PRO C 1 211 ? -31.990 16.969 -13.388 1.00 15.62 229 PRO C CA 1
ATOM 5484 C C . PRO C 1 211 ? -31.589 15.580 -13.864 1.00 15.59 229 PRO C C 1
ATOM 5485 O O . PRO C 1 211 ? -30.634 15.441 -14.633 1.00 14.71 229 PRO C O 1
ATOM 5489 N N . PRO C 1 212 ? -32.290 14.542 -13.376 1.00 16.29 230 PRO C N 1
ATOM 5490 C CA . PRO C 1 212 ? -32.026 13.177 -13.850 1.00 16.14 230 PRO C CA 1
ATOM 5491 C C . PRO C 1 212 ? -32.309 12.991 -15.346 1.00 16.68 230 PRO C C 1
ATOM 5492 O O . PRO C 1 212 ? -32.999 13.813 -15.948 1.00 17.76 230 PRO C O 1
ATOM 5496 N N . GLU C 1 213 ? -31.776 11.912 -15.928 1.00 16.81 231 GLU C N 1
ATOM 5497 C CA . GLU C 1 213 ? -32.076 11.516 -17.307 1.00 16.96 231 GLU C CA 1
ATOM 5498 C C . GLU C 1 213 ? -32.732 10.148 -17.336 1.00 17.10 231 GLU C C 1
ATOM 5499 O O . GLU C 1 213 ? -32.337 9.271 -16.560 1.00 16.74 231 GLU C O 1
ATOM 5505 N N . ASP C 1 214 ? -33.716 9.956 -18.227 1.00 17.25 232 ASP C N 1
ATOM 5506 C CA . ASP C 1 214 ? -34.238 8.612 -18.516 1.00 16.70 232 ASP C CA 1
ATOM 5507 C C . ASP C 1 214 ? -33.863 8.209 -19.940 1.00 15.54 232 ASP C C 1
ATOM 5508 O O . ASP C 1 214 ? -33.992 9.008 -20.862 1.00 14.93 232 ASP C O 1
ATOM 5513 N N . TRP C 1 215 ? -33.377 6.974 -20.080 1.00 14.67 233 TRP C N 1
ATOM 5514 C CA . TRP C 1 215 ? -33.106 6.329 -21.351 1.00 14.33 233 TRP C CA 1
ATOM 5515 C C . TRP C 1 215 ? -33.879 5.032 -21.358 1.00 14.28 233 TRP C C 1
ATOM 5516 O O . TRP C 1 215 ? -34.054 4.398 -20.316 1.00 14.60 233 TRP C O 1
ATOM 5527 N N . TYR C 1 216 ? -34.334 4.631 -22.533 1.00 14.75 234 TYR C N 1
ATOM 5528 C CA . TYR C 1 216 ? -35.132 3.419 -22.686 1.00 14.91 234 TYR C CA 1
ATOM 5529 C C . TYR C 1 216 ? -34.375 2.434 -23.601 1.00 14.34 234 TYR C C 1
ATOM 5530 O O . TYR C 1 216 ? -33.764 2.842 -24.593 1.00 14.12 234 TYR C O 1
ATOM 5539 N N . VAL C 1 217 ? -34.383 1.155 -23.227 1.00 14.40 235 VAL C N 1
ATOM 5540 C CA . VAL C 1 217 ? -33.596 0.107 -23.900 1.00 14.22 235 VAL C CA 1
ATOM 5541 C C . VAL C 1 217 ? -34.403 -1.185 -24.026 1.00 13.80 235 VAL C C 1
ATOM 5542 O O . VAL C 1 217 ? -35.015 -1.626 -23.068 1.00 13.59 235 VAL C O 1
ATOM 5546 N N . SER C 1 218 ? -34.395 -1.769 -25.226 1.00 13.58 236 SER C N 1
ATOM 5547 C CA . SER C 1 218 ? -35.012 -3.064 -25.490 1.00 12.57 236 SER C CA 1
ATOM 5548 C C . SER C 1 218 ? -34.335 -3.717 -26.684 1.00 11.91 236 SER C C 1
ATOM 5549 O O . SER C 1 218 ? -33.464 -3.120 -27.322 1.00 12.07 236 SER C O 1
ATOM 5552 N N . GLY C 1 219 ? -34.726 -4.954 -26.973 1.00 11.56 237 GLY C N 1
ATOM 5553 C CA . GLY C 1 219 ? -34.184 -5.700 -28.114 1.00 11.02 237 GLY C CA 1
ATOM 5554 C C . GLY C 1 219 ? -32.679 -5.896 -28.089 1.00 10.67 237 GLY C C 1
ATOM 5555 O O . GLY C 1 219 ? -32.027 -5.805 -29.132 1.00 10.95 237 GLY C O 1
ATOM 5556 N N . VAL C 1 220 ? -32.136 -6.169 -26.907 1.00 10.13 238 VAL C N 1
ATOM 5557 C CA . VAL C 1 220 ? -30.705 -6.313 -26.716 1.00 9.85 238 VAL C CA 1
ATOM 5558 C C . VAL C 1 220 ? -30.326 -7.781 -26.836 1.00 9.79 238 VAL C C 1
ATOM 5559 O O . VAL C 1 220 ? -30.848 -8.622 -26.094 1.00 9.49 238 VAL C O 1
ATOM 5563 N N . TYR C 1 221 ? -29.451 -8.093 -27.786 1.00 9.85 239 TYR C N 1
ATOM 5564 C CA . TYR C 1 221 ? -28.919 -9.447 -27.919 1.00 10.09 239 TYR C CA 1
ATOM 5565 C C . TYR C 1 221 ? -27.657 -9.471 -28.785 1.00 9.71 239 TYR C C 1
ATOM 5566 O O . TYR C 1 221 ? -27.343 -8.500 -29.469 1.00 9.48 239 TYR C O 1
ATOM 5575 N N . ILE C 1 222 ? -26.949 -10.587 -28.722 1.00 9.57 240 ILE C N 1
ATOM 5576 C CA . ILE C 1 222 ? -25.739 -10.800 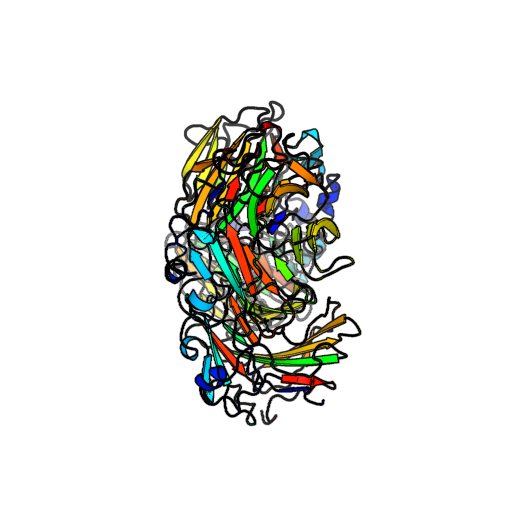-29.518 1.00 9.67 240 ILE C CA 1
ATOM 5577 C C . ILE C 1 222 ? -25.905 -12.089 -30.299 1.00 10.08 240 ILE C C 1
ATOM 5578 O O . ILE C 1 222 ? -26.251 -13.141 -29.735 1.00 9.89 240 ILE C O 1
ATOM 5583 N N . GLU C 1 223 ? -25.658 -12.011 -31.603 1.00 10.65 241 GLU C N 1
ATOM 5584 C CA . GLU C 1 223 ? -25.864 -13.171 -32.476 1.00 11.19 241 GLU C CA 1
ATOM 5585 C C . GLU C 1 223 ? -24.727 -13.330 -33.439 1.00 11.75 241 GLU C C 1
ATOM 5586 O O . GLU C 1 223 ? -24.054 -12.358 -33.789 1.00 12.44 241 GLU C O 1
ATOM 5592 N N . GLU C 1 224 ? -24.543 -14.562 -33.898 1.00 12.53 242 GLU C N 1
ATOM 5593 C CA . GLU C 1 224 ? -23.681 -14.855 -35.029 1.00 12.92 242 GLU C CA 1
ATOM 5594 C C . GLU C 1 224 ? -24.332 -14.357 -36.320 1.00 12.69 242 GLU C C 1
ATOM 5595 O O . GLU C 1 224 ? -25.526 -14.036 -36.347 1.00 12.50 242 GLU C O 1
ATOM 5601 N N . GLY C 1 225 ? -23.543 -14.306 -37.390 1.00 12.55 243 GLY C N 1
ATOM 5602 C CA . GLY C 1 225 ? -24.072 -14.056 -38.725 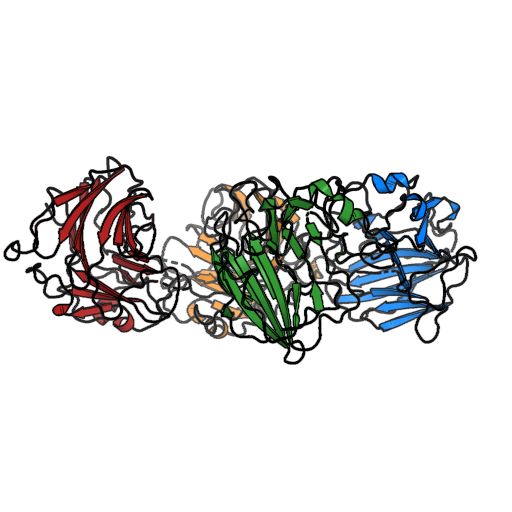1.00 12.29 243 GLY C CA 1
ATOM 5603 C C . GLY C 1 225 ? -24.870 -15.241 -39.267 1.00 12.12 243 GLY C C 1
ATOM 5604 O O . GLY C 1 225 ? -24.712 -16.368 -38.784 1.00 11.28 243 GLY C O 1
ATOM 5605 N N . PRO C 1 226 ? -25.732 -15.005 -40.282 1.00 11.84 244 PRO C N 1
ATOM 5606 C CA . PRO C 1 226 ? -26.028 -13.745 -40.933 1.00 11.50 244 PRO C CA 1
ATOM 5607 C C . PRO C 1 226 ? -26.961 -12.899 -40.064 1.00 11.43 244 PRO C C 1
ATOM 5608 O O . PRO C 1 226 ? -27.734 -13.426 -39.262 1.00 10.85 244 PRO C O 1
ATOM 5612 N N . ILE C 1 227 ? -26.858 -11.588 -40.205 1.00 11.27 245 ILE C N 1
ATOM 5613 C CA . ILE C 1 227 ? -27.548 -10.706 -39.298 1.00 11.52 245 ILE C CA 1
ATOM 5614 C C . ILE C 1 227 ? -29.049 -10.858 -39.491 1.00 11.58 245 ILE C C 1
ATOM 5615 O O . ILE C 1 227 ? -29.503 -11.112 -40.593 1.00 11.27 245 ILE C O 1
ATOM 5620 N N . THR C 1 228 ? -29.783 -10.770 -38.387 1.00 12.07 246 THR C N 1
ATOM 5621 C CA . THR C 1 228 ? -31.227 -10.651 -38.372 1.00 12.28 246 THR C CA 1
ATOM 5622 C C . THR C 1 228 ? -31.526 -9.163 -38.578 1.00 13.21 246 THR C C 1
ATOM 5623 O O . THR C 1 228 ? -31.260 -8.349 -37.689 1.00 14.29 246 THR C O 1
ATOM 5627 N N . THR C 1 229 ? -32.017 -8.791 -39.756 1.00 12.91 247 THR C N 1
ATOM 5628 C CA . THR C 1 229 ? -32.391 -7.419 -39.995 1.00 13.14 247 THR C CA 1
ATOM 5629 C C . THR C 1 229 ? -33.783 -7.120 -39.414 1.00 13.59 247 THR C C 1
ATOM 5630 O O . THR C 1 229 ? -34.066 -5.985 -39.040 1.00 14.37 247 THR C O 1
ATOM 5634 N N . GLN C 1 230 ? -34.623 -8.142 -39.330 1.00 13.28 248 GLN C N 1
ATOM 5635 C CA . GLN C 1 230 ? -36.015 -7.976 -38.948 1.00 14.33 248 GLN C CA 1
ATOM 5636 C C . GLN C 1 230 ? -36.034 -7.460 -37.526 1.00 14.59 248 GLN C C 1
ATOM 5637 O O . GLN C 1 230 ? -35.308 -7.970 -36.673 1.00 14.50 248 GLN C O 1
ATOM 5643 N N . ILE C 1 231 ? -36.835 -6.432 -37.273 1.00 15.27 249 ILE C N 1
ATOM 5644 C CA . ILE C 1 231 ? -36.996 -5.946 -35.918 1.00 15.89 249 ILE C CA 1
ATOM 5645 C C . ILE C 1 231 ? -38.259 -6.559 -35.341 1.00 16.42 249 ILE C C 1
ATOM 5646 O O . ILE C 1 231 ? -39.344 -6.398 -35.895 1.00 16.57 249 ILE C O 1
ATOM 5651 N N . GLY C 1 232 ? -38.108 -7.266 -34.227 1.00 16.75 250 GLY C N 1
ATOM 5652 C CA . GLY C 1 232 ? -39.251 -7.865 -33.575 1.00 18.12 250 GLY C CA 1
ATOM 5653 C C . GLY C 1 232 ? -40.037 -8.771 -34.499 1.00 18.41 250 GLY C C 1
ATOM 5654 O O . GLY C 1 232 ? -39.463 -9.590 -35.198 1.00 16.75 250 GLY C O 1
ATOM 5655 N N . ASP C 1 233 ? -41.356 -8.608 -34.528 1.00 20.24 251 ASP C N 1
ATOM 5656 C CA . ASP C 1 233 ? -42.208 -9.556 -35.251 1.00 21.07 251 ASP C CA 1
ATOM 5657 C C . ASP C 1 233 ? -42.285 -9.253 -36.740 1.00 20.82 251 ASP C C 1
ATOM 5658 O O . ASP C 1 233 ? -42.851 -10.027 -37.499 1.00 20.97 251 ASP C O 1
ATOM 5663 N N . GLY C 1 234 ? -41.705 -8.131 -37.159 1.00 21.54 252 GLY C N 1
ATOM 5664 C CA . GLY C 1 234 ? -41.651 -7.766 -38.566 1.00 20.89 252 GLY C CA 1
ATOM 5665 C C . GLY C 1 234 ? -42.945 -7.215 -39.136 1.00 21.66 252 GLY C C 1
ATOM 5666 O O . GLY C 1 234 ? -42.975 -6.757 -40.288 1.00 21.23 252 GLY C O 1
ATOM 5667 N N . ALA C 1 235 ? -44.010 -7.218 -38.340 1.00 22.09 253 ALA C N 1
ATOM 5668 C CA . ALA C 1 235 ? -45.330 -6.875 -38.860 1.00 23.51 253 ALA C CA 1
ATOM 5669 C C . ALA C 1 235 ? -45.336 -5.494 -39.505 1.00 25.23 253 ALA C C 1
ATOM 5670 O O . ALA C 1 235 ? -45.870 -5.334 -40.596 1.00 26.62 253 ALA C O 1
ATOM 5672 N N . ALA C 1 236 ? -44.708 -4.510 -38.860 1.00 26.77 254 ALA C N 1
ATOM 5673 C CA . ALA C 1 236 ? -44.722 -3.129 -39.364 1.00 27.83 254 ALA C CA 1
ATOM 5674 C C . ALA C 1 236 ? -43.911 -2.948 -40.648 1.00 27.55 254 ALA C C 1
ATOM 5675 O O . ALA C 1 236 ? -43.204 -3.860 -41.078 1.00 29.78 254 ALA C O 1
ATOM 5677 N N . GLY D 1 1 ? -37.432 54.305 -54.208 1.00 20.22 19 GLY D N 1
ATOM 5678 C CA . GLY D 1 1 ? -36.733 55.594 -53.942 1.00 20.09 19 GLY D CA 1
ATOM 5679 C C . GLY D 1 1 ? -35.264 55.495 -54.289 1.00 19.81 19 GLY D C 1
ATOM 5680 O O . GLY D 1 1 ? -34.852 54.568 -54.966 1.00 18.78 19 GLY D O 1
ATOM 5681 N N . ARG D 1 2 ? -34.476 56.442 -53.799 1.00 20.22 20 ARG D N 1
ATOM 5682 C CA . ARG D 1 2 ? -33.055 56.534 -54.147 1.00 21.00 20 ARG D CA 1
ATOM 5683 C C . ARG D 1 2 ? -32.315 55.219 -53.859 1.00 19.85 20 ARG D C 1
ATOM 5684 O O . ARG D 1 2 ? -32.492 54.596 -52.808 1.00 17.37 20 ARG D O 1
ATOM 5692 N N . ILE D 1 3 ? -31.489 54.801 -54.810 1.00 20.28 21 ILE D N 1
ATOM 5693 C CA . ILE D 1 3 ? -30.677 53.609 -54.624 1.00 20.24 21 ILE D CA 1
ATOM 5694 C C . ILE D 1 3 ? -29.531 53.991 -53.731 1.00 19.16 21 ILE D C 1
ATOM 5695 O O . ILE D 1 3 ? -28.806 54.935 -54.033 1.00 19.96 21 ILE D O 1
ATOM 5700 N N . VAL D 1 4 ? -29.397 53.263 -52.621 1.00 16.94 22 VAL D N 1
ATOM 5701 C CA . VAL D 1 4 ? -28.347 53.506 -51.646 1.00 16.03 22 VAL D CA 1
ATOM 5702 C C . VAL D 1 4 ? -27.071 52.747 -52.017 1.00 15.10 22 VAL D C 1
ATOM 5703 O O . VAL D 1 4 ? -25.966 53.262 -51.840 1.00 14.30 22 VAL D O 1
ATOM 5707 N N . TRP D 1 5 ? -27.253 51.515 -52.503 1.00 13.89 23 TRP D N 1
ATOM 5708 C CA . TRP D 1 5 ? -26.170 50.638 -52.946 1.00 12.63 23 TRP D CA 1
ATOM 5709 C C . TRP D 1 5 ? -26.745 49.764 -54.056 1.00 12.64 23 TRP D C 1
ATOM 5710 O O . TRP D 1 5 ? -27.848 49.199 -53.939 1.00 11.40 23 TRP D O 1
ATOM 5721 N N . ASP D 1 6 ? -25.994 49.706 -55.146 1.00 12.56 24 ASP D N 1
ATOM 5722 C CA . ASP D 1 6 ? -26.397 49.038 -56.354 1.00 12.57 24 ASP D CA 1
ATOM 5723 C C . ASP D 1 6 ? -25.477 47.820 -56.551 1.00 12.72 24 ASP D C 1
ATOM 5724 O O . ASP D 1 6 ? -24.273 47.974 -56.836 1.00 12.41 24 ASP D O 1
ATOM 5729 N N . GLY D 1 7 ? -26.074 46.637 -56.380 1.00 12.41 25 GLY D N 1
ATOM 5730 C CA . GLY D 1 7 ? -25.412 45.349 -56.562 1.00 12.69 25 GLY D CA 1
ATOM 5731 C C . GLY D 1 7 ? -25.542 44.792 -57.970 1.00 12.61 25 GLY D C 1
ATOM 5732 O O . GLY D 1 7 ? -25.522 43.574 -58.145 1.00 13.82 25 GLY D O 1
ATOM 5733 N N . SER D 1 8 ? -25.655 45.679 -58.973 1.00 11.97 26 SER D N 1
ATOM 5734 C CA . SER D 1 8 ? -25.649 45.303 -60.376 1.00 11.28 26 SER D CA 1
ATOM 5735 C C . SER D 1 8 ? -24.406 44.487 -60.678 1.00 11.17 26 SER D C 1
ATOM 5736 O O . SER D 1 8 ? -23.318 44.782 -60.172 1.00 10.85 26 SER D O 1
ATOM 5739 N N . PHE D 1 9 ? -24.570 43.468 -61.502 1.00 11.57 27 PHE D N 1
ATOM 5740 C CA . PHE D 1 9 ? -23.432 42.700 -61.983 1.00 12.05 27 PHE D CA 1
ATOM 5741 C C . PHE D 1 9 ? -22.980 43.193 -63.362 1.00 12.70 27 PHE D C 1
ATOM 5742 O O . PHE D 1 9 ? -22.202 42.502 -64.026 1.00 12.99 27 PHE D O 1
ATOM 5750 N N . ASN D 1 10 ? -23.418 44.385 -63.783 1.00 12.59 28 ASN D N 1
ATOM 5751 C CA . ASN D 1 10 ? -23.015 44.890 -65.107 1.00 13.38 28 ASN D CA 1
ATOM 5752 C C . ASN D 1 10 ? -21.507 45.067 -65.273 1.00 13.71 28 ASN D C 1
ATOM 5753 O O . ASN D 1 10 ? -21.011 44.924 -66.375 1.00 13.70 28 ASN D O 1
ATOM 5758 N N . ASN D 1 11 ? -20.791 45.358 -64.192 1.00 14.33 29 ASN D N 1
ATOM 5759 C CA . ASN D 1 11 ? -19.345 45.555 -64.274 1.00 15.54 29 ASN D CA 1
ATOM 5760 C C . ASN D 1 11 ? -18.567 44.318 -63.932 1.00 15.63 29 ASN D C 1
ATOM 5761 O O . ASN D 1 11 ? -17.357 44.351 -63.955 1.00 15.96 29 ASN D O 1
ATOM 5766 N N . TYR D 1 12 ? -19.279 43.236 -63.613 1.00 16.13 30 TYR D N 1
ATOM 5767 C CA . TYR D 1 12 ? -18.659 41.964 -63.290 1.00 16.50 30 TYR D CA 1
ATOM 5768 C C . TYR D 1 12 ? -18.878 41.043 -64.486 1.00 16.95 30 TYR D C 1
ATOM 5769 O O . TYR D 1 12 ? -19.957 40.503 -64.678 1.00 15.33 30 TYR D O 1
ATOM 5778 N N . THR D 1 13 ? -17.825 40.906 -65.285 1.00 18.02 31 THR D N 1
ATOM 5779 C CA . THR D 1 13 ? -17.896 40.258 -66.598 1.00 20.36 31 THR D CA 1
ATOM 5780 C C . THR D 1 13 ? -17.350 38.846 -66.557 1.00 20.52 31 THR D C 1
ATOM 5781 O O . THR D 1 13 ? -17.816 38.001 -67.301 1.00 22.66 31 THR D O 1
ATOM 5785 N N . THR D 1 14 ? -16.348 38.605 -65.714 1.00 20.25 32 THR D N 1
ATOM 5786 C CA . THR D 1 14 ? -15.786 37.272 -65.522 1.00 20.39 32 THR D CA 1
ATOM 5787 C C . THR D 1 14 ? -15.531 37.060 -64.032 1.00 19.71 32 THR D C 1
ATOM 5788 O O . THR D 1 14 ? -15.450 38.035 -63.273 1.00 20.38 32 THR D O 1
ATOM 5792 N N . PRO D 1 15 ? -15.377 35.796 -63.606 1.00 19.11 33 PRO D N 1
ATOM 5793 C CA . PRO D 1 15 ? -15.109 35.509 -62.188 1.00 18.46 33 PRO D CA 1
ATOM 5794 C C . PRO D 1 15 ? -13.941 36.322 -61.590 1.00 18.15 33 PRO D C 1
ATOM 5795 O O . PRO D 1 15 ? -14.030 36.790 -60.427 1.00 16.09 33 PRO D O 1
ATOM 5799 N N . ALA D 1 16 ? -12.894 36.541 -62.398 1.00 16.23 34 ALA D N 1
ATOM 5800 C CA . ALA D 1 16 ? -11.726 37.274 -61.939 1.00 15.78 34 ALA D CA 1
ATOM 5801 C C . ALA D 1 16 ? -12.025 38.733 -61.599 1.00 15.19 34 ALA D C 1
ATOM 5802 O O . ALA D 1 16 ? -11.322 39.335 -60.783 1.00 14.70 34 ALA D O 1
ATOM 5804 N N . ASP D 1 17 ? -13.075 39.304 -62.170 1.00 14.32 35 ASP D N 1
ATOM 5805 C CA . ASP D 1 17 ? -13.458 40.643 -61.742 1.00 14.41 35 ASP D CA 1
ATOM 5806 C C . ASP D 1 17 ? -13.748 40.707 -60.234 1.00 14.20 35 ASP D C 1
ATOM 5807 O O . ASP D 1 17 ? -13.476 41.721 -59.599 1.00 14.62 35 ASP D O 1
ATOM 5812 N N . PHE D 1 18 ? -14.222 39.614 -59.643 1.00 13.77 36 PHE D N 1
ATOM 5813 C CA . PHE D 1 18 ? -14.466 39.587 -58.193 1.00 13.31 36 PHE D CA 1
ATOM 5814 C C . PHE D 1 18 ? -13.154 39.625 -57.388 1.00 14.00 36 PHE D C 1
ATOM 5815 O O . PHE D 1 18 ? -13.118 40.129 -56.259 1.00 13.83 36 PHE D O 1
ATOM 5823 N N . ASP D 1 19 ? -12.073 39.137 -57.991 1.00 15.06 37 ASP D N 1
ATOM 5824 C CA . ASP D 1 19 ? -10.768 39.072 -57.339 1.00 15.64 37 ASP D CA 1
ATOM 5825 C C . ASP D 1 19 ? -10.024 40.404 -57.259 1.00 16.30 37 ASP D C 1
ATOM 5826 O O . ASP D 1 19 ? -8.999 40.488 -56.599 1.00 15.62 37 ASP D O 1
ATOM 5831 N N . ARG D 1 20 ? -10.506 41.453 -57.908 1.00 17.64 38 ARG D N 1
ATOM 5832 C CA . ARG D 1 20 ? -9.832 42.748 -57.755 1.00 18.74 38 ARG D CA 1
ATOM 5833 C C . ARG D 1 20 ? -9.961 43.281 -56.330 1.00 17.08 38 ARG D C 1
ATOM 5834 O O . ARG D 1 20 ? -9.057 43.926 -55.831 1.00 14.73 38 ARG D O 1
ATOM 5842 N N . TRP D 1 21 ? -11.094 43.000 -55.681 1.00 16.40 39 TRP D N 1
ATOM 5843 C CA . TRP D 1 21 ? -11.321 43.444 -54.304 1.00 15.46 39 TRP D CA 1
ATOM 5844 C C . TRP D 1 21 ? -10.362 42.741 -53.328 1.00 15.06 39 TRP D C 1
ATOM 5845 O O . TRP D 1 21 ? -10.083 41.558 -53.461 1.00 14.44 39 TRP D O 1
ATOM 5856 N N . SER D 1 22 ? -9.865 43.496 -52.356 1.00 14.77 40 SER D N 1
ATOM 5857 C CA . SER D 1 22 ? -9.098 42.950 -51.227 1.00 14.67 40 SER D CA 1
ATOM 5858 C C . SER D 1 22 ? -9.281 43.874 -50.046 1.00 14.57 40 SER D C 1
ATOM 5859 O O . SER D 1 22 ? -9.758 45.000 -50.209 1.00 14.11 40 SER D O 1
ATOM 5862 N N . TRP D 1 23 ? -8.873 43.423 -48.860 1.00 14.67 41 TRP D N 1
ATOM 5863 C CA . TRP D 1 23 ? -9.003 44.248 -47.659 1.00 14.69 41 TRP D CA 1
ATOM 5864 C C . TRP D 1 23 ? -8.229 45.539 -47.783 1.00 15.55 41 TRP D C 1
ATOM 5865 O O . TRP D 1 23 ? -8.698 46.573 -47.336 1.00 14.77 41 TRP D O 1
ATOM 5876 N N . ALA D 1 24 ? -7.067 45.476 -48.430 1.00 16.85 42 ALA D N 1
ATOM 5877 C CA . ALA D 1 24 ? -6.247 46.657 -48.653 1.00 17.47 42 ALA D CA 1
ATOM 5878 C C . ALA D 1 24 ? -6.700 47.473 -49.877 1.00 17.88 42 ALA D C 1
ATOM 5879 O O . ALA D 1 24 ? -6.254 48.600 -50.058 1.00 19.62 42 ALA D O 1
ATOM 5881 N N . ASN D 1 25 ? -7.566 46.906 -50.716 1.00 17.47 43 ASN D N 1
ATOM 5882 C CA . ASN D 1 25 ? -8.036 47.564 -51.945 1.00 16.96 43 ASN D CA 1
ATOM 5883 C C . ASN D 1 25 ? -9.521 47.251 -52.152 1.00 15.77 43 ASN D C 1
ATOM 5884 O O . ASN D 1 25 ? -9.895 46.349 -52.925 1.00 14.44 43 ASN D O 1
ATOM 5889 N N . GLN D 1 26 ? -10.361 48.008 -51.452 1.00 14.99 44 GLN D N 1
ATOM 5890 C CA . GLN D 1 26 ? -11.780 47.675 -51.322 1.00 14.69 44 GLN D CA 1
ATOM 5891 C C . GLN D 1 26 ? -12.616 48.284 -52.457 1.00 14.63 44 GLN D C 1
ATOM 5892 O O . GLN D 1 26 ? -13.507 49.123 -52.232 1.00 15.23 44 GLN D O 1
ATOM 5898 N N . VAL D 1 27 ? -12.352 47.801 -53.668 1.00 14.18 45 VAL D N 1
ATOM 5899 C CA . VAL D 1 27 ? -12.942 48.354 -54.886 1.00 14.05 45 VAL D CA 1
ATOM 5900 C C . VAL D 1 27 ? -14.245 47.672 -55.300 1.00 13.47 45 VAL D C 1
ATOM 5901 O O . VAL D 1 27 ? -14.602 46.566 -54.843 1.00 12.15 45 VAL D O 1
ATOM 5905 N N . GLY D 1 28 ? -14.968 48.352 -56.169 1.00 12.97 46 GLY D N 1
ATOM 5906 C CA . GLY D 1 28 ? -16.198 47.800 -56.670 1.00 12.99 46 GLY D CA 1
ATOM 5907 C C . GLY D 1 28 ? -17.262 47.770 -55.591 1.00 12.51 46 GLY D C 1
ATOM 5908 O O . GLY D 1 28 ? -17.170 48.468 -54.586 1.00 12.19 46 GLY D O 1
ATOM 5909 N N . THR D 1 29 ? -18.272 46.942 -55.804 1.00 12.21 47 THR D N 1
ATOM 5910 C CA . THR D 1 29 ? -19.461 46.983 -54.964 1.00 12.35 47 THR D CA 1
ATOM 5911 C C . THR D 1 29 ? -19.653 45.743 -54.081 1.00 11.89 47 THR D C 1
ATOM 5912 O O . THR D 1 29 ? -20.636 45.666 -53.349 1.00 12.14 47 THR D O 1
ATOM 5916 N N . TYR D 1 30 ? -18.738 44.781 -54.163 1.00 11.46 48 TYR D N 1
ATOM 5917 C CA . TYR D 1 30 ? -18.879 43.507 -53.439 1.00 11.41 48 TYR D CA 1
ATOM 5918 C C . TYR D 1 30 ? -17.579 43.075 -52.795 1.00 11.17 48 TYR D C 1
ATOM 5919 O O . TYR D 1 30 ? -16.539 42.983 -53.456 1.00 11.05 48 TYR D O 1
ATOM 5928 N N . GLN D 1 31 ? -17.683 42.735 -51.515 1.00 10.98 49 GLN D N 1
ATOM 5929 C CA . GLN D 1 31 ? -16.586 42.110 -50.784 1.00 11.19 49 GLN D CA 1
ATOM 5930 C C . GLN D 1 31 ? -16.574 40.614 -51.111 1.00 11.51 49 GLN D C 1
ATOM 5931 O O . GLN D 1 31 ? -17.611 39.975 -51.104 1.00 11.90 49 GLN D O 1
ATOM 5937 N N . TRP D 1 32 ? -15.399 40.075 -51.389 1.00 11.95 50 TRP D N 1
ATOM 5938 C CA . TRP D 1 32 ? -15.285 38.679 -51.789 1.00 12.40 50 TRP D CA 1
ATOM 5939 C C . TRP D 1 32 ? -14.168 38.064 -50.958 1.00 12.39 50 TRP D C 1
ATOM 5940 O O . TRP D 1 32 ? -12.994 38.173 -51.312 1.00 12.33 50 TRP D O 1
ATOM 5951 N N . TYR D 1 33 ? -14.552 37.480 -49.820 1.00 12.07 51 TYR D N 1
ATOM 5952 C CA . TYR D 1 33 ? -13.611 36.737 -48.954 1.00 11.88 51 TYR D CA 1
ATOM 5953 C C . TYR D 1 33 ? -14.226 35.495 -48.269 1.00 11.45 51 TYR D C 1
ATOM 5954 O O . TYR D 1 33 ? -13.496 34.711 -47.720 1.00 11.93 51 TYR D O 1
ATOM 5963 N N . ILE D 1 34 ? -15.547 35.348 -48.251 1.00 11.32 52 ILE D N 1
ATOM 5964 C CA . ILE D 1 34 ? -16.170 34.182 -47.623 1.00 11.60 52 ILE D CA 1
ATOM 5965 C C . ILE D 1 34 ? -16.245 33.112 -48.709 1.00 11.89 52 ILE D C 1
ATOM 5966 O O . ILE D 1 34 ? -17.225 33.006 -49.455 1.00 11.76 52 ILE D O 1
ATOM 5971 N N . LYS D 1 35 ? -15.189 32.317 -48.781 1.00 12.50 53 LYS D N 1
ATOM 5972 C CA . LYS D 1 35 ? -14.971 31.415 -49.901 1.00 13.37 53 LYS D CA 1
ATOM 5973 C C . LYS D 1 35 ? -13.947 30.338 -49.577 1.00 13.32 53 LYS D C 1
ATOM 5974 O O . LYS D 1 35 ? -13.142 30.497 -48.665 1.00 11.38 53 LYS D O 1
ATOM 5980 N N . GLY D 1 36 ? -13.968 29.256 -50.354 1.00 14.45 54 GLY D N 1
ATOM 5981 C CA . GLY D 1 36 ? -12.960 28.202 -50.233 1.00 15.08 54 GLY D CA 1
ATOM 5982 C C . GLY D 1 36 ? -11.644 28.578 -50.891 1.00 16.63 54 GLY D C 1
ATOM 5983 O O . GLY D 1 36 ? -11.460 29.731 -51.344 1.00 17.52 54 GLY D O 1
ATOM 5984 N N . SER D 1 37 ? -10.754 27.590 -50.981 1.00 17.15 55 SER D N 1
ATOM 5985 C CA . SER D 1 37 ? -9.428 27.734 -51.590 1.00 18.73 55 SER D CA 1
ATOM 5986 C C . SER D 1 37 ? -9.404 27.748 -53.108 1.00 18.56 55 SER D C 1
ATOM 5987 O O . SER D 1 37 ? -8.403 28.153 -53.690 1.00 18.09 55 SER D O 1
ATOM 5990 N N . GLY D 1 38 ? -10.466 27.267 -53.749 1.00 18.44 56 GLY D N 1
ATOM 5991 C CA . GLY D 1 38 ? -10.467 27.124 -55.188 1.00 18.22 56 GLY D CA 1
ATOM 5992 C C . GLY D 1 38 ? -10.359 28.454 -55.912 1.00 18.40 56 GLY D C 1
ATOM 5993 O O . GLY D 1 38 ? -10.403 29.510 -55.286 1.00 18.11 56 GLY D O 1
ATOM 5994 N N . PRO D 1 39 ? -10.216 28.406 -57.240 1.00 18.00 57 PRO D N 1
ATOM 5995 C CA . PRO D 1 39 ? -10.305 29.635 -58.015 1.00 17.88 57 PRO D CA 1
ATOM 5996 C C . PRO D 1 39 ? -11.732 30.140 -57.918 1.00 17.47 57 PRO D C 1
ATOM 5997 O O . PRO D 1 39 ? -12.661 29.352 -57.680 1.00 17.22 57 PRO D O 1
ATOM 6001 N N . THR D 1 40 ? -11.897 31.442 -58.078 1.00 16.47 58 THR D N 1
ATOM 6002 C CA . THR D 1 40 ? -13.193 32.069 -57.911 1.00 16.03 58 THR D CA 1
ATOM 6003 C C . THR D 1 40 ? -14.226 31.478 -58.896 1.00 15.17 58 THR D C 1
ATOM 6004 O O . THR D 1 40 ? -15.398 31.308 -58.566 1.00 13.88 58 THR D O 1
ATOM 6008 N N . SER D 1 41 ? -13.767 31.094 -60.082 1.00 15.32 59 SER D N 1
ATOM 6009 C CA . SER D 1 41 ? -14.642 30.452 -61.069 1.00 15.40 59 SER D CA 1
ATOM 6010 C C . SER D 1 41 ? -15.193 29.089 -60.635 1.00 14.98 59 SER D C 1
ATOM 6011 O O . SER D 1 41 ? -16.048 28.537 -61.319 1.00 15.66 59 SER D O 1
ATOM 6014 N N . ARG D 1 42 ? -14.718 28.535 -59.525 1.00 15.32 60 ARG D N 1
ATOM 6015 C CA . ARG D 1 42 ? -15.364 27.358 -58.954 1.00 16.05 60 ARG D CA 1
ATOM 6016 C C . ARG D 1 42 ? -16.672 27.716 -58.230 1.00 15.26 60 ARG D C 1
ATOM 6017 O O . ARG D 1 42 ? -17.571 26.885 -58.108 1.00 15.09 60 ARG D O 1
ATOM 6025 N N . TYR D 1 43 ? -16.790 28.966 -57.784 1.00 14.07 61 TYR D N 1
ATOM 6026 C CA . TYR D 1 43 ? -17.894 29.359 -56.909 1.00 13.50 61 TYR D CA 1
ATOM 6027 C C . TYR D 1 43 ? -18.759 30.493 -57.460 1.00 12.52 61 TYR D C 1
ATOM 6028 O O . TYR D 1 43 ? -19.916 30.615 -57.082 1.00 12.01 61 TYR D O 1
ATOM 6037 N N . LEU D 1 44 ? -18.185 31.337 -58.317 1.00 11.81 62 LEU D N 1
ATOM 6038 C CA . LEU D 1 44 ? -18.898 32.485 -58.855 1.00 11.88 62 LEU D CA 1
ATOM 6039 C C . LEU D 1 44 ? -18.719 32.563 -60.360 1.00 11.81 62 LEU D C 1
ATOM 6040 O O . LEU D 1 44 ? -17.593 32.657 -60.858 1.00 10.98 62 LEU D O 1
ATOM 6045 N N . ASN D 1 45 ? -19.843 32.504 -61.062 1.00 11.57 63 ASN D N 1
ATOM 6046 C CA . ASN D 1 45 ? -19.879 32.598 -62.504 1.00 12.18 63 ASN D CA 1
ATOM 6047 C C . ASN D 1 45 ? -20.967 33.558 -62.966 1.00 12.59 63 ASN D C 1
ATOM 6048 O O . ASN D 1 45 ? -22.016 33.695 -62.308 1.00 12.58 63 ASN D O 1
ATOM 6053 N N . LEU D 1 46 ? -20.701 34.219 -64.094 1.00 13.15 64 LEU D N 1
ATOM 6054 C CA . LEU D 1 46 ? -21.584 35.254 -64.650 1.00 13.47 64 LEU D CA 1
ATOM 6055 C C . LEU D 1 46 ? -21.986 34.939 -66.083 1.00 14.10 64 LEU D C 1
ATOM 6056 O O . LEU D 1 46 ? -21.169 34.452 -66.875 1.00 14.23 64 LEU D O 1
ATOM 6061 N N . ASP D 1 47 ? -23.248 35.202 -66.412 1.00 14.06 65 ASP D N 1
ATOM 6062 C CA . ASP D 1 47 ? -23.798 34.827 -67.715 1.00 15.07 65 ASP D CA 1
ATOM 6063 C C . ASP D 1 47 ? -25.156 35.486 -67.943 1.00 15.55 65 ASP D C 1
ATOM 6064 O O . ASP D 1 47 ? -25.941 35.634 -66.992 1.00 15.24 65 ASP D O 1
ATOM 6069 N N . PRO D 1 48 ? -25.447 35.870 -69.202 1.00 15.60 66 PRO D N 1
ATOM 6070 C CA . PRO D 1 48 ? -26.755 36.448 -69.451 1.00 16.25 66 PRO D CA 1
ATOM 6071 C C . PRO D 1 48 ? -27.901 35.516 -69.085 1.00 16.87 66 PRO D C 1
ATOM 6072 O O . PRO D 1 48 ? -28.964 35.999 -68.698 1.00 16.54 66 PRO D O 1
ATOM 6076 N N . SER D 1 49 ? -27.677 34.201 -69.150 1.00 16.86 67 SER D N 1
ATOM 6077 C CA . SER D 1 49 ? -28.721 33.241 -68.833 1.00 17.71 67 SER D CA 1
ATOM 6078 C C . SER D 1 49 ? -28.985 33.103 -67.338 1.00 16.92 67 SER D C 1
ATOM 6079 O O . SER D 1 49 ? -29.921 32.399 -66.930 1.00 17.73 67 SER D O 1
ATOM 6082 N N . TYR D 1 50 ? -28.173 33.764 -66.518 1.00 15.40 68 TYR D N 1
ATOM 6083 C CA . TYR D 1 50 ? -28.241 33.580 -65.070 1.00 14.72 68 TYR D CA 1
ATOM 6084 C C . TYR D 1 50 ? -29.116 34.638 -64.360 1.00 15.28 68 TYR D C 1
ATOM 6085 O O . TYR D 1 50 ? -29.168 34.666 -63.124 1.00 14.58 68 TYR D O 1
ATOM 6094 N N . LYS D 1 51 ? -29.772 35.507 -65.137 1.00 15.32 69 LYS D N 1
ATOM 6095 C CA . LYS D 1 51 ? -30.592 36.570 -64.561 1.00 15.41 69 LYS D CA 1
ATOM 6096 C C . LYS D 1 51 ? -32.058 36.340 -64.823 1.00 14.73 69 LYS D C 1
ATOM 6097 O O . LYS D 1 51 ? -32.432 35.546 -65.672 1.00 14.65 69 LYS D O 1
ATOM 6103 N N . ASN D 1 52 ? -32.879 37.064 -64.080 1.00 14.93 70 ASN D N 1
ATOM 6104 C CA . ASN D 1 52 ? -34.299 37.118 -64.340 1.00 14.85 70 ASN D CA 1
ATOM 6105 C C . ASN D 1 52 ? -34.438 37.911 -65.632 1.00 15.45 70 ASN D C 1
ATOM 6106 O O . ASN D 1 52 ? -34.115 39.098 -65.641 1.00 14.95 70 ASN D O 1
ATOM 6111 N N . PRO D 1 53 ? -34.891 37.259 -66.729 1.00 16.05 71 PRO D N 1
ATOM 6112 C CA . PRO D 1 53 ? -34.999 37.991 -68.007 1.00 16.12 71 PRO D CA 1
ATOM 6113 C C . PRO D 1 53 ? -35.826 39.283 -67.928 1.00 15.81 71 PRO D C 1
ATOM 6114 O O . PRO D 1 53 ? -35.566 40.221 -68.679 1.00 15.88 71 PRO D O 1
ATOM 6118 N N . ALA D 1 54 ? -36.791 39.339 -67.018 1.00 15.49 72 ALA D N 1
ATOM 6119 C CA . ALA D 1 54 ? -37.604 40.544 -66.842 1.00 16.06 72 ALA D CA 1
ATOM 6120 C C . ALA D 1 54 ? -36.816 41.752 -66.314 1.00 16.31 72 ALA D C 1
ATOM 6121 O O . ALA D 1 54 ? -37.321 42.875 -66.340 1.00 15.98 72 ALA D O 1
ATOM 6123 N N . ILE D 1 55 ? -35.599 41.530 -65.808 1.00 17.14 73 ILE D N 1
ATOM 6124 C CA . ILE D 1 55 ? -34.801 42.612 -65.227 1.00 17.87 73 ILE D CA 1
ATOM 6125 C C . ILE D 1 55 ? -33.981 43.197 -66.355 1.00 18.03 73 ILE D C 1
ATOM 6126 O O . ILE D 1 55 ? -32.824 42.846 -66.555 1.00 18.34 73 ILE D O 1
ATOM 6131 N N . THR D 1 56 ? -34.623 44.094 -67.091 1.00 18.79 74 THR D N 1
ATOM 6132 C CA . THR D 1 56 ? -34.086 44.605 -68.338 1.00 19.46 74 THR D CA 1
ATOM 6133 C C . THR D 1 56 ? -32.835 45.448 -68.129 1.00 18.75 74 THR D C 1
ATOM 6134 O O . THR D 1 56 ? -31.972 45.502 -69.000 1.00 17.43 74 THR D O 1
ATOM 6138 N N . SER D 1 57 ? -32.711 46.087 -66.969 1.00 17.99 75 SER D N 1
ATOM 6139 C CA . SER D 1 57 ? -31.574 46.980 -66.733 1.00 17.54 75 SER D CA 1
ATOM 6140 C C . SER D 1 57 ? -30.248 46.245 -66.454 1.00 17.03 75 SER D C 1
ATOM 6141 O O . SER D 1 57 ? -29.209 46.883 -66.347 1.00 16.79 75 SER D O 1
ATOM 6144 N N . GLU D 1 58 ? -30.289 44.915 -66.343 1.00 16.65 76 GLU D N 1
ATOM 6145 C CA . GLU D 1 58 ? -29.107 44.096 -66.042 1.00 15.45 76 GLU D CA 1
ATOM 6146 C C . GLU D 1 58 ? -28.589 43.278 -67.241 1.00 14.80 76 GLU D C 1
ATOM 6147 O O . GLU D 1 58 ? -29.357 42.662 -67.971 1.00 13.95 76 GLU D O 1
ATOM 6153 N N . LEU D 1 59 ? -27.272 43.246 -67.435 1.00 13.96 77 LEU D N 1
ATOM 6154 C CA . LEU D 1 59 ? -26.721 42.527 -68.562 1.00 13.40 77 LEU D CA 1
ATOM 6155 C C . LEU D 1 59 ? -26.733 41.040 -68.247 1.00 13.26 77 LEU D C 1
ATOM 6156 O O . LEU D 1 59 ? -26.984 40.227 -69.129 1.00 12.76 77 LEU D O 1
ATOM 6161 N N . ARG D 1 60 ? -26.495 40.689 -66.978 1.00 13.04 78 ARG D N 1
ATOM 6162 C CA . ARG D 1 60 ? -26.327 39.284 -66.589 1.00 13.19 78 ARG D CA 1
ATOM 6163 C C . ARG D 1 60 ? -26.733 39.004 -65.158 1.00 12.75 78 ARG D C 1
ATOM 6164 O O . ARG D 1 60 ? -27.171 39.896 -64.445 1.00 13.07 78 ARG D O 1
ATOM 6172 N N . GLY D 1 61 ? -26.656 37.733 -64.776 1.00 12.80 79 GLY D N 1
ATOM 6173 C CA . GLY D 1 61 ? -26.843 37.296 -63.397 1.00 12.06 79 GLY D CA 1
ATOM 6174 C C . GLY D 1 61 ? -25.678 36.481 -62.875 1.00 12.09 79 GLY D C 1
ATOM 6175 O O . GLY D 1 61 ? -24.696 36.192 -63.604 1.00 12.25 79 GLY D O 1
ATOM 6176 N N . LEU D 1 62 ? -25.783 36.106 -61.599 1.00 11.50 80 LEU D N 1
ATOM 6177 C CA . LEU D 1 62 ? -24.730 35.413 -60.916 1.00 11.31 80 LEU D CA 1
ATOM 6178 C C . LEU D 1 62 ? -25.157 33.989 -60.580 1.00 11.22 80 LEU D C 1
ATOM 6179 O O . LEU D 1 62 ? -26.216 33.786 -59.974 1.00 11.19 80 LEU D O 1
ATOM 6184 N N . LYS D 1 63 ? -24.346 33.017 -60.992 1.00 11.34 81 LYS D N 1
ATOM 6185 C CA . LYS D 1 63 ? -24.477 31.644 -60.494 1.00 11.56 81 LYS D CA 1
ATOM 6186 C C . LYS D 1 63 ? -23.572 31.474 -59.288 1.00 11.52 81 LYS D C 1
ATOM 6187 O O . LYS D 1 63 ? -22.356 31.617 -59.381 1.00 11.79 81 LYS D O 1
ATOM 6193 N N . VAL D 1 64 ? -24.180 31.163 -58.154 1.00 11.69 82 VAL D N 1
ATOM 6194 C CA . VAL D 1 64 ? -23.449 30.923 -56.912 1.00 11.74 82 VAL D CA 1
ATOM 6195 C C . VAL D 1 64 ? -23.360 29.409 -56.708 1.00 12.02 82 VAL D C 1
ATOM 6196 O O . VAL D 1 64 ? -24.374 28.737 -56.577 1.00 11.44 82 VAL D O 1
ATOM 6200 N N . THR D 1 65 ? -22.140 28.879 -56.716 1.00 12.51 83 THR D N 1
ATOM 6201 C CA . THR D 1 65 ? -21.931 27.445 -56.566 1.00 12.92 83 THR D CA 1
ATOM 6202 C C . THR D 1 65 ? -21.228 27.195 -55.252 1.00 13.22 83 THR D C 1
ATOM 6203 O O . THR D 1 65 ? -20.246 27.863 -54.945 1.00 13.54 83 THR D O 1
ATOM 6207 N N . ILE D 1 66 ? -21.745 26.248 -54.470 1.00 13.81 84 ILE D N 1
ATOM 6208 C CA . ILE D 1 66 ? -20.994 25.680 -53.347 1.00 13.99 84 ILE D CA 1
ATOM 6209 C C . ILE D 1 66 ? -20.643 24.231 -53.623 1.00 14.18 84 ILE D C 1
ATOM 6210 O O . ILE D 1 66 ? -21.446 23.463 -54.147 1.00 14.15 84 ILE D O 1
ATOM 6215 N N . ASP D 1 67 ? -19.417 23.850 -53.304 1.00 14.62 85 ASP D N 1
ATOM 6216 C CA . ASP D 1 67 ? -19.059 22.438 -53.330 1.00 14.71 85 ASP D CA 1
ATOM 6217 C C . ASP D 1 67 ? -18.266 22.083 -52.069 1.00 14.04 85 ASP D C 1
ATOM 6218 O O . ASP D 1 67 ? -18.118 22.929 -51.163 1.00 12.75 85 ASP D O 1
ATOM 6223 N N . THR D 1 68 ? -17.753 20.850 -52.012 1.00 13.56 86 THR D N 1
ATOM 6224 C CA . THR D 1 68 ? -17.085 20.378 -50.815 1.00 13.89 86 THR D CA 1
ATOM 6225 C C . THR D 1 68 ? -15.841 21.203 -50.493 1.00 13.71 86 THR D C 1
ATOM 6226 O O . THR D 1 68 ? -15.365 21.169 -49.363 1.00 13.71 86 THR D O 1
ATOM 6230 N N . THR D 1 69 ? -15.305 21.940 -51.469 1.00 13.35 87 THR D N 1
ATOM 6231 C CA . THR D 1 69 ? -14.160 22.808 -51.190 1.00 13.59 87 THR D CA 1
ATOM 6232 C C . THR D 1 69 ? -14.508 24.230 -50.767 1.00 13.07 87 THR D C 1
ATOM 6233 O O . THR D 1 69 ? -13.604 25.002 -50.492 1.00 12.21 87 THR D O 1
ATOM 6237 N N . ALA D 1 70 ? -15.798 24.570 -50.714 1.00 12.67 88 ALA D N 1
ATOM 6238 C CA . ALA D 1 70 ? -16.236 25.920 -50.336 1.00 12.70 88 ALA D CA 1
ATOM 6239 C C . ALA D 1 70 ? -16.258 26.080 -48.820 1.00 12.55 88 ALA D C 1
ATOM 6240 O O . ALA D 1 70 ? -17.300 26.303 -48.198 1.00 12.13 88 ALA D O 1
ATOM 6242 N N . THR D 1 71 ? -15.076 25.993 -48.242 1.00 12.66 89 THR D N 1
ATOM 6243 C CA . THR D 1 71 ? -14.920 25.957 -46.814 1.00 12.95 89 THR D CA 1
ATOM 6244 C C . THR D 1 71 ? -14.056 27.143 -46.428 1.00 13.13 89 THR D C 1
ATOM 6245 O O . THR D 1 71 ? -12.886 27.223 -46.825 1.00 13.56 89 THR D O 1
ATOM 6249 N N . TRP D 1 72 ? -14.631 28.058 -45.659 1.00 13.07 90 TRP D N 1
ATOM 6250 C CA . TRP D 1 72 ? -13.945 29.280 -45.247 1.00 12.86 90 TRP D CA 1
ATOM 6251 C C . TRP D 1 72 ? -13.501 29.222 -43.777 1.00 12.91 90 TRP D C 1
ATOM 6252 O O . TRP D 1 72 ? -12.312 29.042 -43.480 1.00 13.23 90 TRP D O 1
ATOM 6263 N N . ASN D 1 73 ? -14.442 29.374 -42.864 1.00 12.85 91 ASN D N 1
ATOM 6264 C CA . ASN D 1 73 ? -14.133 29.387 -41.443 1.00 13.35 91 ASN D CA 1
ATOM 6265 C C . ASN D 1 73 ? -14.547 28.092 -40.759 1.00 13.67 91 ASN D C 1
ATOM 6266 O O . ASN D 1 73 ? -14.497 27.996 -39.535 1.00 13.66 91 ASN D O 1
ATOM 6271 N N . SER D 1 74 ? -14.977 27.117 -41.555 1.00 14.52 92 SER D N 1
ATOM 6272 C CA . SER D 1 74 ? -15.472 25.841 -41.049 1.00 14.73 92 SER D CA 1
ATOM 6273 C C . SER D 1 74 ? -15.622 24.863 -42.212 1.00 15.46 92 SER D C 1
ATOM 6274 O O . SER D 1 74 ? -15.399 25.229 -43.368 1.00 14.21 92 SER D O 1
ATOM 6277 N N . GLN D 1 75 ? -15.988 23.618 -41.899 1.00 17.24 93 GLN D N 1
ATOM 6278 C CA . GLN D 1 75 ? -16.394 22.629 -42.916 1.00 19.43 93 GLN D CA 1
ATOM 6279 C C . GLN D 1 75 ? -17.714 22.941 -43.648 1.00 18.34 93 GLN D C 1
ATOM 6280 O O . GLN D 1 75 ? -18.046 22.289 -44.645 1.00 16.45 93 GLN D O 1
ATOM 6302 N N . ARG D 1 78 ? -19.892 27.344 -48.003 1.00 13.80 96 ARG D N 1
ATOM 6303 C CA . ARG D 1 78 ? -20.233 28.762 -48.025 1.00 13.07 96 ARG D CA 1
ATOM 6304 C C . ARG D 1 78 ? -19.678 29.447 -49.239 1.00 12.29 96 ARG D C 1
ATOM 6305 O O . ARG D 1 78 ? -18.487 29.337 -49.509 1.00 12.20 96 ARG D O 1
ATOM 6313 N N . THR D 1 79 ? -20.535 30.160 -49.955 1.00 11.77 97 THR D N 1
ATOM 6314 C CA . THR D 1 79 ? -20.094 31.073 -51.025 1.00 11.92 97 THR D CA 1
ATOM 6315 C C . THR D 1 79 ? -20.950 32.303 -50.887 1.00 11.74 97 THR D C 1
ATOM 6316 O O . THR D 1 79 ? -22.136 32.245 -51.155 1.00 11.60 97 THR D O 1
ATOM 6320 N N . GLU D 1 80 ? -20.349 33.397 -50.438 1.00 11.83 98 GLU D N 1
ATOM 6321 C CA . GLU D 1 80 ? -21.095 34.569 -49.993 1.00 11.74 98 GLU D CA 1
ATOM 6322 C C . GLU D 1 80 ? -20.321 35.831 -50.341 1.00 11.81 98 GLU D C 1
ATOM 6323 O O . GLU D 1 80 ? -19.100 35.912 -50.122 1.00 12.16 98 GLU D O 1
ATOM 6329 N N . LEU D 1 81 ? -21.012 36.795 -50.916 1.00 11.25 99 LEU D N 1
ATOM 6330 C CA . LEU D 1 81 ? -20.436 38.115 -51.141 1.00 11.29 99 LEU D CA 1
ATOM 6331 C C . LEU D 1 81 ? -21.052 39.050 -50.138 1.00 10.94 99 LEU D C 1
ATOM 6332 O O . LEU D 1 81 ? -22.138 38.760 -49.628 1.00 11.65 99 LEU D O 1
ATOM 6337 N N . ILE D 1 82 ? -20.388 40.170 -49.870 1.00 10.68 100 ILE D N 1
ATOM 6338 C CA . ILE D 1 82 ? -20.938 41.202 -48.978 1.00 10.66 100 ILE D CA 1
ATOM 6339 C C . ILE D 1 82 ? -20.935 42.544 -49.694 1.00 10.46 100 ILE D C 1
ATOM 6340 O O . ILE D 1 82 ? -19.982 42.850 -50.409 1.00 10.04 100 ILE D O 1
ATOM 6345 N N . PRO D 1 83 ? -22.003 43.347 -49.526 1.00 10.34 101 PRO D N 1
ATOM 6346 C CA . PRO D 1 83 ? -21.926 44.669 -50.131 1.00 10.47 101 PRO D CA 1
ATOM 6347 C C . PRO D 1 83 ? -20.692 45.414 -49.660 1.00 10.40 101 PRO D C 1
ATOM 6348 O O . PRO D 1 83 ? -20.331 45.343 -48.471 1.00 9.84 101 PRO D O 1
ATOM 6352 N N . GLN D 1 84 ? -20.040 46.069 -50.613 1.00 10.52 102 GLN D N 1
ATOM 6353 C CA . GLN D 1 84 ? -19.018 47.067 -50.335 1.00 10.72 102 GLN D CA 1
ATOM 6354 C C . GLN D 1 84 ? -19.597 48.454 -50.532 1.00 10.54 102 GLN D C 1
ATOM 6355 O O . GLN D 1 84 ? -20.012 48.810 -51.639 1.00 10.31 102 GLN D O 1
ATOM 6361 N N . THR D 1 85 ? -19.598 49.242 -49.462 1.00 10.97 103 THR D N 1
ATOM 6362 C CA . THR D 1 85 ? -20.126 50.606 -49.503 1.00 11.26 103 THR D CA 1
ATOM 6363 C C . THR D 1 85 ? -19.657 51.415 -48.307 1.00 11.87 103 THR D C 1
ATOM 6364 O O . THR D 1 85 ? -19.327 50.843 -47.257 1.00 11.74 103 THR D O 1
ATOM 6368 N N . ASN D 1 86 ? -19.644 52.740 -48.458 1.00 12.15 104 ASN D N 1
ATOM 6369 C CA . ASN D 1 86 ? -19.429 53.640 -47.339 1.00 12.81 104 ASN D CA 1
ATOM 6370 C C . ASN D 1 86 ? -20.732 54.170 -46.751 1.00 12.47 104 ASN D C 1
ATOM 6371 O O . ASN D 1 86 ? -20.726 54.833 -45.724 1.00 13.03 104 ASN D O 1
ATOM 6376 N N . ALA D 1 87 ? -21.843 53.876 -47.401 1.00 11.97 105 ALA D N 1
ATOM 6377 C CA . ALA D 1 87 ? -23.145 54.313 -46.937 1.00 11.94 105 ALA D CA 1
ATOM 6378 C C . ALA D 1 87 ? -23.617 53.538 -45.715 1.00 11.86 105 ALA D C 1
ATOM 6379 O O . ALA D 1 87 ? -23.072 52.490 -45.362 1.00 11.87 105 ALA D O 1
ATOM 6381 N N . ASN D 1 88 ? -24.672 54.049 -45.098 1.00 12.09 106 ASN D N 1
ATOM 6382 C CA . ASN D 1 88 ? -25.288 53.404 -43.967 1.00 12.16 106 ASN D CA 1
ATOM 6383 C C . ASN D 1 88 ? -26.490 52.628 -44.470 1.00 12.42 106 ASN D C 1
ATOM 6384 O O . ASN D 1 88 ? -27.456 53.211 -44.943 1.00 12.19 106 ASN D O 1
ATOM 6389 N N . LEU D 1 89 ? -26.412 51.299 -44.380 1.00 12.44 107 LEU D N 1
ATOM 6390 C CA . LEU D 1 89 ? -27.469 50.430 -44.872 1.00 12.48 107 LEU D CA 1
ATOM 6391 C C . LEU D 1 89 ? -28.361 49.930 -43.731 1.00 12.47 107 LEU D C 1
ATOM 6392 O O . LEU D 1 89 ? -29.083 48.953 -43.910 1.00 11.85 107 LEU D O 1
ATOM 6397 N N . GLY D 1 90 ? -28.321 50.627 -42.589 1.00 11.89 108 GLY D N 1
ATOM 6398 C CA . GLY D 1 90 ? -28.964 50.180 -41.365 1.00 12.55 108 GLY D CA 1
ATOM 6399 C C . GLY D 1 90 ? -29.666 51.304 -40.616 1.00 12.73 108 GLY D C 1
ATOM 6400 O O . GLY D 1 90 ? -29.912 51.199 -39.437 1.00 12.07 108 GLY D O 1
ATOM 6401 N N . GLN D 1 91 ? -30.002 52.369 -41.328 1.00 13.53 109 GLN D N 1
ATOM 6402 C CA . GLN D 1 91 ? -30.784 53.457 -40.773 1.00 13.94 109 GLN D CA 1
ATOM 6403 C C . GLN D 1 91 ? -32.026 53.697 -41.627 1.00 13.81 109 GLN D C 1
ATOM 6404 O O . GLN D 1 91 ? -32.014 53.485 -42.838 1.00 14.72 109 GLN D O 1
ATOM 6410 N N . GLY D 1 92 ? -33.106 54.145 -40.999 1.00 13.84 110 GLY D N 1
ATOM 6411 C CA . GLY D 1 92 ? -34.325 54.476 -41.729 1.00 13.21 110 GLY D CA 1
ATOM 6412 C C . GLY D 1 92 ? -35.056 53.235 -42.206 1.00 12.95 110 GLY D C 1
ATOM 6413 O O . GLY D 1 92 ? -34.916 52.160 -41.635 1.00 11.97 110 GLY D O 1
ATOM 6414 N N . ASN D 1 93 ? -35.867 53.409 -43.243 1.00 13.30 111 ASN D N 1
ATOM 6415 C CA . ASN D 1 93 ? -36.586 52.311 -43.876 1.00 14.13 111 ASN D CA 1
ATOM 6416 C C . ASN D 1 93 ? -35.949 52.011 -45.225 1.00 13.81 111 ASN D C 1
ATOM 6417 O O . ASN D 1 93 ? -36.023 52.819 -46.143 1.00 15.29 111 ASN D O 1
ATOM 6422 N N . LEU D 1 94 ? -35.286 50.862 -45.329 1.00 13.34 112 LEU D N 1
ATOM 6423 C CA . LEU D 1 94 ? -34.578 50.468 -46.550 1.00 12.46 112 LEU D CA 1
ATOM 6424 C C . LEU D 1 94 ? -35.107 49.130 -47.062 1.00 11.71 112 LEU D C 1
ATOM 6425 O O . LEU D 1 94 ? -35.586 48.300 -46.290 1.00 11.00 112 LEU D O 1
ATOM 6430 N N . PHE D 1 95 ? -34.980 48.930 -48.366 1.00 11.56 113 PHE D N 1
ATOM 6431 C CA . PHE D 1 95 ? -35.535 47.761 -49.027 1.00 11.67 113 PHE D CA 1
ATOM 6432 C C . PHE D 1 95 ? -34.394 47.008 -49.668 1.00 11.20 113 PHE D C 1
ATOM 6433 O O . PHE D 1 95 ? -33.673 47.549 -50.502 1.00 10.68 113 PHE D O 1
ATOM 6441 N N . TYR D 1 96 ? -34.205 45.765 -49.256 1.00 11.22 114 TYR D N 1
ATOM 6442 C CA . TYR D 1 96 ? -33.098 44.978 -49.788 1.00 11.15 114 TYR D CA 1
ATOM 6443 C C . TYR D 1 96 ? -33.644 44.062 -50.886 1.00 11.54 114 TYR D C 1
ATOM 6444 O O . TYR D 1 96 ? -34.293 43.041 -50.578 1.00 11.51 114 TYR D O 1
ATOM 6453 N N . HIS D 1 97 ? -33.352 44.417 -52.137 1.00 11.87 115 HIS D N 1
ATOM 6454 C CA . HIS D 1 97 ? -33.872 43.722 -53.324 1.00 12.17 115 HIS D CA 1
ATOM 6455 C C . HIS D 1 97 ? -32.953 42.615 -53.813 1.00 12.50 115 HIS D C 1
ATOM 6456 O O . HIS D 1 97 ? -31.725 42.762 -53.833 1.00 12.77 115 HIS D O 1
ATOM 6463 N N . PHE D 1 98 ? -33.559 41.522 -54.248 1.00 12.52 116 PHE D N 1
ATOM 6464 C CA . PHE D 1 98 ? -32.837 40.482 -54.976 1.00 13.25 116 PHE D CA 1
ATOM 6465 C C . PHE D 1 98 ? -33.836 39.521 -55.599 1.00 13.70 116 PHE D C 1
ATOM 6466 O O . PHE D 1 98 ? -35.000 39.419 -55.138 1.00 13.20 116 PHE D O 1
ATOM 6474 N N . SER D 1 99 ? -33.375 38.817 -56.635 1.00 14.77 117 SER D N 1
ATOM 6475 C CA . SER D 1 99 ? -34.140 37.751 -57.280 1.00 15.16 117 SER D CA 1
ATOM 6476 C C . SER D 1 99 ? -33.284 36.505 -57.262 1.00 15.44 117 SER D C 1
ATOM 6477 O O . SER D 1 99 ? -32.071 36.563 -57.475 1.00 14.80 117 SER D O 1
ATOM 6480 N N . ILE D 1 100 ? -33.941 35.374 -57.023 1.00 15.34 118 ILE D N 1
ATOM 6481 C CA . ILE D 1 100 ? -33.254 34.108 -56.854 1.00 15.18 118 ILE D CA 1
ATOM 6482 C C . ILE D 1 100 ? -34.007 32.965 -57.565 1.00 15.09 118 ILE D C 1
ATOM 6483 O O . ILE D 1 100 ? -35.242 32.976 -57.654 1.00 13.13 118 ILE D O 1
ATOM 6488 N N . LYS D 1 101 ? -33.252 32.008 -58.104 1.00 15.93 119 LYS D N 1
ATOM 6489 C CA . LYS D 1 101 ? -33.840 30.766 -58.631 1.00 15.94 119 LYS D CA 1
ATOM 6490 C C . LYS D 1 101 ? -32.876 29.593 -58.545 1.00 16.02 119 LYS D C 1
ATOM 6491 O O . LYS D 1 101 ? -31.674 29.774 -58.327 1.00 15.56 119 LYS D O 1
ATOM 6497 N N . ARG D 1 102 ? -33.423 28.391 -58.733 1.00 15.61 120 ARG D N 1
ATOM 6498 C CA . ARG D 1 102 ? -32.622 27.187 -58.948 1.00 15.35 120 ARG D CA 1
ATOM 6499 C C . ARG D 1 102 ? -33.042 26.548 -60.273 1.00 14.80 120 ARG D C 1
ATOM 6500 O O . ARG D 1 102 ? -34.131 26.821 -60.775 1.00 14.12 120 ARG D O 1
ATOM 6508 N N . THR D 1 103 ? -32.175 25.721 -60.850 1.00 14.56 121 THR D N 1
ATOM 6509 C CA . THR D 1 103 ? -32.552 24.912 -62.010 1.00 13.97 121 THR D CA 1
ATOM 6510 C C . THR D 1 103 ? -32.597 23.458 -61.555 1.00 13.82 121 THR D C 1
ATOM 6511 O O . THR D 1 103 ? -32.508 23.169 -60.352 1.00 13.46 121 THR D O 1
ATOM 6515 N N . ASN D 1 104 ? -32.715 22.544 -62.504 1.00 13.11 122 ASN D N 1
ATOM 6516 C CA . ASN D 1 104 ? -32.674 21.135 -62.192 1.00 13.33 122 ASN D CA 1
ATOM 6517 C C . ASN D 1 104 ? -31.232 20.609 -62.104 1.00 13.16 122 ASN D C 1
ATOM 6518 O O . ASN D 1 104 ? -30.981 19.573 -61.503 1.00 11.89 122 ASN D O 1
ATOM 6523 N N . THR D 1 105 ? -30.302 21.361 -62.683 1.00 13.26 123 THR D N 1
ATOM 6524 C CA . THR D 1 105 ? -28.876 21.050 -62.609 1.00 13.95 123 THR D CA 1
ATOM 6525 C C . THR D 1 105 ? -28.303 21.548 -61.293 1.00 13.96 123 THR D C 1
ATOM 6526 O O . THR D 1 105 ? -28.536 22.698 -60.919 1.00 14.01 123 THR D O 1
ATOM 6530 N N . ASN D 1 106 ? -27.540 20.687 -60.608 1.00 13.75 124 ASN D N 1
ATOM 6531 C CA . ASN D 1 106 ? -26.963 21.000 -59.301 1.00 14.05 124 ASN D CA 1
ATOM 6532 C C . ASN D 1 106 ? -28.015 21.603 -58.380 1.00 14.11 124 ASN D C 1
ATOM 6533 O O . ASN D 1 106 ? -27.789 22.619 -57.715 1.00 13.70 124 ASN D O 1
ATOM 6538 N N . ALA D 1 107 ? -29.180 20.966 -58.364 1.00 14.22 125 ALA D N 1
ATOM 6539 C CA . ALA D 1 107 ? -30.301 21.511 -57.638 1.00 14.21 125 ALA D CA 1
ATOM 6540 C C . ALA D 1 107 ? -29.962 21.428 -56.153 1.00 14.61 125 ALA D C 1
ATOM 6541 O O . ALA D 1 107 ? -29.316 20.460 -55.717 1.00 14.22 125 ALA D O 1
ATOM 6543 N N . PRO D 1 108 ? -30.329 22.461 -55.381 1.00 14.36 126 PRO D N 1
ATOM 6544 C CA . PRO D 1 108 ? -30.084 22.376 -53.946 1.00 14.39 126 PRO D CA 1
ATOM 6545 C C . PRO D 1 108 ? -30.756 21.162 -53.290 1.00 14.35 126 PRO D C 1
ATOM 6546 O O . PRO D 1 108 ? -31.800 20.718 -53.735 1.00 14.40 126 PRO D O 1
ATOM 6550 N N . ASP D 1 109 ? -30.111 20.624 -52.263 1.00 14.12 127 ASP D N 1
ATOM 6551 C CA . ASP D 1 109 ? -30.521 19.370 -51.629 1.00 14.70 127 ASP D CA 1
ATOM 6552 C C . ASP D 1 109 ? -31.594 19.664 -50.589 1.00 15.35 127 ASP D C 1
ATOM 6553 O O . ASP D 1 109 ? -31.270 20.167 -49.516 1.00 15.46 127 ASP D O 1
ATOM 6558 N N . PRO D 1 110 ? -32.865 19.324 -50.879 1.00 16.00 128 PRO D N 1
ATOM 6559 C CA . PRO D 1 110 ? -33.944 19.608 -49.914 1.00 16.81 128 PRO D CA 1
ATOM 6560 C C . PRO D 1 110 ? -33.931 18.777 -48.608 1.00 17.05 128 PRO D C 1
ATOM 6561 O O . PRO D 1 110 ? -34.804 18.981 -47.748 1.00 17.55 128 PRO D O 1
ATOM 6565 N N . THR D 1 111 ? -32.962 17.870 -48.447 1.00 16.45 129 THR D N 1
ATOM 6566 C CA . THR D 1 111 ? -32.790 17.161 -47.165 1.00 16.24 129 THR D CA 1
ATOM 6567 C C . THR D 1 111 ? -31.852 17.901 -46.189 1.00 16.01 129 THR D C 1
ATOM 6568 O O . THR D 1 111 ? -31.685 17.456 -45.068 1.00 15.18 129 THR D O 1
ATOM 6572 N N . LEU D 1 112 ? -31.248 19.015 -46.622 1.00 14.98 130 LEU D N 1
ATOM 6573 C CA . LEU D 1 112 ? -30.200 19.689 -45.856 1.00 14.05 130 LEU D CA 1
ATOM 6574 C C . LEU D 1 112 ? -30.516 21.160 -45.653 1.00 13.72 130 LEU D C 1
ATOM 6575 O O . LEU D 1 112 ? -31.031 21.821 -46.550 1.00 13.58 130 LEU D O 1
ATOM 6580 N N . GLU D 1 113 ? -30.195 21.673 -44.471 1.00 13.82 131 GLU D N 1
ATOM 6581 C CA . GLU D 1 113 ? -30.490 23.069 -44.139 1.00 14.07 131 GLU D CA 1
ATOM 6582 C C . GLU D 1 113 ? -29.595 24.025 -44.929 1.00 13.71 131 GLU D C 1
ATOM 6583 O O . GLU D 1 113 ? -28.391 23.777 -45.058 1.00 13.88 131 GLU D O 1
ATOM 6589 N N . HIS D 1 114 ? -30.187 25.108 -45.437 1.00 13.38 132 HIS D N 1
ATOM 6590 C CA . HIS D 1 114 ? -29.465 26.178 -46.120 1.00 13.38 132 HIS D CA 1
ATOM 6591 C C . HIS D 1 114 ? -29.891 27.495 -45.550 1.00 13.29 132 HIS D C 1
ATOM 6592 O O . HIS D 1 114 ? -31.049 27.668 -45.254 1.00 14.21 132 HIS D O 1
ATOM 6599 N N . GLN D 1 115 ? -28.963 28.432 -45.449 1.00 13.16 133 GLN D N 1
ATOM 6600 C CA . GLN D 1 115 ? -29.284 29.816 -45.127 1.00 13.29 133 GLN D CA 1
ATOM 6601 C C . GLN D 1 115 ? -28.827 30.654 -46.308 1.00 13.41 133 GLN D C 1
ATOM 6602 O O . GLN D 1 115 ? -27.689 30.506 -46.793 1.00 12.46 133 GLN D O 1
ATOM 6608 N N . VAL D 1 116 ? -29.721 31.500 -46.801 1.00 13.46 134 VAL D N 1
ATOM 6609 C CA . VAL D 1 116 ? -29.480 32.204 -48.036 1.00 14.46 134 VAL D CA 1
ATOM 6610 C C . VAL D 1 116 ? -29.863 33.660 -47.863 1.00 15.35 134 VAL D C 1
ATOM 6611 O O . VAL D 1 116 ? -30.847 33.959 -47.197 1.00 15.36 134 VAL D O 1
ATOM 6623 N N . PHE D 1 118 ? -28.666 36.182 -46.169 1.00 14.09 136 PHE D N 1
ATOM 6624 C CA . PHE D 1 118 ? -28.843 36.355 -44.737 1.00 13.65 136 PHE D CA 1
ATOM 6625 C C . PHE D 1 118 ? -27.969 37.460 -44.177 1.00 13.21 136 PHE D C 1
ATOM 6626 O O . PHE D 1 118 ? -26.822 37.642 -44.603 1.00 12.48 136 PHE D O 1
ATOM 6634 N N . PHE D 1 119 ? -28.526 38.172 -43.195 1.00 13.00 137 PHE D N 1
ATOM 6635 C CA . PHE D 1 119 ? -27.732 38.988 -42.277 1.00 12.77 137 PHE D CA 1
ATOM 6636 C C . PHE D 1 119 ? -26.942 38.084 -41.344 1.00 12.75 137 PHE D C 1
ATOM 6637 O O . PHE D 1 119 ? -27.377 36.976 -41.030 1.00 12.45 137 PHE D O 1
ATOM 6645 N N . GLU D 1 120 ? -25.779 38.562 -40.909 1.00 12.89 138 GLU D N 1
ATOM 6646 C CA . GLU D 1 120 ? -24.905 37.822 -39.985 1.00 13.43 138 GLU D CA 1
ATOM 6647 C C . GLU D 1 120 ? -25.666 37.344 -38.750 1.00 14.02 138 GLU D C 1
ATOM 6648 O O . GLU D 1 120 ? -25.481 36.206 -38.307 1.00 14.23 138 GLU D O 1
ATOM 6654 N N . SER D 1 121 ? -26.517 38.216 -38.200 1.00 13.69 139 SER D N 1
ATOM 6655 C CA . SER D 1 121 ? -27.324 37.887 -37.020 1.00 14.36 139 SER D CA 1
ATOM 6656 C C . SER D 1 121 ? -28.549 37.011 -37.326 1.00 13.95 139 SER D C 1
ATOM 6657 O O . SER D 1 121 ? -29.246 36.580 -36.404 1.00 13.63 139 SER D O 1
ATOM 6660 N N . HIS D 1 122 ? -28.833 36.814 -38.610 1.00 14.00 140 HIS D N 1
ATOM 6661 C CA . HIS D 1 122 ? -29.994 36.045 -39.088 1.00 14.23 140 HIS D CA 1
ATOM 6662 C C . HIS D 1 122 ? -31.333 36.649 -38.644 1.00 14.06 140 HIS D C 1
ATOM 6663 O O . HIS D 1 122 ? -32.339 35.947 -38.549 1.00 14.17 140 HIS D O 1
ATOM 6670 N N . PHE D 1 123 ? -31.353 37.953 -38.397 1.00 13.67 141 PHE D N 1
ATOM 6671 C CA . PHE D 1 123 ? -32.599 38.614 -38.022 1.00 13.56 141 PHE D CA 1
ATOM 6672 C C . PHE D 1 123 ? -33.601 38.494 -39.163 1.00 13.90 141 PHE D C 1
ATOM 6673 O O . PHE D 1 123 ? -34.803 38.501 -38.938 1.00 14.08 141 PHE D O 1
ATOM 6681 N N . THR D 1 124 ? -33.093 38.376 -40.388 1.00 14.34 142 THR D N 1
ATOM 6682 C CA . THR D 1 124 ? -33.905 37.920 -41.513 1.00 14.40 142 THR D CA 1
ATOM 6683 C C . THR D 1 124 ? -33.034 37.193 -42.540 1.00 15.34 142 THR D C 1
ATOM 6684 O O . THR D 1 124 ? -31.820 37.447 -42.643 1.00 14.56 142 THR D O 1
ATOM 6688 N N . GLU D 1 125 ? -33.663 36.250 -43.244 1.00 16.02 143 GLU D N 1
ATOM 6689 C CA . GLU D 1 125 ? -32.998 35.388 -44.216 1.00 16.62 143 GLU D CA 1
ATOM 6690 C C . GLU D 1 125 ? -34.010 34.470 -44.899 1.00 16.38 143 GLU D C 1
ATOM 6691 O O . GLU D 1 125 ? -35.172 34.365 -44.478 1.00 16.24 143 GLU D O 1
ATOM 6697 N N . LEU D 1 126 ? -33.545 33.810 -45.952 1.00 16.11 144 LEU D N 1
ATOM 6698 C CA . LEU D 1 126 ? -34.269 32.732 -46.580 1.00 15.85 144 LEU D CA 1
ATOM 6699 C C . LEU D 1 126 ? -33.600 31.464 -46.143 1.00 16.46 144 LEU D C 1
ATOM 6700 O O . LEU D 1 126 ? -32.366 31.437 -45.913 1.00 15.92 144 LEU D O 1
ATOM 6705 N N . LYS D 1 127 ? -34.403 30.420 -45.979 1.00 16.58 145 LYS D N 1
ATOM 6706 C CA . LYS D 1 127 ? -33.872 29.067 -45.789 1.00 17.20 145 LYS D CA 1
ATOM 6707 C C . LYS D 1 127 ? -34.485 28.087 -46.778 1.00 16.88 145 LYS D C 1
ATOM 6708 O O . LYS D 1 127 ? -35.487 28.376 -47.422 1.00 17.21 145 LYS D O 1
ATOM 6714 N N . TYR D 1 128 ? -33.841 26.934 -46.882 1.00 16.68 146 TYR D N 1
ATOM 6715 C CA . TYR D 1 128 ? -34.315 25.834 -47.690 1.00 16.66 146 TYR D CA 1
ATOM 6716 C C . TYR D 1 128 ? -33.876 24.510 -47.056 1.00 17.01 146 TYR D C 1
ATOM 6717 O O . TYR D 1 128 ? -32.773 24.406 -46.469 1.00 16.32 146 TYR D O 1
ATOM 6726 N N . GLY D 1 129 ? -34.740 23.509 -47.171 1.00 17.82 147 GLY D N 1
ATOM 6727 C CA . GLY D 1 129 ? -34.440 22.153 -46.721 1.00 18.60 147 GLY D CA 1
ATOM 6728 C C . GLY D 1 129 ? -34.715 21.921 -45.263 1.00 19.76 147 GLY D C 1
ATOM 6729 O O . GLY D 1 129 ? -34.142 21.023 -44.667 1.00 20.86 147 GLY D O 1
ATOM 6730 N N . VAL D 1 130 ? -35.623 22.707 -44.695 1.00 21.49 148 VAL D N 1
ATOM 6731 C CA . VAL D 1 130 ? -35.878 22.709 -43.247 1.00 23.30 148 VAL D CA 1
ATOM 6732 C C . VAL D 1 130 ? -37.389 22.776 -42.953 1.00 24.57 148 VAL D C 1
ATOM 6733 O O . VAL D 1 130 ? -38.145 23.265 -43.776 1.00 23.62 148 VAL D O 1
ATOM 6737 N N . GLY D 1 131 ? -37.812 22.297 -41.780 1.00 26.91 149 GLY D N 1
ATOM 6738 C CA . GLY D 1 131 ? -39.200 22.464 -41.324 1.00 29.42 149 GLY D CA 1
ATOM 6739 C C . GLY D 1 131 ? -40.192 21.487 -41.943 1.00 31.53 149 GLY D C 1
ATOM 6740 O O . GLY D 1 131 ? -39.799 20.452 -42.503 1.00 30.94 149 GLY D O 1
ATOM 6741 N N . SER D 1 132 ? -41.481 21.819 -41.822 1.00 34.10 150 SER D N 1
ATOM 6742 C CA . SER D 1 132 ? -42.579 20.999 -42.368 1.00 35.90 150 SER D CA 1
ATOM 6743 C C . SER D 1 132 ? -42.385 20.704 -43.854 1.00 34.98 150 SER D C 1
ATOM 6744 O O . SER D 1 132 ? -42.545 19.559 -44.293 1.00 36.04 150 SER D O 1
ATOM 6747 N N . ASN D 1 133 ? -42.044 21.760 -44.601 1.00 31.96 151 ASN D N 1
ATOM 6748 C CA . ASN D 1 133 ? -41.872 21.733 -46.055 1.00 29.55 151 ASN D CA 1
ATOM 6749 C C . ASN D 1 133 ? -40.422 21.954 -46.461 1.00 26.34 151 ASN D C 1
ATOM 6750 O O . ASN D 1 133 ? -40.050 23.046 -46.879 1.00 23.97 151 ASN D O 1
ATOM 6755 N N . PRO D 1 134 ? -39.601 20.914 -46.363 1.00 24.61 152 PRO D N 1
ATOM 6756 C CA . PRO D 1 134 ? -38.196 21.108 -46.709 1.00 24.53 152 PRO D CA 1
ATOM 6757 C C . PRO D 1 134 ? -37.978 21.548 -48.167 1.00 23.81 152 PRO D C 1
ATOM 6758 O O . PRO D 1 134 ? -36.927 22.117 -48.476 1.00 22.29 152 PRO D O 1
ATOM 6762 N N . SER D 1 135 ? -38.957 21.293 -49.044 1.00 22.43 153 SER D N 1
ATOM 6763 C CA . SER D 1 135 ? -38.832 21.621 -50.467 1.00 21.67 153 SER D CA 1
ATOM 6764 C C . SER D 1 135 ? -39.321 23.022 -50.765 1.00 20.92 153 SER D C 1
ATOM 6765 O O . SER D 1 135 ? -39.255 23.464 -51.916 1.00 19.63 153 SER D O 1
ATOM 6768 N N . ASN D 1 136 ? -39.825 23.698 -49.727 1.00 20.50 154 ASN D N 1
ATOM 6769 C CA . ASN D 1 136 ? -40.239 25.085 -49.822 1.00 20.08 154 ASN D CA 1
ATOM 6770 C C . ASN D 1 136 ? -39.082 26.035 -49.530 1.00 19.75 154 ASN D C 1
ATOM 6771 O O . ASN D 1 136 ? -38.283 25.793 -48.638 1.00 19.19 154 ASN D O 1
ATOM 6776 N N . LEU D 1 137 ? -39.013 27.114 -50.298 1.00 19.69 155 LEU D N 1
ATOM 6777 C CA . LEU D 1 137 ? -38.148 28.245 -49.998 1.00 19.20 155 LEU D CA 1
ATOM 6778 C C . LEU D 1 137 ? -38.875 29.090 -48.943 1.00 19.48 155 LEU D C 1
ATOM 6779 O O . LEU D 1 137 ? -39.938 29.633 -49.221 1.00 19.87 155 LEU D O 1
ATOM 6784 N N . GLY D 1 138 ? -38.324 29.171 -47.736 1.00 19.23 156 GLY D N 1
ATOM 6785 C CA . GLY D 1 138 ? -38.993 29.850 -46.625 1.00 18.84 156 GLY D CA 1
ATOM 6786 C C . GLY D 1 138 ? -38.287 31.131 -46.220 1.00 18.64 156 GLY D C 1
ATOM 6787 O O . GLY D 1 138 ? -37.038 31.181 -46.202 1.00 17.64 156 GLY D O 1
ATOM 6788 N N . TRP D 1 139 ? -39.086 32.159 -45.916 1.00 18.23 157 TRP D N 1
ATOM 6789 C CA . TRP D 1 139 ? -38.593 33.449 -45.404 1.00 18.61 157 TRP D CA 1
ATOM 6790 C C . TRP D 1 139 ? -38.799 33.546 -43.906 1.00 18.41 157 TRP D C 1
ATOM 6791 O O . TRP D 1 139 ? -39.872 33.225 -43.396 1.00 18.41 157 TRP D O 1
ATOM 6802 N N . TYR D 1 140 ? -37.757 34.013 -43.226 1.00 18.00 158 TYR D N 1
ATOM 6803 C CA . TYR D 1 140 ? -37.684 34.056 -41.772 1.00 17.73 158 TYR D CA 1
ATOM 6804 C C . TYR D 1 140 ? -37.462 35.489 -41.274 1.00 18.42 158 TYR D C 1
ATOM 6805 O O . TYR D 1 140 ? -36.775 36.305 -41.926 1.00 16.75 158 TYR D O 1
ATOM 6814 N N . ALA D 1 141 ? -38.068 35.788 -40.126 1.00 19.72 159 ALA D N 1
ATOM 6815 C CA . ALA D 1 141 ? -37.861 37.060 -39.445 1.00 21.26 159 ALA D CA 1
ATOM 6816 C C . ALA D 1 141 ? -37.975 36.841 -37.947 1.00 23.87 159 ALA D C 1
ATOM 6817 O O . ALA D 1 141 ? -39.011 36.358 -37.470 1.00 26.41 159 ALA D O 1
ATOM 6819 N N . GLY D 1 142 ? -36.922 37.193 -37.208 1.00 24.00 160 GLY D N 1
ATOM 6820 C CA . GLY D 1 142 ? -36.908 37.023 -35.755 1.00 25.00 160 GLY D CA 1
ATOM 6821 C C . GLY D 1 142 ? -36.743 35.575 -35.321 1.00 25.66 160 GLY D C 1
ATOM 6822 O O . GLY D 1 142 ? -37.125 35.215 -34.217 1.00 26.30 160 GLY D O 1
ATOM 6823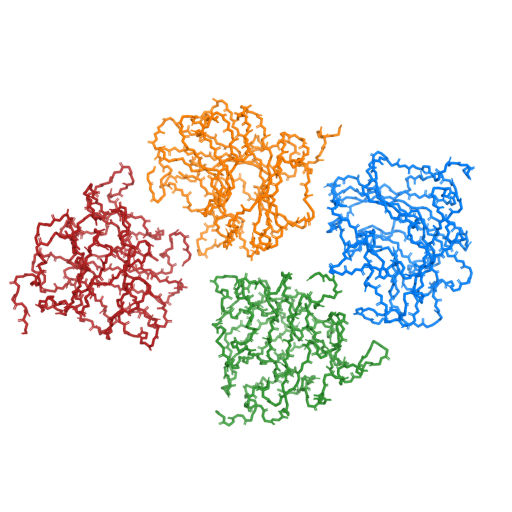 N N . GLY D 1 143 ? -36.163 34.748 -36.184 1.00 26.07 161 GLY D N 1
ATOM 6824 C CA . GLY D 1 143 ? -36.005 33.323 -35.908 1.00 27.02 161 GLY D CA 1
ATOM 6825 C C . GLY D 1 143 ? -37.195 32.467 -36.324 1.00 27.72 161 GLY D C 1
ATOM 6826 O O . GLY D 1 143 ? -37.169 31.255 -36.151 1.00 27.53 161 GLY D O 1
ATOM 6827 N N . THR D 1 144 ? -38.225 33.093 -36.886 1.00 28.56 162 THR D N 1
ATOM 6828 C CA . THR D 1 144 ? -39.484 32.418 -37.210 1.00 30.01 162 THR D CA 1
ATOM 6829 C C . THR D 1 144 ? -39.814 32.535 -38.698 1.00 28.58 162 THR D C 1
ATOM 6830 O O . THR D 1 144 ? -39.779 33.638 -39.253 1.00 27.05 162 THR D O 1
ATOM 6834 N N . GLU D 1 145 ? -40.154 31.405 -39.332 1.00 27.48 163 GLU D N 1
ATOM 6835 C CA . GLU D 1 145 ? -40.677 31.409 -40.709 1.00 26.86 163 GLU D CA 1
ATOM 6836 C C . GLU D 1 145 ? -42.017 32.148 -40.757 1.00 26.06 163 GLU D C 1
ATOM 6837 O O . GLU D 1 145 ? -42.938 31.817 -40.004 1.00 24.72 163 GLU D O 1
ATOM 6843 N N . ARG D 1 146 ? -42.117 33.146 -41.632 1.00 24.78 164 ARG D N 1
ATOM 6844 C CA . ARG D 1 146 ? -43.366 33.885 -41.824 1.00 25.02 164 ARG D CA 1
ATOM 6845 C C . ARG D 1 146 ? -44.036 33.605 -43.168 1.00 24.08 164 ARG D C 1
ATOM 6846 O O . ARG D 1 146 ? -45.174 34.006 -43.379 1.00 24.46 164 ARG D O 1
ATOM 6854 N N . TRP D 1 147 ? -43.336 32.914 -44.067 1.00 22.59 165 TRP D N 1
ATOM 6855 C CA . TRP D 1 147 ? -43.773 32.779 -45.455 1.00 21.48 165 TRP D CA 1
ATOM 6856 C C . TRP D 1 147 ? -42.927 31.720 -46.145 1.00 21.32 165 TRP D C 1
ATOM 6857 O O . TRP D 1 147 ? -41.749 31.577 -45.843 1.00 20.49 165 TRP D O 1
ATOM 6868 N N . SER D 1 148 ? -43.531 30.980 -47.065 1.00 20.87 166 SER D N 1
ATOM 6869 C CA . SER D 1 148 ? -42.802 30.001 -47.848 1.00 20.74 166 SER D CA 1
ATOM 6870 C C . SER D 1 148 ? -43.583 29.627 -49.104 1.00 21.08 166 SER D C 1
ATOM 6871 O O . SER D 1 148 ? -44.802 29.817 -49.192 1.00 20.97 166 SER D O 1
ATOM 6874 N N . THR D 1 149 ? -42.859 29.089 -50.071 1.00 20.09 167 THR D N 1
ATOM 6875 C CA . THR D 1 149 ? -43.419 28.733 -51.357 1.00 20.92 167 THR D CA 1
ATOM 6876 C C . THR D 1 149 ? -42.598 27.568 -51.894 1.00 21.12 167 THR D C 1
ATOM 6877 O O . THR D 1 149 ? -41.391 27.511 -51.643 1.00 20.90 167 THR D O 1
ATOM 6881 N N . PRO D 1 150 ? -43.247 26.618 -52.599 1.00 21.38 168 PRO D N 1
ATOM 6882 C CA . PRO D 1 150 ? -42.485 25.559 -53.266 1.00 20.97 168 PRO D CA 1
ATOM 6883 C C . PRO D 1 150 ? -41.343 26.117 -54.118 1.00 20.27 168 PRO D C 1
ATOM 6884 O O . PRO D 1 150 ? -41.564 27.041 -54.896 1.00 18.98 168 PRO D O 1
ATOM 6888 N N . PHE D 1 151 ? -40.126 25.585 -53.947 1.00 20.56 169 PHE D N 1
ATOM 6889 C CA . PHE D 1 151 ? -38.967 26.077 -54.711 1.00 20.39 169 PHE D CA 1
ATOM 6890 C C . PHE D 1 151 ? -38.942 25.401 -56.095 1.00 21.15 169 PHE D C 1
ATOM 6891 O O . PHE D 1 151 ? -38.171 24.481 -56.351 1.00 22.07 169 PHE D O 1
ATOM 6899 N N . THR D 1 152 ? -39.805 25.888 -56.979 1.00 21.34 170 THR D N 1
ATOM 6900 C CA . THR D 1 152 ? -39.975 25.344 -58.328 1.00 21.60 170 THR D CA 1
ATOM 6901 C C . THR D 1 152 ? -38.796 25.668 -59.221 1.00 20.32 170 THR D C 1
ATOM 6902 O O . THR D 1 152 ? -38.371 26.824 -59.286 1.00 20.29 170 THR D O 1
ATOM 6906 N N . ALA D 1 153 ? -38.290 24.661 -59.925 1.00 18.76 171 ALA D N 1
ATOM 6907 C CA . ALA D 1 153 ? -37.154 24.840 -60.832 1.00 18.41 171 ALA D CA 1
ATOM 6908 C C . ALA D 1 153 ? -37.439 25.888 -61.902 1.00 18.14 171 ALA D C 1
ATOM 6909 O O . ALA D 1 153 ? -38.539 25.952 -62.432 1.00 17.44 171 ALA D O 1
ATOM 6911 N N . ASP D 1 154 ? -36.435 26.710 -62.194 1.00 17.83 172 ASP D N 1
ATOM 6912 C CA . ASP D 1 154 ? -36.490 27.764 -63.239 1.00 18.91 172 ASP D CA 1
ATOM 6913 C C . ASP D 1 154 ? -37.478 28.920 -63.050 1.00 17.68 172 ASP D C 1
ATOM 6914 O O . ASP D 1 154 ? -37.555 29.799 -63.897 1.00 17.83 172 ASP D O 1
ATOM 6919 N N . THR D 1 155 ? -38.209 28.930 -61.947 1.00 16.92 173 THR D N 1
ATOM 6920 C CA . THR D 1 155 ? -39.046 30.069 -61.608 1.00 17.46 173 THR D CA 1
ATOM 6921 C C . THR D 1 155 ? -38.200 31.119 -60.869 1.00 16.29 173 THR D C 1
ATOM 6922 O O . THR D 1 155 ? -37.495 30.796 -59.927 1.00 15.86 173 THR D O 1
ATOM 6926 N N . TRP D 1 156 ? -38.237 32.363 -61.342 1.00 15.89 174 TRP D N 1
ATOM 6927 C CA . TRP D 1 156 ? -37.536 33.457 -60.676 1.00 14.99 174 TRP D CA 1
ATOM 6928 C C . TRP D 1 156 ? -38.371 33.984 -59.526 1.00 15.53 174 TRP D C 1
ATOM 6929 O O . TRP D 1 156 ? -39.520 34.412 -59.707 1.00 15.96 174 TRP D O 1
ATOM 6940 N N . PHE D 1 157 ? -37.800 33.928 -58.327 1.00 15.63 175 PHE D N 1
ATOM 6941 C CA . PHE D 1 157 ? -38.466 34.420 -57.128 1.00 15.53 175 PHE D CA 1
ATOM 6942 C C . PHE D 1 157 ? -37.894 35.777 -56.755 1.00 15.92 175 PHE D C 1
ATOM 6943 O O . PHE D 1 157 ? -36.725 35.884 -56.379 1.00 15.80 175 PHE D O 1
ATOM 6951 N N . ASN D 1 158 ? -38.725 36.809 -56.891 1.00 15.67 176 ASN D N 1
ATOM 6952 C CA . ASN D 1 158 ? -38.330 38.177 -56.560 1.00 15.62 176 ASN D CA 1
ATOM 6953 C C . ASN D 1 158 ? -38.613 38.442 -55.097 1.00 15.19 176 ASN D C 1
ATOM 6954 O O . ASN D 1 158 ? -39.681 38.057 -54.585 1.00 15.41 176 ASN D O 1
ATOM 6959 N N . PHE D 1 159 ? -37.674 39.107 -54.431 1.00 14.57 177 PHE D N 1
ATOM 6960 C CA . PHE D 1 159 ? -37.869 39.551 -53.062 1.00 14.02 177 PHE D CA 1
ATOM 6961 C C . PHE D 1 159 ? -37.389 40.967 -52.797 1.00 13.46 177 PHE D C 1
ATOM 6962 O O . PHE D 1 159 ? -36.520 41.499 -53.475 1.00 13.26 177 PHE D O 1
ATOM 6970 N N . ALA D 1 160 ? -38.013 41.572 -51.797 1.00 13.36 178 ALA D N 1
ATOM 6971 C CA . ALA D 1 160 ? -37.410 42.665 -51.052 1.00 13.36 178 ALA D CA 1
ATOM 6972 C C . ALA D 1 160 ? -37.695 42.526 -49.544 1.00 13.53 178 ALA D C 1
ATOM 6973 O O . ALA D 1 160 ? -38.850 42.289 -49.114 1.00 13.93 178 ALA D O 1
ATOM 6975 N N . TYR D 1 161 ? -36.637 42.663 -48.742 1.00 13.64 179 TYR D N 1
ATOM 6976 C CA . TYR D 1 161 ? -36.784 42.819 -47.321 1.00 13.73 179 TYR D CA 1
ATOM 6977 C C . TYR D 1 161 ? -37.096 44.299 -47.033 1.00 13.96 179 TYR D C 1
ATOM 6978 O O . TYR D 1 161 ? -36.335 45.198 -47.376 1.00 13.75 179 TYR D O 1
ATOM 6987 N N . ASP D 1 162 ? -38.246 44.522 -46.414 1.00 14.03 180 ASP D N 1
ATOM 6988 C CA . ASP D 1 162 ? -38.732 45.854 -46.058 1.00 14.41 180 ASP D CA 1
ATOM 6989 C C . ASP D 1 162 ? -38.324 46.016 -44.615 1.00 14.37 180 ASP D C 1
ATOM 6990 O O . ASP D 1 162 ? -38.993 45.470 -43.722 1.00 15.20 180 ASP D O 1
ATOM 6995 N N . ILE D 1 163 ? -37.205 46.710 -44.392 1.00 13.84 181 ILE D N 1
ATOM 6996 C CA . ILE D 1 163 ? -36.588 46.779 -43.071 1.00 14.15 181 ILE D CA 1
ATOM 6997 C C . ILE D 1 163 ? -36.749 48.197 -42.536 1.00 14.11 181 ILE D C 1
ATOM 6998 O O . ILE D 1 163 ? -36.400 49.167 -43.209 1.00 13.45 181 ILE D O 1
ATOM 7003 N N . ASP D 1 164 ? -37.339 48.299 -41.353 1.00 14.68 182 ASP D N 1
ATOM 7004 C CA . ASP D 1 164 ? -37.436 49.569 -40.649 1.00 15.28 182 ASP D CA 1
ATOM 7005 C C . ASP D 1 164 ? -36.408 49.487 -39.540 1.00 15.21 182 ASP D C 1
ATOM 7006 O O . ASP D 1 164 ? -36.604 48.785 -38.538 1.00 15.56 182 ASP D O 1
ATOM 7011 N N . PHE D 1 165 ? -35.278 50.157 -39.734 1.00 14.93 183 PHE D N 1
ATOM 7012 C CA . PHE D 1 165 ? -34.205 50.070 -38.760 1.00 14.98 183 PHE D CA 1
ATOM 7013 C C . PHE D 1 165 ? -34.469 50.932 -37.534 1.00 15.13 183 PHE D C 1
ATOM 7014 O O . PHE D 1 165 ? -33.856 50.724 -36.513 1.00 15.29 183 PHE D O 1
ATOM 7022 N N . THR D 1 166 ? -35.399 51.873 -37.636 1.00 16.04 184 THR D N 1
ATOM 7023 C CA . THR D 1 166 ? -35.783 52.720 -36.514 1.00 16.40 184 THR D CA 1
ATOM 7024 C C . THR D 1 166 ? -36.690 51.900 -35.590 1.00 17.71 184 THR D C 1
ATOM 7025 O O . THR D 1 166 ? -36.365 51.667 -34.424 1.00 17.93 184 THR D O 1
ATOM 7029 N N . ALA D 1 167 ? -37.801 51.416 -36.134 1.00 18.51 185 ALA D N 1
ATOM 7030 C CA . ALA D 1 167 ? -38.770 50.654 -35.350 1.00 18.62 185 ALA D CA 1
ATOM 7031 C C . ALA D 1 167 ? -38.268 49.249 -35.050 1.00 19.48 185 ALA D C 1
ATOM 7032 O O . ALA D 1 167 ? -38.794 48.581 -34.166 1.00 19.37 185 ALA D O 1
ATOM 7034 N N . LYS D 1 168 ? -37.233 48.805 -35.767 1.00 21.02 186 LYS D N 1
ATOM 7035 C CA . LYS D 1 168 ? -36.648 47.463 -35.568 1.00 21.02 186 LYS D CA 1
ATOM 7036 C C . LYS D 1 168 ? -37.642 46.356 -35.924 1.00 19.64 186 LYS D C 1
ATOM 7037 O O . LYS D 1 168 ? -37.914 45.445 -35.146 1.00 19.06 186 LYS D O 1
ATOM 7043 N N . THR D 1 169 ? -38.172 46.465 -37.134 1.00 19.50 187 THR D N 1
ATOM 7044 C CA . THR D 1 169 ? -39.082 45.479 -37.696 1.00 18.64 187 THR D CA 1
ATOM 7045 C C . THR D 1 169 ? -38.688 45.173 -39.138 1.00 18.48 187 THR D C 1
ATOM 7046 O O . THR D 1 169 ? -37.967 45.954 -39.793 1.00 17.35 187 THR D O 1
ATOM 7050 N N . VAL D 1 170 ? -39.188 44.039 -39.631 1.00 17.97 188 VAL D N 1
ATOM 7051 C CA . VAL D 1 170 ? -38.967 43.640 -41.013 1.00 18.17 188 VAL D CA 1
ATOM 7052 C C . VAL D 1 170 ? -40.193 42.933 -41.630 1.00 17.38 188 VAL D C 1
ATOM 7053 O O . VAL D 1 170 ? -40.805 42.047 -41.016 1.00 18.50 188 VAL D O 1
ATOM 7057 N N . GLY D 1 171 ? -40.533 43.346 -42.838 1.00 16.75 189 GLY D N 1
ATOM 7058 C CA . GLY D 1 171 ? -41.584 42.703 -43.628 1.00 17.59 189 GLY D CA 1
ATOM 7059 C C . GLY D 1 171 ? -41.026 42.201 -44.944 1.00 17.81 189 GLY D C 1
ATOM 7060 O O . GLY D 1 171 ? -39.825 42.355 -45.215 1.00 16.72 189 GLY D O 1
ATOM 7061 N N . LEU D 1 172 ? -41.896 41.600 -45.761 1.00 18.63 190 LEU D N 1
ATOM 7062 C CA . LEU D 1 172 ? -41.469 40.947 -47.003 1.00 18.94 190 LEU D CA 1
ATOM 7063 C C . LEU D 1 172 ? -42.353 41.305 -48.194 1.00 19.01 190 LEU D C 1
ATOM 7064 O O . LEU D 1 172 ? -43.593 41.274 -48.110 1.00 18.72 190 LEU D O 1
ATOM 7069 N N . TRP D 1 173 ? -41.689 41.672 -49.285 1.00 18.63 191 TRP D N 1
ATOM 7070 C CA . TRP D 1 173 ? -42.315 41.868 -50.578 1.00 18.52 191 TRP D CA 1
ATOM 7071 C C . TRP D 1 173 ? -41.855 40.706 -51.463 1.00 18.36 191 TRP D C 1
ATOM 7072 O O . TRP D 1 173 ? -40.707 40.265 -51.376 1.00 18.89 191 TRP D O 1
ATOM 7083 N N . ALA D 1 174 ? -42.751 40.195 -52.298 1.00 17.71 192 ALA D N 1
ATOM 7084 C CA . ALA D 1 174 ? -42.428 39.053 -53.144 1.00 17.47 192 ALA D CA 1
ATOM 7085 C C . ALA D 1 174 ? -43.296 39.011 -54.403 1.00 17.68 192 ALA D C 1
ATOM 7086 O O . ALA D 1 174 ? -44.359 39.660 -54.485 1.00 17.57 192 ALA D O 1
ATOM 7088 N N . SER D 1 175 ? -42.798 38.268 -55.386 1.00 17.23 193 SER D N 1
ATOM 7089 C CA . SER D 1 175 ? -43.474 37.983 -56.637 1.00 17.12 193 SER D CA 1
ATOM 7090 C C . SER D 1 175 ? -42.583 37.028 -57.419 1.00 17.52 193 SER D C 1
ATOM 7091 O O . SER D 1 175 ? -41.422 36.812 -57.048 1.00 17.03 193 SER D O 1
ATOM 7094 N N . THR D 1 176 ? -43.106 36.471 -58.507 1.00 17.12 194 THR D N 1
ATOM 7095 C CA . THR D 1 176 ? -42.297 35.625 -59.377 1.00 17.86 194 THR D CA 1
ATOM 7096 C C . THR D 1 176 ? -42.081 36.289 -60.742 1.00 18.05 194 THR D C 1
ATOM 7097 O O . THR D 1 176 ? -42.882 37.109 -61.177 1.00 18.67 194 THR D O 1
ATOM 7101 N N . ASN D 1 177 ? -40.976 35.928 -61.380 1.00 18.58 195 ASN D N 1
ATOM 7102 C CA . ASN D 1 177 ? -40.667 36.268 -62.767 1.00 19.43 195 ASN D CA 1
ATOM 7103 C C . ASN D 1 177 ? -40.773 37.769 -63.052 1.00 19.35 195 ASN D C 1
ATOM 7104 O O . ASN D 1 177 ? -39.946 38.522 -62.543 1.00 19.60 195 ASN D O 1
ATOM 7109 N N . GLY D 1 178 ? -41.763 38.205 -63.830 1.00 18.66 196 GLY D N 1
ATOM 7110 C CA . GLY D 1 178 ? -41.883 39.614 -64.231 1.00 18.65 196 GLY D CA 1
ATOM 7111 C C . GLY D 1 178 ? -43.000 40.347 -63.514 1.00 19.22 196 GLY D C 1
ATOM 7112 O O . GLY D 1 178 ? -43.297 41.500 -63.834 1.00 18.02 196 GLY D O 1
ATOM 7113 N N . ASN D 1 179 ? -43.615 39.688 -62.528 1.00 19.91 197 ASN D N 1
ATOM 7114 C CA . ASN D 1 179 ? -44.731 40.273 -61.801 1.00 20.43 197 ASN D CA 1
ATOM 7115 C C . ASN D 1 179 ? -44.222 41.255 -60.757 1.00 20.51 197 ASN D C 1
ATOM 7116 O O . ASN D 1 179 ? -43.140 41.046 -60.190 1.00 19.31 197 ASN D O 1
ATOM 7121 N N . PRO D 1 180 ? -45.003 42.319 -60.489 1.00 20.56 198 PRO D N 1
ATOM 7122 C CA . PRO D 1 180 ? -44.558 43.310 -59.504 1.00 20.32 198 PRO D CA 1
ATOM 7123 C C . PRO D 1 180 ? -44.545 42.741 -58.083 1.00 19.86 198 PRO D C 1
ATOM 7124 O O . PRO D 1 180 ? -45.390 41.896 -57.738 1.00 20.39 198 PRO D O 1
ATOM 7128 N N . LEU D 1 181 ? -43.575 43.185 -57.281 1.00 18.41 199 LEU D N 1
ATOM 7129 C CA . LEU D 1 181 ? -43.546 42.898 -55.858 1.00 17.55 199 LEU D CA 1
ATOM 7130 C C . LEU D 1 181 ? -44.853 43.308 -55.183 1.00 17.43 199 LEU D C 1
ATOM 7131 O O . LEU D 1 181 ? -45.385 44.361 -55.474 1.00 16.89 199 LEU D O 1
ATOM 7136 N N . VAL D 1 182 ? -45.319 42.465 -54.268 1.00 17.70 200 VAL D N 1
ATOM 7137 C CA . VAL D 1 182 ? -46.505 42.714 -53.469 1.00 18.33 200 VAL D CA 1
ATOM 7138 C C . VAL D 1 182 ? -46.094 42.429 -52.032 1.00 18.30 200 VAL D C 1
ATOM 7139 O O . VAL D 1 182 ? -45.345 41.482 -51.777 1.00 18.52 200 VAL D O 1
ATOM 7143 N N . LYS D 1 183 ? -46.537 43.246 -51.081 1.00 18.02 201 LYS D N 1
ATOM 7144 C CA . LYS D 1 183 ? -46.141 42.996 -49.702 1.00 18.13 201 LYS D CA 1
ATOM 7145 C C . LYS D 1 183 ? -46.886 41.774 -49.164 1.00 18.51 201 LYS D C 1
ATOM 7146 O O . LYS D 1 183 ? -48.088 41.796 -48.973 1.00 18.45 201 LYS D O 1
ATOM 7152 N N . VAL D 1 184 ? -46.152 40.694 -48.934 1.00 19.20 202 VAL D N 1
ATOM 7153 C CA . VAL D 1 184 ? -46.758 39.417 -48.565 1.00 19.01 202 VAL D CA 1
ATOM 7154 C C . VAL D 1 184 ? -46.729 39.146 -47.074 1.00 19.19 202 VAL D C 1
ATOM 7155 O O . VAL D 1 184 ? -47.432 38.259 -46.597 1.00 20.30 202 VAL D O 1
ATOM 7159 N N . VAL D 1 185 ? -45.911 39.896 -46.333 1.00 19.71 203 VAL D N 1
ATOM 7160 C CA . VAL D 1 185 ? -45.847 39.781 -44.873 1.00 19.71 203 VAL D CA 1
ATOM 7161 C C . VAL D 1 185 ? -45.603 41.162 -44.263 1.00 20.79 203 VAL D C 1
ATOM 7162 O O . VAL D 1 185 ? -44.611 41.822 -44.576 1.00 20.15 203 VAL D O 1
ATOM 7166 N N . GLN D 1 186 ? -46.505 41.563 -43.371 1.00 21.12 204 GLN D N 1
ATOM 7167 C CA . GLN D 1 186 ? -46.415 42.827 -42.666 1.00 21.81 204 GLN D CA 1
ATOM 7168 C C . GLN D 1 186 ? -45.241 42.789 -41.703 1.00 21.64 204 GLN D C 1
ATOM 7169 O O . GLN D 1 186 ? -44.914 41.730 -41.163 1.00 20.78 204 GLN D O 1
ATOM 7175 N N . ASN D 1 187 ? -44.642 43.948 -41.456 1.00 21.31 205 ASN D N 1
ATOM 7176 C CA . ASN D 1 187 ? -43.408 44.016 -40.679 1.00 21.19 205 ASN D CA 1
ATOM 7177 C C . ASN D 1 187 ? -43.605 43.363 -39.327 1.00 21.14 205 ASN D C 1
ATOM 7178 O O . ASN D 1 187 ? -44.650 43.539 -38.695 1.00 21.13 205 ASN D O 1
ATOM 7183 N N . VAL D 1 188 ? -42.609 42.595 -38.902 1.00 20.24 206 VAL D N 1
ATOM 7184 C CA . VAL D 1 188 ? -42.615 41.963 -37.582 1.00 20.44 206 VAL D CA 1
ATOM 7185 C C . VAL D 1 188 ? -41.339 42.344 -36.827 1.00 20.34 206 VAL D C 1
ATOM 7186 O O . VAL D 1 188 ? -40.312 42.611 -37.456 1.00 19.46 206 VAL D O 1
ATOM 7190 N N . PRO D 1 189 ? -41.393 42.366 -35.482 1.00 20.99 207 PRO D N 1
ATOM 7191 C CA . PRO D 1 189 ? -40.216 42.800 -34.733 1.00 20.90 207 PRO D CA 1
ATOM 7192 C C . PRO D 1 189 ? -39.035 41.868 -34.937 1.00 20.12 207 PRO D C 1
ATOM 7193 O O . PRO D 1 189 ? -39.192 40.654 -34.934 1.00 19.79 207 PRO D O 1
ATOM 7197 N N . ALA D 1 190 ? -37.859 42.449 -35.112 1.00 19.87 208 ALA D N 1
ATOM 7198 C CA . ALA D 1 190 ? -36.626 41.678 -35.104 1.00 19.74 208 ALA D CA 1
ATOM 7199 C C . ALA D 1 190 ? -35.477 42.588 -34.744 1.00 19.72 208 ALA D C 1
ATOM 7200 O O . ALA D 1 190 ? -35.577 43.812 -34.869 1.00 19.07 208 ALA D O 1
ATOM 7202 N N . ASN D 1 191 ? -34.378 41.981 -34.302 1.00 20.03 209 ASN D N 1
ATOM 7203 C CA . ASN D 1 191 ? -33.180 42.732 -34.007 1.00 19.42 209 ASN D CA 1
ATOM 7204 C C . ASN D 1 191 ? -32.484 43.086 -35.310 1.00 18.23 209 ASN D C 1
ATOM 7205 O O . ASN D 1 191 ? -31.596 42.374 -35.789 1.00 16.77 209 ASN D O 1
ATOM 7210 N N . THR D 1 192 ? -32.894 44.223 -35.855 1.00 16.57 210 THR D N 1
ATOM 7211 C CA . THR D 1 192 ? -32.509 44.637 -37.184 1.00 16.58 210 THR D CA 1
ATOM 7212 C C . THR D 1 192 ? -31.118 45.256 -37.286 1.00 15.35 210 THR D C 1
ATOM 7213 O O . THR D 1 192 ? -30.832 45.877 -38.282 1.00 14.61 210 THR D O 1
ATOM 7217 N N . PH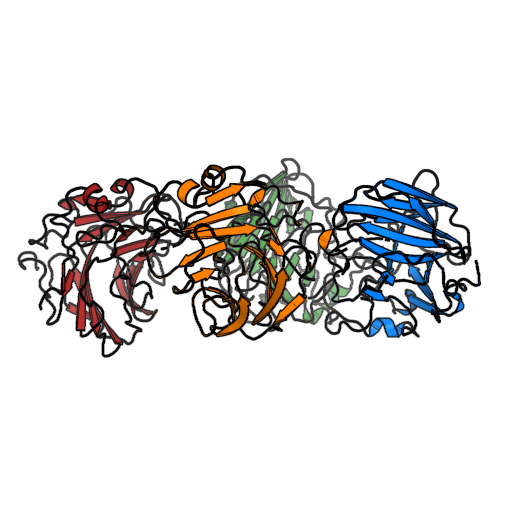E D 1 193 ? -30.262 45.119 -36.274 1.00 14.97 211 PHE D N 1
ATOM 7218 C CA . PHE D 1 193 ? -28.944 45.743 -36.357 1.00 14.27 211 PHE D CA 1
ATOM 7219 C C . PHE D 1 193 ? -28.125 45.186 -37.510 1.00 13.71 211 PHE D C 1
ATOM 7220 O O . PHE D 1 193 ? -28.020 43.977 -37.674 1.00 13.42 211 PHE D O 1
ATOM 7228 N N . THR D 1 194 ? -27.562 46.098 -38.298 1.00 13.11 212 THR D N 1
ATOM 7229 C CA . THR D 1 194 ? -26.527 45.764 -39.277 1.00 12.39 212 THR D CA 1
ATOM 7230 C C . THR D 1 194 ? -25.342 46.727 -39.164 1.00 12.20 212 THR D C 1
ATOM 7231 O O . THR D 1 194 ? -25.519 47.939 -38.896 1.00 12.46 212 THR D O 1
ATOM 7235 N N . ASP D 1 195 ? -24.139 46.212 -39.407 1.00 11.48 213 ASP D N 1
ATOM 7236 C CA . ASP D 1 195 ? -22.985 47.077 -39.481 1.00 11.32 213 ASP D CA 1
ATOM 7237 C C . ASP D 1 195 ? -22.694 47.569 -40.904 1.00 11.15 213 ASP D C 1
ATOM 7238 O O . ASP D 1 195 ? -21.660 48.166 -41.134 1.00 12.12 213 ASP D O 1
ATOM 7243 N N . SER D 1 196 ? -23.600 47.297 -41.844 1.00 10.63 214 SER D N 1
ATOM 7244 C CA . SER D 1 196 ? -23.465 47.653 -43.263 1.00 10.71 214 SER D CA 1
ATOM 7245 C C . SER D 1 196 ? -22.337 46.931 -44.023 1.00 10.80 214 SER D C 1
ATOM 7246 O O . SER D 1 196 ? -22.082 47.260 -45.176 1.00 10.76 214 SER D O 1
ATOM 7249 N N . ARG D 1 197 ? -21.724 45.931 -43.396 1.00 11.26 215 ARG D N 1
ATOM 7250 C CA . ARG D 1 197 ? -20.850 44.993 -44.083 1.00 12.08 215 ARG D CA 1
ATOM 7251 C C . ARG D 1 197 ? -21.099 43.562 -43.589 1.00 11.84 215 ARG D C 1
ATOM 7252 O O . ARG D 1 197 ? -20.164 42.805 -43.362 1.00 11.45 215 ARG D O 1
ATOM 7260 N N . ASP D 1 198 ? -22.372 43.211 -43.401 1.00 11.76 216 ASP D N 1
ATOM 7261 C CA . ASP D 1 198 ? -22.744 41.910 -42.827 1.00 11.68 216 ASP D CA 1
ATOM 7262 C C . ASP D 1 198 ? -23.978 41.280 -43.497 1.00 11.56 216 ASP D C 1
ATOM 7263 O O . ASP D 1 198 ? -24.651 40.420 -42.914 1.00 11.46 216 ASP D O 1
ATOM 7268 N N . PHE D 1 199 ? -24.304 41.735 -44.700 1.00 11.08 217 PHE D N 1
ATOM 7269 C CA . PHE D 1 199 ? -25.377 41.121 -45.442 1.00 11.22 217 PHE D CA 1
ATOM 7270 C C . PHE D 1 199 ? -24.771 40.204 -46.493 1.00 11.02 217 PHE D C 1
ATOM 7271 O O . PHE D 1 199 ? -23.947 40.631 -47.321 1.00 10.77 217 PHE D O 1
ATOM 7279 N N . HIS D 1 200 ? -25.168 38.936 -46.413 1.00 10.91 218 HIS D N 1
ATOM 7280 C CA . HIS D 1 200 ? -24.526 37.850 -47.128 1.00 10.87 218 HIS D CA 1
ATOM 7281 C C . HIS D 1 200 ? -25.279 37.504 -48.391 1.00 11.14 218 HIS D C 1
ATOM 7282 O O . HIS D 1 200 ? -26.219 36.734 -48.356 1.00 11.30 218 HIS D O 1
ATOM 7289 N N . VAL D 1 201 ? -24.838 38.082 -49.510 1.00 11.37 219 VAL D N 1
ATOM 7290 C CA . VAL D 1 201 ? -25.394 37.795 -50.827 1.00 11.16 219 VAL D CA 1
ATOM 7291 C C . VAL D 1 201 ? -24.837 36.436 -51.256 1.00 11.29 219 VAL D C 1
ATOM 7292 O O . VAL D 1 201 ? -23.735 36.349 -51.773 1.00 10.97 219 VAL D O 1
ATOM 7296 N N . GLY D 1 202 ? -25.586 35.368 -51.007 1.00 11.51 220 GLY D N 1
ATOM 7297 C CA . GLY D 1 202 ? -25.102 34.034 -51.310 1.00 11.72 220 GLY D CA 1
ATOM 7298 C C . GLY D 1 202 ? -25.687 32.959 -50.420 1.00 12.00 220 GLY D C 1
ATOM 7299 O O . GLY D 1 202 ? -26.773 33.117 -49.875 1.00 12.12 220 GLY D O 1
ATOM 7300 N N . VAL D 1 203 ? -24.950 31.861 -50.278 1.00 12.23 221 VAL D N 1
ATOM 7301 C CA . VAL D 1 203 ? -25.507 30.613 -49.730 1.00 12.43 221 VAL D CA 1
ATOM 7302 C C . VAL D 1 203 ? -24.593 29.946 -48.742 1.00 12.36 221 VAL D C 1
ATOM 7303 O O . VAL D 1 203 ? -23.381 29.817 -48.994 1.00 12.08 221 VAL D O 1
ATOM 7307 N N . LEU D 1 204 ? -25.189 29.494 -47.641 1.00 12.61 222 LEU D N 1
ATOM 7308 C CA . LEU D 1 204 ? -24.510 28.663 -46.678 1.00 12.58 222 LEU D CA 1
ATOM 7309 C C . LEU D 1 204 ? -25.277 27.388 -46.540 1.00 12.53 222 LEU D C 1
ATOM 7310 O O . LEU D 1 204 ? -26.503 27.406 -46.374 1.00 13.11 222 LEU D O 1
ATOM 7315 N N . ARG D 1 205 ? -24.570 26.271 -46.635 1.00 12.29 223 ARG D N 1
ATOM 7316 C CA . ARG D 1 205 ? -25.139 24.965 -46.258 1.00 12.22 223 ARG D CA 1
ATOM 7317 C C . ARG D 1 205 ? -24.304 24.331 -45.157 1.00 12.05 223 ARG D C 1
ATOM 7318 O O . ARG D 1 205 ? -23.074 24.254 -45.277 1.00 11.56 223 ARG D O 1
ATOM 7326 N N . ILE D 1 206 ? -24.975 23.831 -44.122 1.00 12.16 224 ILE D N 1
ATOM 7327 C CA . ILE D 1 206 ? -24.277 23.306 -42.940 1.00 12.43 224 ILE D CA 1
ATOM 7328 C C . ILE D 1 206 ? -23.532 22.009 -43.247 1.00 12.46 224 ILE D C 1
ATOM 7329 O O . ILE D 1 206 ? -22.354 21.896 -42.917 1.00 12.52 224 ILE D O 1
ATOM 7334 N N . VAL D 1 207 ? -24.208 21.043 -43.862 1.00 12.30 225 VAL D N 1
ATOM 7335 C CA . VAL D 1 207 ? -23.600 19.746 -44.134 1.00 12.64 225 VAL D CA 1
ATOM 7336 C C . VAL D 1 207 ? -22.757 19.803 -45.401 1.00 13.48 225 VAL D C 1
ATOM 7337 O O . VAL D 1 207 ? -23.209 20.273 -46.429 1.00 13.94 225 VAL D O 1
ATOM 7341 N N . ASN D 1 208 ? -21.535 19.298 -45.311 1.00 14.11 226 ASN D N 1
ATOM 7342 C CA . ASN D 1 208 ? -20.615 19.286 -46.417 1.00 15.10 226 ASN D CA 1
ATOM 7343 C C . ASN D 1 208 ? -20.565 17.921 -47.122 1.00 16.09 226 ASN D C 1
ATOM 7344 O O . ASN D 1 208 ? -20.057 16.930 -46.558 1.00 15.50 226 ASN D O 1
ATOM 7349 N N . ARG D 1 209 ? -21.072 17.889 -48.352 1.00 16.34 227 ARG D N 1
ATOM 7350 C CA . ARG D 1 209 ? -20.874 16.748 -49.240 1.00 16.42 227 ARG D CA 1
ATOM 7351 C C . ARG D 1 209 ? -21.226 17.088 -50.692 1.00 16.72 227 ARG D C 1
ATOM 7352 O O . ARG D 1 209 ? -21.913 18.089 -50.987 1.00 16.68 227 ARG D O 1
ATOM 7360 N N . ASN D 1 210 ? -20.724 16.252 -51.596 1.00 16.80 228 ASN D N 1
ATOM 7361 C CA . ASN D 1 210 ? -21.128 16.274 -52.986 1.00 16.76 228 ASN D CA 1
ATOM 7362 C C . ASN D 1 210 ? -22.555 15.793 -53.143 1.00 15.87 228 ASN D C 1
ATOM 7363 O O . ASN D 1 210 ? -23.100 15.140 -52.243 1.00 16.12 228 ASN D O 1
ATOM 7368 N N . PRO D 1 211 ? -23.171 16.074 -54.299 1.00 15.06 229 PRO D N 1
ATOM 7369 C CA . PRO D 1 211 ? -22.697 16.874 -55.430 1.00 14.40 229 PRO D CA 1
ATOM 7370 C C . PRO D 1 211 ? -22.833 18.360 -55.163 1.00 13.44 229 PRO D C 1
ATOM 7371 O O . PRO D 1 211 ? -23.410 18.738 -54.142 1.00 12.93 229 PRO D O 1
ATOM 7375 N N . PRO D 1 212 ? -22.336 19.202 -56.079 1.00 13.38 230 PRO D N 1
ATOM 7376 C CA . PRO D 1 212 ? -22.431 20.650 -55.858 1.00 13.15 230 PRO D CA 1
ATOM 7377 C C . PRO D 1 212 ? -23.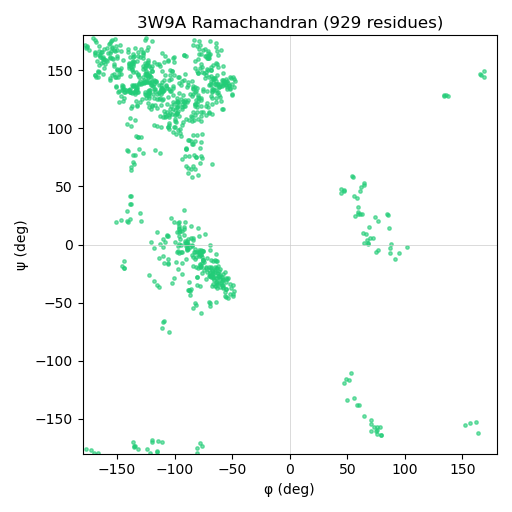849 21.206 -55.979 1.00 13.15 230 PRO D C 1
ATOM 7378 O O . PRO D 1 212 ? -24.751 20.536 -56.505 1.00 13.44 230 PRO D O 1
ATOM 7382 N N . GLU D 1 213 ? -24.057 22.407 -55.442 1.00 13.11 231 GLU D N 1
ATOM 7383 C CA . GLU D 1 213 ? -25.310 23.142 -55.631 1.00 12.52 231 GLU D CA 1
ATOM 7384 C C . GLU D 1 213 ? -25.059 24.436 -56.403 1.00 12.08 231 GLU D C 1
ATOM 7385 O O . GLU D 1 213 ? -24.048 25.104 -56.175 1.00 11.82 231 GLU D O 1
ATOM 7391 N N . ASP D 1 214 ? -25.979 24.771 -57.308 1.00 11.57 232 ASP D N 1
ATOM 7392 C CA . ASP D 1 214 ? -26.019 26.067 -57.972 1.00 11.31 232 ASP D CA 1
ATOM 7393 C C . ASP D 1 214 ? -27.254 26.832 -57.500 1.00 11.34 232 ASP D C 1
ATOM 7394 O O . ASP D 1 214 ? -28.360 26.291 -57.453 1.00 11.74 232 ASP D O 1
ATOM 7399 N N . TRP D 1 215 ? -27.044 28.085 -57.133 1.00 11.16 233 TRP D N 1
ATOM 7400 C CA . TRP D 1 215 ? -28.120 29.030 -56.908 1.00 11.24 233 TRP D CA 1
ATOM 7401 C C . TRP D 1 215 ? -27.868 30.206 -57.858 1.00 11.36 233 TRP D C 1
ATOM 7402 O O . TRP D 1 215 ? -26.721 30.531 -58.160 1.00 11.27 233 TRP D O 1
ATOM 7413 N N . TYR D 1 216 ? -28.943 30.832 -58.328 1.00 11.44 234 TYR D N 1
ATOM 7414 C CA . TYR D 1 216 ? -28.839 31.928 -59.289 1.00 11.59 234 TYR D CA 1
ATOM 7415 C C . TYR D 1 216 ? -29.384 33.201 -58.655 1.00 12.13 234 TYR D C 1
ATOM 7416 O O . TYR D 1 216 ? -30.460 33.192 -58.033 1.00 11.40 234 TYR D O 1
ATOM 7425 N N . VAL D 1 217 ? -28.633 34.282 -58.808 1.00 12.49 235 VAL D N 1
ATOM 7426 C CA . VAL D 1 217 ? -28.925 35.535 -58.113 1.00 13.45 235 VAL D CA 1
ATOM 7427 C C . VAL D 1 217 ? -28.836 36.663 -59.134 1.00 13.38 235 VAL D C 1
ATOM 7428 O O . VAL D 1 217 ? -27.891 36.713 -59.925 1.00 13.62 235 VAL D O 1
ATOM 7432 N N . SER D 1 218 ? -29.821 37.552 -59.116 1.00 13.32 236 SER D N 1
ATOM 7433 C CA . SER D 1 218 ? -29.798 38.743 -59.954 1.00 13.16 236 SER D CA 1
ATOM 7434 C C . SER D 1 218 ? -30.660 39.865 -59.371 1.00 12.95 236 SER D C 1
ATOM 7435 O O . SER D 1 218 ? -31.468 39.655 -58.450 1.00 13.23 236 SER D O 1
ATOM 7438 N N . GLY D 1 219 ? -30.466 41.059 -59.916 1.00 12.87 237 GLY D N 1
ATOM 7439 C CA . GLY D 1 219 ? -31.236 42.237 -59.523 1.00 12.64 237 GLY D CA 1
ATOM 7440 C C . GLY D 1 219 ? -31.088 42.614 -58.071 1.00 12.23 237 GLY D C 1
ATOM 7441 O O . GLY D 1 219 ? -32.100 42.878 -57.380 1.00 11.34 237 GLY D O 1
ATOM 7442 N N . VAL D 1 220 ? -29.831 42.626 -57.610 1.00 11.94 238 VAL D N 1
ATOM 7443 C CA . VAL D 1 220 ? -29.507 42.931 -56.200 1.00 12.00 238 VAL D CA 1
ATOM 7444 C C . VAL D 1 220 ? -29.232 44.434 -56.009 1.00 12.38 238 VAL D C 1
ATOM 7445 O O . VAL D 1 220 ? -28.323 45.006 -56.651 1.00 11.72 238 VAL D O 1
ATOM 7449 N N . TYR D 1 221 ? -30.008 45.041 -55.111 1.00 12.50 239 TYR D N 1
ATOM 7450 C CA . TYR D 1 221 ? -29.769 46.430 -54.689 1.00 13.22 239 TYR D CA 1
ATOM 7451 C C . TYR D 1 221 ? -30.534 46.811 -53.417 1.00 13.48 239 TYR D C 1
ATOM 7452 O O . TYR D 1 221 ? -31.469 46.112 -52.999 1.00 14.11 239 TYR D O 1
ATOM 7461 N N . ILE D 1 222 ? -30.141 47.941 -52.830 1.00 13.20 240 ILE D N 1
ATOM 7462 C CA . ILE D 1 222 ? -30.758 48.454 -51.622 1.00 13.00 240 ILE D CA 1
ATOM 7463 C C . ILE D 1 222 ? -31.193 49.858 -51.944 1.00 12.84 240 ILE D C 1
ATOM 7464 O O . ILE D 1 222 ? -30.410 50.639 -52.462 1.00 12.02 240 ILE D O 1
ATOM 7469 N N . GLU D 1 223 ? -32.460 50.156 -51.669 1.00 12.85 241 GLU D N 1
ATOM 7470 C CA . GLU D 1 223 ? -32.995 51.473 -51.932 1.00 12.89 241 GLU D CA 1
ATOM 7471 C C . GLU D 1 223 ? -33.734 52.032 -50.716 1.00 12.88 241 GLU D C 1
ATOM 7472 O O . GLU D 1 223 ? -34.133 51.308 -49.800 1.00 12.71 241 GLU D O 1
ATOM 7478 N N . GLU D 1 224 ? -33.916 53.341 -50.723 1.00 13.48 242 GLU D N 1
ATOM 7479 C CA . GLU D 1 224 ? -34.863 53.989 -49.830 1.00 14.25 242 GLU D CA 1
ATOM 7480 C C . GLU D 1 224 ? -36.296 53.825 -50.375 1.00 14.14 242 GLU D C 1
ATOM 7481 O O . GLU D 1 224 ? -36.516 53.394 -51.511 1.00 13.14 242 GLU D O 1
ATOM 7487 N N . GLY D 1 225 ? -37.265 54.159 -49.536 1.00 15.47 243 GLY D N 1
ATOM 7488 C CA . GLY D 1 225 ? -38.665 54.125 -49.915 1.00 15.90 243 GLY D CA 1
ATOM 7489 C C . GLY D 1 225 ? -38.973 55.337 -50.774 1.00 16.84 243 GLY D C 1
ATOM 7490 O O . GLY D 1 225 ? -38.189 56.275 -50.814 1.00 17.03 243 GLY D O 1
ATOM 7491 N N . PRO D 1 226 ? -40.105 55.321 -51.488 1.00 17.56 244 PRO D N 1
ATOM 7492 C CA . PRO D 1 226 ? -41.051 54.212 -51.560 1.00 17.47 244 PRO D CA 1
ATOM 7493 C C . PRO D 1 226 ? -40.476 53.048 -52.391 1.00 17.33 244 PRO D C 1
ATOM 7494 O O . PRO D 1 226 ? -39.664 53.277 -53.317 1.00 15.88 244 PRO D O 1
ATOM 7498 N N . ILE D 1 227 ? -40.857 51.820 -52.030 1.00 17.14 245 ILE D N 1
ATOM 7499 C CA . ILE D 1 227 ? -40.349 50.624 -52.726 1.00 16.88 245 ILE D CA 1
ATOM 7500 C C . ILE D 1 227 ? -40.623 50.706 -54.232 1.00 16.86 245 ILE D C 1
ATOM 7501 O O . ILE D 1 227 ? -41.677 51.184 -54.665 1.00 16.72 245 ILE D O 1
ATOM 7506 N N . THR D 1 228 ? -39.644 50.271 -55.021 1.00 16.64 246 THR D N 1
ATOM 7507 C CA . THR D 1 228 ? -39.838 50.008 -56.447 1.00 16.97 246 THR D CA 1
ATOM 7508 C C . THR D 1 228 ? -40.402 48.581 -56.587 1.00 17.52 246 THR D C 1
ATOM 7509 O O . THR D 1 228 ? -39.699 47.597 -56.323 1.00 17.21 246 THR D O 1
ATOM 7513 N N . THR D 1 229 ? -41.677 48.483 -56.968 1.00 17.63 247 THR D N 1
ATOM 7514 C CA . THR D 1 229 ? -42.381 47.190 -57.063 1.00 17.30 247 THR D CA 1
ATOM 7515 C C . THR D 1 229 ? -42.208 46.531 -58.420 1.00 17.48 247 THR D C 1
ATOM 7516 O O . THR D 1 229 ? -42.193 45.295 -58.544 1.00 16.36 247 THR D O 1
ATOM 7520 N N . GLN D 1 230 ? -42.103 47.371 -59.443 1.00 18.16 248 GLN D N 1
ATOM 7521 C CA . GLN D 1 230 ? -42.024 46.913 -60.821 1.00 18.88 248 GLN D CA 1
ATOM 7522 C C . GLN D 1 230 ? -40.683 46.220 -61.025 1.00 18.62 248 GLN D C 1
ATOM 7523 O O . GLN D 1 230 ? -39.650 46.694 -60.540 1.00 17.80 248 GLN D O 1
ATOM 7529 N N . ILE D 1 231 ? -40.736 45.097 -61.737 1.00 18.98 249 ILE D N 1
ATOM 7530 C CA . ILE D 1 231 ? -39.562 44.330 -62.119 1.00 18.86 249 ILE D CA 1
ATOM 7531 C C . ILE D 1 231 ? -39.105 44.791 -63.484 1.00 18.78 249 ILE D C 1
ATOM 7532 O O . ILE D 1 231 ? -39.864 44.737 -64.445 1.00 18.18 249 ILE D O 1
ATOM 7537 N N . GLY D 1 232 ? -37.847 45.222 -63.561 1.00 20.20 250 GLY D N 1
ATOM 7538 C CA . GLY D 1 232 ? -37.277 45.797 -64.772 1.00 20.44 250 GLY D CA 1
ATOM 7539 C C . GLY D 1 232 ? -38.174 46.870 -65.356 1.00 21.47 250 GLY D C 1
ATOM 7540 O O . GLY D 1 232 ? -38.687 47.721 -64.626 1.00 21.19 250 GLY D O 1
ATOM 7541 N N . ASP D 1 233 ? -38.389 46.808 -66.668 1.00 22.05 251 ASP D N 1
ATOM 7542 C CA . ASP D 1 233 ? -39.197 47.813 -67.367 1.00 22.83 251 ASP D CA 1
ATOM 7543 C C . ASP D 1 233 ? -40.700 47.505 -67.323 1.00 23.21 251 ASP D C 1
ATOM 7544 O O . ASP D 1 233 ? -41.489 48.259 -67.874 1.00 22.60 251 ASP D O 1
ATOM 7549 N N . GLY D 1 234 ? -41.072 46.386 -66.693 1.00 23.44 252 GLY D N 1
ATOM 7550 C CA . GLY D 1 234 ? -42.468 46.031 -66.453 1.00 23.32 252 GLY D CA 1
ATOM 7551 C C . GLY D 1 234 ? -43.124 45.264 -67.583 1.00 24.48 252 GLY D C 1
ATOM 7552 O O . GLY D 1 234 ? -44.275 44.852 -67.452 1.00 24.34 252 GLY D O 1
ATOM 7553 N N . ALA D 1 235 ? -42.395 45.053 -68.682 1.00 25.52 253 ALA D N 1
ATOM 7554 C CA . ALA D 1 235 ? -42.952 44.413 -69.885 1.00 26.37 253 ALA D CA 1
ATOM 7555 C C . ALA D 1 235 ? -43.361 42.953 -69.660 1.00 27.05 253 ALA D C 1
ATOM 7556 O O . ALA D 1 235 ? -44.351 42.491 -70.228 1.00 26.78 253 ALA D O 1
ATOM 7558 N N . ALA D 1 236 ? -42.601 42.228 -68.843 1.00 27.17 254 ALA D N 1
ATOM 7559 C CA . ALA D 1 236 ? -42.856 40.797 -68.638 1.00 27.82 254 ALA D CA 1
ATOM 7560 C C . ALA D 1 236 ? -44.010 40.512 -67.677 1.00 28.27 254 ALA D C 1
ATOM 7561 O O . ALA D 1 236 ? -44.413 39.355 -67.524 1.00 29.51 254 ALA D O 1
ATOM 7563 N N . ALA D 1 237 ? -44.531 41.545 -67.022 1.00 29.01 255 ALA D N 1
ATOM 7564 C CA . ALA D 1 237 ? -45.633 41.367 -66.065 1.00 31.66 255 ALA D CA 1
ATOM 7565 C C . ALA D 1 237 ? -46.865 40.753 -66.747 1.00 33.84 255 ALA D C 1
ATOM 7566 O O . ALA D 1 237 ? -47.347 41.284 -67.744 1.00 35.29 255 ALA D O 1
ATOM 7568 N N . LEU D 1 238 ? -47.339 39.622 -66.218 1.00 36.80 256 LEU D N 1
ATOM 7569 C CA . LEU D 1 238 ? -48.559 38.966 -66.693 1.00 39.74 256 LEU D CA 1
ATOM 7570 C C . LEU D 1 238 ? -49.614 38.941 -65.593 1.00 42.25 256 LEU D C 1
ATOM 7571 O O . LEU D 1 238 ? -50.526 39.771 -65.575 1.00 43.85 256 LEU D O 1
#

Secondary structure (DSSP, 8-state):
--EEEE---TT--SHHHHTT--SSS--SSEEEEES-SS-GGGTEEEEGGGS-TT-TT-S-EEEEEE-TT--SS---EEEEE--SS-TTSSEEEEEEEEE--STT---TTS-EE--BTT-SEEEEES-SS-TTEEEEEETTEEEEEEE--TT--EEEEEEEETTTTEEEEEEEETTSPPEEEEEEEE------SS-B-EEEEESS--SS-EEEEEEEEEEEESSP----TTSTT-/--EEEE--STT--SGGGGGS--SSS--SSEEEEES-SS-GGGTEEEEGGGS-TT-TT-S-EEEEEE-TT--SS---EEEEE--SS-SSSSEEEEEEEEE--SSS---TTS-EE--BTT-SEEEEES-SS-TTEEEEEETTEEEEEEE--TT--EEEEEEEETTTTEEEEEEEETTSPPEEEEEEEE------SS-B-EEEEESS--SSPEEEEEEEEEEEESSP----TT-GGG-/--EEEE--STT--SGGGGGG--SSS--SSEEEEES-SS-GGGTEEEEGGGS-TT-TT-S-EEEEEE-TT--SS---EEEEE--SS-TTSSEEEEEEEEE--SSS---TTS-EE--BTT-SEEEEES-SS-TTEEEEEETTEEEEEEE--TT--EEEEEEEETTTTEEEEEEEETTSPPEEEEEEEE------SS-B-EEEEESS--SSPEEEEEEEEEEEESSP----TT---/--EEEE---TT--SHHHHTT-BTTB--SSEEEEE--SS-GGGTEEEEGGGS-TT-TT-S-EEEEEE-TT--SS---EEEEE--SS-SSSSEEEEEEEEE--STT---TTS-EE--BTT-SEEEEES-SS-TTEEEEEETTEEEEEEE--TT--EEEEEEEETTTTEEEEEEEETTSPPEEEEEEEE------SS-B-EEEEESS--SS-EEEEEEEEEEEESSP--S-TTSTT--

CATH classification: 2.60.120.1160

Radius of gyration: 33.27 Å; Cα contacts (8 Å, |Δi|>4): 2581; chains: 4; bounding box: 67×76×88 Å

GO terms:
  GO:0042802 identical protein binding (F, IPI)

Sequence (937 aa):
GRIVWDGSFNNYTTPADFDRWSWANQVGTYQWYIKGSGPTSRYLNLDPSYKNPAITSELRGLKVTIDTTATWNSQRTELIPQTNANLGQGNLFYHFSIKRTNTNAPDPTLEHQVFFESHFTELKYGVGSNPSNLGWYAGGTERWSTPFTADTWFNFAYDIDFTAKTVGLWASTNGNPLVKVVQNVPANTFTDSRDFHVGVLRIVNRNPPEDWYVSGVYIEEGPITTQIGDGAAAGRIVWDGSFNNYTTPADFDRWSWANQVGTYQWYIKGSGPTSRYLNLDPSYKNPAITSELRGLKVTIDTTATWNSQRTELIPQTNANLGQGNLFYHFSIKRTNTNAPDPTLEHQVFFESHFTELKYGVGSNPSNLGWYAGGTERWSTPFTADTWFNFAYDIDFTAKTVGLWASTNGNPLVKVVQNVPANTFTDSRDFHVGVLRIVNRNPPEDWYVSGVYIEEGPITTQIGDGAAALGRIVWDGSFNNYTTPADFDRWSWANQVGTYQWYIKGSGPTSRYLNLDPSYKNPAITSELRGLKVTIDTTATWNSQRTELIPQTNANLGQGNLFYHFSIKRTNTNAPDPTLEHQVFFESHFTELKYGVGSNPSNLGWYAGGTERWSTPFTADTWFNFAYDIDFTAKTVGLWASTNGNPLVKVVQNVPANTFTDSRDFHVGVLRIVNRNPPEDWYVSGVYIEEGPITTQIGDGAAGRIVWDGSFNNYTTPADFDRWSWANQVGTYQWYIKGSGPTSRYLNLDPSYKNPAITSELRGLKVTIDTTATWNSQRTELIPQTNANLGQGNLFYHFSIKRTNTNAPDPTLEHQVFFESHFTELKYGVGSNPSNLGWYAGGTERWSTPFTADTWFNFAYDIDFTAKTVGLWASTNGNPLVKVVQNVPANTFTDSRDFHVGVLRIVNRNPPEDWYVSGVYIEEGPITTQIGDGAAAL

Organism: Coprinopsis cinerea (strain Okayama-7 / 130 / ATCC MYA-4618 / FGSC 9003) (NCBI:txid240176)

InterPro domains:
  IPR000254 Cellulose-binding domain [PF00734] (292-320)
  IPR000254 Cellulose-binding domain [PS51164] (288-325)
  IPR000254 Cellulose-binding domain [SM00236] (291-325)
  IPR035971 Cellulose-binding domain superfamily [SSF57180] (290-324)
  IPR041524 Glycoside hydrolase 131, catalytic N-terminal [PF18271] (21-242)
  IPR041524 Glycoside hydrolase 131, catalytic N-terminal [PTHR34612] (8-249)